Protein AF-0000000083411551 (afdb_homodimer)

InterPro domains:
  IPR002559 Transposase IS4-like domain [PF01609] (124-334)
  IPR012337 Ribonuclease H-like superfamily [SSF53098] (86-340)
  IPR025399 Domain of unknown function DUF4372 [PF14294] (4-76)
  IPR047952 IS4 family transposase [NF033592] (13-339)

Organism: NCBI:txid2530390

Radius of gyration: 30.61 Å; Cα contacts (8 Å, |Δi|>4): 1335; chains: 2; bounding box: 94×78×88 Å

Structure (mmCIF, N/CA/C/O backbone):
data_AF-0000000083411551-model_v1
#
loop_
_entity.id
_entity.type
_entity.pdbx_description
1 polymer 'IS4 family transposase'
#
loop_
_atom_site.group_PDB
_atom_site.id
_atom_site.type_symbol
_atom_site.label_atom_id
_atom_site.label_alt_id
_atom_site.label_comp_id
_atom_site.label_asym_id
_atom_site.label_entity_id
_atom_site.label_seq_id
_atom_site.pdbx_PDB_ins_code
_atom_site.Cartn_x
_atom_site.Cartn_y
_atom_site.Cartn_z
_atom_site.occupancy
_atom_site.B_iso_or_equiv
_atom_site.auth_seq_id
_atom_site.auth_comp_id
_atom_site.auth_asym_id
_atom_site.auth_atom_id
_atom_site.pdbx_PDB_model_num
ATOM 1 N N . MET A 1 1 ? -29.812 7.648 18.281 1 36.5 1 MET A N 1
ATOM 2 C CA . MET A 1 1 ? -29.547 6.34 18.875 1 36.5 1 MET A CA 1
ATOM 3 C C . MET A 1 1 ? -28.922 5.395 17.859 1 36.5 1 MET A C 1
ATOM 5 O O . MET A 1 1 ? -29.578 4.961 16.922 1 36.5 1 MET A O 1
ATOM 9 N N . ASN A 1 2 ? -27.688 5.664 17.391 1 50.16 2 ASN A N 1
ATOM 10 C CA . ASN A 1 2 ? -26.938 4.945 16.375 1 50.16 2 ASN A CA 1
ATOM 11 C C . ASN A 1 2 ? -26.922 3.443 16.641 1 50.16 2 ASN A C 1
ATOM 13 O O . ASN A 1 2 ? -26.031 2.734 16.156 1 50.16 2 ASN A O 1
ATOM 17 N N . GLN A 1 3 ? -27.938 2.891 17.438 1 56.34 3 GLN A N 1
ATOM 18 C CA . GLN A 1 3 ? -28.031 1.465 17.734 1 56.34 3 GLN A CA 1
ATOM 19 C C . GLN A 1 3 ? -28.422 0.667 16.484 1 56.34 3 GLN A C 1
ATOM 21 O O . GLN A 1 3 ? -29.391 1.009 15.812 1 56.34 3 GLN A O 1
ATOM 26 N N . GLY A 1 4 ? -27.484 -0.071 15.828 1 71.12 4 GLY A N 1
ATOM 27 C CA . GLY A 1 4 ? -27.75 -1.009 14.75 1 71.12 4 GLY A CA 1
ATOM 28 C C . GLY A 1 4 ? -27.188 -0.553 13.414 1 71.12 4 GLY A C 1
ATOM 29 O O . GLY A 1 4 ? -27.234 -1.293 12.43 1 71.12 4 GLY A O 1
ATOM 30 N N . LYS A 1 5 ? -26.703 0.751 13.445 1 85.75 5 LYS A N 1
ATOM 31 C CA . LYS A 1 5 ? -26.203 1.228 12.156 1 85.75 5 LYS A CA 1
ATOM 32 C C . LYS A 1 5 ? -24.766 0.76 11.914 1 85.75 5 LYS A C 1
ATOM 34 O O . LYS A 1 5 ? -24.016 0.545 12.859 1 85.75 5 LYS A O 1
ATOM 39 N N . TYR A 1 6 ? -24.484 0.606 10.703 1 90.69 6 TYR A N 1
ATOM 40 C CA . TYR A 1 6 ? -23.125 0.257 10.32 1 90.69 6 TYR A CA 1
ATOM 41 C C . TYR A 1 6 ? -22.156 1.41 10.602 1 90.69 6 TYR A C 1
ATOM 43 O O . TYR A 1 6 ? -22.562 2.578 10.539 1 90.69 6 TYR A O 1
ATOM 51 N N . VAL A 1 7 ? -21 1.104 10.969 1 92.56 7 VAL A N 1
ATOM 52 C CA . VAL A 1 7 ? -19.984 2.104 11.281 1 92.56 7 VAL A CA 1
ATOM 53 C C . VAL A 1 7 ? -19.828 3.053 10.094 1 92.56 7 VAL A C 1
ATOM 55 O O . VAL A 1 7 ? -19.719 4.27 10.273 1 92.56 7 VAL A O 1
ATOM 58 N N . PHE A 1 8 ? -19.859 2.557 8.875 1 94 8 PHE A N 1
ATOM 59 C CA . PHE A 1 8 ? -19.703 3.398 7.695 1 94 8 PHE A CA 1
ATOM 60 C C . PHE A 1 8 ? -20.828 4.434 7.625 1 94 8 PHE A C 1
ATOM 62 O O . PHE A 1 8 ? -20.578 5.605 7.332 1 94 8 PHE A O 1
ATOM 69 N N . SER A 1 9 ? -22 3.994 7.922 1 92.62 9 SER A N 1
ATOM 70 C CA . SER A 1 9 ? -23.141 4.902 7.906 1 92.62 9 SER A CA 1
ATOM 71 C C . SER A 1 9 ? -22.984 6.004 8.953 1 92.62 9 SER A C 1
ATOM 73 O O . SER A 1 9 ? -23.375 7.148 8.719 1 92.62 9 SER A O 1
ATOM 75 N N . GLN A 1 10 ? -22.438 5.645 10.07 1 94.69 10 GLN A N 1
ATOM 76 C CA . GLN A 1 10 ? -22.188 6.629 11.117 1 94.69 10 GLN A CA 1
ATOM 77 C C . GLN A 1 10 ? -21.125 7.641 10.68 1 94.69 10 GLN A C 1
ATOM 79 O O . GLN A 1 10 ? -21.234 8.828 11 1 94.69 10 GLN A O 1
ATOM 84 N N . VAL A 1 11 ? -20.141 7.172 9.953 1 95.56 11 VAL A N 1
ATOM 85 C CA . VAL A 1 11 ? -19.047 8.031 9.492 1 95.56 11 VAL A CA 1
ATOM 86 C C . VAL A 1 11 ? -19.578 9.031 8.469 1 95.56 11 VAL A C 1
ATOM 88 O O . VAL A 1 11 ? -19.25 10.219 8.523 1 95.56 11 VAL A O 1
ATOM 91 N N . ILE A 1 12 ? -20.484 8.578 7.598 1 93.38 12 ILE A N 1
ATOM 92 C CA . ILE A 1 12 ? -20.984 9.398 6.508 1 93.38 12 ILE A CA 1
ATOM 93 C C . ILE A 1 12 ? -21.875 10.508 7.07 1 93.38 12 ILE A C 1
ATOM 95 O O . ILE A 1 12 ? -22.062 11.539 6.43 1 93.38 12 ILE A O 1
ATOM 99 N N . GLU A 1 13 ? -22.391 10.289 8.227 1 93.94 13 GLU A N 1
ATOM 100 C CA . GLU A 1 13 ? -23.25 11.297 8.852 1 93.94 13 GLU A CA 1
ATOM 101 C C . GLU A 1 13 ? -22.438 12.547 9.211 1 93.94 13 GLU A C 1
ATOM 103 O O . GLU A 1 13 ? -23.016 13.617 9.43 1 93.94 13 GLU A O 1
ATOM 108 N N . PHE A 1 14 ? -21.188 12.461 9.258 1 95.81 14 PHE A N 1
ATOM 109 C CA . PHE A 1 14 ? -20.344 13.594 9.602 1 95.81 14 PHE A CA 1
ATOM 110 C C . PHE A 1 14 ? -20.047 14.445 8.375 1 95.81 14 PHE A C 1
ATOM 112 O O . PHE A 1 14 ? -19.453 15.523 8.484 1 95.81 14 PHE A O 1
ATOM 119 N N . ILE A 1 15 ? -20.422 13.961 7.203 1 95.62 15 ILE A N 1
ATOM 120 C CA . ILE A 1 15 ? -20.266 14.734 5.973 1 95.62 15 ILE A CA 1
ATOM 121 C C . ILE A 1 15 ? -21.391 15.758 5.871 1 95.62 15 ILE A C 1
ATOM 123 O O . ILE A 1 15 ? -22.578 15.414 6 1 95.62 15 ILE A O 1
ATOM 127 N N . PRO A 1 16 ? -21.094 17 5.688 1 95.94 16 PRO A N 1
ATOM 128 C CA . PRO A 1 16 ? -22.125 18.016 5.543 1 95.94 16 PRO A CA 1
ATOM 129 C C . PRO A 1 16 ? -22.891 17.906 4.23 1 95.94 16 PRO A C 1
ATOM 131 O O . PRO A 1 16 ? -22.531 18.531 3.238 1 95.94 16 PRO A O 1
ATOM 134 N N . ARG A 1 17 ? -23.984 17.328 4.297 1 93.88 17 ARG A N 1
ATOM 135 C CA . ARG A 1 17 ? -24.766 17 3.111 1 93.88 17 ARG A CA 1
ATOM 136 C C . ARG A 1 17 ? -25.328 18.266 2.467 1 93.88 17 ARG A C 1
ATOM 138 O O . ARG A 1 17 ? -25.328 18.391 1.241 1 93.88 17 ARG A O 1
ATOM 145 N N . TYR A 1 18 ? -25.75 19.141 3.316 1 95 18 TYR A N 1
ATOM 146 C CA . TYR A 1 18 ? -26.359 20.375 2.811 1 95 18 TYR A CA 1
ATOM 147 C C . TYR A 1 18 ? -25.359 21.156 1.97 1 95 18 TYR A C 1
ATOM 149 O O . TYR A 1 18 ? -25.672 21.609 0.868 1 95 18 TYR A O 1
ATOM 157 N N . GLN A 1 19 ? -24.203 21.312 2.5 1 95.5 19 GLN A N 1
ATOM 158 C CA . GLN A 1 19 ? -23.156 22.047 1.777 1 95.5 19 GLN A CA 1
ATOM 159 C C . GLN A 1 19 ? -22.781 21.328 0.481 1 95.5 19 GLN A C 1
ATOM 161 O O . GLN A 1 19 ? -22.531 21.984 -0.539 1 95.5 19 GLN A O 1
ATOM 166 N N . PHE A 1 20 ? -22.766 20.047 0.55 1 96.12 20 PHE A N 1
ATOM 167 C CA . PHE A 1 20 ? -22.453 19.266 -0.644 1 96.12 20 PHE A CA 1
ATOM 168 C C . PHE A 1 20 ? -23.516 19.469 -1.721 1 96.12 20 PHE A C 1
ATOM 170 O O . PHE A 1 20 ? -23.188 19.672 -2.891 1 96.12 20 PHE A O 1
ATOM 177 N N . ASP A 1 21 ? -24.734 19.453 -1.34 1 95.06 21 ASP A N 1
ATOM 178 C CA . ASP A 1 21 ? -25.828 19.609 -2.291 1 95.06 21 ASP A CA 1
ATOM 179 C C . ASP A 1 21 ? -25.812 21 -2.926 1 95.06 21 ASP A C 1
ATOM 181 O O . ASP A 1 21 ? -26.156 21.156 -4.098 1 95.06 21 ASP A O 1
ATOM 185 N N . LYS A 1 22 ? -25.422 21.953 -2.146 1 96.38 22 LYS A N 1
ATOM 186 C CA . LYS A 1 22 ? -25.281 23.312 -2.678 1 96.38 22 LYS A CA 1
ATOM 187 C C . LYS A 1 22 ? -24.219 23.359 -3.771 1 96.38 22 LYS A C 1
ATOM 189 O O . LYS A 1 22 ? -24.406 24.016 -4.801 1 96.38 22 LYS A O 1
ATOM 194 N N . LEU A 1 23 ? -23.141 22.688 -3.518 1 96.38 23 LEU A N 1
ATOM 195 C CA . LEU A 1 23 ? -22.047 22.641 -4.492 1 96.38 23 LEU A CA 1
ATOM 196 C C . LEU A 1 23 ? -22.484 21.891 -5.75 1 96.38 23 LEU A C 1
ATOM 198 O O . LEU A 1 23 ? -22.109 22.281 -6.863 1 96.38 23 LEU A O 1
ATOM 202 N N . VAL A 1 24 ? -23.25 20.844 -5.586 1 95.44 24 VAL A N 1
ATOM 203 C CA . VAL A 1 24 ? -23.75 20.047 -6.711 1 95.44 24 VAL A CA 1
ATOM 204 C C . VAL A 1 24 ? -24.641 20.906 -7.598 1 95.44 24 VAL A C 1
ATOM 206 O O . VAL A 1 24 ? -24.562 20.844 -8.828 1 95.44 24 VAL A O 1
ATOM 209 N N . ARG A 1 25 ? -25.469 21.688 -6.961 1 93.69 25 ARG A N 1
ATOM 210 C CA . ARG A 1 25 ? -26.344 22.578 -7.711 1 93.69 25 ARG A CA 1
ATOM 211 C C . ARG A 1 25 ? -25.531 23.656 -8.422 1 93.69 25 ARG A C 1
ATOM 213 O O . ARG A 1 25 ? -25.812 23.984 -9.578 1 93.69 25 ARG A O 1
ATOM 220 N N . LEU A 1 26 ? -24.625 24.172 -7.781 1 94.12 26 LEU A N 1
ATOM 221 C CA . LEU A 1 26 ? -23.797 25.25 -8.312 1 94.12 26 LEU A CA 1
ATOM 222 C C . LEU A 1 26 ? -23.062 24.812 -9.57 1 94.12 26 LEU A C 1
ATOM 224 O O . LEU A 1 26 ? -23 25.547 -10.555 1 94.12 26 LEU A O 1
ATOM 228 N N . TYR A 1 27 ? -22.562 23.594 -9.57 1 94.31 27 TYR A N 1
ATOM 229 C CA . TYR A 1 27 ? -21.734 23.141 -10.688 1 94.31 27 TYR A CA 1
ATOM 230 C C . TYR A 1 27 ? -22.5 22.156 -11.562 1 94.31 27 TYR A C 1
ATOM 232 O O . TYR A 1 27 ? -21.906 21.453 -12.383 1 94.31 27 TYR A O 1
ATOM 240 N N . LYS A 1 28 ? -23.75 21.953 -11.305 1 89.75 28 LYS A N 1
ATOM 241 C CA . LYS A 1 28 ? -24.641 21.125 -12.102 1 89.75 28 LYS A CA 1
ATOM 242 C C . LYS A 1 28 ? -24.125 19.688 -12.18 1 89.75 28 LYS A C 1
ATOM 244 O O . LYS A 1 28 ? -24.031 19.109 -13.266 1 89.75 28 LYS A O 1
ATOM 249 N N . GLY A 1 29 ? -23.781 19.203 -11.078 1 88.38 29 GLY A N 1
ATOM 250 C CA . GLY A 1 29 ? -23.172 17.891 -11.016 1 88.38 29 GLY A CA 1
ATOM 251 C C . GLY A 1 29 ? -24.125 16.781 -11.414 1 88.38 29 GLY A C 1
ATOM 252 O O . GLY A 1 29 ? -23.703 15.711 -11.852 1 88.38 29 GLY A O 1
ATOM 253 N N . ASP A 1 30 ? -25.406 16.984 -11.25 1 85.06 30 ASP A N 1
ATOM 254 C CA . ASP A 1 30 ? -26.359 15.922 -11.516 1 85.06 30 ASP A CA 1
ATOM 255 C C . ASP A 1 30 ? -27.172 16.219 -12.773 1 85.06 30 ASP A C 1
ATOM 257 O O . ASP A 1 30 ? -28.25 15.656 -12.977 1 85.06 30 ASP A O 1
ATOM 261 N N . TRP A 1 31 ? -26.547 17.031 -13.422 1 78.69 31 TRP A N 1
ATOM 262 C CA . TRP A 1 31 ? -27.25 17.344 -14.672 1 78.69 31 TRP A CA 1
ATOM 263 C C . TRP A 1 31 ? -27.172 16.172 -15.641 1 78.69 31 TRP A C 1
ATOM 265 O O . TRP A 1 31 ? -26.094 15.703 -15.992 1 78.69 31 TRP A O 1
ATOM 275 N N . HIS A 1 32 ? -28.297 15.453 -15.992 1 72.69 32 HIS A N 1
ATOM 276 C CA . HIS A 1 32 ? -28.453 14.352 -16.938 1 72.69 32 HIS A CA 1
ATOM 277 C C . HIS A 1 32 ? -27.953 13.039 -16.359 1 72.69 32 HIS A C 1
ATOM 279 O O . HIS A 1 32 ? -27.516 12.156 -17.094 1 72.69 32 HIS A O 1
ATOM 285 N N . VAL A 1 33 ? -27.812 13.141 -15.086 1 76.06 33 VAL A N 1
ATOM 286 C CA . VAL A 1 33 ? -27.328 11.906 -14.484 1 76.06 33 VAL A CA 1
ATOM 287 C C . VAL A 1 33 ? -28.484 10.922 -14.344 1 76.06 33 VAL A C 1
ATOM 289 O O . VAL A 1 33 ? -29.562 11.281 -13.867 1 76.06 33 VAL A O 1
ATOM 292 N N . LYS A 1 34 ? -28.344 9.75 -14.875 1 69.62 34 LYS A N 1
ATOM 293 C CA . LYS A 1 34 ? -29.406 8.75 -14.852 1 69.62 34 LYS A CA 1
ATOM 294 C C . LYS A 1 34 ? -29.281 7.84 -13.633 1 69.62 34 LYS A C 1
ATOM 296 O O . LYS A 1 34 ? -30.219 7.703 -12.852 1 69.62 34 LYS A O 1
ATOM 301 N N . ASN A 1 35 ? -28.156 7.293 -13.344 1 75.5 35 ASN A N 1
ATOM 302 C CA . ASN A 1 35 ? -28.078 6.203 -12.383 1 75.5 35 ASN A CA 1
ATOM 303 C C . ASN A 1 35 ? -27.203 6.559 -11.188 1 75.5 35 ASN A C 1
ATOM 305 O O . ASN A 1 35 ? -27.438 6.086 -10.07 1 75.5 35 ASN A O 1
ATOM 309 N N . LEU A 1 36 ? -26.25 7.445 -11.391 1 87.5 36 LEU A N 1
ATOM 310 C CA . LEU A 1 36 ? -25.297 7.738 -10.32 1 87.5 36 LEU A CA 1
ATOM 311 C C . LEU A 1 36 ? -25.266 9.234 -10.016 1 87.5 36 LEU A C 1
ATOM 313 O O . LEU A 1 36 ? -24.594 9.992 -10.711 1 87.5 36 LEU A O 1
ATOM 317 N N . ASN A 1 37 ? -25.969 9.562 -8.961 1 90.62 37 ASN A N 1
ATOM 318 C CA . ASN A 1 37 ? -25.938 10.969 -8.586 1 90.62 37 ASN A CA 1
ATOM 319 C C . ASN A 1 37 ? -24.641 11.32 -7.859 1 90.62 37 ASN A C 1
ATOM 321 O O . ASN A 1 37 ? -23.859 10.438 -7.52 1 90.62 37 ASN A O 1
ATOM 325 N N . SER A 1 38 ? -24.438 12.594 -7.664 1 93.06 38 SER A N 1
ATOM 326 C CA . SER A 1 38 ? -23.172 13.086 -7.129 1 93.06 38 SER A CA 1
ATOM 327 C C . SER A 1 38 ? -22.938 12.586 -5.707 1 93.06 38 SER A C 1
ATOM 329 O O . SER A 1 38 ? -21.812 12.25 -5.336 1 93.06 38 SER A O 1
ATOM 331 N N . TYR A 1 39 ? -23.984 12.57 -4.988 1 92.38 39 TYR A N 1
ATOM 332 C CA . TYR A 1 39 ? -23.828 12.125 -3.607 1 92.38 39 TYR A CA 1
ATOM 333 C C . TYR A 1 39 ? -23.484 10.641 -3.547 1 92.38 39 TYR A C 1
ATOM 335 O O . TYR A 1 39 ? -22.609 10.227 -2.785 1 92.38 39 TYR A O 1
ATOM 343 N N . ASN A 1 40 ? -24.188 9.844 -4.316 1 91.56 40 ASN A N 1
ATOM 344 C CA . ASN A 1 40 ? -23.859 8.422 -4.395 1 91.56 40 ASN A CA 1
ATOM 345 C C . ASN A 1 40 ? -22.438 8.203 -4.906 1 91.56 40 ASN A C 1
ATOM 347 O O . ASN A 1 40 ? -21.766 7.258 -4.496 1 91.56 40 ASN A O 1
ATOM 351 N N . HIS A 1 41 ? -22.047 9.055 -5.848 1 93.31 41 HIS A N 1
ATOM 352 C CA . HIS A 1 41 ? -20.672 9.023 -6.344 1 93.31 41 HIS A CA 1
ATOM 353 C C . HIS A 1 41 ? -19.688 9.266 -5.215 1 93.31 41 HIS A C 1
ATOM 355 O O . HIS A 1 41 ? -18.75 8.484 -5.031 1 93.31 41 HIS A O 1
ATOM 361 N N . LEU A 1 42 ? -19.938 10.258 -4.418 1 94.38 42 LEU A N 1
ATOM 362 C CA . LEU A 1 42 ? -19.094 10.57 -3.277 1 94.38 42 LEU A CA 1
ATOM 363 C C . LEU A 1 42 ? -19.047 9.406 -2.297 1 94.38 42 LEU A C 1
ATOM 365 O O . LEU A 1 42 ? -17.969 9.039 -1.82 1 94.38 42 LEU A O 1
ATOM 369 N N . LEU A 1 43 ? -20.156 8.812 -2.084 1 93.12 43 LEU A N 1
ATOM 370 C CA . LEU A 1 43 ? -20.25 7.723 -1.12 1 93.12 43 LEU A CA 1
ATOM 371 C C . LEU A 1 43 ? -19.438 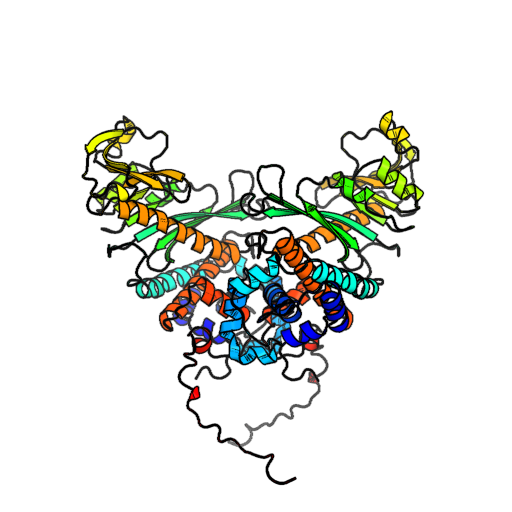6.52 -1.583 1 93.12 43 LEU A C 1
ATOM 373 O O . LEU A 1 43 ? -18.75 5.879 -0.779 1 93.12 43 LEU A O 1
ATOM 377 N N . HIS A 1 44 ? -19.531 6.172 -2.826 1 92.62 44 HIS A N 1
ATOM 378 C CA . HIS A 1 44 ? -18.75 5.062 -3.357 1 92.62 44 HIS A CA 1
ATOM 379 C C . HIS A 1 44 ? -17.266 5.297 -3.17 1 92.62 44 HIS A C 1
ATOM 381 O O . HIS A 1 44 ? -16.531 4.398 -2.738 1 92.62 44 HIS A O 1
ATOM 387 N N . LEU A 1 45 ? -16.828 6.527 -3.457 1 92.69 45 LEU A N 1
ATOM 388 C CA . LEU A 1 45 ? -15.406 6.844 -3.361 1 92.69 45 LEU A CA 1
ATOM 389 C C . LEU A 1 45 ? -14.945 6.844 -1.907 1 92.69 45 LEU A C 1
ATOM 391 O O . LEU A 1 45 ? -13.867 6.336 -1.593 1 92.69 45 LEU A O 1
ATOM 395 N N . LEU A 1 46 ? -15.789 7.371 -1.061 1 93.44 46 LEU A N 1
ATOM 396 C CA . LEU A 1 46 ? -15.453 7.387 0.359 1 93.44 46 LEU A CA 1
ATOM 397 C C . LEU A 1 46 ? -15.391 5.969 0.918 1 93.44 46 LEU A C 1
ATOM 399 O O . LEU A 1 46 ? -14.523 5.66 1.743 1 93.44 46 LEU A O 1
ATOM 403 N N . PHE A 1 47 ? -16.312 5.156 0.46 1 92.31 47 PHE A N 1
ATOM 404 C CA . PHE A 1 47 ? -16.297 3.764 0.895 1 92.31 47 PHE A CA 1
ATOM 405 C C . PHE A 1 47 ? -14.984 3.094 0.518 1 92.31 47 PHE A C 1
ATOM 407 O O . PHE A 1 47 ? -14.367 2.43 1.348 1 92.31 47 PHE A O 1
ATOM 414 N N . GLY A 1 48 ? -14.625 3.283 -0.687 1 90.56 48 GLY A N 1
ATOM 415 C CA . GLY A 1 48 ? -13.375 2.701 -1.152 1 90.56 48 GLY A CA 1
ATOM 416 C C . GLY A 1 48 ? -12.164 3.176 -0.366 1 90.56 48 GLY A C 1
ATOM 417 O O . GLY A 1 48 ? -11.305 2.375 -0.003 1 90.56 48 GLY A O 1
ATOM 418 N N . LEU A 1 49 ? -12.125 4.438 -0.081 1 89.69 49 LEU A N 1
ATOM 419 C CA . LEU A 1 49 ? -10.984 5.027 0.606 1 89.69 49 LEU A CA 1
ATOM 420 C C . LEU A 1 49 ? -10.945 4.602 2.07 1 89.69 49 LEU A C 1
ATOM 422 O O . LEU A 1 49 ? -9.883 4.289 2.605 1 89.69 49 LEU A O 1
ATOM 426 N N . LEU A 1 50 ? -12.109 4.535 2.691 1 90.62 50 LEU A N 1
ATOM 427 C CA . LEU A 1 50 ? -12.172 4.234 4.117 1 90.62 50 LEU A CA 1
ATOM 428 C C . LEU A 1 50 ? -12 2.74 4.367 1 90.62 50 LEU A C 1
ATOM 430 O O . LEU A 1 50 ? -11.555 2.332 5.441 1 90.62 50 LEU A O 1
ATOM 434 N N . THR A 1 51 ? -12.359 1.928 3.396 1 89.75 51 THR A N 1
ATOM 435 C CA . THR A 1 51 ? -12.242 0.486 3.576 1 89.75 51 THR A CA 1
ATOM 436 C C . THR A 1 51 ? -10.945 -0.029 2.965 1 89.75 51 THR A C 1
ATOM 438 O O . THR A 1 51 ? -10.602 -1.202 3.121 1 89.75 51 THR A O 1
ATOM 441 N N . GLY A 1 52 ? -10.273 0.794 2.318 1 82.62 52 GLY A N 1
ATOM 442 C CA . GLY A 1 52 ? -8.969 0.42 1.785 1 82.62 52 GLY A CA 1
ATOM 443 C C . GLY A 1 52 ? -9.062 -0.357 0.486 1 82.62 52 GLY A C 1
ATOM 444 O O . GLY A 1 52 ? -8.281 -1.287 0.258 1 82.62 52 GLY A O 1
ATOM 445 N N . CYS A 1 53 ? -10.039 -0.049 -0.359 1 85.38 53 CYS A N 1
ATOM 446 C CA . CYS A 1 53 ? -10.125 -0.674 -1.674 1 85.38 53 CYS A CA 1
ATOM 447 C C . CYS A 1 53 ? -9.047 -0.143 -2.604 1 85.38 53 CYS A C 1
ATOM 449 O O . CYS A 1 53 ? -8.742 1.053 -2.598 1 85.38 53 CYS A O 1
ATOM 451 N N . ASP A 1 54 ? -8.523 -1.001 -3.398 1 77.44 54 ASP A N 1
ATOM 452 C CA . ASP A 1 54 ? -7.383 -0.641 -4.238 1 77.44 54 ASP A CA 1
ATOM 453 C C . ASP A 1 54 ? -7.844 -0.063 -5.57 1 77.44 54 ASP A C 1
ATOM 455 O O . ASP A 1 54 ? -7.07 0.594 -6.27 1 77.44 54 ASP A O 1
ATOM 459 N N . SER A 1 55 ? -9.141 -0.356 -5.965 1 83.25 55 SER A N 1
ATOM 460 C CA . SER A 1 55 ? -9.617 0.048 -7.285 1 83.25 55 SER A CA 1
ATOM 461 C C . SER A 1 55 ? -11.125 0.281 -7.281 1 83.25 55 SER A C 1
ATOM 463 O O . SER A 1 55 ? -11.82 -0.103 -6.332 1 83.25 55 SER A O 1
ATOM 465 N N . LEU A 1 56 ? -11.492 0.967 -8.406 1 87.56 56 LEU A N 1
ATOM 466 C CA . LEU A 1 56 ? -12.93 1.152 -8.57 1 87.56 56 LEU A CA 1
ATOM 467 C C . LEU A 1 56 ? -13.641 -0.191 -8.688 1 87.56 56 LEU A C 1
ATOM 469 O O . LEU A 1 56 ? -14.766 -0.351 -8.203 1 87.56 56 LEU A O 1
ATOM 473 N N . ARG A 1 57 ? -12.938 -1.119 -9.281 1 86.75 57 ARG A N 1
ATOM 474 C CA . ARG A 1 57 ? -13.5 -2.457 -9.422 1 86.75 57 ARG A CA 1
ATOM 475 C C . ARG A 1 57 ? -13.695 -3.117 -8.062 1 86.75 57 ARG A C 1
ATOM 477 O O . ARG A 1 57 ? -14.695 -3.797 -7.828 1 86.75 57 ARG A O 1
ATOM 484 N N . ASP A 1 58 ? -12.758 -2.871 -7.211 1 87.44 58 ASP A N 1
ATOM 485 C CA . ASP A 1 58 ? -12.852 -3.412 -5.859 1 87.44 58 ASP A CA 1
ATOM 486 C C . ASP A 1 58 ? -14.062 -2.838 -5.125 1 87.44 58 ASP A C 1
ATOM 488 O O . ASP A 1 58 ? -14.766 -3.561 -4.41 1 87.44 58 ASP A O 1
ATOM 492 N N . ILE A 1 59 ? -14.219 -1.562 -5.332 1 89.62 59 ILE A N 1
ATOM 493 C CA . ILE A 1 59 ? -15.352 -0.903 -4.684 1 89.62 59 ILE A CA 1
ATOM 494 C C . ILE A 1 59 ? -16.656 -1.553 -5.133 1 89.62 59 ILE A C 1
ATOM 496 O O . ILE A 1 59 ? -17.484 -1.929 -4.305 1 89.62 59 ILE A O 1
ATOM 500 N N . CYS A 1 60 ? -16.75 -1.736 -6.406 1 90.5 60 CYS A N 1
ATOM 501 C CA . CYS A 1 60 ? -17.969 -2.303 -6.973 1 90.5 60 CYS A CA 1
ATOM 502 C C . CYS A 1 60 ? -18.141 -3.758 -6.555 1 90.5 60 CYS A C 1
ATOM 504 O O . CYS A 1 60 ? -19.25 -4.191 -6.242 1 90.5 60 CYS A O 1
ATOM 506 N N . LEU A 1 61 ? -17.062 -4.473 -6.527 1 89.56 61 LEU A N 1
ATOM 507 C CA . LEU A 1 61 ? -17.094 -5.863 -6.086 1 89.56 61 LEU A CA 1
ATOM 508 C C . LEU A 1 61 ? -17.594 -5.969 -4.652 1 89.56 61 LEU A C 1
ATOM 510 O O . LEU A 1 61 ? -18.484 -6.77 -4.363 1 89.56 61 LEU A O 1
ATOM 514 N N . CYS A 1 62 ? -17.062 -5.141 -3.807 1 89.25 62 CYS A N 1
ATOM 515 C CA . CYS A 1 62 ? -17.422 -5.188 -2.391 1 89.25 62 CYS A CA 1
ATOM 516 C C . CYS A 1 62 ? -18.875 -4.797 -2.176 1 89.25 62 CYS A C 1
ATOM 518 O O . CYS A 1 62 ? -19.594 -5.441 -1.408 1 89.25 62 CYS A O 1
ATOM 520 N N . LEU A 1 63 ? -19.297 -3.801 -2.85 1 88.69 63 LEU A N 1
ATOM 521 C CA . LEU A 1 63 ? -20.656 -3.326 -2.664 1 88.69 63 LEU A CA 1
ATOM 522 C C . LEU A 1 63 ? -21.656 -4.301 -3.279 1 88.69 63 LEU A C 1
ATOM 524 O O . LEU A 1 63 ? -22.766 -4.48 -2.75 1 88.69 63 LEU A O 1
ATOM 528 N N . GLU A 1 64 ? -21.234 -4.902 -4.379 1 87.5 64 GLU A N 1
ATOM 529 C CA . GLU A 1 64 ? -22.109 -5.91 -4.996 1 87.5 64 GLU A CA 1
ATOM 530 C C . GLU A 1 64 ? -22.25 -7.137 -4.102 1 87.5 64 GLU A C 1
ATOM 532 O O . GLU A 1 64 ? -23.344 -7.672 -3.941 1 87.5 64 GLU A O 1
ATOM 537 N N . ALA A 1 65 ? -21.188 -7.562 -3.543 1 85.44 65 ALA A N 1
ATOM 538 C CA . ALA A 1 65 ? -21.203 -8.719 -2.652 1 85.44 65 ALA A CA 1
ATOM 539 C C . ALA A 1 65 ? -22.047 -8.445 -1.407 1 85.44 65 ALA A C 1
ATOM 541 O O . ALA A 1 65 ? -22.531 -9.375 -0.769 1 85.44 65 ALA A O 1
ATOM 542 N N . HIS A 1 66 ? -22.188 -7.168 -1.085 1 85.31 66 HIS A N 1
ATOM 543 C CA . HIS A 1 66 ? -22.969 -6.762 0.083 1 85.31 66 HIS A CA 1
ATOM 544 C C . HIS A 1 66 ? -24.266 -6.062 -0.326 1 85.31 66 HIS A C 1
ATOM 546 O O . HIS A 1 66 ? -24.688 -5.117 0.336 1 85.31 66 HIS A O 1
ATOM 552 N N . SER A 1 67 ? -24.781 -6.422 -1.321 1 82.75 67 SER A N 1
ATOM 553 C CA . SER A 1 67 ? -25.953 -5.758 -1.898 1 82.75 67 SER A CA 1
ATOM 554 C C . SER A 1 67 ? -27.109 -5.742 -0.918 1 82.75 67 SER A C 1
ATOM 556 O O . SER A 1 67 ? -27.922 -4.805 -0.914 1 82.75 67 SER A O 1
ATOM 558 N N . LYS A 1 68 ? -27.172 -6.676 0.023 1 77.06 68 LYS A N 1
ATOM 559 C CA . LYS A 1 68 ? -28.281 -6.781 0.964 1 77.06 68 LYS A CA 1
ATOM 560 C C . LYS A 1 68 ? -28.203 -5.688 2.025 1 77.06 68 LYS A C 1
ATOM 562 O O . LYS A 1 68 ? -29.234 -5.324 2.621 1 77.06 68 LYS A O 1
ATOM 567 N N . MET A 1 69 ? -27.062 -5.219 2.15 1 79.19 69 MET A N 1
ATOM 568 C CA . MET A 1 69 ? -26.906 -4.234 3.219 1 79.19 69 MET A CA 1
ATOM 569 C C . MET A 1 69 ? -26.672 -2.84 2.646 1 79.19 69 MET A C 1
ATOM 571 O O . MET A 1 69 ? -26.469 -1.884 3.395 1 79.19 69 MET A O 1
ATOM 575 N N . LEU A 1 70 ? -26.781 -2.719 1.392 1 78.31 70 LEU A N 1
ATOM 576 C CA . LEU A 1 70 ? -26.422 -1.47 0.728 1 78.31 70 LEU A CA 1
ATOM 577 C C . LEU A 1 70 ? -27.312 -0.323 1.21 1 78.31 70 LEU A C 1
ATOM 579 O O . LEU A 1 70 ? -26.812 0.775 1.478 1 78.31 70 LEU A O 1
ATOM 583 N N . TYR A 1 71 ? -28.547 -0.649 1.364 1 74.06 71 TYR A N 1
ATOM 584 C CA . TYR A 1 71 ? -29.484 0.376 1.785 1 74.06 71 TYR A CA 1
ATOM 585 C C . TYR A 1 71 ? -29.141 0.901 3.174 1 74.06 71 TYR A C 1
ATOM 587 O O . TYR A 1 71 ? -29.25 2.104 3.432 1 74.06 71 TYR A O 1
ATOM 595 N N . HIS A 1 72 ? -28.672 0.059 3.963 1 79.88 72 HIS A N 1
ATOM 596 C CA . HIS A 1 72 ? -28.328 0.443 5.324 1 79.88 72 HIS A CA 1
ATOM 597 C C . HIS A 1 72 ? -27 1.19 5.367 1 79.88 72 HIS A C 1
ATOM 599 O O . HIS A 1 72 ? -26.688 1.855 6.359 1 79.88 72 HIS A O 1
ATOM 605 N N . LEU A 1 73 ? -26.328 1.091 4.277 1 79.44 73 LEU A N 1
ATOM 606 C CA . LEU A 1 73 ? -25.047 1.786 4.184 1 79.44 73 LEU A CA 1
ATOM 607 C C . LEU A 1 73 ? -25.219 3.16 3.547 1 79.44 73 LEU A C 1
ATOM 609 O O . LEU A 1 73 ? -24.281 3.959 3.518 1 79.44 73 LEU A O 1
ATOM 613 N N . GLY A 1 74 ? -26.422 3.443 3.053 1 72.81 74 GLY A N 1
ATOM 614 C CA . GLY A 1 74 ? -26.703 4.746 2.471 1 72.81 74 GLY A CA 1
ATOM 615 C C . GLY A 1 74 ? -26.656 4.742 0.953 1 72.81 74 GLY A C 1
ATOM 616 O O . GLY A 1 74 ? -26.766 5.797 0.322 1 72.81 74 GLY A O 1
ATOM 617 N N . PHE A 1 75 ? -26.438 3.459 0.451 1 79.75 75 PHE A N 1
ATOM 618 C CA . PHE A 1 75 ? -26.359 3.377 -1.003 1 79.75 75 PHE A CA 1
ATOM 619 C C . PHE A 1 75 ? -27.734 3.104 -1.603 1 79.75 75 PHE A C 1
ATOM 621 O O . PHE A 1 75 ? -28.531 2.348 -1.036 1 79.75 75 PHE A O 1
ATOM 628 N N . ARG A 1 76 ? -28.078 3.758 -2.6 1 70.81 76 ARG A N 1
ATOM 629 C CA . ARG A 1 76 ? -29.344 3.494 -3.273 1 70.81 76 ARG A CA 1
ATOM 630 C C . ARG A 1 76 ? -29.203 2.385 -4.309 1 70.81 76 ARG A C 1
ATOM 632 O O . ARG A 1 76 ? -30.047 1.487 -4.391 1 70.81 76 ARG A O 1
ATOM 639 N N . LYS A 1 77 ? -28.172 2.465 -5.129 1 73.69 77 LYS A N 1
ATOM 640 C CA . LYS A 1 77 ? -27.922 1.478 -6.176 1 73.69 77 LYS A CA 1
ATOM 641 C C . LYS A 1 77 ? -26.422 1.224 -6.344 1 73.69 77 LYS A C 1
ATOM 643 O O . LYS A 1 77 ? -25.609 2.117 -6.117 1 73.69 77 LYS A O 1
ATOM 648 N N . THR A 1 78 ? -26.203 -0.068 -6.602 1 76.25 78 THR A N 1
ATOM 649 C CA . THR A 1 78 ? -24.828 -0.374 -6.941 1 76.25 78 THR A CA 1
ATOM 650 C C . THR A 1 78 ? -24.547 -0.077 -8.414 1 76.25 78 THR A C 1
ATOM 652 O O . THR A 1 78 ? -25.453 -0.155 -9.242 1 76.25 78 THR A O 1
ATOM 655 N N . VAL A 1 79 ? -23.438 0.427 -8.586 1 81.56 79 VAL A N 1
ATOM 656 C CA . VAL A 1 79 ? -23.062 0.77 -9.953 1 81.56 79 VAL A CA 1
ATOM 657 C C . VAL A 1 79 ? -21.828 -0.021 -10.367 1 81.56 79 VAL A C 1
ATOM 659 O O . VAL A 1 79 ? -21.141 -0.584 -9.523 1 81.56 79 VAL A O 1
ATOM 662 N N . ASN A 1 80 ? -21.656 -0.08 -11.625 1 86.56 80 ASN A N 1
ATOM 663 C CA . ASN A 1 80 ? -20.469 -0.768 -12.148 1 86.56 80 ASN A CA 1
ATOM 664 C C . ASN A 1 80 ? -19.266 0.16 -12.219 1 86.56 80 ASN A C 1
ATOM 666 O O . ASN A 1 80 ? -19.391 1.372 -12.039 1 86.56 80 ASN A O 1
ATOM 670 N N . HIS A 1 81 ? -18.172 -0.416 -12.359 1 87.81 81 HIS A N 1
ATOM 671 C CA . HIS A 1 81 ? -16.922 0.326 -12.336 1 87.81 81 HIS A CA 1
ATOM 672 C C . HIS A 1 81 ? -16.844 1.312 -13.5 1 87.81 81 HIS A C 1
ATOM 674 O O . HIS A 1 81 ? -16.25 2.385 -13.367 1 87.81 81 HIS A O 1
ATOM 680 N N . THR A 1 82 ? -17.453 0.998 -14.609 1 86.94 82 THR A N 1
ATOM 681 C CA . THR A 1 82 ? -17.438 1.884 -15.766 1 86.94 82 THR A CA 1
ATOM 682 C C . THR A 1 82 ? -18.203 3.172 -15.469 1 86.94 82 THR A C 1
ATOM 684 O O . THR A 1 82 ? -17.781 4.258 -15.867 1 86.94 82 THR A O 1
ATOM 687 N N . SER A 1 83 ? -19.297 3.023 -14.742 1 87.69 83 SER A N 1
ATOM 688 C CA . SER A 1 83 ? -20.078 4.191 -14.359 1 87.69 83 SER A CA 1
ATOM 689 C C . SER A 1 83 ? -19.297 5.098 -13.414 1 87.69 83 SER A C 1
ATOM 691 O O . SER A 1 83 ? -19.344 6.324 -13.547 1 87.69 83 SER A O 1
ATOM 693 N N . LEU A 1 84 ? -18.641 4.523 -12.5 1 89.06 84 LEU A N 1
ATOM 694 C CA . LEU A 1 84 ? -17.828 5.297 -11.562 1 89.06 84 LEU A CA 1
ATOM 695 C C . LEU A 1 84 ? -16.688 6.004 -12.289 1 89.06 84 LEU A C 1
ATOM 697 O O . LEU A 1 84 ? -16.391 7.168 -12.008 1 89.06 84 LEU A O 1
ATOM 701 N N . SER A 1 85 ? -16.078 5.297 -13.18 1 88.62 85 SER A N 1
ATOM 702 C CA . SER A 1 85 ? -14.984 5.867 -13.961 1 88.62 85 SER A CA 1
ATOM 703 C C . SER A 1 85 ? -15.461 7.051 -14.797 1 88.62 85 SER A C 1
ATOM 705 O O . SER A 1 85 ? -14.797 8.086 -14.852 1 88.62 85 SER A O 1
ATOM 707 N N . ARG A 1 86 ? -16.578 6.855 -15.414 1 88.06 86 ARG A N 1
ATOM 708 C CA . ARG A 1 86 ? -17.156 7.926 -16.234 1 88.06 86 ARG A CA 1
ATOM 709 C C . ARG A 1 86 ? -17.5 9.141 -15.367 1 88.06 86 ARG A C 1
ATOM 711 O O . ARG A 1 86 ? -17.297 10.281 -15.781 1 88.06 86 ARG A O 1
ATOM 718 N N . ALA A 1 87 ? -18.062 8.875 -14.25 1 90.56 87 ALA A N 1
ATOM 719 C CA . ALA A 1 87 ? -18.391 9.969 -13.336 1 90.56 87 ALA A CA 1
ATOM 720 C C . ALA A 1 87 ? -17.141 10.719 -12.906 1 90.56 87 ALA A C 1
ATOM 722 O O . ALA A 1 87 ? -17.141 11.953 -12.828 1 90.56 87 ALA A O 1
ATOM 723 N N . ASN A 1 88 ? -16.094 10.016 -12.625 1 89.31 88 ASN A N 1
ATOM 724 C CA . ASN A 1 88 ? -14.828 10.641 -12.258 1 89.31 88 ASN A CA 1
ATOM 725 C C . ASN A 1 88 ? -14.297 11.531 -13.375 1 89.31 88 ASN A C 1
ATOM 727 O O . ASN A 1 88 ? -13.648 12.547 -13.109 1 89.31 88 ASN A O 1
ATOM 731 N N . GLU A 1 89 ? -14.57 11.148 -14.539 1 88.19 89 GLU A N 1
ATOM 732 C CA . GLU A 1 89 ? -14.039 11.859 -15.695 1 88.19 89 GLU A CA 1
ATOM 733 C C . GLU A 1 89 ? -14.883 13.078 -16.031 1 88.19 89 GLU A C 1
ATOM 735 O O . GLU A 1 89 ? -14.352 14.117 -16.453 1 88.19 89 GLU A O 1
ATOM 740 N N . SER A 1 90 ? -16.141 12.977 -15.859 1 89.19 90 SER A N 1
ATOM 741 C CA . SER A 1 90 ? -17.031 13.992 -16.406 1 89.19 90 SER A CA 1
ATOM 742 C C . SER A 1 90 ? -17.531 14.938 -15.328 1 89.19 90 SER A C 1
ATOM 744 O O . SER A 1 90 ? -17.828 16.109 -15.609 1 89.19 90 SER A O 1
ATOM 746 N N . ARG A 1 91 ? -17.719 14.43 -14.156 1 92.25 91 ARG A N 1
ATOM 747 C CA . ARG A 1 91 ? -18.25 15.273 -13.094 1 92.25 91 ARG A CA 1
ATOM 748 C C . ARG A 1 91 ? -17.234 16.328 -12.664 1 92.25 91 ARG A C 1
ATOM 750 O O . ARG A 1 91 ? -16.047 16.031 -12.531 1 92.25 91 ARG A O 1
ATOM 757 N N . ASP A 1 92 ? -17.672 17.5 -12.438 1 95.06 92 ASP A N 1
ATOM 758 C CA . ASP A 1 92 ? -16.812 18.625 -12.102 1 95.06 92 ASP A CA 1
ATOM 759 C C . ASP A 1 92 ? -16.109 18.391 -10.758 1 95.06 92 ASP A C 1
ATOM 761 O O . ASP A 1 92 ? -16.781 18.234 -9.734 1 95.06 92 ASP A O 1
ATOM 765 N N . TYR A 1 93 ? -14.812 18.453 -10.812 1 93.94 93 TYR A N 1
ATOM 766 C CA . TYR A 1 93 ? -14.039 18.172 -9.609 1 93.94 93 TYR A CA 1
ATOM 767 C C . TYR A 1 93 ? -14.25 19.266 -8.555 1 93.94 93 TYR A C 1
ATOM 769 O O . TYR A 1 93 ? -14 19.047 -7.371 1 93.94 93 TYR A O 1
ATOM 777 N N . ARG A 1 94 ? -14.703 20.438 -8.906 1 96.5 94 ARG A N 1
ATOM 778 C CA . ARG A 1 94 ? -14.867 21.578 -8.008 1 96.5 94 ARG A CA 1
ATOM 779 C C . ARG A 1 94 ? -15.93 21.281 -6.953 1 96.5 94 ARG A C 1
ATOM 781 O O . ARG A 1 94 ? -15.969 21.938 -5.906 1 96.5 94 ARG A O 1
ATOM 788 N N . ILE A 1 95 ? -16.75 20.312 -7.215 1 97.06 95 ILE A N 1
ATOM 789 C CA . ILE A 1 95 ? -17.734 19.891 -6.227 1 97.06 95 ILE A CA 1
ATOM 790 C C . ILE A 1 95 ? -17.016 19.266 -5.027 1 97.06 95 ILE A C 1
ATOM 792 O O . ILE A 1 95 ? -17.312 19.625 -3.879 1 97.06 95 ILE A O 1
ATOM 796 N N . PHE A 1 96 ? -16.094 18.438 -5.312 1 96.56 96 PHE A N 1
ATOM 797 C CA . PHE A 1 96 ? -15.336 17.75 -4.27 1 96.56 96 PHE A CA 1
ATOM 798 C C . PHE A 1 96 ? -14.344 18.688 -3.607 1 96.56 96 PHE A C 1
ATOM 800 O O . PHE A 1 96 ? -14.156 18.656 -2.391 1 96.56 96 PHE A O 1
ATOM 807 N N . GLU A 1 97 ? -13.719 19.547 -4.434 1 96.94 97 GLU A N 1
ATOM 808 C CA . GLU A 1 97 ? -12.82 20.562 -3.91 1 96.94 97 GLU A CA 1
ATOM 809 C C . GLU A 1 97 ? -13.547 21.5 -2.939 1 96.94 97 GLU A C 1
ATOM 811 O O . GLU A 1 97 ? -13.047 21.781 -1.854 1 96.94 97 GLU A O 1
ATOM 816 N N . GLY A 1 98 ? -14.695 21.906 -3.369 1 97.31 98 GLY A N 1
ATOM 817 C CA . GLY A 1 98 ? -15.492 22.781 -2.512 1 97.31 98 GLY A CA 1
ATOM 818 C C . GLY A 1 98 ? -15.828 22.156 -1.173 1 97.31 98 GLY A C 1
ATOM 819 O O . GLY A 1 98 ? -15.75 22.812 -0.135 1 97.31 98 GLY A O 1
ATOM 820 N N . LEU A 1 99 ? -16.219 20.891 -1.223 1 97.56 99 LEU A N 1
ATOM 821 C CA . LEU A 1 99 ? -16.516 20.188 0.022 1 97.56 99 LEU A CA 1
ATOM 822 C C . LEU A 1 99 ? -15.258 20.078 0.889 1 97.56 99 LEU A C 1
ATOM 824 O O . LEU A 1 99 ? -15.328 20.266 2.105 1 97.56 99 LEU A O 1
ATOM 828 N N . GLY A 1 100 ? -14.125 19.766 0.26 1 97.25 100 GLY A N 1
ATOM 829 C CA . GLY A 1 100 ? -12.867 19.703 0.986 1 97.25 100 GLY A CA 1
ATOM 830 C C . GLY A 1 100 ? -12.523 21 1.688 1 97.25 100 GLY A C 1
ATOM 831 O O . GLY A 1 100 ? -12.164 21 2.865 1 97.25 100 GLY A O 1
ATOM 832 N N . ILE A 1 101 ? -12.68 22.062 0.992 1 96.94 101 ILE A N 1
ATOM 833 C CA . ILE A 1 101 ? -12.375 23.391 1.527 1 96.94 101 ILE A CA 1
ATOM 834 C C . ILE A 1 101 ? -13.312 23.703 2.689 1 96.94 101 ILE A C 1
ATOM 836 O O . ILE A 1 101 ? -12.883 24.219 3.721 1 96.94 101 ILE A O 1
ATOM 840 N N . TYR A 1 102 ? -14.539 23.391 2.479 1 97.44 102 TYR A N 1
ATOM 841 C CA . TYR A 1 102 ? -15.508 23.609 3.543 1 97.44 102 TYR A CA 1
ATOM 842 C C . TYR A 1 102 ? -15.133 22.828 4.793 1 97.44 102 TYR A C 1
ATOM 844 O O . TYR A 1 102 ? -15.172 23.359 5.902 1 97.44 102 TYR A O 1
ATOM 852 N N . LEU A 1 103 ? -14.812 21.594 4.617 1 97.62 103 LEU A N 1
ATOM 853 C CA . LEU A 1 103 ? -14.445 20.734 5.742 1 97.62 103 LEU A CA 1
ATOM 854 C C . LEU A 1 103 ? -13.18 21.25 6.422 1 97.62 103 LEU A C 1
ATOM 856 O O . LEU A 1 103 ? -13.047 21.156 7.645 1 97.62 103 LEU A O 1
ATOM 860 N N . ILE A 1 104 ? -12.266 21.766 5.648 1 96.88 104 ILE A N 1
ATOM 861 C CA . ILE A 1 104 ? -11.055 22.344 6.223 1 96.88 104 ILE A CA 1
ATOM 862 C C . ILE A 1 104 ? -11.445 23.469 7.191 1 96.88 104 ILE A C 1
ATOM 864 O O . ILE A 1 104 ? -10.938 23.516 8.32 1 96.88 104 ILE A O 1
ATOM 868 N N . GLY A 1 105 ? -12.328 24.281 6.762 1 96.38 105 GLY A N 1
ATOM 869 C CA . GLY A 1 105 ? -12.789 25.375 7.605 1 96.38 105 GLY A CA 1
ATOM 870 C C . GLY A 1 105 ? -13.492 24.906 8.859 1 96.38 105 GLY A C 1
ATOM 871 O O . GLY A 1 105 ? -13.43 25.578 9.898 1 96.38 105 GLY A O 1
ATOM 872 N N . LEU A 1 106 ? -14.117 23.797 8.75 1 96.56 106 LEU A N 1
ATOM 873 C CA . LEU A 1 106 ? -14.883 23.266 9.875 1 96.56 106 LEU A CA 1
ATOM 874 C C . LEU A 1 106 ? -13.961 22.562 10.867 1 96.56 106 LEU A C 1
ATOM 876 O O . LEU A 1 106 ? -14.148 22.688 12.078 1 96.56 106 LEU A O 1
ATOM 880 N N . VAL A 1 107 ? -12.977 21.797 10.391 1 97.12 107 VAL A N 1
ATOM 881 C CA . VAL A 1 107 ? -12.211 20.875 11.227 1 97.12 107 VAL A CA 1
ATOM 882 C C . VAL A 1 107 ? -11.008 21.609 11.82 1 97.12 107 VAL A C 1
ATOM 884 O O . VAL A 1 107 ? -10.617 21.344 12.961 1 97.12 107 VAL A O 1
ATOM 887 N N . ARG A 1 108 ? -10.406 22.531 11.148 1 95.31 108 ARG A N 1
ATOM 888 C CA . ARG A 1 108 ? -9.172 23.188 11.57 1 95.31 108 ARG A CA 1
ATOM 889 C C . ARG A 1 108 ? -9.352 23.875 12.922 1 95.31 108 ARG A C 1
ATOM 891 O O . ARG A 1 108 ? -8.539 23.672 13.828 1 95.31 108 ARG A O 1
ATOM 898 N N . PRO A 1 109 ? -10.453 24.609 13.133 1 94.81 109 PRO A N 1
ATOM 899 C CA . PRO A 1 109 ? -10.633 25.266 14.422 1 94.81 109 PRO A CA 1
ATOM 900 C C . PRO A 1 109 ? -10.805 24.281 15.57 1 94.81 109 PRO A C 1
ATOM 902 O O . PRO A 1 109 ? -10.531 24.625 16.734 1 94.81 109 PRO A O 1
ATOM 905 N N . MET A 1 110 ? -11.219 23.109 15.258 1 95.44 110 MET A N 1
ATOM 906 C CA . MET A 1 110 ? -11.414 22.094 16.297 1 95.44 110 MET A CA 1
ATOM 907 C C . MET A 1 110 ? -10.086 21.672 16.906 1 95.44 110 MET A C 1
ATOM 909 O O . MET A 1 110 ? -10.039 21.156 18.016 1 95.44 110 MET A O 1
ATOM 913 N N . TYR A 1 111 ? -9.008 21.906 16.172 1 93.94 111 TYR A N 1
ATOM 914 C CA . TYR A 1 111 ? -7.688 21.469 16.625 1 93.94 111 TYR A CA 1
ATOM 915 C C . TYR A 1 111 ? -6.828 22.672 17.016 1 93.94 111 TYR A C 1
ATOM 917 O O . TYR A 1 111 ? -5.621 22.531 17.219 1 93.94 111 TYR A O 1
ATOM 925 N N . SER A 1 112 ? -7.363 23.812 17.156 1 88.62 112 SER A N 1
ATOM 926 C CA . SER A 1 112 ? -6.621 25.047 17.422 1 88.62 112 SER A CA 1
ATOM 927 C C . SER A 1 112 ? -5.922 25 18.766 1 88.62 112 SER A C 1
ATOM 929 O O . SER A 1 112 ? -4.855 25.578 18.938 1 88.62 112 SER A O 1
ATOM 931 N N . LYS A 1 113 ? -6.434 24.219 19.703 1 86.25 113 LYS A N 1
ATOM 932 C CA . LYS A 1 113 ? -5.875 24.188 21.047 1 86.25 113 LYS A CA 1
ATOM 933 C C . LYS A 1 113 ? -4.961 22.984 21.234 1 86.25 113 LYS A C 1
ATOM 935 O O . LYS A 1 113 ? -4.457 22.75 22.328 1 86.25 113 LYS A O 1
ATOM 940 N N . ALA A 1 114 ? -4.766 22.328 20.234 1 88.19 114 ALA A N 1
ATOM 941 C CA . ALA A 1 114 ? -3.893 21.156 20.344 1 88.19 114 ALA A CA 1
ATOM 942 C C . ALA A 1 114 ? -2.449 21.578 20.609 1 88.19 114 ALA A C 1
ATOM 944 O O . ALA A 1 114 ? -1.95 22.516 20 1 88.19 114 ALA A O 1
ATOM 945 N N . LYS A 1 115 ? -1.84 20.906 21.5 1 85.75 115 LYS A N 1
ATOM 946 C CA . LYS A 1 115 ? -0.464 21.234 21.859 1 85.75 115 LYS A CA 1
ATOM 947 C C . LYS A 1 115 ? 0.529 20.391 21.062 1 85.75 115 LYS A C 1
ATOM 949 O O . LYS A 1 115 ? 0.261 19.219 20.766 1 85.75 115 LYS A O 1
ATOM 954 N N . LEU A 1 116 ? 1.534 21.062 20.688 1 88.56 116 LEU A N 1
ATOM 955 C CA . LEU A 1 116 ? 2.65 20.375 20.062 1 88.56 116 LEU A CA 1
ATOM 956 C C . LEU A 1 116 ? 3.74 20.047 21.078 1 88.56 116 LEU A C 1
ATOM 958 O O . LEU A 1 116 ? 4.043 20.875 21.938 1 88.56 116 LEU A O 1
ATOM 962 N N . SER A 1 117 ? 4.25 18.891 20.906 1 85.94 117 SER A N 1
ATOM 963 C CA . SER A 1 117 ? 5.289 18.469 21.844 1 85.94 117 SER A CA 1
ATOM 964 C C . SER A 1 117 ? 6.5 19.391 21.781 1 85.94 117 SER A C 1
ATOM 966 O O . SER A 1 117 ? 6.996 19.703 20.688 1 85.94 117 SER A O 1
ATOM 968 N N . GLU A 1 118 ? 6.969 19.938 22.875 1 86.38 118 GLU A N 1
ATOM 969 C CA . GLU A 1 118 ? 8.203 20.703 23.047 1 86.38 118 GLU A CA 1
ATOM 970 C C . GLU A 1 118 ? 8.086 22.094 22.422 1 86.38 118 GLU A C 1
ATOM 972 O O . GLU A 1 118 ? 9.086 22.672 22 1 86.38 118 GLU A O 1
ATOM 977 N N . ILE A 1 119 ? 6.918 22.5 22.156 1 89.38 119 ILE A N 1
ATOM 978 C CA . ILE A 1 119 ? 6.668 23.844 21.641 1 89.38 119 ILE A CA 1
ATOM 979 C C . ILE A 1 119 ? 5.84 24.641 22.656 1 89.38 119 ILE A C 1
ATOM 981 O O . ILE A 1 119 ? 4.809 24.156 23.125 1 89.38 119 ILE A O 1
ATOM 985 N N . THR A 1 120 ? 6.285 25.797 22.984 1 89 120 THR A N 1
ATOM 986 C CA . THR A 1 120 ? 5.621 26.594 24.016 1 89 120 THR A CA 1
ATOM 987 C C . THR A 1 120 ? 4.855 27.75 23.391 1 89 120 THR A C 1
ATOM 989 O O . THR A 1 120 ? 3.996 28.359 24.047 1 89 120 THR A O 1
ATOM 992 N N . ILE A 1 121 ? 5.117 28.016 22.172 1 89.94 121 ILE A N 1
ATOM 993 C CA . ILE A 1 121 ? 4.477 29.156 21.547 1 89.94 121 ILE A CA 1
ATOM 994 C C . ILE A 1 121 ? 3.037 28.797 21.172 1 89.94 121 ILE A C 1
ATOM 996 O O . ILE A 1 121 ? 2.725 27.641 20.906 1 89.94 121 ILE A O 1
ATOM 1000 N N . ASP A 1 122 ? 2.191 29.766 21.109 1 89.81 122 ASP A N 1
ATOM 1001 C CA . ASP A 1 122 ? 0.777 29.562 20.812 1 89.81 122 ASP A CA 1
ATOM 1002 C C . ASP A 1 122 ? 0.453 29.984 19.375 1 89.81 122 ASP A C 1
ATOM 1004 O O . ASP A 1 122 ? -0.696 29.891 18.953 1 89.81 122 ASP A O 1
ATOM 1008 N N . ASN A 1 123 ? 1.44 30.391 18.625 1 92.75 123 ASN A N 1
ATOM 1009 C CA . ASN A 1 123 ? 1.252 30.781 17.25 1 92.75 123 ASN A CA 1
ATOM 1010 C C . ASN A 1 123 ? 0.813 29.609 16.375 1 92.75 123 ASN A C 1
ATOM 1012 O O . ASN A 1 123 ? 1.002 28.453 16.75 1 92.75 123 ASN A O 1
ATOM 1016 N N . VAL A 1 124 ? 0.179 29.969 15.367 1 94.19 124 VAL A N 1
ATOM 1017 C CA . VAL A 1 124 ? -0.107 28.953 14.359 1 94.19 124 VAL A CA 1
ATOM 1018 C C . VAL A 1 124 ? 1.188 28.531 13.672 1 94.19 124 VAL A C 1
ATOM 1020 O O . VAL A 1 124 ? 2.035 29.359 13.359 1 94.19 124 VAL A O 1
ATOM 1023 N N . ILE A 1 125 ? 1.354 27.312 13.531 1 96.19 125 ILE A N 1
ATOM 1024 C CA . ILE A 1 125 ? 2.561 26.781 12.906 1 96.19 125 ILE A CA 1
ATOM 1025 C C . ILE A 1 125 ? 2.186 25.953 11.672 1 96.19 125 ILE A C 1
ATOM 1027 O O . ILE A 1 125 ? 1.421 25 11.766 1 96.19 125 ILE A O 1
ATOM 1031 N N . TYR A 1 126 ? 2.738 26.344 10.555 1 96.56 126 TYR A N 1
ATOM 1032 C CA . TYR A 1 126 ? 2.453 25.672 9.297 1 96.56 126 TYR A CA 1
ATOM 1033 C C . TYR A 1 126 ? 3.678 24.922 8.789 1 96.56 126 TYR A C 1
ATOM 1035 O O . TYR A 1 126 ? 4.809 25.391 8.938 1 96.56 126 TYR A O 1
ATOM 1043 N N . ALA A 1 127 ? 3.438 23.812 8.242 1 96.88 127 ALA A N 1
ATOM 1044 C CA . ALA A 1 127 ? 4.449 23.125 7.449 1 96.88 127 ALA A CA 1
ATOM 1045 C C . ALA A 1 127 ? 4.086 23.141 5.965 1 96.88 127 ALA A C 1
ATOM 1047 O O . ALA A 1 127 ? 2.949 22.844 5.594 1 96.88 127 ALA A O 1
ATOM 1048 N N . LEU A 1 128 ? 4.984 23.547 5.18 1 95 128 LEU A N 1
ATOM 1049 C CA . LEU A 1 128 ? 4.777 23.609 3.738 1 95 128 LEU A CA 1
ATOM 1050 C C . LEU A 1 128 ? 5.625 22.547 3.029 1 95 128 LEU A C 1
ATOM 1052 O O . LEU A 1 128 ? 6.832 22.453 3.264 1 95 128 LEU A O 1
ATOM 1056 N N . ASP A 1 129 ? 5.016 21.75 2.268 1 94.25 129 ASP A N 1
ATOM 1057 C CA . ASP A 1 129 ? 5.707 20.734 1.485 1 94.25 129 ASP A CA 1
ATOM 1058 C C . ASP A 1 129 ? 4.836 20.25 0.327 1 94.25 129 ASP A C 1
ATOM 1060 O O . ASP A 1 129 ? 3.682 20.672 0.195 1 94.25 129 ASP A O 1
ATOM 1064 N N . SER A 1 130 ? 5.453 19.531 -0.545 1 91.62 130 SER A N 1
ATOM 1065 C CA . SER A 1 130 ? 4.719 18.969 -1.675 1 91.62 130 SER A CA 1
ATOM 1066 C C . SER A 1 130 ? 5.004 17.469 -1.838 1 91.62 130 SER A C 1
ATOM 1068 O O . SER A 1 130 ? 6.023 16.984 -1.357 1 91.62 130 SER A O 1
ATOM 1070 N N . THR A 1 131 ? 4.043 16.812 -2.326 1 88.12 131 THR A N 1
ATOM 1071 C CA . THR A 1 131 ? 4.23 15.398 -2.656 1 88.12 131 THR A CA 1
ATOM 1072 C C . THR A 1 131 ? 3.906 15.141 -4.125 1 88.12 131 THR A C 1
ATOM 1074 O O . THR A 1 131 ? 3.012 15.773 -4.691 1 88.12 131 THR A O 1
ATOM 1077 N N . THR A 1 132 ? 4.668 14.258 -4.727 1 83.62 132 THR A N 1
ATOM 1078 C CA . THR A 1 132 ? 4.484 13.914 -6.133 1 83.62 132 THR A CA 1
ATOM 1079 C C . THR A 1 132 ? 3.82 12.547 -6.27 1 83.62 132 THR A C 1
ATOM 1081 O O . THR A 1 132 ? 4.23 11.578 -5.617 1 83.62 132 THR A O 1
ATOM 1084 N N . ILE A 1 133 ? 2.809 12.523 -7 1 77.75 133 ILE A N 1
ATOM 1085 C CA . ILE A 1 133 ? 2.131 11.281 -7.34 1 77.75 133 ILE A CA 1
ATOM 1086 C C . ILE A 1 133 ? 2.42 10.914 -8.797 1 77.75 133 ILE A C 1
ATOM 1088 O O . ILE A 1 133 ? 2.084 11.672 -9.711 1 77.75 133 ILE A O 1
ATOM 1092 N N . SER A 1 134 ? 3.127 9.75 -8.984 1 71.31 134 SER A N 1
ATOM 1093 C CA . SER A 1 134 ? 3.543 9.336 -10.32 1 71.31 134 SER A CA 1
ATOM 1094 C C . SER A 1 134 ? 2.408 8.641 -11.062 1 71.31 134 SER A C 1
ATOM 1096 O O . SER A 1 134 ? 1.635 7.891 -10.461 1 71.31 134 SER A O 1
ATOM 1098 N N . THR A 1 135 ? 2.209 9.078 -12.289 1 66.62 135 THR A N 1
ATOM 1099 C CA . THR A 1 135 ? 1.223 8.445 -13.156 1 66.62 135 THR A CA 1
ATOM 1100 C C . THR A 1 135 ? 1.832 8.117 -14.523 1 66.62 135 THR A C 1
ATOM 1102 O O . THR A 1 135 ? 2.9 8.625 -14.867 1 66.62 135 THR A O 1
ATOM 1105 N N . SER A 1 136 ? 1.319 7.035 -15.086 1 60.91 136 SER A N 1
ATOM 1106 C CA . SER A 1 136 ? 1.766 6.734 -16.438 1 60.91 136 SER A CA 1
ATOM 1107 C C . SER A 1 136 ? 1.485 7.898 -17.391 1 60.91 136 SER A C 1
ATOM 1109 O O . SER A 1 136 ? 0.376 8.438 -17.406 1 60.91 136 SER A O 1
ATOM 1111 N N . ILE A 1 137 ? 2.467 8.32 -17.938 1 56.84 137 ILE A N 1
ATOM 1112 C CA . ILE A 1 137 ? 2.363 9.445 -18.875 1 56.84 137 ILE A CA 1
ATOM 1113 C C . ILE A 1 137 ? 1.387 9.102 -20 1 56.84 137 ILE A C 1
ATOM 1115 O O . ILE A 1 137 ? 0.662 9.969 -20.484 1 56.84 137 ILE A O 1
ATOM 1119 N N . LYS A 1 138 ? 1.419 7.887 -20.328 1 57.28 138 LYS A N 1
ATOM 1120 C CA . LYS A 1 138 ? 0.536 7.473 -21.422 1 57.28 138 LYS A CA 1
ATOM 1121 C C . LYS A 1 138 ? -0.93 7.602 -21.016 1 57.28 138 LYS A C 1
ATOM 1123 O O . LYS A 1 138 ? -1.779 7.941 -21.844 1 57.28 138 LYS A O 1
ATOM 1128 N N . LEU A 1 139 ? -1.082 7.5 -19.812 1 56.59 139 LEU A N 1
ATOM 1129 C CA . LEU A 1 139 ? -2.465 7.52 -19.344 1 56.59 139 LEU A CA 1
ATOM 1130 C C . LEU A 1 139 ? -2.869 8.922 -18.906 1 56.59 139 LEU A C 1
ATOM 1132 O O . LEU A 1 139 ? -4.043 9.289 -19 1 56.59 139 LEU A O 1
ATOM 1136 N N . ALA A 1 140 ? -1.828 9.57 -18.422 1 55.81 140 ALA A N 1
ATOM 1137 C CA . ALA A 1 140 ? -2.113 10.914 -17.922 1 55.81 140 ALA A CA 1
ATOM 1138 C C . ALA A 1 140 ? -1.356 11.969 -18.719 1 55.81 140 ALA A C 1
ATOM 1140 O O . ALA A 1 140 ? -0.36 12.523 -18.25 1 55.81 140 ALA A O 1
ATOM 1141 N N . THR A 1 141 ? -1.789 12.266 -19.844 1 54.16 141 THR A N 1
ATOM 1142 C CA . THR A 1 141 ? -1.085 13.164 -20.75 1 54.16 141 THR A CA 1
ATOM 1143 C C . THR A 1 141 ? -1.047 14.586 -20.203 1 54.16 141 THR A C 1
ATOM 1145 O O . THR A 1 141 ? -0.16 15.367 -20.547 1 54.16 141 THR A O 1
ATOM 1148 N N . TRP A 1 142 ? -1.947 14.867 -19.391 1 55.84 142 TRP A N 1
ATOM 1149 C CA . TRP A 1 142 ? -2.035 16.203 -18.828 1 55.84 142 TRP A CA 1
ATOM 1150 C C . TRP A 1 142 ? -1.013 16.391 -17.703 1 55.84 142 TRP A C 1
ATOM 1152 O O . TRP A 1 142 ? -0.727 17.516 -17.297 1 55.84 142 TRP A O 1
ATOM 1162 N N . ALA A 1 143 ? -0.524 15.203 -17.234 1 55.41 143 ALA A N 1
ATOM 1163 C CA . ALA A 1 143 ? 0.375 15.234 -16.094 1 55.41 143 ALA A CA 1
ATOM 1164 C C . ALA A 1 143 ? 1.83 15.094 -16.531 1 55.41 143 ALA A C 1
ATOM 1166 O O . ALA A 1 143 ? 2.447 14.047 -16.312 1 55.41 143 ALA A O 1
ATOM 1167 N N . LEU A 1 144 ? 2.414 16.047 -17.266 1 53.88 144 LEU A N 1
ATOM 1168 C CA . LEU A 1 144 ? 3.783 15.93 -17.75 1 53.88 144 LEU A CA 1
ATOM 1169 C C . LEU A 1 144 ? 4.781 16 -16.594 1 53.88 144 LEU A C 1
ATOM 1171 O O . LEU A 1 144 ? 4.668 16.875 -15.727 1 53.88 144 LEU A O 1
ATOM 1175 N N . GLY A 1 145 ? 5.441 14.867 -16.375 1 52.91 145 GLY A N 1
ATOM 1176 C CA . GLY A 1 145 ? 6.48 14.867 -15.352 1 52.91 145 GLY A CA 1
ATOM 1177 C C . GLY A 1 145 ? 7.875 15.031 -15.922 1 52.91 145 GLY A C 1
ATOM 1178 O O . GLY A 1 145 ? 8.031 15.32 -17.109 1 52.91 145 GLY A O 1
ATOM 1179 N N . LYS A 1 146 ? 8.898 15.195 -15.133 1 52.5 146 LYS A N 1
ATOM 1180 C CA . LYS A 1 146 ? 10.281 15.438 -15.523 1 52.5 146 LYS A CA 1
ATOM 1181 C C . LYS A 1 146 ? 10.82 14.312 -16.406 1 52.5 146 LYS A C 1
ATOM 1183 O O . LYS A 1 146 ? 11.57 14.562 -17.359 1 52.5 146 LYS A O 1
ATOM 1188 N N . TYR A 1 147 ? 10.57 13.109 -16.016 1 48.94 147 TYR A N 1
ATOM 1189 C CA . TYR A 1 147 ? 11.258 11.992 -16.656 1 48.94 147 TYR A CA 1
ATOM 1190 C C . TYR A 1 147 ? 10.289 11.164 -17.484 1 48.94 147 TYR A C 1
ATOM 1192 O O . TYR A 1 147 ? 10.258 9.938 -17.375 1 48.94 147 TYR A O 1
ATOM 1200 N N . SER A 1 148 ? 9.555 11.875 -18.406 1 56.06 148 SER A N 1
ATOM 1201 C CA . SER A 1 148 ? 8.688 11.188 -19.359 1 56.06 148 SER A CA 1
ATOM 1202 C C . SER A 1 148 ? 7.594 10.406 -18.656 1 56.06 148 SER A C 1
ATOM 1204 O O . SER A 1 148 ? 6.953 9.539 -19.25 1 56.06 148 SER A O 1
ATOM 1206 N N . LYS A 1 149 ? 7.621 10.602 -17.328 1 60.56 149 LYS A N 1
ATOM 1207 C CA . LYS A 1 149 ? 6.496 10.039 -16.594 1 60.56 149 LYS A CA 1
ATOM 1208 C C . LYS A 1 149 ? 5.516 11.125 -16.172 1 60.56 149 LYS A C 1
ATOM 1210 O O . LYS A 1 149 ? 5.91 12.273 -15.938 1 60.56 149 LYS A O 1
ATOM 1215 N N . GLY A 1 150 ? 4.34 10.906 -16.359 1 69 150 GLY A N 1
ATOM 1216 C CA . GLY A 1 150 ? 3.34 11.836 -15.844 1 69 150 GLY A CA 1
ATOM 1217 C C . GLY A 1 150 ? 3.32 11.906 -14.328 1 69 150 GLY A C 1
ATOM 1218 O O . GLY A 1 150 ? 3.572 10.906 -13.648 1 69 150 GLY A O 1
ATOM 1219 N N . ALA A 1 151 ? 3.385 13.141 -13.812 1 76.62 151 ALA A N 1
ATOM 1220 C CA . ALA A 1 151 ? 3.361 13.297 -12.359 1 76.62 151 ALA A CA 1
ATOM 1221 C C . ALA A 1 151 ? 2.43 14.43 -11.945 1 76.62 151 ALA A C 1
ATOM 1223 O O . ALA A 1 151 ? 2.285 15.422 -12.672 1 76.62 151 ALA A O 1
ATOM 1224 N N . VAL A 1 152 ? 1.701 14.242 -10.891 1 82.19 152 VAL A N 1
ATOM 1225 C CA . VAL A 1 152 ? 0.868 15.258 -10.258 1 82.19 152 VAL A CA 1
ATOM 1226 C C . VAL A 1 152 ? 1.455 15.641 -8.898 1 82.19 152 VAL A C 1
ATOM 1228 O O . VAL A 1 152 ? 1.915 14.773 -8.148 1 82.19 152 VAL A O 1
ATOM 1231 N N . LYS A 1 153 ? 1.484 16.922 -8.656 1 86.62 153 LYS A N 1
ATOM 1232 C CA . LYS A 1 153 ? 2.004 17.391 -7.375 1 86.62 153 LYS A CA 1
ATOM 1233 C C . LYS A 1 153 ? 0.891 17.969 -6.512 1 86.62 153 LYS A C 1
ATOM 1235 O O . LYS A 1 153 ? 0.011 18.672 -7.012 1 86.62 153 LYS A O 1
ATOM 1240 N N . MET A 1 154 ? 0.941 17.625 -5.312 1 89.38 154 MET A N 1
ATOM 1241 C CA . MET A 1 154 ? 0.046 18.203 -4.312 1 89.38 154 MET A CA 1
ATOM 1242 C C . MET A 1 154 ? 0.819 19.078 -3.328 1 89.38 154 MET A C 1
ATOM 1244 O O . MET A 1 154 ? 1.605 18.562 -2.527 1 89.38 154 MET A O 1
ATOM 1248 N N . HIS A 1 155 ? 0.656 20.359 -3.428 1 92.31 155 HIS A N 1
ATOM 1249 C CA . HIS A 1 155 ? 1.24 21.297 -2.477 1 92.31 155 HIS A CA 1
ATOM 1250 C C . HIS A 1 155 ? 0.326 21.516 -1.274 1 92.31 155 HIS A C 1
ATOM 1252 O O . HIS A 1 155 ? -0.851 21.844 -1.434 1 92.31 155 HIS A O 1
ATOM 1258 N N . THR A 1 156 ? 0.898 21.266 -0.147 1 94.81 156 THR A N 1
ATOM 1259 C CA . THR A 1 156 ? 0.046 21.297 1.036 1 94.81 156 THR A CA 1
ATOM 1260 C C . THR A 1 156 ? 0.641 22.203 2.107 1 94.81 156 THR A C 1
ATOM 1262 O O . THR A 1 156 ? 1.848 22.172 2.355 1 94.81 156 THR A O 1
ATOM 1265 N N . LEU A 1 157 ? -0.14 23.109 2.562 1 95.94 157 LEU A N 1
ATOM 1266 C CA . LEU A 1 157 ? 0.109 23.828 3.803 1 95.94 157 LEU A CA 1
ATOM 1267 C C . LEU A 1 157 ? -0.605 23.156 4.977 1 95.94 157 LEU A C 1
ATOM 1269 O O . LEU A 1 157 ? -1.835 23.203 5.059 1 95.94 157 LEU A O 1
ATOM 1273 N N . LEU A 1 158 ? 0.15 22.562 5.832 1 96.69 158 LEU A N 1
ATOM 1274 C CA . LEU A 1 158 ? -0.411 21.766 6.918 1 96.69 158 LEU A CA 1
ATOM 1275 C C . LEU A 1 158 ? -0.314 22.5 8.242 1 96.69 158 LEU A C 1
ATOM 1277 O O . LEU A 1 158 ? 0.765 22.969 8.625 1 96.69 158 LEU A O 1
ATOM 1281 N N . ASP A 1 159 ? -1.388 22.719 8.875 1 96.44 159 ASP A N 1
ATOM 1282 C CA . ASP A 1 159 ? -1.388 23.188 10.25 1 96.44 159 ASP A CA 1
ATOM 1283 C C . ASP A 1 159 ? -0.907 22.094 11.211 1 96.44 159 ASP A C 1
ATOM 1285 O O . ASP A 1 159 ? -1.569 21.078 11.367 1 96.44 159 ASP A O 1
ATOM 1289 N N . LEU A 1 160 ? 0.134 22.297 11.922 1 94.56 160 LEU A N 1
ATOM 1290 C CA . LEU A 1 160 ? 0.806 21.266 12.695 1 94.56 160 LEU A CA 1
ATOM 1291 C C . LEU A 1 160 ? 0.062 20.984 13.992 1 94.56 160 LEU A C 1
ATOM 1293 O O . LEU A 1 160 ? 0.295 19.953 14.641 1 94.56 160 LEU A O 1
ATOM 1297 N N . ARG A 1 161 ? -0.692 21.828 14.664 1 89.5 161 ARG A N 1
ATOM 1298 C CA . ARG A 1 161 ? -1.423 21.594 15.906 1 89.5 161 ARG A CA 1
ATOM 1299 C C . ARG A 1 161 ? -2.438 20.469 15.75 1 89.5 161 ARG A C 1
ATOM 1301 O O . ARG A 1 161 ? -2.594 19.641 16.656 1 89.5 161 ARG A O 1
ATOM 1308 N N . GLY A 1 162 ? -2.701 20 14.672 1 89.25 162 GLY A N 1
ATOM 1309 C CA . GLY A 1 162 ? -3.633 18.922 14.43 1 89.25 162 GLY A CA 1
ATOM 1310 C C . GLY A 1 162 ? -3.346 18.172 13.141 1 89.25 162 GLY A C 1
ATOM 1311 O O . GLY A 1 162 ? -4.043 17.203 12.812 1 89.25 162 GLY A O 1
ATOM 1312 N N . SER A 1 163 ? -2.422 18.562 12.531 1 93.38 163 SER A N 1
ATOM 1313 C CA . SER A 1 163 ? -2.082 18 11.234 1 93.38 163 SER A CA 1
ATOM 1314 C C . SER A 1 163 ? -3.248 18.109 10.258 1 93.38 163 SER A C 1
ATOM 1316 O O . SER A 1 163 ? -3.621 17.125 9.609 1 93.38 163 SER A O 1
ATOM 1318 N N . ILE A 1 164 ? -3.846 19.234 10.281 1 95.81 164 ILE A N 1
ATOM 1319 C CA . ILE A 1 164 ? -4.969 19.5 9.391 1 95.81 164 ILE A CA 1
ATOM 1320 C C . ILE A 1 164 ? -4.516 20.406 8.234 1 95.81 164 ILE A C 1
ATOM 1322 O O . ILE A 1 164 ? -3.91 21.453 8.461 1 95.81 164 ILE A O 1
ATOM 1326 N N . PRO A 1 165 ? -4.754 19.984 7.043 1 96.19 165 PRO A N 1
ATOM 1327 C CA . PRO A 1 165 ? -4.367 20.844 5.926 1 96.19 165 PRO A CA 1
ATOM 1328 C C . PRO A 1 165 ? -5.121 22.188 5.926 1 96.19 165 PRO A C 1
ATOM 1330 O O . PRO A 1 165 ? -6.324 22.219 6.199 1 96.19 165 PRO A O 1
ATOM 1333 N N . ALA A 1 166 ? -4.379 23.234 5.734 1 94.88 166 ALA A N 1
ATOM 1334 C CA . ALA A 1 166 ? -4.965 24.562 5.629 1 94.88 166 ALA A CA 1
ATOM 1335 C C . ALA A 1 166 ? -5.184 24.953 4.172 1 94.88 166 ALA A C 1
ATOM 1337 O O . ALA A 1 166 ? -6.121 25.688 3.855 1 94.88 166 ALA A O 1
ATOM 1338 N N . ASN A 1 167 ? -4.336 24.516 3.398 1 93 167 ASN A N 1
ATOM 1339 C CA . ASN A 1 167 ? -4.418 24.781 1.967 1 93 167 ASN A CA 1
ATOM 1340 C C . ASN A 1 167 ? -3.854 23.625 1.147 1 93 167 ASN A C 1
ATOM 1342 O O . ASN A 1 167 ? -2.84 23.031 1.521 1 93 167 ASN A O 1
ATOM 1346 N N . ILE A 1 168 ? -4.539 23.328 0.096 1 93.5 168 ILE A N 1
ATOM 1347 C CA . ILE A 1 168 ? -4.094 22.297 -0.825 1 93.5 168 ILE A CA 1
ATOM 1348 C C . ILE A 1 168 ? -4.152 22.812 -2.26 1 93.5 168 ILE A C 1
ATOM 1350 O O . ILE A 1 168 ? -5.156 23.406 -2.674 1 93.5 168 ILE A O 1
ATOM 1354 N N . HIS A 1 169 ? -3.076 22.703 -2.912 1 91.94 169 HIS A N 1
ATOM 1355 C CA . HIS A 1 169 ? -2.979 23.094 -4.312 1 91.94 169 HIS A CA 1
ATOM 1356 C C . HIS A 1 169 ? -2.443 21.953 -5.172 1 91.94 169 HIS A C 1
ATOM 1358 O O . HIS A 1 169 ? -1.325 21.484 -4.957 1 91.94 169 HIS A O 1
ATOM 1364 N N . ILE A 1 170 ? -3.227 21.516 -6.129 1 88.38 170 ILE A N 1
ATOM 1365 C CA . ILE A 1 170 ? -2.852 20.391 -6.984 1 88.38 170 ILE A CA 1
ATOM 1366 C C . ILE A 1 170 ? -2.385 20.922 -8.344 1 88.38 170 ILE A C 1
ATOM 1368 O O . ILE A 1 170 ? -3.094 21.688 -9 1 88.38 170 ILE A O 1
ATOM 1372 N N . THR A 1 171 ? -1.192 20.516 -8.688 1 85.94 171 THR A N 1
ATOM 1373 C CA . THR A 1 171 ? -0.621 20.969 -9.945 1 85.94 171 THR A CA 1
ATOM 1374 C C . THR A 1 171 ? -0.016 19.797 -10.719 1 85.94 171 THR A C 1
ATOM 1376 O O . THR A 1 171 ? -0.037 18.656 -10.25 1 85.94 171 THR A O 1
ATOM 1379 N N . ASP A 1 172 ? 0.406 20.172 -11.883 1 80.31 172 ASP A N 1
ATOM 1380 C CA . ASP A 1 172 ? 1.131 19.156 -12.656 1 80.31 172 ASP A CA 1
ATOM 1381 C C . ASP A 1 172 ? 2.561 19 -12.148 1 80.31 172 ASP A C 1
ATOM 1383 O O . ASP A 1 172 ? 3.004 19.766 -11.281 1 80.31 172 ASP A O 1
ATOM 1387 N N . GLY A 1 173 ? 3.213 18.031 -12.578 1 75.44 173 GLY A N 1
ATOM 1388 C CA . GLY A 1 173 ? 4.531 17.672 -12.086 1 75.44 173 GLY A CA 1
ATOM 1389 C C . GLY A 1 173 ? 5.598 18.688 -12.406 1 75.44 173 GLY A C 1
ATOM 1390 O O . GLY A 1 173 ? 6.66 18.719 -11.781 1 75.44 173 GLY A O 1
ATOM 1391 N N . LYS A 1 174 ? 5.391 19.609 -13.266 1 73.88 174 LYS A N 1
ATOM 1392 C CA . LYS A 1 174 ? 6.406 20.562 -13.711 1 73.88 174 LYS A CA 1
ATOM 1393 C C . LYS A 1 174 ? 6.441 21.797 -12.812 1 73.88 174 LYS A C 1
ATOM 1395 O O . LYS A 1 174 ? 7.402 22.562 -12.852 1 73.88 174 LYS A O 1
ATOM 1400 N N . TRP A 1 175 ? 5.551 21.953 -12.016 1 75 175 TRP A N 1
ATOM 1401 C CA . TRP A 1 175 ? 5.445 23.125 -11.156 1 75 175 TRP A CA 1
ATOM 1402 C C . TRP A 1 175 ? 6.543 23.125 -10.094 1 75 175 TRP A C 1
ATOM 1404 O O . TRP A 1 175 ? 6.676 22.172 -9.328 1 75 175 TRP A O 1
ATOM 1414 N N . HIS A 1 176 ? 7.32 24.141 -10.094 1 78.88 176 HIS A N 1
ATOM 1415 C CA . HIS A 1 176 ? 8.383 24.219 -9.102 1 78.88 176 HIS A CA 1
ATOM 1416 C C . HIS A 1 176 ? 7.82 24.484 -7.707 1 78.88 176 HIS A C 1
ATOM 1418 O O . HIS A 1 176 ? 6.961 25.359 -7.539 1 78.88 176 HIS A O 1
ATOM 1424 N N . ASP A 1 177 ? 8.281 23.875 -6.773 1 78.56 177 ASP A N 1
ATOM 1425 C CA . ASP A 1 177 ? 7.762 23.922 -5.41 1 78.56 177 ASP A CA 1
ATOM 1426 C C . ASP A 1 177 ? 7.859 25.328 -4.832 1 78.56 177 ASP A C 1
ATOM 1428 O O . ASP A 1 177 ? 6.961 25.766 -4.117 1 78.56 177 ASP A O 1
ATOM 1432 N N . SER A 1 178 ? 8.93 26.078 -5.16 1 78.75 178 SER A N 1
ATOM 1433 C CA . SER A 1 178 ? 9.133 27.406 -4.594 1 78.75 178 SER A CA 1
ATOM 1434 C C . SER A 1 178 ? 8.07 28.391 -5.09 1 78.75 178 SER A C 1
ATOM 1436 O O . SER A 1 178 ? 7.809 29.406 -4.449 1 78.75 178 SER A O 1
ATOM 1438 N N . ASN A 1 179 ? 7.41 28.047 -6.227 1 80.81 179 ASN A N 1
ATOM 1439 C CA . ASN A 1 179 ? 6.355 28.891 -6.77 1 80.81 179 ASN A CA 1
ATOM 1440 C C . ASN A 1 179 ? 5.137 28.922 -5.852 1 80.81 179 ASN A C 1
ATOM 1442 O O . ASN A 1 179 ? 4.316 29.844 -5.934 1 80.81 179 ASN A O 1
ATOM 1446 N N . GLU A 1 180 ? 5.094 27.938 -5.047 1 83.88 180 GLU A N 1
ATOM 1447 C CA . GLU A 1 180 ? 3.957 27.859 -4.133 1 83.88 180 GLU A CA 1
ATOM 1448 C C . GLU A 1 180 ? 3.982 29 -3.121 1 83.88 180 GLU A C 1
ATOM 1450 O O . GLU A 1 180 ? 2.932 29.453 -2.666 1 83.88 180 GLU A O 1
ATOM 1455 N N . LEU A 1 181 ? 5.176 29.516 -2.762 1 86.19 181 LEU A N 1
ATOM 1456 C CA . LEU A 1 181 ? 5.305 30.609 -1.801 1 86.19 181 LEU A CA 1
ATOM 1457 C C . LEU A 1 181 ? 4.664 31.891 -2.338 1 86.19 181 LEU A C 1
ATOM 1459 O O . LEU A 1 181 ? 4.125 32.688 -1.57 1 86.19 181 LEU A O 1
ATOM 1463 N N . ASP A 1 182 ? 4.695 31.938 -3.633 1 84.19 182 ASP A N 1
ATOM 1464 C CA . ASP A 1 182 ? 4.145 33.156 -4.262 1 84.19 182 ASP A CA 1
ATOM 1465 C C . ASP A 1 182 ? 2.617 33.125 -4.23 1 84.19 182 ASP A C 1
ATOM 1467 O O . ASP A 1 182 ? 1.978 34.188 -4.254 1 84.19 182 ASP A O 1
ATOM 1471 N N . MET A 1 183 ? 2.141 31.969 -4.113 1 84.44 183 MET A N 1
ATOM 1472 C CA . MET A 1 183 ? 0.688 31.828 -4.137 1 84.44 183 MET A CA 1
ATOM 1473 C C . MET A 1 183 ? 0.105 31.938 -2.734 1 84.44 183 MET A C 1
ATOM 1475 O O . MET A 1 183 ? -1.092 32.188 -2.572 1 84.44 183 MET A O 1
ATOM 1479 N N . LEU A 1 184 ? 0.959 31.812 -1.812 1 87.88 184 LEU A N 1
ATOM 1480 C CA . LEU A 1 184 ? 0.489 31.812 -0.432 1 87.88 184 LEU A CA 1
ATOM 1481 C C . LEU A 1 184 ? 0.47 33.219 0.137 1 87.88 184 LEU A C 1
ATOM 1483 O O . LEU A 1 184 ? 1.376 34.031 -0.13 1 87.88 184 LEU A O 1
ATOM 1487 N N . SER A 1 185 ? -0.534 33.5 0.82 1 89 185 SER A N 1
ATOM 1488 C CA . SER A 1 185 ? -0.595 34.719 1.604 1 89 185 SER A CA 1
ATOM 1489 C C . SER A 1 185 ? -0.209 34.469 3.059 1 89 185 SER A C 1
ATOM 1491 O O . SER A 1 185 ? -0.955 33.844 3.803 1 89 185 SER A O 1
ATOM 1493 N N . PRO A 1 186 ? 0.907 35.031 3.41 1 92.69 186 PRO A N 1
ATOM 1494 C CA . PRO A 1 186 ? 1.379 34.75 4.766 1 92.69 186 PRO A CA 1
ATOM 1495 C C . PRO A 1 186 ? 0.463 35.344 5.844 1 92.69 186 PRO A C 1
ATOM 1497 O O . PRO A 1 186 ? -0.053 36.438 5.688 1 92.69 186 PRO A O 1
ATOM 1500 N N . GLU A 1 187 ? 0.22 34.594 6.805 1 94.06 187 GLU A N 1
ATOM 1501 C CA . GLU A 1 187 ? -0.524 35.031 7.98 1 94.06 187 GLU A CA 1
ATOM 1502 C C . GLU A 1 187 ? 0.405 35.625 9.023 1 94.06 187 GLU A C 1
ATOM 1504 O O . GLU A 1 187 ? 1.405 35.031 9.406 1 94.06 187 GLU A O 1
ATOM 1509 N N . PRO A 1 188 ? 0.021 36.75 9.484 1 95.94 188 PRO A N 1
ATOM 1510 C CA . PRO A 1 188 ? 0.891 37.375 10.477 1 95.94 188 PRO A CA 1
ATOM 1511 C C . PRO A 1 188 ? 1.062 36.562 11.742 1 95.94 188 PRO A C 1
ATOM 1513 O O . PRO A 1 188 ? 0.108 35.906 12.195 1 95.94 188 PRO A O 1
ATOM 1516 N N . PHE A 1 189 ? 2.285 36.531 12.18 1 95.44 189 PHE A N 1
ATOM 1517 C CA . PHE A 1 189 ? 2.684 35.938 13.445 1 95.44 189 PHE A CA 1
ATOM 1518 C C . PHE A 1 189 ? 2.637 34.438 13.375 1 95.44 189 PHE A C 1
ATOM 1520 O O . PHE A 1 189 ? 2.832 33.75 14.383 1 95.44 189 PHE A O 1
ATOM 1527 N N . ALA A 1 190 ? 2.299 33.906 12.234 1 96 190 ALA A N 1
ATOM 1528 C CA . ALA A 1 190 ? 2.354 32.469 12.039 1 96 190 ALA A CA 1
ATOM 1529 C C . ALA A 1 190 ? 3.766 32.031 11.68 1 96 190 ALA A C 1
ATOM 1531 O O . ALA A 1 190 ? 4.559 32.812 11.156 1 96 190 ALA A O 1
ATOM 1532 N N . PHE A 1 191 ? 4.066 30.859 12.023 1 97 191 PHE A N 1
ATOM 1533 C CA . PHE A 1 191 ? 5.348 30.266 11.664 1 97 191 PHE A CA 1
ATOM 1534 C C . PHE A 1 191 ? 5.195 29.328 10.469 1 97 191 PHE A C 1
ATOM 1536 O O . PHE A 1 191 ? 4.293 28.5 10.438 1 97 191 PHE A O 1
ATOM 1543 N N . TYR A 1 192 ? 6 29.484 9.516 1 96.69 192 TYR A N 1
ATOM 1544 C CA . TYR A 1 192 ? 6.039 28.625 8.352 1 96.69 192 TYR A CA 1
ATOM 1545 C C . TYR A 1 192 ? 7.328 27.797 8.32 1 96.69 192 TYR A C 1
ATOM 1547 O O . TYR A 1 192 ? 8.422 28.359 8.188 1 96.69 192 TYR A O 1
ATOM 1555 N N . VAL A 1 193 ? 7.219 26.531 8.422 1 97.25 193 VAL A N 1
ATOM 1556 C CA . VAL A 1 193 ? 8.375 25.641 8.383 1 97.25 193 VAL A CA 1
ATOM 1557 C C . VAL A 1 193 ? 8.477 24.984 7.008 1 97.25 193 VAL A C 1
ATOM 1559 O O . VAL A 1 193 ? 7.516 24.391 6.523 1 97.25 193 VAL A O 1
ATOM 1562 N N . MET A 1 194 ? 9.641 25.078 6.391 1 94.81 194 MET A N 1
ATOM 1563 C CA . MET A 1 194 ? 9.781 24.578 5.027 1 94.81 194 MET A CA 1
ATOM 1564 C C . MET A 1 194 ? 11.164 23.969 4.812 1 94.81 194 MET A C 1
ATOM 1566 O O . MET A 1 194 ? 12.094 24.25 5.566 1 94.81 194 MET A O 1
ATOM 1570 N N . ASP A 1 195 ? 11.195 23.141 3.834 1 92.69 195 ASP A N 1
ATOM 1571 C CA . ASP A 1 195 ? 12.469 22.516 3.486 1 92.69 195 ASP A CA 1
ATOM 1572 C C . ASP A 1 195 ? 13.383 23.484 2.756 1 92.69 195 ASP A C 1
ATOM 1574 O O . ASP A 1 195 ? 12.953 24.578 2.379 1 92.69 195 ASP A O 1
ATOM 1578 N N . LYS A 1 196 ? 14.617 23.125 2.59 1 91.62 196 LYS A N 1
ATOM 1579 C CA . LYS A 1 196 ? 15.617 24.016 2.004 1 91.62 196 LYS A CA 1
ATOM 1580 C C . LYS A 1 196 ? 15.297 24.328 0.546 1 91.62 196 LYS A C 1
ATOM 1582 O O . LYS A 1 196 ? 15.703 25.359 0.023 1 91.62 196 LYS A O 1
ATOM 1587 N N . ALA A 1 197 ? 14.492 23.469 -0.115 1 86.62 197 ALA A N 1
ATOM 1588 C CA . ALA A 1 197 ? 14.141 23.656 -1.521 1 86.62 197 ALA A CA 1
ATOM 1589 C C . ALA A 1 197 ? 13.211 24.859 -1.701 1 86.62 197 ALA A C 1
ATOM 1591 O O . ALA A 1 197 ? 13.109 25.406 -2.797 1 86.62 197 ALA A O 1
ATOM 1592 N N . TYR A 1 198 ? 12.609 25.25 -0.676 1 89.44 198 TYR A N 1
ATOM 1593 C CA . TYR A 1 198 ? 11.664 26.359 -0.742 1 89.44 198 TYR A CA 1
ATOM 1594 C C . TYR A 1 198 ? 12.352 27.688 -0.484 1 89.44 198 TYR A C 1
ATOM 1596 O O . TYR A 1 198 ? 11.734 28.75 -0.601 1 89.44 198 TYR A O 1
ATOM 1604 N N . VAL A 1 199 ? 13.602 27.656 -0.204 1 87.38 199 VAL A N 1
ATOM 1605 C CA . VAL A 1 199 ? 14.305 28.875 0.174 1 87.38 199 VAL A CA 1
ATOM 1606 C C . VAL A 1 199 ? 14.445 29.781 -1.043 1 87.38 199 VAL A C 1
ATOM 1608 O O . VAL A 1 199 ? 15.172 29.469 -1.985 1 87.38 199 VAL A O 1
ATOM 1611 N N . ASP A 1 200 ? 13.711 30.75 -1.092 1 89.88 200 ASP A N 1
ATOM 1612 C CA . ASP A 1 200 ? 13.719 31.891 -2.008 1 89.88 200 ASP A CA 1
ATOM 1613 C C . ASP A 1 200 ? 13.703 33.219 -1.244 1 89.88 200 ASP A C 1
ATOM 1615 O O . ASP A 1 200 ? 12.688 33.594 -0.659 1 89.88 200 ASP A O 1
ATOM 1619 N N . PHE A 1 201 ? 14.82 33.938 -1.392 1 91.12 201 PHE A N 1
ATOM 1620 C CA . PHE A 1 201 ? 15.023 35.094 -0.54 1 91.12 201 PHE A CA 1
ATOM 1621 C C . PHE A 1 201 ? 13.945 36.156 -0.793 1 91.12 201 PHE A C 1
ATOM 1623 O O . PHE A 1 201 ? 13.477 36.812 0.14 1 91.12 201 PHE A O 1
ATOM 1630 N N . LYS A 1 202 ? 13.555 36.281 -2.004 1 91.69 202 LYS A N 1
ATOM 1631 C CA . LYS A 1 202 ? 12.5 37.25 -2.318 1 91.69 202 LYS A CA 1
ATOM 1632 C C . LYS A 1 202 ? 11.195 36.875 -1.62 1 91.69 202 LYS A C 1
ATOM 1634 O O . LYS A 1 202 ? 10.555 37.719 -0.992 1 91.69 202 LYS A O 1
ATOM 1639 N N . ALA A 1 203 ? 10.852 35.656 -1.717 1 92.12 203 ALA A N 1
ATOM 1640 C CA . ALA A 1 203 ? 9.617 35.188 -1.107 1 92.12 203 ALA A CA 1
ATOM 1641 C C . ALA A 1 203 ? 9.695 35.219 0.415 1 92.12 203 ALA A C 1
ATOM 1643 O O . ALA A 1 203 ? 8.742 35.656 1.078 1 92.12 203 ALA A O 1
ATOM 1644 N N . LEU A 1 204 ? 10.812 34.906 0.94 1 93.31 204 LEU A N 1
ATOM 1645 C CA . LEU A 1 204 ? 11 34.906 2.387 1 93.31 204 LEU A CA 1
ATOM 1646 C C . LEU A 1 204 ? 10.906 36.312 2.939 1 93.31 204 LEU A C 1
ATOM 1648 O O . LEU A 1 204 ? 10.391 36.531 4.039 1 93.31 204 LEU A O 1
ATOM 1652 N N . PHE A 1 205 ? 11.453 37.188 2.17 1 94.69 205 PHE A N 1
ATOM 1653 C CA . PHE A 1 205 ? 11.398 38.594 2.602 1 94.69 205 PHE A CA 1
ATOM 1654 C C . PHE A 1 205 ? 9.953 39.094 2.605 1 94.69 205 PHE A C 1
ATOM 1656 O O . PHE A 1 205 ? 9.562 39.875 3.486 1 94.69 205 PHE A O 1
ATOM 1663 N N . ARG A 1 206 ? 9.219 38.688 1.643 1 94.06 206 ARG A N 1
ATOM 1664 C CA . ARG A 1 206 ? 7.801 39 1.625 1 94.06 206 ARG A CA 1
ATOM 1665 C C . ARG A 1 206 ? 7.105 38.5 2.887 1 94.06 206 ARG A C 1
ATOM 1667 O O . ARG A 1 206 ? 6.293 39.219 3.479 1 94.06 206 ARG A O 1
ATOM 1674 N N . PHE A 1 207 ? 7.406 37.344 3.309 1 94.94 207 PHE A N 1
ATOM 1675 C CA . PHE A 1 207 ? 6.859 36.781 4.543 1 94.94 207 PHE A CA 1
ATOM 1676 C C . PHE A 1 207 ? 7.266 37.625 5.742 1 94.94 207 PHE A C 1
ATOM 1678 O O . PHE A 1 207 ? 6.441 37.906 6.613 1 94.94 207 PHE A O 1
ATOM 1685 N N . HIS A 1 208 ? 8.523 38.031 5.73 1 95.62 208 HIS A N 1
ATOM 1686 C CA . HIS A 1 208 ? 9.055 38.844 6.805 1 95.62 208 HIS A CA 1
ATOM 1687 C C . HIS A 1 208 ? 8.328 40.188 6.879 1 95.62 208 HIS A C 1
ATOM 1689 O O . HIS A 1 208 ? 7.949 40.656 7.965 1 95.62 208 HIS A O 1
ATOM 1695 N N . GLN A 1 209 ? 8.086 40.719 5.734 1 95.12 209 GLN A N 1
ATOM 1696 C CA . GLN A 1 209 ? 7.414 42 5.668 1 95.12 209 GLN A CA 1
ATOM 1697 C C . GLN A 1 209 ? 5.965 41.906 6.141 1 95.12 209 GLN A C 1
ATOM 1699 O O . GLN A 1 209 ? 5.406 42.875 6.66 1 95.12 209 GLN A O 1
ATOM 1704 N N . SER A 1 210 ? 5.434 40.781 5.992 1 95.25 210 SER A N 1
ATOM 1705 C CA . SER A 1 210 ? 4.055 40.531 6.402 1 95.25 210 SER A CA 1
ATOM 1706 C C . SER A 1 210 ? 3.975 40.094 7.859 1 95.25 210 SER A C 1
ATOM 1708 O O . SER A 1 210 ? 2.934 39.625 8.312 1 95.25 210 SER A O 1
ATOM 1710 N N . GLN A 1 211 ? 5.055 40.125 8.516 1 96 211 GLN A N 1
ATOM 1711 C CA . GLN A 1 211 ? 5.172 39.812 9.93 1 96 211 GLN A CA 1
ATOM 1712 C C . GLN A 1 211 ? 4.922 38.312 10.172 1 96 211 GLN A C 1
ATOM 1714 O O . GLN A 1 211 ? 4.379 37.938 11.211 1 96 211 GLN A O 1
ATOM 1719 N N . ALA A 1 212 ? 5.113 37.562 9.18 1 96.81 212 ALA A N 1
ATOM 1720 C CA . ALA A 1 212 ? 5.098 36.125 9.312 1 96.81 212 ALA A CA 1
ATOM 1721 C C . ALA A 1 212 ? 6.496 35.562 9.594 1 96.81 212 ALA A C 1
ATOM 1723 O O . ALA A 1 212 ? 7.492 36.156 9.156 1 96.81 212 ALA A O 1
ATOM 1724 N N . PHE A 1 213 ? 6.57 34.531 10.258 1 97.5 213 PHE A N 1
ATOM 1725 C CA . PHE A 1 213 ? 7.859 33.938 10.594 1 97.5 213 PHE A CA 1
ATOM 1726 C C . PHE A 1 213 ? 8.102 32.656 9.773 1 97.5 213 PHE A C 1
ATOM 1728 O O . PHE A 1 213 ? 7.152 32.062 9.281 1 97.5 213 PHE A O 1
ATOM 1735 N N . TRP A 1 214 ? 9.32 32.375 9.578 1 97.12 214 TRP A N 1
ATOM 1736 C CA . TRP A 1 214 ? 9.648 31.156 8.82 1 97.12 214 TRP A CA 1
ATOM 1737 C C . TRP A 1 214 ? 10.891 30.484 9.383 1 97.12 214 TRP A C 1
ATOM 1739 O O . TRP A 1 214 ? 11.734 31.125 10 1 97.12 214 TRP A O 1
ATOM 1749 N N . VAL A 1 215 ? 10.93 29.219 9.297 1 97.5 215 VAL A N 1
ATOM 1750 C CA . VAL A 1 215 ? 12.062 28.391 9.68 1 97.5 215 VAL A CA 1
ATOM 1751 C C . VAL A 1 215 ? 12.43 27.453 8.531 1 97.5 215 VAL A C 1
ATOM 1753 O O . VAL A 1 215 ? 11.562 26.781 7.973 1 97.5 215 VAL A O 1
ATOM 1756 N N . SER A 1 216 ? 13.625 27.375 8.117 1 96.81 216 SER A N 1
ATOM 1757 C CA . SER A 1 216 ? 14.109 26.516 7.051 1 96.81 216 SER A CA 1
ATOM 1758 C C . SER A 1 216 ? 15.578 26.141 7.262 1 96.81 216 SER A C 1
ATOM 1760 O O . SER A 1 216 ? 16.125 26.375 8.336 1 96.81 216 SER A O 1
ATOM 1762 N N . ARG A 1 217 ? 16.109 25.438 6.348 1 95.75 217 ARG A N 1
ATOM 1763 C CA . ARG A 1 217 ? 17.531 25.125 6.316 1 95.75 217 ARG A CA 1
ATOM 1764 C C . ARG A 1 217 ? 18.234 25.906 5.223 1 95.75 217 ARG A C 1
ATOM 1766 O O . ARG A 1 217 ? 17.672 26.141 4.152 1 95.75 217 ARG A O 1
ATOM 1773 N N . PRO A 1 218 ? 19.453 26.297 5.559 1 94.06 218 PRO A N 1
ATOM 1774 C CA . PRO A 1 218 ? 20.188 27.047 4.535 1 94.06 218 PRO A CA 1
ATOM 1775 C C . PRO A 1 218 ? 20.656 26.156 3.385 1 94.06 218 PRO A C 1
ATOM 1777 O O . PRO A 1 218 ? 20.984 25 3.6 1 94.06 218 PRO A O 1
ATOM 1780 N N . LYS A 1 219 ? 20.641 26.734 2.252 1 90.56 219 LYS A N 1
ATOM 1781 C CA . LYS A 1 219 ? 21.234 26.031 1.119 1 90.56 219 LYS A CA 1
ATOM 1782 C C . LYS A 1 219 ? 22.75 25.906 1.282 1 90.56 219 LYS A C 1
ATOM 1784 O O . LYS A 1 219 ? 23.375 26.719 1.958 1 90.56 219 LYS A O 1
ATOM 1789 N N . GLU A 1 220 ? 23.219 24.984 0.633 1 87.56 220 GLU A N 1
ATOM 1790 C CA . GLU A 1 220 ? 24.656 24.719 0.771 1 87.56 220 GLU A CA 1
ATOM 1791 C C . GLU A 1 220 ? 25.484 25.891 0.282 1 87.56 220 GLU A C 1
ATOM 1793 O O . GLU A 1 220 ? 26.531 26.219 0.861 1 87.56 220 GLU A O 1
ATOM 1798 N N . ASN A 1 221 ? 25.031 26.578 -0.73 1 85.62 221 ASN A N 1
ATOM 1799 C CA . ASN A 1 221 ? 25.812 27.641 -1.351 1 85.62 221 ASN A CA 1
ATOM 1800 C C . ASN A 1 221 ? 25.469 29 -0.751 1 85.62 221 ASN A C 1
ATOM 1802 O O . ASN A 1 221 ? 25.891 30.047 -1.269 1 85.62 221 ASN A O 1
ATOM 1806 N N . MET A 1 222 ? 24.75 28.969 0.288 1 89.31 222 MET A N 1
ATOM 1807 C CA . MET A 1 222 ? 24.344 30.234 0.882 1 89.31 222 MET A CA 1
ATOM 1808 C C . MET A 1 222 ? 25.531 30.938 1.535 1 89.31 222 MET A C 1
ATOM 1810 O O . MET A 1 222 ? 26.234 30.344 2.361 1 89.31 222 MET A O 1
ATOM 1814 N N . LYS A 1 223 ? 25.781 32.156 1.115 1 90.62 223 LYS A N 1
ATOM 1815 C CA . LYS A 1 223 ? 26.859 32.969 1.698 1 90.62 223 LYS A CA 1
ATOM 1816 C C . LYS A 1 223 ? 26.281 34.062 2.627 1 90.62 223 LYS A C 1
ATOM 1818 O O . LYS A 1 223 ? 25.328 34.75 2.277 1 90.62 223 LYS A O 1
ATOM 1823 N N . PHE A 1 224 ? 26.859 34.094 3.781 1 92.56 224 PHE A N 1
ATOM 1824 C CA . PHE A 1 224 ? 26.375 35.094 4.742 1 92.56 224 PHE A CA 1
ATOM 1825 C C . PHE A 1 224 ? 27.5 35.531 5.672 1 92.56 224 PHE A C 1
ATOM 1827 O O . PHE A 1 224 ? 28.562 34.875 5.715 1 92.56 224 PHE A O 1
ATOM 1834 N N . MET A 1 225 ? 27.328 36.688 6.238 1 92.81 225 MET A N 1
ATOM 1835 C CA . MET A 1 225 ? 28.234 37.188 7.266 1 92.81 225 MET A CA 1
ATOM 1836 C C . MET A 1 225 ? 27.547 37.25 8.625 1 92.81 225 MET A C 1
ATOM 1838 O O . MET A 1 225 ? 26.344 37.531 8.703 1 92.81 225 MET A O 1
ATOM 1842 N N . THR A 1 226 ? 28.297 36.969 9.664 1 93.69 226 THR A N 1
ATOM 1843 C CA . THR A 1 226 ? 27.75 37 11.016 1 93.69 226 THR A CA 1
ATOM 1844 C C . THR A 1 226 ? 27.812 38.438 11.555 1 93.69 226 THR A C 1
ATOM 1846 O O . THR A 1 226 ? 28.875 39.062 11.57 1 93.69 226 THR A O 1
ATOM 1849 N N . ILE A 1 227 ? 26.734 38.875 11.961 1 92.88 227 ILE A N 1
ATOM 1850 C CA . ILE A 1 227 ? 26.625 40.25 12.484 1 92.88 227 ILE A CA 1
ATOM 1851 C C . ILE A 1 227 ? 26.766 40.219 14 1 92.88 227 ILE A C 1
ATOM 1853 O O . ILE A 1 227 ? 27.328 41.156 14.586 1 92.88 227 ILE A O 1
ATOM 1857 N N . GLY A 1 228 ? 26.219 39.219 14.609 1 92.56 228 GLY A N 1
ATOM 1858 C CA . GLY A 1 228 ? 26.281 39.125 16.062 1 92.56 228 GLY A CA 1
ATOM 1859 C C . GLY A 1 228 ? 25.969 37.75 16.578 1 92.56 228 GLY A C 1
ATOM 1860 O O . GLY A 1 228 ? 25.281 36.969 15.906 1 92.56 228 GLY A O 1
ATOM 1861 N N . GLN A 1 229 ? 26.531 37.469 17.672 1 89.88 229 GLN A N 1
ATOM 1862 C CA . GLN A 1 229 ? 26.266 36.188 18.328 1 89.88 229 GLN A CA 1
ATOM 1863 C C . GLN A 1 229 ? 25.219 36.312 19.422 1 89.88 229 GLN A C 1
ATOM 1865 O O . GLN A 1 229 ? 25.203 37.312 20.156 1 89.88 229 GLN A O 1
ATOM 1870 N N . MET A 1 230 ? 24.281 35.5 19.297 1 89.38 230 MET A N 1
ATOM 1871 C CA . MET A 1 230 ? 23.25 35.5 20.328 1 89.38 230 MET A CA 1
ATOM 1872 C C . MET A 1 230 ? 23.672 34.625 21.5 1 89.38 230 MET A C 1
ATOM 1874 O O . MET A 1 230 ? 24.562 33.781 21.375 1 89.38 230 MET A O 1
ATOM 1878 N N . GLU A 1 231 ? 23.031 34.844 22.656 1 82.12 231 GLU A N 1
ATOM 1879 C CA . GLU A 1 231 ? 23.391 34.094 23.859 1 82.12 231 GLU A CA 1
ATOM 1880 C C . GLU A 1 231 ? 22.875 32.656 23.781 1 82.12 231 GLU A C 1
ATOM 1882 O O . GLU A 1 231 ? 21.734 32.438 23.375 1 82.12 231 GLU A O 1
ATOM 1887 N N . ILE A 1 232 ? 23.797 31.797 24.016 1 81.38 232 ILE A N 1
ATOM 1888 C CA . ILE A 1 232 ? 23.422 30.375 24.141 1 81.38 232 ILE A CA 1
ATOM 1889 C C . ILE A 1 232 ? 23.297 30 25.609 1 81.38 232 ILE A C 1
ATOM 1891 O O . ILE A 1 232 ? 24.281 30.078 26.359 1 81.38 232 ILE A O 1
ATOM 1895 N N . PRO A 1 233 ? 22.109 29.828 26.094 1 69.56 233 PRO A N 1
ATOM 1896 C CA . PRO A 1 233 ? 21.953 29.625 27.531 1 69.56 233 PRO A CA 1
ATOM 1897 C C . PRO A 1 233 ? 22.781 28.469 28.078 1 69.56 233 PRO A C 1
ATOM 1899 O O . PRO A 1 233 ? 23.406 28.578 29.125 1 69.56 233 PRO A O 1
ATOM 1902 N N . ASN A 1 234 ? 22.484 27.172 27.719 1 65.5 234 ASN A N 1
ATOM 1903 C CA . ASN A 1 234 ? 23.141 26.016 28.312 1 65.5 234 ASN A CA 1
ATOM 1904 C C . ASN A 1 234 ? 23.828 25.156 27.25 1 65.5 234 ASN A C 1
ATOM 1906 O O . ASN A 1 234 ? 23.266 24.906 26.188 1 65.5 234 ASN A O 1
ATOM 1910 N N . ALA A 1 235 ? 25.141 24.984 27.438 1 57.75 235 ALA A N 1
ATOM 1911 C CA . ALA A 1 235 ? 25.984 24.141 26.594 1 57.75 235 ALA A CA 1
ATOM 1912 C C . ALA A 1 235 ? 25.328 22.781 26.359 1 57.75 235 ALA A C 1
ATOM 1914 O O . ALA A 1 235 ? 25.531 22.172 25.297 1 57.75 235 ALA A O 1
ATOM 1915 N N . LYS A 1 236 ? 24.516 22.391 27.25 1 61.06 236 LYS A N 1
ATOM 1916 C CA . LYS A 1 236 ? 24 21.016 27.219 1 61.06 236 LYS A CA 1
ATOM 1917 C C . LYS A 1 236 ? 22.812 20.906 26.266 1 61.06 236 LYS A C 1
ATOM 1919 O O . LYS A 1 236 ? 22.297 19.812 26.031 1 61.06 236 LYS A O 1
ATOM 1924 N N . SER A 1 237 ? 22.469 22 25.719 1 69.06 237 SER A N 1
ATOM 1925 C CA . SER A 1 237 ? 21.234 22 24.938 1 69.06 237 SER A CA 1
ATOM 1926 C C . SER A 1 237 ? 21.484 21.469 23.531 1 69.06 237 SER A C 1
ATOM 1928 O O . SER A 1 237 ? 20.531 21.141 22.812 1 69.06 237 SER A O 1
ATOM 1930 N N . GLY A 1 238 ? 22.703 21.109 23.188 1 81.5 238 GLY A N 1
ATOM 1931 C CA . GLY A 1 238 ? 23.047 20.641 21.844 1 81.5 238 GLY A CA 1
ATOM 1932 C C . GLY A 1 238 ? 23.156 21.75 20.828 1 81.5 238 GLY A C 1
ATOM 1933 O O . GLY A 1 238 ? 23.453 21.5 19.656 1 81.5 238 GLY A O 1
ATOM 1934 N N . ILE A 1 239 ? 22.953 23.016 21.281 1 89.88 239 ILE A N 1
ATOM 1935 C CA . ILE A 1 239 ? 23.062 24.172 20.406 1 89.88 239 ILE A CA 1
ATOM 1936 C C . ILE A 1 239 ? 24.531 24.562 20.25 1 89.88 239 ILE A C 1
ATOM 1938 O O . ILE A 1 239 ? 25.203 24.875 21.234 1 89.88 239 ILE A O 1
ATOM 1942 N N . ILE A 1 240 ? 25 24.594 19.109 1 91.06 240 ILE A N 1
ATOM 1943 C CA . ILE A 1 240 ? 26.391 24.875 18.828 1 91.06 240 ILE A CA 1
ATOM 1944 C C . ILE A 1 240 ? 26.562 26.359 18.531 1 91.06 240 ILE A C 1
ATOM 1946 O O . ILE A 1 240 ? 27.531 26.984 18.984 1 91.06 240 ILE A O 1
ATOM 1950 N N . GLU A 1 241 ? 25.656 26.875 17.734 1 92.31 241 GLU A N 1
ATOM 1951 C CA . GLU A 1 241 ? 25.75 28.266 17.312 1 92.31 241 GLU A CA 1
ATOM 1952 C C . GLU A 1 241 ? 24.375 28.922 17.219 1 92.31 241 GLU A C 1
ATOM 1954 O O . GLU A 1 241 ? 23.391 28.266 16.891 1 92.31 241 GLU A O 1
ATOM 1959 N N . ASP A 1 242 ? 24.219 30.078 17.625 1 94.31 242 ASP A N 1
ATOM 1960 C CA . ASP A 1 242 ? 23.062 30.969 17.516 1 94.31 242 ASP A CA 1
ATOM 1961 C C . ASP A 1 242 ? 23.5 32.406 17.203 1 94.31 242 ASP A C 1
ATOM 1963 O O . ASP A 1 242 ? 24.047 33.094 18.062 1 94.31 242 ASP A O 1
ATOM 1967 N N . SER A 1 243 ? 23.266 32.75 15.914 1 95.31 243 SER A N 1
ATOM 1968 C CA . SER A 1 243 ? 23.844 34.031 15.508 1 95.31 243 SER A CA 1
ATOM 1969 C C . SER A 1 243 ? 22.891 34.812 14.602 1 95.31 243 SER A C 1
ATOM 1971 O O . SER A 1 243 ? 22 34.219 13.977 1 95.31 243 SER A O 1
ATOM 1973 N N . ARG A 1 244 ? 23.016 36.094 14.672 1 96.06 244 ARG A N 1
ATOM 1974 C CA . ARG A 1 244 ? 22.406 36.969 13.695 1 96.06 244 ARG A CA 1
ATOM 1975 C C . ARG A 1 244 ? 23.266 37.094 12.445 1 96.06 244 ARG A C 1
ATOM 1977 O O . ARG A 1 244 ? 24.453 37.438 12.539 1 96.06 244 ARG A O 1
ATOM 1984 N N . ILE A 1 245 ? 22.672 36.844 11.297 1 95.12 245 ILE A N 1
ATOM 1985 C CA . ILE A 1 245 ? 23.469 36.844 10.07 1 95.12 245 ILE A CA 1
ATOM 1986 C C . ILE A 1 245 ? 22.828 37.75 9.023 1 95.12 245 ILE A C 1
ATOM 1988 O O . ILE A 1 245 ? 21.672 38.125 9.156 1 95.12 245 ILE A O 1
ATOM 1992 N N . ARG A 1 246 ? 23.609 38.125 8.055 1 94.62 246 ARG A N 1
ATOM 1993 C CA . ARG A 1 246 ? 23.156 38.875 6.891 1 94.62 246 ARG A CA 1
ATOM 1994 C C . ARG A 1 246 ? 23.719 38.281 5.605 1 94.62 246 ARG A C 1
ATOM 1996 O O . ARG A 1 246 ? 24.922 38 5.523 1 94.62 246 ARG A O 1
ATOM 2003 N N . VAL A 1 247 ? 22.812 38.094 4.664 1 92.69 247 VAL A N 1
ATOM 2004 C CA . VAL A 1 247 ? 23.25 37.5 3.408 1 92.69 247 VAL A CA 1
ATOM 2005 C C . VAL A 1 247 ? 24.125 38.469 2.635 1 92.69 247 VAL A C 1
ATOM 2007 O O . VAL A 1 247 ? 23.828 39.688 2.617 1 92.69 247 VAL A O 1
ATOM 2010 N N . THR A 1 248 ? 25.25 37.969 2.012 1 88.62 248 THR A N 1
ATOM 2011 C CA . THR A 1 248 ? 26.234 38.875 1.411 1 88.62 248 THR A CA 1
ATOM 2012 C C . THR A 1 248 ? 26.219 38.75 -0.11 1 88.62 248 THR A C 1
ATOM 2014 O O . THR A 1 248 ? 26.812 39.594 -0.808 1 88.62 248 THR A O 1
ATOM 2017 N N . GLY A 1 249 ? 25.656 37.875 -0.704 1 83.88 249 GLY A N 1
ATOM 2018 C CA . GLY A 1 249 ? 25.609 37.812 -2.156 1 83.88 249 GLY A CA 1
ATOM 2019 C C . GLY A 1 249 ? 24.938 39 -2.779 1 83.88 249 GLY A C 1
ATOM 2020 O O . GLY A 1 249 ? 23.984 39.562 -2.211 1 83.88 249 GLY A O 1
ATOM 2021 N N . TYR A 1 250 ? 25.531 39.438 -3.895 1 83.88 250 TYR A N 1
ATOM 2022 C CA . TYR A 1 250 ? 25.031 40.656 -4.555 1 83.88 250 TYR A CA 1
ATOM 2023 C C . TYR A 1 250 ? 23.531 40.562 -4.789 1 83.88 250 TYR A C 1
ATOM 2025 O O . TYR A 1 250 ? 22.781 41.469 -4.395 1 83.88 250 TYR A O 1
ATOM 2033 N N . LYS A 1 251 ? 23.125 39.531 -5.387 1 85.81 251 LYS A N 1
ATOM 2034 C CA . LYS A 1 251 ? 21.703 39.375 -5.684 1 85.81 251 LYS A CA 1
ATOM 2035 C C . LYS A 1 251 ? 20.906 39.062 -4.422 1 85.81 251 LYS A C 1
ATOM 2037 O O . LYS A 1 251 ? 19.844 39.625 -4.191 1 85.81 251 LYS A O 1
ATOM 2042 N N . SER A 1 252 ? 21.469 38.281 -3.604 1 87.81 252 SER A N 1
ATOM 2043 C CA . SER A 1 252 ? 20.766 37.812 -2.404 1 87.81 252 SER A CA 1
ATOM 2044 C C . SER A 1 252 ? 20.578 38.938 -1.409 1 87.81 252 SER A C 1
ATOM 2046 O O . SER A 1 252 ? 19.531 39 -0.743 1 87.81 252 SER A O 1
ATOM 2048 N N . SER A 1 253 ? 21.531 39.812 -1.341 1 88.56 253 SER A N 1
ATOM 2049 C CA . SER A 1 253 ? 21.453 40.938 -0.402 1 88.56 253 SER A CA 1
ATOM 2050 C C . SER A 1 253 ? 20.359 41.938 -0.805 1 88.56 253 SER A C 1
ATOM 2052 O O . SER A 1 253 ? 19.812 42.625 0.045 1 88.56 253 SER A O 1
ATOM 2054 N N . LYS A 1 254 ? 20.109 41.938 -2.023 1 89.25 254 LYS A N 1
ATOM 2055 C CA . LYS A 1 254 ? 19.047 42.844 -2.512 1 89.25 254 LYS A CA 1
ATOM 2056 C C . LYS A 1 254 ? 17.672 42.219 -2.291 1 89.25 254 LYS A C 1
ATOM 2058 O O . LYS A 1 254 ? 16.703 42.906 -2.004 1 89.25 254 LYS A O 1
ATOM 2063 N N . LEU A 1 255 ? 17.656 40.969 -2.396 1 91.38 255 LEU A N 1
ATOM 2064 C CA . LEU A 1 255 ? 16.391 40.25 -2.287 1 91.38 255 LEU A CA 1
ATOM 2065 C C . LEU A 1 255 ? 15.945 40.125 -0.83 1 91.38 255 LEU A C 1
ATOM 2067 O O . LEU A 1 255 ? 14.75 40.188 -0.532 1 91.38 255 LEU A O 1
ATOM 2071 N N . TYR A 1 256 ? 16.906 40.031 0.091 1 94.38 256 TYR A N 1
ATOM 2072 C CA . TYR A 1 256 ? 16.656 39.969 1.524 1 94.38 256 TYR A CA 1
ATOM 2073 C C . TYR A 1 256 ? 17.625 40.844 2.297 1 94.38 256 TYR A C 1
ATOM 2075 O O . TYR A 1 256 ? 18.609 40.344 2.867 1 94.38 256 TYR A O 1
ATOM 2083 N N . PRO A 1 257 ? 17.328 42.031 2.455 1 92.44 257 PRO A N 1
ATOM 2084 C CA . PRO A 1 257 ? 18.266 42.969 3.027 1 92.44 257 PRO A CA 1
ATOM 2085 C C . PRO A 1 257 ? 18.312 42.938 4.555 1 92.44 257 PRO A C 1
ATOM 2087 O O . PRO A 1 257 ? 19.234 43.469 5.168 1 92.44 257 PRO A O 1
ATOM 2090 N N . ASP A 1 258 ? 17.438 42.312 5.148 1 94.44 258 ASP A N 1
ATOM 2091 C CA . ASP A 1 258 ? 17.344 42.312 6.605 1 94.44 258 ASP A CA 1
ATOM 2092 C C . ASP A 1 258 ? 18.141 41.156 7.188 1 94.44 258 ASP A C 1
ATOM 2094 O O . ASP A 1 258 ? 18.578 40.25 6.457 1 94.44 258 ASP A O 1
ATOM 2098 N N . ASP A 1 259 ? 18.25 41.156 8.453 1 95.19 259 ASP A N 1
ATOM 2099 C CA . ASP A 1 259 ? 19 40.125 9.148 1 95.19 259 ASP A CA 1
ATOM 2100 C C . ASP A 1 259 ? 18.156 38.875 9.328 1 95.19 259 ASP A C 1
ATOM 2102 O O . ASP A 1 259 ? 16.922 38.938 9.367 1 95.19 259 ASP A O 1
ATOM 2106 N N . MET A 1 260 ? 18.891 37.781 9.383 1 96.06 260 MET A N 1
ATOM 2107 C CA . MET A 1 260 ? 18.297 36.5 9.672 1 96.06 260 MET A CA 1
ATOM 2108 C C . MET A 1 260 ? 18.969 35.812 10.859 1 96.06 260 MET A C 1
ATOM 2110 O O . MET A 1 260 ? 20.016 36.281 11.32 1 96.06 260 MET A O 1
ATOM 2114 N N . ARG A 1 261 ? 18.328 34.938 11.297 1 96.56 261 ARG A N 1
ATOM 2115 C CA . ARG A 1 261 ? 18.875 34.188 12.398 1 96.56 261 ARG A CA 1
ATOM 2116 C C . ARG A 1 261 ? 19.438 32.844 11.914 1 96.56 261 ARG A C 1
ATOM 2118 O O . ARG A 1 261 ? 18.828 32.156 11.094 1 96.56 261 ARG A O 1
ATOM 2125 N N . PHE A 1 262 ? 20.594 32.531 12.336 1 96.44 262 PHE A N 1
ATOM 2126 C CA . PHE A 1 262 ? 21.281 31.266 12.023 1 96.44 262 PHE A CA 1
ATOM 2127 C C . PHE A 1 262 ? 21.484 30.438 13.289 1 96.44 262 PHE A C 1
ATOM 2129 O O . PHE A 1 262 ? 22.031 30.922 14.273 1 96.44 262 PHE A O 1
ATOM 2136 N N . VAL A 1 263 ? 21 29.219 13.289 1 95.19 263 VAL A N 1
ATOM 2137 C CA . VAL A 1 263 ? 21.109 28.344 14.453 1 95.19 263 VAL A CA 1
ATOM 2138 C C . VAL A 1 263 ? 21.734 27.016 14.039 1 95.19 263 VAL A C 1
ATOM 2140 O O . VAL A 1 263 ? 21.281 26.375 13.094 1 95.19 263 VAL A O 1
ATOM 2143 N N . ARG A 1 264 ? 22.766 26.547 14.641 1 94.38 264 ARG A N 1
ATOM 2144 C CA . ARG A 1 264 ? 23.438 25.266 14.43 1 94.38 264 ARG A CA 1
ATOM 2145 C C . ARG A 1 264 ? 23.234 24.328 15.617 1 94.38 264 ARG A C 1
ATOM 2147 O O . ARG A 1 264 ? 23.562 24.688 16.75 1 94.38 264 ARG A O 1
ATOM 2154 N N . VAL A 1 265 ? 22.719 23.234 15.391 1 92.75 265 VAL A N 1
ATOM 2155 C CA . VAL A 1 265 ? 22.375 22.312 16.469 1 92.75 265 VAL A CA 1
ATOM 2156 C C . VAL A 1 265 ? 23 20.938 16.188 1 92.75 265 VAL A C 1
ATOM 2158 O O . VAL A 1 265 ? 23.047 20.5 15.031 1 92.75 265 VAL A O 1
ATOM 2161 N N . TYR A 1 266 ? 23.359 20.281 17.234 1 90.25 266 TYR A N 1
ATOM 2162 C CA . TYR A 1 266 ? 23.828 18.906 17.141 1 90.25 266 TYR A CA 1
ATOM 2163 C C . TYR A 1 266 ? 22.703 17.922 17.391 1 90.25 266 TYR A C 1
ATOM 2165 O O . TYR A 1 266 ? 22.031 17.984 18.422 1 90.25 266 TYR A O 1
ATOM 2173 N N . ASP A 1 267 ? 22.438 17.109 16.406 1 84.38 267 ASP A N 1
ATOM 2174 C CA . ASP A 1 267 ? 21.422 16.062 16.531 1 84.38 267 ASP A CA 1
ATOM 2175 C C . ASP A 1 267 ? 22.047 14.758 17.047 1 84.38 267 ASP A C 1
ATOM 2177 O O . ASP A 1 267 ? 22.719 14.047 16.297 1 84.38 267 ASP A O 1
ATOM 2181 N N . PRO A 1 268 ? 21.781 14.391 18.188 1 79.5 268 PRO A N 1
ATOM 2182 C CA . PRO A 1 268 ? 22.391 13.195 18.766 1 79.5 268 PRO A CA 1
ATOM 2183 C C . PRO A 1 268 ? 21.859 11.906 18.156 1 79.5 268 PRO A C 1
ATOM 2185 O O . PRO A 1 268 ? 22.562 10.891 18.109 1 79.5 268 PRO A O 1
ATOM 2188 N N . ASP A 1 269 ? 20.672 11.93 17.781 1 72.44 269 ASP A N 1
ATOM 2189 C CA . ASP A 1 269 ? 20.047 10.727 17.234 1 72.44 269 ASP A CA 1
ATOM 2190 C C . ASP A 1 269 ? 20.766 10.273 15.961 1 72.44 269 ASP A C 1
ATOM 2192 O O . ASP A 1 269 ? 20.953 9.07 15.742 1 72.44 269 ASP A O 1
ATOM 2196 N N . ASN A 1 270 ? 21.141 11.156 15.148 1 78.69 270 ASN A N 1
ATOM 2197 C CA . ASN A 1 270 ? 21.766 10.836 13.875 1 78.69 270 ASN A CA 1
ATOM 2198 C C . ASN A 1 270 ? 23.25 11.203 13.867 1 78.69 270 ASN A C 1
ATOM 2200 O O . ASN A 1 270 ? 23.953 10.984 12.875 1 78.69 270 ASN A O 1
ATOM 2204 N N . ASP A 1 271 ? 23.703 11.664 14.914 1 83.19 271 ASP A N 1
ATOM 2205 C CA . ASP A 1 271 ? 25.094 12.086 15.047 1 83.19 271 ASP A CA 1
ATOM 2206 C C . ASP A 1 271 ? 25.484 13.031 13.914 1 83.19 271 ASP A C 1
ATOM 2208 O O . ASP A 1 271 ? 26.469 12.781 13.211 1 83.19 271 ASP A O 1
ATOM 2212 N N . THR A 1 272 ? 24.609 13.938 13.68 1 89.69 272 THR A N 1
ATOM 2213 C CA . THR A 1 272 ? 24.844 14.906 12.617 1 89.69 272 THR A CA 1
ATOM 2214 C C . THR A 1 272 ? 24.578 16.328 13.109 1 89.69 272 THR A C 1
ATOM 2216 O O . THR A 1 272 ? 23.906 16.531 14.125 1 89.69 272 THR A O 1
ATOM 2219 N N . ILE A 1 273 ? 25.25 17.297 12.422 1 91.69 273 ILE A N 1
ATOM 2220 C CA . ILE A 1 273 ? 25.031 18.703 12.695 1 91.69 273 ILE A CA 1
ATOM 2221 C C . ILE A 1 273 ? 24.031 19.281 11.68 1 91.69 273 ILE A C 1
ATOM 2223 O O . ILE A 1 273 ? 24.156 19.031 10.477 1 91.69 273 ILE A O 1
ATOM 2227 N N . VAL A 1 274 ? 23.047 19.984 12.219 1 93.44 274 VAL A N 1
ATOM 2228 C CA . VAL A 1 274 ? 22.016 20.531 11.344 1 93.44 274 VAL A CA 1
ATOM 2229 C C . VAL A 1 274 ? 21.953 22.047 11.508 1 93.44 274 VAL A C 1
ATOM 2231 O O . VAL A 1 274 ? 21.984 22.562 12.625 1 93.44 274 VAL A O 1
ATOM 2234 N N . ASP A 1 275 ? 21.922 22.75 10.398 1 95.31 275 ASP A N 1
ATOM 2235 C CA . ASP A 1 275 ? 21.828 24.203 10.383 1 95.31 275 ASP A CA 1
ATOM 2236 C C . ASP A 1 275 ? 20.406 24.656 10.055 1 95.31 275 ASP A C 1
ATOM 2238 O O . ASP A 1 275 ? 19.734 24.078 9.203 1 95.31 275 ASP A O 1
ATOM 2242 N N . PHE A 1 276 ? 19.984 25.719 10.773 1 96.62 276 PHE A N 1
ATOM 2243 C CA . PHE A 1 276 ? 18.672 26.297 10.531 1 96.62 276 PHE A CA 1
ATOM 2244 C C . PHE A 1 276 ? 18.797 27.797 10.289 1 96.62 276 PHE A C 1
ATOM 2246 O O . PHE A 1 276 ? 19.719 28.438 10.781 1 96.62 276 PHE A O 1
ATOM 2253 N N . ILE A 1 277 ? 17.906 28.344 9.547 1 96.81 277 ILE A N 1
ATOM 2254 C CA . ILE A 1 277 ? 17.766 29.781 9.391 1 96.81 277 ILE A CA 1
ATOM 2255 C C . ILE A 1 277 ? 16.328 30.203 9.688 1 96.81 277 ILE A C 1
ATOM 2257 O O . ILE A 1 277 ? 15.391 29.422 9.453 1 96.81 277 ILE A O 1
ATOM 2261 N N . SER A 1 278 ? 16.094 31.359 10.219 1 97.62 278 SER A N 1
ATOM 2262 C CA . SER A 1 278 ? 14.773 31.875 10.578 1 97.62 278 SER A CA 1
ATOM 2263 C C . SER A 1 278 ? 14.781 33.406 10.648 1 97.62 278 SER A C 1
ATOM 2265 O O . SER A 1 278 ? 15.844 34.031 10.586 1 97.62 278 SER A O 1
ATOM 2267 N N . ASN A 1 279 ? 13.633 34 10.641 1 97.06 279 ASN A N 1
ATOM 2268 C CA . ASN A 1 279 ? 13.539 35.438 10.812 1 97.06 279 ASN A CA 1
ATOM 2269 C C . ASN A 1 279 ? 13.031 35.812 12.211 1 97.06 279 ASN A C 1
ATOM 2271 O O . ASN A 1 279 ? 12.758 37 12.484 1 97.06 279 ASN A O 1
ATOM 2275 N N . ASN A 1 280 ? 12.844 34.812 13.008 1 96.12 280 ASN A N 1
ATOM 2276 C CA . ASN A 1 280 ? 12.367 35.062 14.359 1 96.12 280 ASN A CA 1
ATOM 2277 C C . ASN A 1 280 ? 13.508 35.031 15.375 1 96.12 280 ASN A C 1
ATOM 2279 O O . ASN A 1 280 ? 14.266 34.062 15.445 1 96.12 280 ASN A O 1
ATOM 2283 N N . PHE A 1 281 ? 13.594 36.062 16.172 1 94.69 281 PHE A N 1
ATOM 2284 C CA . PHE A 1 281 ? 14.68 36.188 17.141 1 94.69 281 PHE A CA 1
ATOM 2285 C C . PHE A 1 281 ? 14.156 36.031 18.562 1 94.69 281 PHE A C 1
ATOM 2287 O O . PHE A 1 281 ? 14.922 36.094 19.516 1 94.69 281 PHE A O 1
ATOM 2294 N N . GLU A 1 282 ? 12.938 35.812 18.688 1 92.12 282 GLU A N 1
ATOM 2295 C CA . GLU A 1 282 ? 12.297 35.844 20 1 92.12 282 GLU A CA 1
ATOM 2296 C C . GLU A 1 282 ? 12.305 34.469 20.641 1 92.12 282 GLU A C 1
ATOM 2298 O O . GLU A 1 282 ? 12.555 34.344 21.844 1 92.12 282 GLU A O 1
ATOM 2303 N N . ILE A 1 283 ? 12.062 33.469 19.922 1 92.81 283 ILE A N 1
ATOM 2304 C CA . ILE A 1 283 ? 11.969 32.125 20.484 1 92.81 283 ILE A CA 1
ATOM 2305 C C . ILE A 1 283 ? 13.375 31.547 20.688 1 92.81 283 ILE A C 1
ATOM 2307 O O . ILE A 1 283 ? 14.344 32.062 20.125 1 92.81 283 ILE A O 1
ATOM 2311 N N . SER A 1 284 ? 13.453 30.562 21.516 1 91.38 284 SER A N 1
ATOM 2312 C CA . SER A 1 284 ? 14.75 29.969 21.797 1 91.38 284 SER A CA 1
ATOM 2313 C C . SER A 1 284 ? 15.273 29.188 20.609 1 91.38 284 SER A C 1
ATOM 2315 O O . SER A 1 284 ? 14.5 28.781 19.734 1 91.38 284 SER A O 1
ATOM 2317 N N . ALA A 1 285 ? 16.609 29 20.562 1 92.56 285 ALA A N 1
ATOM 2318 C CA . ALA A 1 285 ? 17.234 28.203 19.516 1 92.56 285 ALA A CA 1
ATOM 2319 C C . ALA A 1 285 ? 16.719 26.781 19.516 1 92.56 285 ALA A C 1
ATOM 2321 O O . ALA A 1 285 ? 16.531 26.172 18.453 1 92.56 285 ALA A O 1
ATOM 2322 N N . LEU A 1 286 ? 16.5 26.312 20.656 1 89.75 286 LEU A N 1
ATOM 2323 C CA . LEU A 1 286 ? 15.977 24.969 20.797 1 89.75 286 LEU A CA 1
ATOM 2324 C C . LEU A 1 286 ? 14.578 24.859 20.203 1 89.75 286 LEU A C 1
ATOM 2326 O O . LEU A 1 286 ? 14.242 23.844 19.562 1 89.75 286 LEU A O 1
ATOM 2330 N N . GLU A 1 287 ? 13.82 25.812 20.375 1 92.12 287 GLU A N 1
ATOM 2331 C CA . GLU A 1 287 ? 12.461 25.828 19.844 1 92.12 287 GLU A CA 1
ATOM 2332 C C . GLU A 1 287 ? 12.477 25.859 18.312 1 92.12 287 GLU A C 1
ATOM 2334 O O . GLU A 1 287 ? 11.617 25.266 17.672 1 92.12 287 GLU A O 1
ATOM 2339 N N . ILE A 1 288 ? 13.461 26.578 17.781 1 93.81 288 ILE A N 1
ATOM 2340 C CA . ILE A 1 288 ? 13.602 26.594 16.328 1 93.81 288 ILE A CA 1
ATOM 2341 C C . ILE A 1 288 ? 13.867 25.188 15.82 1 93.81 288 ILE A C 1
ATOM 2343 O O . ILE A 1 288 ? 13.25 24.734 14.852 1 93.81 288 ILE A O 1
ATOM 2347 N N . SER A 1 289 ? 14.727 24.531 16.5 1 92.5 289 SER A N 1
ATOM 2348 C CA . SER A 1 289 ? 15.062 23.156 16.125 1 92.5 289 SER A CA 1
ATOM 2349 C C . SER A 1 289 ? 13.844 22.25 16.266 1 92.5 289 SER A C 1
ATOM 2351 O O . SER A 1 289 ? 13.586 21.422 15.391 1 92.5 289 SER A O 1
ATOM 2353 N N . ASN A 1 290 ? 13.109 22.438 17.312 1 92.5 290 ASN A N 1
ATOM 2354 C CA . ASN A 1 290 ? 11.922 21.625 17.547 1 92.5 290 ASN A CA 1
ATOM 2355 C C . ASN A 1 290 ? 10.836 21.906 16.5 1 92.5 290 ASN A C 1
ATOM 2357 O O . ASN A 1 290 ? 10.148 20.984 16.062 1 92.5 290 ASN A O 1
ATOM 2361 N N . LEU A 1 291 ? 10.664 23.141 16.188 1 94.44 291 LEU A N 1
ATOM 2362 C CA . LEU A 1 291 ? 9.703 23.5 15.148 1 94.44 291 LEU A CA 1
ATOM 2363 C C . LEU A 1 291 ? 10.016 22.766 13.844 1 94.44 291 LEU A C 1
ATOM 2365 O O . LEU A 1 291 ? 9.117 22.203 13.219 1 94.44 291 LEU A O 1
ATOM 2369 N N . TYR A 1 292 ? 11.25 22.797 13.547 1 94.81 292 TYR A N 1
ATOM 2370 C CA . TYR A 1 292 ? 11.633 22.156 12.297 1 94.81 292 TYR A CA 1
ATOM 2371 C C . TYR A 1 292 ? 11.422 20.656 12.367 1 94.81 292 TYR A C 1
ATOM 2373 O O . TYR A 1 292 ? 11.078 20.016 11.367 1 94.81 292 TYR A O 1
ATOM 2381 N N . ARG A 1 293 ? 11.641 20.062 13.477 1 91.44 293 ARG A N 1
ATOM 2382 C CA . ARG A 1 293 ? 11.414 18.641 13.656 1 91.44 293 ARG A CA 1
ATOM 2383 C C . ARG A 1 293 ? 9.961 18.281 13.375 1 91.44 293 ARG A C 1
ATOM 2385 O O . ARG A 1 293 ? 9.68 17.219 12.805 1 91.44 293 ARG A O 1
ATOM 2392 N N . HIS A 1 294 ? 9.086 19.125 13.719 1 93.69 294 HIS A N 1
ATOM 2393 C CA . HIS A 1 294 ? 7.66 18.859 13.523 1 93.69 294 HIS A CA 1
ATOM 2394 C C . HIS A 1 294 ? 7.277 18.969 12.055 1 93.69 294 HIS A C 1
ATOM 2396 O O . HIS A 1 294 ? 6.164 18.594 11.672 1 93.69 294 HIS A O 1
ATOM 2402 N N . ARG A 1 295 ? 8.18 19.484 11.219 1 93.06 295 ARG A N 1
ATOM 2403 C CA . ARG A 1 295 ? 7.914 19.5 9.781 1 93.06 295 ARG A CA 1
ATOM 2404 C C . ARG A 1 295 ? 7.598 18.094 9.273 1 93.06 295 ARG A C 1
ATOM 2406 O O . ARG A 1 295 ? 6.812 17.922 8.344 1 93.06 295 ARG A O 1
ATOM 2413 N N . TRP A 1 296 ? 8.094 17.125 9.93 1 89.19 296 TRP A N 1
ATOM 2414 C CA . TRP A 1 296 ? 7.941 15.734 9.523 1 89.19 296 TRP A CA 1
ATOM 2415 C C . TRP A 1 296 ? 6.48 15.305 9.594 1 89.19 296 TRP A C 1
ATOM 2417 O O . TRP A 1 296 ? 6.07 14.359 8.922 1 89.19 296 TRP A O 1
ATOM 2427 N N . ASP A 1 297 ? 5.73 15.984 10.336 1 90.88 297 ASP A N 1
ATOM 2428 C CA . ASP A 1 297 ? 4.32 15.633 10.469 1 90.88 297 ASP A CA 1
ATOM 2429 C C . ASP A 1 297 ? 3.602 15.703 9.125 1 90.88 297 ASP A C 1
ATOM 2431 O O . ASP A 1 297 ? 2.631 14.977 8.898 1 90.88 297 ASP A O 1
ATOM 2435 N N . ILE A 1 298 ? 4.105 16.562 8.273 1 93.88 298 ILE A N 1
ATOM 2436 C CA . ILE A 1 298 ? 3.479 16.688 6.961 1 93.88 298 ILE A CA 1
ATOM 2437 C C . ILE A 1 298 ? 3.709 15.406 6.156 1 93.88 298 ILE A C 1
ATOM 2439 O O . ILE A 1 298 ? 2.896 15.047 5.301 1 93.88 298 ILE A O 1
ATOM 2443 N N . GLU A 1 299 ? 4.84 14.766 6.445 1 89 299 GLU A N 1
ATOM 2444 C CA . GLU A 1 299 ? 5.102 13.492 5.777 1 89 299 GLU A CA 1
ATOM 2445 C C . GLU A 1 299 ? 4.102 12.43 6.207 1 89 299 GLU A C 1
ATOM 2447 O O . GLU A 1 299 ? 3.725 11.562 5.41 1 89 299 GLU A O 1
ATOM 2452 N N . VAL A 1 300 ? 3.717 12.508 7.402 1 85.31 300 VAL A N 1
ATOM 2453 C CA . VAL A 1 300 ? 2.707 11.578 7.906 1 85.31 300 VAL A CA 1
ATOM 2454 C C . VAL A 1 300 ? 1.388 11.812 7.172 1 85.31 300 VAL A C 1
ATOM 2456 O O . VAL A 1 300 ? 0.723 10.852 6.766 1 85.31 300 VAL A O 1
ATOM 2459 N N . PHE A 1 301 ? 1.062 13.039 6.961 1 90.44 301 PHE A N 1
ATOM 2460 C CA . PHE A 1 301 ? -0.126 13.391 6.191 1 90.44 301 PHE A CA 1
ATOM 2461 C C . PHE A 1 301 ? -0.023 12.859 4.766 1 90.44 301 PHE A C 1
ATOM 2463 O O . PHE A 1 301 ? -0.967 12.258 4.254 1 90.44 301 PHE A O 1
ATOM 2470 N N . PHE A 1 302 ? 1.131 13.078 4.176 1 89.44 302 PHE A N 1
ATOM 2471 C CA . PHE A 1 302 ? 1.319 12.609 2.809 1 89.44 302 PHE A CA 1
ATOM 2472 C C . PHE A 1 302 ? 1.249 11.094 2.744 1 89.44 302 PHE A C 1
ATOM 2474 O O . PHE A 1 302 ? 0.758 10.531 1.763 1 89.44 302 PHE A O 1
ATOM 2481 N N . LYS A 1 303 ? 1.747 10.453 3.725 1 83.06 303 LYS A N 1
ATOM 2482 C CA . LYS A 1 303 ? 1.649 9 3.773 1 83.06 303 LYS A CA 1
ATOM 2483 C C . LYS A 1 303 ? 0.192 8.547 3.787 1 83.06 303 LYS A C 1
ATOM 2485 O O . LYS A 1 303 ? -0.164 7.566 3.133 1 83.06 303 LYS A O 1
ATOM 2490 N N . TRP A 1 304 ? -0.513 9.242 4.469 1 78.12 304 TRP A N 1
ATOM 2491 C CA . TRP A 1 304 ? -1.943 8.961 4.5 1 78.12 304 TRP A CA 1
ATOM 2492 C C . TRP A 1 304 ? -2.559 9.102 3.113 1 78.12 304 TRP A C 1
ATOM 2494 O O . TRP A 1 304 ? -3.334 8.25 2.676 1 78.12 304 TRP A O 1
ATOM 2504 N N . ILE A 1 305 ? -2.266 10.195 2.547 1 81.25 305 ILE A N 1
ATOM 2505 C CA . ILE A 1 305 ? -2.816 10.477 1.226 1 81.25 305 ILE A CA 1
ATOM 2506 C C . ILE A 1 305 ? -2.355 9.406 0.235 1 81.25 305 ILE A C 1
ATOM 2508 O O . ILE A 1 305 ? -3.15 8.914 -0.567 1 81.25 305 ILE A O 1
ATOM 2512 N N . LYS A 1 306 ? -1.099 9.055 0.395 1 76.56 306 LYS A N 1
ATOM 2513 C CA . LYS A 1 306 ? -0.527 8.117 -0.564 1 76.56 306 LYS A CA 1
ATOM 2514 C C . LYS A 1 306 ? -1.025 6.695 -0.306 1 76.56 306 LYS A C 1
ATOM 2516 O O . LYS A 1 306 ? -1.171 5.906 -1.239 1 76.56 306 LYS A O 1
ATOM 2521 N N . GLN A 1 307 ? -1.1 6.305 0.961 1 68 307 GLN A N 1
ATOM 2522 C CA . GLN A 1 307 ? -1.588 4.965 1.271 1 68 307 GLN A CA 1
ATOM 2523 C C . GLN A 1 307 ? -3.008 4.762 0.75 1 68 307 GLN A C 1
ATOM 2525 O O . GLN A 1 307 ? -3.365 3.664 0.318 1 68 307 GLN A O 1
ATOM 2530 N N . ASN A 1 308 ? -3.777 5.742 0.929 1 59.94 308 ASN A N 1
ATOM 2531 C CA . ASN A 1 308 ? -5.172 5.656 0.511 1 59.94 308 ASN A CA 1
ATOM 2532 C C . ASN A 1 308 ? -5.32 5.859 -0.994 1 59.94 308 ASN A C 1
ATOM 2534 O O . ASN A 1 308 ? -6.344 5.5 -1.576 1 59.94 308 ASN A O 1
ATOM 2538 N N . ILE A 1 309 ? -4.504 6.742 -1.492 1 54.09 309 ILE A N 1
ATOM 2539 C CA . ILE A 1 309 ? -4.457 6.902 -2.941 1 54.09 309 ILE A CA 1
ATOM 2540 C C . ILE A 1 309 ? -3.527 5.852 -3.547 1 54.09 309 ILE A C 1
ATOM 2542 O O . ILE A 1 309 ? -2.305 5.953 -3.432 1 54.09 309 ILE A O 1
ATOM 2546 N N . VAL A 1 310 ? -3.957 4.742 -3.262 1 48.41 310 VAL A N 1
ATOM 2547 C CA . VAL A 1 310 ? -2.996 3.783 -3.799 1 48.41 310 VAL A CA 1
ATOM 2548 C C . VAL A 1 310 ? -2.439 4.297 -5.125 1 48.41 310 VAL A C 1
ATOM 2550 O O . VAL A 1 310 ? -3.178 4.441 -6.102 1 48.41 310 VAL A O 1
ATOM 2553 N N . VAL A 1 311 ? -1.688 5.312 -5.148 1 44.66 311 VAL A N 1
ATOM 2554 C CA . VAL A 1 311 ? -1.013 5.754 -6.367 1 44.66 311 VAL A CA 1
ATOM 2555 C C . VAL A 1 311 ? -1.108 4.668 -7.434 1 44.66 311 VAL A C 1
ATOM 2557 O O . VAL A 1 311 ? -1.298 4.965 -8.617 1 44.66 311 VAL A O 1
ATOM 2560 N N . LYS A 1 312 ? -0.709 3.449 -7.066 1 48.66 312 LYS A N 1
ATOM 2561 C CA . LYS A 1 312 ? -0.551 2.518 -8.18 1 48.66 312 LYS A CA 1
ATOM 2562 C C . LYS A 1 312 ? -1.852 2.373 -8.969 1 48.66 312 LYS A C 1
ATOM 2564 O O . LYS A 1 312 ? -1.831 2.062 -10.156 1 48.66 312 LYS A O 1
ATOM 2569 N N . THR A 1 313 ? -3.016 2.723 -8.359 1 58.25 313 THR A N 1
ATOM 2570 C CA . THR A 1 313 ? -4.18 2.535 -9.219 1 58.25 313 THR A CA 1
ATOM 2571 C C . THR A 1 313 ? -5.086 3.762 -9.18 1 58.25 313 THR A C 1
ATOM 2573 O O . THR A 1 313 ? -6.066 3.789 -8.438 1 58.25 313 THR A O 1
ATOM 2576 N N . LEU A 1 314 ? -4.527 4.906 -9.75 1 61.22 314 LEU A N 1
ATOM 2577 C CA . LEU A 1 314 ? -5.457 6.016 -9.93 1 61.22 314 LEU A CA 1
ATOM 2578 C C . LEU A 1 314 ? -6.805 5.516 -10.445 1 61.22 314 LEU A C 1
ATOM 2580 O O . LEU A 1 314 ? -6.859 4.602 -11.273 1 61.22 314 LEU A O 1
ATOM 2584 N N . TRP A 1 315 ? -7.82 5.988 -9.758 1 68 315 TRP A N 1
ATOM 2585 C CA . TRP A 1 315 ? -9.164 5.582 -10.141 1 68 315 TRP A CA 1
ATOM 2586 C C . TRP A 1 315 ? -9.594 6.258 -11.445 1 68 315 TRP A C 1
ATOM 2588 O O . TRP A 1 315 ? -10.781 6.309 -11.766 1 68 315 TRP A O 1
ATOM 2598 N N . GLY A 1 316 ? -8.617 6.914 -12.078 1 68.69 316 GLY A N 1
ATOM 2599 C CA . GLY A 1 316 ? -8.75 7.586 -13.359 1 68.69 316 GLY A CA 1
ATOM 2600 C C . GLY A 1 316 ? -7.543 8.438 -13.711 1 68.69 316 GLY A C 1
ATOM 2601 O O . GLY A 1 316 ? -6.793 8.859 -12.828 1 68.69 316 GLY A O 1
ATOM 2602 N N . PHE A 1 317 ? -7.43 8.703 -15 1 72.25 317 PHE A N 1
ATOM 2603 C CA . PHE A 1 317 ? -6.172 9.32 -15.398 1 72.25 317 PHE A CA 1
ATOM 2604 C C . PHE A 1 317 ? -6.406 10.719 -15.961 1 72.25 317 PHE A C 1
ATOM 2606 O O . PHE A 1 317 ? -5.453 11.477 -16.188 1 72.25 317 PHE A O 1
ATOM 2613 N N . SER A 1 318 ? -7.645 11.039 -16.094 1 80.25 318 SER A N 1
ATOM 2614 C CA . SER A 1 318 ? -7.895 12.422 -16.484 1 80.25 318 SER A CA 1
ATOM 2615 C C . SER A 1 318 ? -7.609 13.383 -15.336 1 80.25 318 SER A C 1
ATOM 2617 O O . SER A 1 318 ? -7.617 12.984 -14.172 1 80.25 318 SER A O 1
ATOM 2619 N N . GLU A 1 319 ? -7.258 14.594 -15.719 1 82.81 319 GLU A N 1
ATOM 2620 C CA . GLU A 1 319 ? -7 15.594 -14.688 1 82.81 319 GLU A CA 1
ATOM 2621 C C . GLU A 1 319 ? -8.164 15.688 -13.703 1 82.81 319 GLU A C 1
ATOM 2623 O O . GLU A 1 319 ? -7.961 15.75 -12.492 1 82.81 319 GLU A O 1
ATOM 2628 N N . ASN A 1 320 ? -9.336 15.734 -14.273 1 87.88 320 ASN A N 1
ATOM 2629 C CA . ASN A 1 320 ? -10.539 15.82 -13.461 1 87.88 320 ASN A CA 1
ATOM 2630 C C . ASN A 1 320 ? -10.68 14.617 -12.531 1 87.88 320 ASN A C 1
ATOM 2632 O O . ASN A 1 320 ? -10.969 14.773 -11.344 1 87.88 320 ASN A O 1
ATOM 2636 N N . ALA A 1 321 ? -10.477 13.484 -13.016 1 87.19 321 ALA A N 1
ATOM 2637 C CA . ALA A 1 321 ? -10.578 12.258 -12.227 1 87.19 321 ALA A CA 1
ATOM 2638 C C . ALA A 1 321 ? -9.547 12.242 -11.102 1 87.19 321 ALA A C 1
ATOM 2640 O O . ALA A 1 321 ? -9.859 11.836 -9.977 1 87.19 321 ALA A O 1
ATOM 2641 N N . VAL A 1 322 ? -8.359 12.68 -11.414 1 85.38 322 VAL A N 1
ATOM 2642 C CA . VAL A 1 322 ? -7.289 12.695 -10.422 1 85.38 322 VAL A CA 1
ATOM 2643 C C . VAL A 1 322 ? -7.625 13.695 -9.312 1 85.38 322 VAL A C 1
ATOM 2645 O O . VAL A 1 322 ? -7.461 13.391 -8.125 1 85.38 322 VAL A O 1
ATOM 2648 N N . LYS A 1 323 ? -8.055 14.836 -9.688 1 89.88 323 LYS A N 1
ATOM 2649 C CA . LYS A 1 323 ? -8.422 15.852 -8.703 1 89.88 323 LYS A CA 1
ATOM 2650 C C . LYS A 1 323 ? -9.57 15.375 -7.82 1 89.88 323 LYS A C 1
ATOM 2652 O O . LYS A 1 323 ? -9.57 15.617 -6.609 1 89.88 323 LYS A O 1
ATOM 2657 N N . ILE A 1 324 ? -10.547 14.703 -8.398 1 91.81 324 ILE A N 1
ATOM 2658 C CA . ILE A 1 324 ? -11.648 14.148 -7.625 1 91.81 324 ILE A CA 1
ATOM 2659 C C . ILE A 1 324 ? -11.117 13.141 -6.609 1 91.81 324 ILE A C 1
ATOM 2661 O O . ILE A 1 324 ? -11.5 13.172 -5.438 1 91.81 324 ILE A O 1
ATOM 2665 N N . HIS A 1 325 ? -10.266 12.289 -7.074 1 89.5 325 HIS A N 1
ATOM 2666 C CA . HIS A 1 325 ? -9.688 11.266 -6.207 1 89.5 325 HIS A CA 1
ATOM 2667 C C . HIS A 1 325 ? -8.922 11.898 -5.051 1 89.5 325 HIS A C 1
ATOM 2669 O O . HIS A 1 325 ? -9.117 11.523 -3.891 1 89.5 325 HIS A O 1
ATOM 2675 N N . LEU A 1 326 ? -8.109 12.891 -5.324 1 89.12 326 LEU A N 1
ATOM 2676 C CA . LEU A 1 326 ? -7.277 13.539 -4.312 1 89.12 326 LEU A CA 1
ATOM 2677 C C . LEU A 1 326 ? -8.141 14.289 -3.305 1 89.12 326 LEU A C 1
ATOM 2679 O O . LEU A 1 326 ? -7.922 14.188 -2.096 1 89.12 326 LEU A O 1
ATOM 2683 N N . TRP A 1 327 ? -9.055 14.969 -3.771 1 93.12 327 TRP A N 1
ATOM 2684 C CA . TRP A 1 327 ? -9.93 15.719 -2.873 1 93.12 327 TRP A CA 1
ATOM 2685 C C . TRP A 1 327 ? -10.789 14.773 -2.037 1 93.12 327 TRP A C 1
ATOM 2687 O O . TRP A 1 327 ? -11.086 15.062 -0.876 1 93.12 327 TRP A O 1
ATOM 2697 N N . THR A 1 328 ? -11.242 13.711 -2.641 1 93.88 328 THR A N 1
ATOM 2698 C CA . THR A 1 328 ? -11.992 12.734 -1.854 1 93.88 328 THR A CA 1
ATOM 2699 C C . THR A 1 328 ? -11.125 12.172 -0.73 1 93.88 328 THR A C 1
ATOM 2701 O O . THR A 1 328 ? -11.617 11.93 0.375 1 93.88 328 THR A O 1
ATOM 2704 N N . ALA A 1 329 ? -9.867 11.961 -1.047 1 92.12 329 ALA A N 1
ATOM 2705 C CA . ALA A 1 329 ? -8.938 11.508 -0.014 1 92.12 329 ALA A CA 1
ATOM 2706 C C . ALA A 1 329 ? -8.836 12.523 1.117 1 92.12 329 ALA A C 1
ATOM 2708 O O . ALA A 1 329 ? -8.828 12.156 2.295 1 92.12 329 ALA A O 1
ATOM 2709 N N . VAL A 1 330 ? -8.727 13.766 0.748 1 94.12 330 VAL A N 1
ATOM 2710 C CA . VAL A 1 330 ? -8.656 14.836 1.735 1 94.12 330 VAL A CA 1
ATOM 2711 C C . VAL A 1 330 ? -9.945 14.867 2.557 1 94.12 330 VAL A C 1
ATOM 2713 O O . VAL A 1 330 ? -9.906 15 3.783 1 94.12 330 VAL A O 1
ATOM 2716 N N . ILE A 1 331 ? -11.055 14.703 1.869 1 95.94 331 ILE A N 1
ATOM 2717 C CA . ILE A 1 331 ? -12.352 14.688 2.533 1 95.94 331 ILE A CA 1
ATOM 2718 C C . ILE A 1 331 ? -12.414 13.539 3.533 1 95.94 331 ILE A C 1
ATOM 2720 O O . ILE A 1 331 ? -12.867 13.711 4.664 1 95.94 331 ILE A O 1
ATOM 2724 N N . ALA A 1 332 ? -11.984 12.391 3.092 1 94.94 332 ALA A N 1
ATOM 2725 C CA . ALA A 1 332 ? -11.945 11.234 3.988 1 94.94 332 ALA A CA 1
ATOM 2726 C C . ALA A 1 332 ? -11.094 11.523 5.219 1 94.94 332 ALA A C 1
ATOM 2728 O O . ALA A 1 332 ? -11.5 11.25 6.348 1 94.94 332 ALA A O 1
ATOM 2729 N N . TYR A 1 333 ? -9.938 12.062 5.023 1 94.31 333 TYR A N 1
ATOM 2730 C CA . TYR A 1 333 ? -9.031 12.406 6.113 1 94.31 333 TYR A CA 1
ATOM 2731 C C . TYR A 1 333 ? -9.695 13.383 7.086 1 94.31 333 TYR A C 1
ATOM 2733 O O . TYR A 1 333 ? -9.656 13.172 8.297 1 94.31 333 TYR A O 1
ATOM 2741 N N . LEU A 1 334 ? -10.266 14.438 6.539 1 96.69 334 LEU A N 1
ATOM 2742 C CA . LEU A 1 334 ? -10.891 15.477 7.352 1 96.69 334 LEU A CA 1
ATOM 2743 C C . LEU A 1 334 ? -12.094 14.922 8.102 1 96.69 334 LEU A C 1
ATOM 2745 O O . LEU A 1 334 ? -12.367 15.328 9.234 1 96.69 334 LEU A O 1
ATOM 2749 N N . THR A 1 335 ? -12.828 14.039 7.461 1 96.94 335 THR A N 1
ATOM 2750 C CA . THR A 1 335 ? -13.961 13.398 8.133 1 96.94 335 THR A CA 1
ATOM 2751 C C . THR A 1 335 ? -13.492 12.594 9.336 1 96.94 335 THR A C 1
ATOM 2753 O O . THR A 1 335 ? -14.078 12.688 10.414 1 96.94 335 THR A O 1
ATOM 2756 N N . VAL A 1 336 ? -12.469 11.852 9.18 1 96.25 336 VAL A N 1
ATOM 2757 C CA . VAL A 1 336 ? -11.898 11.062 10.266 1 96.25 336 VAL A CA 1
ATOM 2758 C C . VAL A 1 336 ? -11.406 11.992 11.375 1 96.25 336 VAL A C 1
ATOM 2760 O O . VAL A 1 336 ? -11.656 11.742 12.555 1 96.25 336 VAL A O 1
ATOM 2763 N N . ALA A 1 337 ? -10.727 13.055 10.977 1 96.38 337 ALA A N 1
ATOM 2764 C CA . ALA A 1 337 ? -10.227 14.031 11.945 1 96.38 337 ALA A CA 1
ATOM 2765 C C . ALA A 1 337 ? -11.375 14.68 12.711 1 96.38 337 ALA A C 1
ATOM 2767 O O . ALA A 1 337 ? -11.266 14.922 13.914 1 96.38 337 ALA A O 1
ATOM 2768 N N . ARG A 1 338 ? -12.406 14.969 11.977 1 97.75 338 ARG A N 1
ATOM 2769 C CA . ARG A 1 338 ? -13.586 15.555 12.609 1 97.75 338 ARG A CA 1
ATOM 2770 C C . ARG A 1 338 ? -14.18 14.617 13.656 1 97.75 338 ARG A C 1
ATOM 2772 O O . ARG A 1 338 ? -14.508 15.039 14.766 1 97.75 338 ARG A O 1
ATOM 2779 N N . ILE A 1 339 ? -14.328 13.406 13.305 1 97.25 339 ILE A N 1
ATOM 2780 C CA . ILE A 1 339 ? -14.875 12.391 14.203 1 97.25 339 ILE A CA 1
ATOM 2781 C C . ILE A 1 339 ? -14.008 12.297 15.453 1 97.25 339 ILE A C 1
ATOM 2783 O O . ILE A 1 339 ? -14.516 12.258 16.578 1 97.25 339 ILE A O 1
ATOM 2787 N N . LYS A 1 340 ? -12.703 12.234 15.242 1 96.12 340 LYS A N 1
ATOM 2788 C CA . LYS A 1 340 ? -11.781 12.172 16.375 1 96.12 340 LYS A CA 1
ATOM 2789 C C . LYS A 1 340 ? -11.984 13.352 17.328 1 96.12 340 LYS A C 1
ATOM 2791 O O . LYS A 1 340 ? -12.039 13.164 18.547 1 96.12 340 LYS A O 1
ATOM 2796 N N . ALA A 1 341 ? -12.062 14.523 16.781 1 95.81 341 ALA A N 1
ATOM 2797 C CA . ALA A 1 341 ? -12.219 15.734 17.594 1 95.81 341 ALA A CA 1
ATOM 2798 C C . ALA A 1 341 ? -13.57 15.742 18.297 1 95.81 341 ALA A C 1
ATOM 2800 O O . ALA A 1 341 ? -13.648 16.078 19.484 1 95.81 341 ALA A O 1
ATOM 2801 N N . ASP A 1 342 ? -14.602 15.367 17.578 1 95.81 342 ASP A N 1
ATOM 2802 C CA . ASP A 1 342 ? -15.953 15.383 18.125 1 95.81 342 ASP A CA 1
ATOM 2803 C C . ASP A 1 342 ? -16.078 14.422 19.297 1 95.81 342 ASP A C 1
ATOM 2805 O O . ASP A 1 342 ? -16.719 14.75 20.312 1 95.81 342 ASP A O 1
ATOM 2809 N N . TYR A 1 343 ? -15.484 13.273 19.172 1 94.75 343 TYR A N 1
ATOM 2810 C CA . TYR A 1 343 ? -15.594 12.258 20.203 1 94.75 343 TYR A CA 1
ATOM 2811 C C . TYR A 1 343 ? -14.469 12.391 21.219 1 94.75 343 TYR A C 1
ATOM 2813 O O . TYR A 1 343 ? -14.422 11.656 22.203 1 94.75 343 TYR A O 1
ATOM 2821 N N . LYS A 1 344 ? -13.531 13.312 21.078 1 93 344 LYS A N 1
ATOM 2822 C CA . LYS A 1 344 ? -12.375 13.5 21.953 1 93 344 LYS A CA 1
ATOM 2823 C C . LYS A 1 344 ? -11.617 12.188 22.141 1 93 344 LYS A C 1
ATOM 2825 O O . LYS A 1 344 ? -11.32 11.797 23.266 1 93 344 LYS A O 1
ATOM 2830 N N . SER A 1 345 ? -11.414 11.594 21.031 1 93.31 345 SER A N 1
ATOM 2831 C CA . SER A 1 345 ? -10.719 10.312 21.047 1 93.31 345 SER A CA 1
ATOM 2832 C C . SER A 1 345 ? -9.25 10.492 21.422 1 93.31 345 SER A C 1
ATOM 2834 O O . SER A 1 345 ? -8.609 11.445 20.984 1 93.31 345 SER A O 1
ATOM 2836 N N . CYS A 1 346 ? -8.688 9.531 22.141 1 90.19 346 CYS A N 1
ATOM 2837 C CA . CYS A 1 346 ? -7.285 9.578 22.547 1 90.19 346 CYS A CA 1
ATOM 2838 C C . CYS A 1 346 ? -6.387 9.031 21.438 1 90.19 346 CYS A C 1
ATOM 2840 O O . CYS A 1 346 ? -5.164 9.164 21.5 1 90.19 346 CYS A O 1
ATOM 2842 N N . TYR A 1 347 ? -7.004 8.477 20.406 1 90.94 347 TYR A N 1
ATOM 2843 C CA . TYR A 1 347 ? -6.238 7.879 19.328 1 90.94 347 TYR A CA 1
ATOM 2844 C C . TYR A 1 347 ? -5.777 8.945 18.344 1 90.94 347 TYR A C 1
ATOM 2846 O O . TYR A 1 347 ? -6.359 10.031 18.266 1 90.94 347 TYR A O 1
ATOM 2854 N N . SER A 1 348 ? -4.703 8.672 17.656 1 90.62 348 SER A N 1
ATOM 2855 C CA . SER A 1 348 ? -4.281 9.531 16.562 1 90.62 348 SER A CA 1
ATOM 2856 C C . SER A 1 348 ? -5.246 9.43 15.383 1 90.62 348 SER A C 1
ATOM 2858 O O . SER A 1 348 ? -6.082 8.523 15.328 1 90.62 348 SER A O 1
ATOM 2860 N N . ILE A 1 349 ? -5.18 10.344 14.453 1 91.56 349 ILE A N 1
ATOM 2861 C CA . ILE A 1 349 ? -6.051 10.336 13.281 1 91.56 349 ILE A CA 1
ATOM 2862 C C . ILE A 1 349 ? -5.852 9.047 12.5 1 91.56 349 ILE A C 1
ATOM 2864 O O . ILE A 1 349 ? -6.82 8.43 12.055 1 91.56 349 ILE A O 1
ATOM 2868 N N . THR A 1 350 ? -4.621 8.578 12.406 1 88.31 350 THR A N 1
ATOM 2869 C CA . THR A 1 350 ? -4.309 7.355 11.68 1 88.31 350 THR A CA 1
ATOM 2870 C C . THR A 1 350 ? -4.906 6.141 12.383 1 88.31 350 THR A C 1
ATOM 2872 O O . THR A 1 350 ? -5.41 5.227 11.727 1 88.31 350 THR A O 1
ATOM 2875 N N . GLU A 1 351 ? -4.855 6.148 13.656 1 90.94 351 GLU A N 1
ATOM 2876 C CA . GLU A 1 351 ? -5.426 5.047 14.422 1 90.94 351 GLU A CA 1
ATOM 2877 C C . GLU A 1 351 ? -6.945 5.004 14.281 1 90.94 351 GLU A C 1
ATOM 2879 O O . GLU A 1 351 ? -7.527 3.928 14.141 1 90.94 351 GLU A O 1
ATOM 2884 N N . VAL A 1 352 ? -7.535 6.164 14.359 1 93.94 352 VAL A N 1
ATOM 2885 C CA . VAL A 1 352 ? -8.984 6.238 14.18 1 93.94 352 VAL A CA 1
ATOM 2886 C C . VAL A 1 352 ? -9.359 5.727 12.797 1 93.94 352 VAL A C 1
ATOM 2888 O O . VAL A 1 352 ? -10.312 4.961 12.648 1 93.94 352 VAL A O 1
ATOM 2891 N N . ALA A 1 353 ? -8.594 6.109 11.836 1 92.19 353 ALA A N 1
ATOM 2892 C CA . ALA A 1 353 ? -8.852 5.66 10.469 1 92.19 353 ALA A CA 1
ATOM 2893 C C . ALA A 1 353 ? -8.75 4.145 10.359 1 92.19 353 ALA A C 1
ATOM 2895 O O . ALA A 1 353 ? -9.562 3.506 9.688 1 92.19 353 ALA A O 1
ATOM 2896 N N . THR A 1 354 ? -7.773 3.586 10.992 1 90.69 354 THR A N 1
ATOM 2897 C CA . THR A 1 354 ? -7.57 2.143 10.977 1 90.69 354 THR A CA 1
ATOM 2898 C C . THR A 1 354 ? -8.758 1.421 11.609 1 90.69 354 THR A C 1
ATOM 2900 O O . THR A 1 354 ? -9.25 0.426 11.07 1 90.69 354 THR A O 1
ATOM 2903 N N . LEU A 1 355 ? -9.203 1.933 12.68 1 92.5 355 LEU A N 1
ATOM 2904 C CA . LEU A 1 355 ? -10.328 1.325 13.375 1 92.5 355 LEU A CA 1
ATOM 2905 C C . LEU A 1 355 ? -11.594 1.405 12.523 1 92.5 355 LEU A C 1
ATOM 2907 O O . LEU A 1 355 ? -12.375 0.448 12.469 1 92.5 355 LEU A O 1
ATOM 2911 N N . ILE A 1 356 ? -11.75 2.521 11.891 1 93.56 356 ILE A N 1
ATOM 2912 C CA . ILE A 1 356 ? -12.906 2.682 11.016 1 93.56 356 ILE A CA 1
ATOM 2913 C C . ILE A 1 356 ? -12.797 1.727 9.828 1 93.56 356 ILE A C 1
ATOM 2915 O O . ILE A 1 356 ? -13.781 1.092 9.445 1 93.56 356 ILE A O 1
ATOM 2919 N N . ARG A 1 357 ? -11.664 1.597 9.328 1 92.06 357 ARG A N 1
ATOM 2920 C CA . ARG A 1 357 ? -11.43 0.752 8.156 1 92.06 357 ARG A CA 1
ATOM 2921 C C . ARG A 1 357 ? -11.789 -0.701 8.453 1 92.06 357 ARG A C 1
ATOM 2923 O O . ARG A 1 357 ? -12.523 -1.333 7.691 1 92.06 357 ARG A O 1
ATOM 2930 N N . ILE A 1 358 ? -11.344 -1.193 9.531 1 90 358 ILE A N 1
ATOM 2931 C CA . ILE A 1 358 ? -11.508 -2.604 9.859 1 90 358 ILE A CA 1
ATOM 2932 C C . ILE A 1 358 ? -12.945 -2.865 10.305 1 90 358 ILE A C 1
ATOM 2934 O O . ILE A 1 358 ? -13.469 -3.969 10.125 1 90 358 ILE A O 1
ATOM 2938 N N . SER A 1 359 ? -13.633 -1.82 10.781 1 91.69 359 SER A N 1
ATOM 2939 C CA . SER A 1 359 ? -14.969 -2.002 11.352 1 91.69 359 SER A CA 1
ATOM 2940 C C . SER A 1 359 ? -16.047 -1.398 10.453 1 91.69 359 SER A C 1
ATOM 2942 O O . SER A 1 359 ? -17.172 -1.203 10.883 1 91.69 359 SER A O 1
ATOM 2944 N N . ALA A 1 360 ? -15.727 -1.101 9.266 1 91.5 360 ALA A N 1
ATOM 2945 C CA . ALA A 1 360 ? -16.609 -0.333 8.391 1 91.5 360 ALA A CA 1
ATOM 2946 C C . ALA A 1 360 ? -17.969 -1.005 8.266 1 91.5 360 ALA A C 1
ATOM 2948 O O . ALA A 1 360 ? -19 -0.328 8.219 1 91.5 360 ALA A O 1
ATOM 2949 N N . LEU A 1 361 ? -18.031 -2.354 8.281 1 89.25 361 LEU A N 1
ATOM 2950 C CA . LEU A 1 361 ? -19.297 -3.062 8.039 1 89.25 361 LEU A CA 1
ATOM 2951 C C . LEU A 1 361 ? -19.812 -3.709 9.32 1 89.25 361 LEU A C 1
ATOM 2953 O O . LEU A 1 361 ? -20.672 -4.586 9.273 1 89.25 361 LEU A O 1
ATOM 2957 N N . GLU A 1 362 ? -19.344 -3.244 10.391 1 87.88 362 GLU A N 1
ATOM 2958 C CA . GLU A 1 362 ? -19.828 -3.707 11.688 1 87.88 362 GLU A CA 1
ATOM 2959 C C . GLU A 1 362 ? -20.969 -2.828 12.195 1 87.88 362 GLU A C 1
ATOM 2961 O O . GLU A 1 362 ? -21.047 -1.652 11.836 1 87.88 362 GLU A O 1
ATOM 2966 N N . ARG A 1 363 ? -21.719 -3.457 13.023 1 87.12 363 ARG A N 1
ATOM 2967 C CA . ARG A 1 363 ? -22.797 -2.723 13.672 1 87.12 363 ARG A CA 1
ATOM 2968 C C . ARG A 1 363 ? -22.438 -2.389 15.117 1 87.12 363 ARG A C 1
ATOM 2970 O O . ARG A 1 363 ? -22.969 -2.998 16.047 1 87.12 363 ARG A O 1
ATOM 2977 N N . VAL A 1 364 ? -21.531 -1.529 15.312 1 87.38 364 VAL A N 1
ATOM 2978 C CA . VAL A 1 364 ? -21.078 -1.054 16.609 1 87.38 364 VAL A CA 1
ATOM 2979 C C . VAL A 1 364 ? -21.141 0.472 16.656 1 87.38 364 VAL A C 1
ATOM 2981 O O . VAL A 1 364 ? -21 1.133 15.625 1 87.38 364 VAL A O 1
ATOM 2984 N N . GLU A 1 365 ? -21.406 0.953 17.812 1 91.12 365 GLU A N 1
ATOM 2985 C CA . GLU A 1 365 ? -21.391 2.404 17.969 1 91.12 365 GLU A CA 1
ATOM 2986 C C . GLU A 1 365 ? -20 2.975 17.766 1 91.12 365 GLU A C 1
ATOM 2988 O O . GLU A 1 365 ? -19.047 2.549 18.422 1 91.12 365 GLU A O 1
ATOM 2993 N N . LEU A 1 366 ? -19.891 3.914 16.922 1 92.5 366 LEU A N 1
ATOM 2994 C CA . LEU A 1 366 ? -18.625 4.492 16.531 1 92.5 366 LEU A CA 1
ATOM 2995 C C . LEU A 1 366 ? -17.906 5.109 17.734 1 92.5 366 LEU A C 1
ATOM 2997 O O . LEU A 1 366 ? -16.688 4.949 17.875 1 92.5 366 LEU A O 1
ATOM 3001 N N . ARG A 1 367 ? -18.625 5.754 18.578 1 92.44 367 ARG A N 1
ATOM 3002 C CA . ARG A 1 367 ? -18.031 6.398 19.75 1 92.44 367 ARG A CA 1
ATOM 3003 C C . ARG A 1 367 ? -17.375 5.371 20.672 1 92.44 367 ARG A C 1
ATOM 3005 O O . ARG A 1 367 ? -16.281 5.609 21.203 1 92.44 367 ARG A O 1
ATOM 3012 N N . GLN A 1 368 ? -18.016 4.234 20.812 1 88.62 368 GLN A N 1
ATOM 3013 C CA . GLN A 1 368 ? -17.484 3.174 21.656 1 88.62 368 GLN A CA 1
ATOM 3014 C C . GLN A 1 368 ? -16.188 2.594 21.078 1 88.62 368 GLN A C 1
ATOM 3016 O O . GLN A 1 368 ? -15.273 2.242 21.828 1 88.62 368 GLN A O 1
ATOM 3021 N N . LEU A 1 369 ? -16.203 2.543 19.844 1 89.38 369 LEU A N 1
ATOM 3022 C CA . LEU A 1 369 ? -15.039 1.994 19.141 1 89.38 369 LEU A CA 1
ATOM 3023 C C . LEU A 1 369 ? -13.828 2.908 19.297 1 89.38 369 LEU A C 1
ATOM 3025 O O . LEU A 1 369 ? -12.695 2.432 19.391 1 89.38 369 LEU A O 1
ATOM 3029 N N . LEU A 1 370 ? -14.07 4.23 19.406 1 92.75 370 LEU A N 1
ATOM 3030 C CA . LEU A 1 370 ? -12.977 5.191 19.297 1 92.75 370 LEU A CA 1
ATOM 3031 C C . LEU A 1 370 ? -12.633 5.77 20.672 1 92.75 370 LEU A C 1
ATOM 3033 O O . LEU A 1 370 ? -11.734 6.609 20.781 1 92.75 370 LEU A O 1
ATOM 3037 N N . THR A 1 371 ? -13.398 5.352 21.703 1 88.69 371 THR A N 1
ATOM 3038 C CA . THR A 1 371 ? -13.109 5.836 23.047 1 88.69 371 THR A CA 1
ATOM 3039 C C . THR A 1 371 ? -12.766 4.676 23.969 1 88.69 371 THR A C 1
ATOM 3041 O O . THR A 1 371 ? -13.258 3.561 23.797 1 88.69 371 THR A O 1
ATOM 3044 N N . LYS A 1 372 ? -11.547 4.605 24.594 1 72 372 LYS A N 1
ATOM 3045 C CA . LYS A 1 372 ? -11.102 3.531 25.484 1 72 372 LYS A CA 1
ATOM 3046 C C . LYS A 1 372 ? -12.125 3.277 26.594 1 72 372 LYS A C 1
ATOM 3048 O O . LYS A 1 372 ? -12.625 4.219 27.203 1 72 372 LYS A O 1
ATOM 3053 N N . GLN A 1 373 ? -12.906 2.213 26.5 1 57.25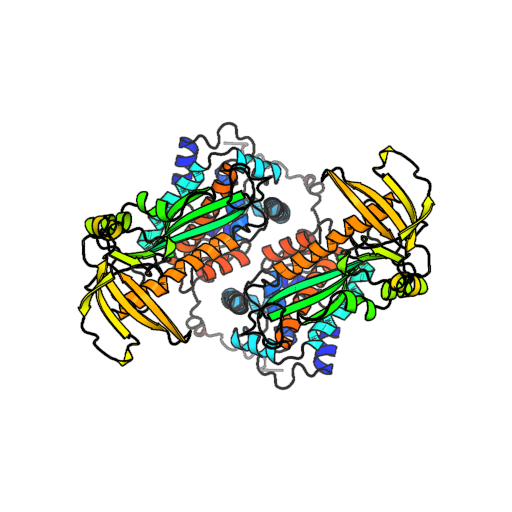 373 GLN A N 1
ATOM 3054 C CA . GLN A 1 373 ? -13.836 1.855 27.562 1 57.25 373 GLN A CA 1
ATOM 3055 C C . GLN A 1 373 ? -13.117 1.748 28.906 1 57.25 373 GLN A C 1
ATOM 3057 O O . GLN A 1 373 ? -12.031 1.157 28.984 1 57.25 373 GLN A O 1
ATOM 3062 N N . ASP A 1 374 ? -13.117 2.689 29.703 1 47.66 374 ASP A N 1
ATOM 3063 C CA . ASP A 1 374 ? -12.742 2.525 31.094 1 47.66 374 ASP A CA 1
ATOM 3064 C C . ASP A 1 374 ? -13.273 1.211 31.656 1 47.66 374 ASP A C 1
ATOM 3066 O O . ASP A 1 374 ? -14.492 1.015 31.75 1 47.66 374 ASP A O 1
ATOM 3070 N N . LEU A 1 375 ? -12.789 0.074 31.281 1 42.5 375 LEU A N 1
ATOM 3071 C CA . LEU A 1 375 ? -13.156 -1.119 32.031 1 42.5 375 LEU A CA 1
ATOM 3072 C C . LEU A 1 375 ? -13.383 -0.786 33.5 1 42.5 375 LEU A C 1
ATOM 3074 O O . LEU A 1 375 ? -13.719 -1.664 34.312 1 42.5 375 LEU A O 1
ATOM 3078 N N . SER A 1 376 ? -12.914 0.249 34.094 1 36.69 376 SER A N 1
ATOM 3079 C CA . SER A 1 376 ? -13.102 0.338 35.531 1 36.69 376 SER A CA 1
ATOM 3080 C C . SER A 1 376 ? -14.578 0.284 35.906 1 36.69 376 SER A C 1
ATOM 3082 O O . SER A 1 376 ? -14.922 -0.04 37.062 1 36.69 376 SER A O 1
ATOM 3084 N N . THR A 1 377 ? -15.484 0.823 35.188 1 35.16 377 THR A N 1
ATOM 3085 C CA . THR A 1 377 ? -16.719 1.028 35.938 1 35.16 377 THR A CA 1
ATOM 3086 C C . THR A 1 377 ? -17.547 -0.257 35.969 1 35.16 377 THR A C 1
ATOM 3088 O O . THR A 1 377 ? -18.406 -0.418 36.844 1 35.16 377 THR A O 1
ATOM 3091 N N . ASN A 1 378 ? -17.594 -1.175 34.938 1 35.38 378 ASN A N 1
ATOM 3092 C CA . ASN A 1 378 ? -18.656 -2.15 35.188 1 35.38 378 ASN A CA 1
ATOM 3093 C C . ASN A 1 378 ? -18.188 -3.256 36.125 1 35.38 378 ASN A C 1
ATOM 3095 O O . ASN A 1 378 ? -18.828 -4.301 36.25 1 35.38 378 ASN A O 1
ATOM 3099 N N . SER A 1 379 ? -16.969 -3.33 36.625 1 33.06 379 SER A N 1
ATOM 3100 C CA . SER A 1 379 ? -16.797 -4.363 37.656 1 33.06 379 SER A CA 1
ATOM 3101 C C . SER A 1 379 ? -17.844 -4.219 38.781 1 33.06 379 SER A C 1
ATOM 3103 O O . SER A 1 379 ? -17.938 -5.078 39.656 1 33.06 379 SER A O 1
ATOM 3105 N N . ASN A 1 380 ? -18.406 -3.119 39.094 1 29.41 380 ASN A N 1
ATOM 3106 C CA . ASN A 1 380 ? -19.203 -3.182 40.312 1 29.41 380 ASN A CA 1
ATOM 3107 C C . ASN A 1 380 ? -20.531 -3.893 40.062 1 29.41 380 ASN A C 1
ATOM 3109 O O . ASN A 1 380 ? -21.469 -3.777 40.875 1 29.41 380 ASN A O 1
ATOM 3113 N N . GLN A 1 381 ? -20.938 -4.223 38.875 1 28.47 381 GLN A N 1
ATOM 3114 C CA . GLN A 1 381 ? -22.172 -4.949 39.094 1 28.47 381 GLN A CA 1
ATOM 3115 C C . GLN A 1 381 ? -21.906 -6.352 39.625 1 28.47 381 GLN A C 1
ATOM 3117 O O . GLN A 1 381 ? -20.984 -7.031 39.188 1 28.47 381 GLN A O 1
ATOM 3122 N N . ASN A 1 382 ? -22.484 -6.77 40.875 1 27.8 382 ASN A N 1
ATOM 3123 C CA . ASN A 1 382 ? -22.672 -7.902 41.781 1 27.8 382 ASN A CA 1
ATOM 3124 C C . ASN A 1 382 ? -23.109 -9.156 41.031 1 27.8 382 ASN A C 1
ATOM 3126 O O . ASN A 1 382 ? -24.234 -9.242 40.531 1 27.8 382 ASN A O 1
ATOM 3130 N N . VAL A 1 383 ? -22.391 -9.703 40.125 1 28.55 383 VAL A N 1
ATOM 3131 C CA . VAL A 1 383 ? -22.812 -11.07 39.906 1 28.55 383 VAL A CA 1
ATOM 3132 C C . VAL A 1 383 ? -22.828 -11.852 41.219 1 28.55 383 VAL A C 1
ATOM 3134 O O . VAL A 1 383 ? -21.766 -12.031 41.844 1 28.55 383 VAL A O 1
ATOM 3137 N N . LYS A 1 384 ? -23.938 -11.836 41.938 1 29.52 384 LYS A N 1
ATOM 3138 C CA . LYS A 1 384 ? -24.281 -12.859 42.938 1 29.52 384 LYS A CA 1
ATOM 3139 C C . LYS A 1 384 ? -23.938 -14.258 42.406 1 29.52 384 LYS A C 1
ATOM 3141 O O . LYS A 1 384 ? -24.234 -14.578 41.25 1 29.52 384 LYS A O 1
ATOM 3146 N N . ASP A 1 385 ? -22.969 -14.953 42.969 1 27.41 385 ASP A N 1
ATOM 3147 C CA . ASP A 1 385 ? -22.391 -16.281 42.906 1 27.41 385 ASP A CA 1
ATOM 3148 C C . ASP A 1 385 ? -23.469 -17.359 42.875 1 27.41 385 ASP A C 1
ATOM 3150 O O . ASP A 1 385 ? -24.219 -17.531 43.844 1 27.41 385 ASP A O 1
ATOM 3154 N N . ILE A 1 386 ? -24.375 -17.562 41.969 1 29.72 386 ILE A N 1
ATOM 3155 C CA . ILE A 1 386 ? -25.203 -18.766 42.094 1 29.72 386 ILE A CA 1
ATOM 3156 C C . ILE A 1 386 ? -24.312 -19.984 42.25 1 29.72 386 ILE A C 1
ATOM 3158 O O . ILE A 1 386 ? -23.5 -20.297 41.375 1 29.72 386 ILE A O 1
ATOM 3162 N N . SER A 1 387 ? -23.906 -20.266 43.562 1 29.45 387 SER A N 1
ATOM 3163 C CA . SER A 1 387 ? -23.344 -21.484 44.156 1 29.45 387 SER A CA 1
ATOM 3164 C C . SER A 1 387 ? -24.109 -22.719 43.688 1 29.45 387 SER A C 1
ATOM 3166 O O . SER A 1 387 ? -24.078 -23.75 44.344 1 29.45 387 SER A O 1
ATOM 3168 N N . LEU A 1 388 ? -24.438 -22.953 42.5 1 25 388 LEU A N 1
ATOM 3169 C CA . LEU A 1 388 ? -25.219 -24.156 42.219 1 25 388 LEU A CA 1
ATOM 3170 C C . LEU A 1 388 ? -24.531 -25.406 42.75 1 25 388 LEU A C 1
ATOM 3172 O O . LEU A 1 388 ? -25.078 -26.5 42.656 1 25 388 LEU A O 1
ATOM 3176 N N . PHE A 1 389 ? -23.141 -25.438 42.875 1 25.78 389 PHE A N 1
ATOM 3177 C CA . PHE A 1 389 ? -22.703 -26.766 43.25 1 25.78 389 PHE A CA 1
ATOM 3178 C C . PHE A 1 389 ? -22.984 -27.062 44.719 1 25.78 389 PHE A C 1
ATOM 3180 O O . PHE A 1 389 ? -22.078 -27.062 45.531 1 25.78 389 PHE A O 1
ATOM 3187 N N . ASP A 1 390 ? -23.984 -26.375 45.375 1 23.94 390 ASP A N 1
ATOM 3188 C CA . ASP A 1 390 ? -24.25 -27 46.688 1 23.94 390 ASP A CA 1
ATOM 3189 C C . ASP A 1 390 ? -24.484 -28.5 46.531 1 23.94 390 ASP A C 1
ATOM 3191 O O . ASP A 1 390 ? -23.844 -29.297 47.219 1 23.94 390 ASP A O 1
ATOM 3195 N N . ASP A 1 391 ? -25.797 -29.062 46.5 1 24.3 391 ASP A N 1
ATOM 3196 C CA . ASP A 1 391 ? -26.328 -30.266 47.125 1 24.3 391 ASP A CA 1
ATOM 3197 C C . ASP A 1 391 ? -26.031 -31.516 46.281 1 24.3 391 ASP A C 1
ATOM 3199 O O . ASP A 1 391 ? -26.203 -32.656 46.75 1 24.3 391 ASP A O 1
ATOM 3203 N N . PHE A 1 392 ? -25.609 -31.812 44.969 1 23.09 392 PHE A N 1
ATOM 3204 C CA . PHE A 1 392 ? -25.438 -33.25 44.875 1 23.09 392 PHE A CA 1
ATOM 3205 C C . PHE A 1 392 ? -24.078 -33.688 45.406 1 23.09 392 PHE A C 1
ATOM 3207 O O . PHE A 1 392 ? -23.094 -32.938 45.25 1 23.09 392 PHE A O 1
ATOM 3214 N N . MET B 1 1 ? -23.219 -25.062 11.367 1 36.81 1 MET B N 1
ATOM 3215 C CA . MET B 1 1 ? -24.156 -23.969 11.094 1 36.81 1 MET B CA 1
ATOM 3216 C C . MET B 1 1 ? -23.516 -22.609 11.406 1 36.81 1 MET B C 1
ATOM 3218 O O . MET B 1 1 ? -23.25 -22.297 12.57 1 36.81 1 MET B O 1
ATOM 3222 N N . ASN B 1 2 ? -22.516 -22.172 10.648 1 50.97 2 ASN B N 1
ATOM 3223 C CA . ASN B 1 2 ? -21.719 -20.969 10.812 1 50.97 2 ASN B CA 1
ATOM 3224 C C . ASN B 1 2 ? -22.609 -19.734 11.016 1 50.97 2 ASN B C 1
ATOM 3226 O O . ASN B 1 2 ? -22.188 -18.609 10.766 1 50.97 2 ASN B O 1
ATOM 3230 N N . GLN B 1 3 ? -23.906 -19.922 11.5 1 56.84 3 GLN B N 1
ATOM 3231 C CA . GLN B 1 3 ? -24.812 -18.828 11.75 1 56.84 3 GLN B CA 1
ATOM 3232 C C . GLN B 1 3 ? -24.375 -18 12.961 1 56.84 3 GLN B C 1
ATOM 3234 O O . GLN B 1 3 ? -24.094 -18.562 14.023 1 56.84 3 GLN B O 1
ATOM 3239 N N . GLY B 1 4 ? -23.812 -16.781 12.766 1 71.56 4 GLY B N 1
ATOM 3240 C CA . GLY B 1 4 ? -23.5 -15.82 13.812 1 71.56 4 GLY B CA 1
ATOM 3241 C C . GLY B 1 4 ? -22 -15.625 14.023 1 71.56 4 GLY B C 1
ATOM 3242 O O . GLY B 1 4 ? -21.594 -14.766 14.805 1 71.56 4 GLY B O 1
ATOM 3243 N N . LYS B 1 5 ? -21.219 -16.516 13.289 1 85.75 5 LYS B N 1
ATOM 3244 C CA . LYS B 1 5 ? -19.797 -16.375 13.508 1 85.75 5 LYS B CA 1
ATOM 3245 C C . LYS B 1 5 ? -19.203 -15.266 12.641 1 85.75 5 LYS B C 1
ATOM 3247 O O . LYS B 1 5 ? -19.734 -14.969 11.57 1 85.75 5 LYS B O 1
ATOM 3252 N N . TYR B 1 6 ? -18.219 -14.695 13.148 1 90.69 6 TYR B N 1
ATOM 3253 C CA . TYR B 1 6 ? -17.5 -13.68 12.375 1 90.69 6 TYR B CA 1
ATOM 3254 C C . TYR B 1 6 ? -16.797 -14.305 11.18 1 90.69 6 TYR B C 1
ATOM 3256 O O . TYR B 1 6 ? -16.391 -15.469 11.227 1 90.69 6 TYR B O 1
ATOM 3264 N N . VAL B 1 7 ? -16.734 -13.617 10.141 1 92.56 7 VAL B N 1
ATOM 3265 C CA . VAL B 1 7 ? -16.094 -14.086 8.914 1 92.56 7 VAL B CA 1
ATOM 3266 C C . VAL B 1 7 ? -14.664 -14.523 9.211 1 92.56 7 VAL B C 1
ATOM 3268 O O . VAL B 1 7 ? -14.219 -15.562 8.727 1 92.56 7 VAL B O 1
ATOM 3271 N N . PHE B 1 8 ? -13.945 -13.805 10.047 1 94 8 PHE B N 1
ATOM 3272 C CA . PHE B 1 8 ? -12.578 -14.164 10.391 1 94 8 PHE B CA 1
ATOM 3273 C C . PHE B 1 8 ? -12.516 -15.539 11.047 1 94 8 PHE B C 1
ATOM 3275 O O . PHE B 1 8 ? -11.656 -16.344 10.719 1 94 8 PHE B O 1
ATOM 3282 N N . SER B 1 9 ? -13.453 -15.766 11.914 1 92.56 9 SER B N 1
ATOM 3283 C CA . SER B 1 9 ? -13.5 -17.062 12.594 1 92.56 9 SER B CA 1
ATOM 3284 C C . SER B 1 9 ? -13.758 -18.188 11.602 1 92.56 9 SER B C 1
ATOM 3286 O O . SER B 1 9 ? -13.219 -19.297 11.758 1 92.56 9 SER B O 1
ATOM 3288 N N . GLN B 1 10 ? -14.562 -17.922 10.625 1 94.69 10 GLN B N 1
ATOM 3289 C CA . GLN B 1 10 ? -14.836 -18.906 9.594 1 94.69 10 GLN B CA 1
ATOM 3290 C C . GLN B 1 10 ? -13.594 -19.188 8.75 1 94.69 10 GLN B C 1
ATOM 3292 O O . GLN B 1 10 ? -13.344 -20.328 8.359 1 94.69 10 GLN B O 1
ATOM 3297 N N . VAL B 1 11 ? -12.82 -18.156 8.5 1 95.56 11 VAL B N 1
ATOM 3298 C CA . VAL B 1 11 ? -11.617 -18.281 7.688 1 95.56 11 VAL B CA 1
ATOM 3299 C C . VAL B 1 11 ? -10.578 -19.125 8.43 1 95.56 11 VAL B C 1
ATOM 3301 O O . VAL B 1 11 ? -9.938 -19.984 7.836 1 95.56 11 VAL B O 1
ATOM 3304 N N . ILE B 1 12 ? -10.469 -18.906 9.742 1 93.31 12 ILE B N 1
ATOM 3305 C CA . ILE B 1 12 ? -9.453 -19.578 10.547 1 93.31 12 ILE B CA 1
ATOM 3306 C C . ILE B 1 12 ? -9.766 -21.062 10.656 1 93.31 12 ILE B C 1
ATOM 3308 O O . ILE B 1 12 ? -8.867 -21.875 10.906 1 93.31 12 ILE B O 1
ATOM 3312 N N . GLU B 1 13 ? -10.984 -21.406 10.469 1 93.94 13 GLU B N 1
ATOM 3313 C CA . GLU B 1 13 ? -11.383 -22.812 10.523 1 93.94 13 GLU B CA 1
ATOM 3314 C C . GLU B 1 13 ? -10.766 -23.609 9.383 1 93.94 13 GLU B C 1
ATOM 3316 O O . GLU B 1 13 ? -10.688 -24.828 9.438 1 93.94 13 GLU B O 1
ATOM 3321 N N . PHE B 1 14 ? -10.305 -22.984 8.391 1 95.75 14 PHE B N 1
ATOM 3322 C CA . PHE B 1 14 ? -9.711 -23.656 7.238 1 95.75 14 PHE B CA 1
ATOM 3323 C C . PHE B 1 14 ? -8.234 -23.938 7.484 1 95.75 14 PHE B C 1
ATOM 3325 O O . PHE B 1 14 ? -7.582 -24.609 6.684 1 95.75 14 PHE B O 1
ATOM 3332 N N . ILE B 1 15 ? -7.68 -23.391 8.562 1 95.56 15 ILE B N 1
ATOM 3333 C CA . ILE B 1 15 ? -6.301 -23.688 8.945 1 95.56 15 ILE B CA 1
ATOM 3334 C C . ILE B 1 15 ? -6.227 -25.047 9.625 1 95.56 15 ILE B C 1
ATOM 3336 O O . ILE B 1 15 ? -6.977 -25.312 10.57 1 95.56 15 ILE B O 1
ATOM 3340 N N . PRO B 1 16 ? -5.402 -25.906 9.18 1 95.88 16 PRO B N 1
ATOM 3341 C CA . PRO B 1 16 ? -5.258 -27.219 9.812 1 95.88 16 PRO B CA 1
ATOM 3342 C C . PRO B 1 16 ? -4.602 -27.141 11.188 1 95.88 16 PRO B C 1
ATOM 3344 O O . PRO B 1 16 ? -3.381 -27.266 11.305 1 95.88 16 PRO B O 1
ATOM 3347 N N . ARG B 1 17 ? -5.371 -27.156 12.148 1 93.88 17 ARG B N 1
ATOM 3348 C CA . ARG B 1 17 ? -4.918 -26.953 13.516 1 93.88 17 ARG B CA 1
ATOM 3349 C C . ARG B 1 17 ? -4.07 -28.125 14 1 93.88 17 ARG B C 1
ATOM 3351 O O . ARG B 1 17 ? -3.049 -27.922 14.664 1 93.88 17 ARG B O 1
ATOM 3358 N N . TYR B 1 18 ? -4.516 -29.281 13.633 1 94.94 18 TYR B N 1
ATOM 3359 C CA . TYR B 1 18 ? -3.811 -30.469 14.078 1 94.94 18 TYR B CA 1
ATOM 3360 C C . TYR B 1 18 ? -2.373 -30.469 13.57 1 94.94 18 TYR B C 1
ATOM 3362 O O . TYR B 1 18 ? -1.438 -30.734 14.328 1 94.94 18 TYR B O 1
ATOM 3370 N N . GLN B 1 19 ? -2.236 -30.219 12.32 1 95.44 19 GLN B N 1
ATOM 3371 C CA . GLN B 1 19 ? -0.902 -30.188 11.727 1 95.44 19 GLN B CA 1
ATOM 3372 C C . GLN B 1 19 ? -0.05 -29.078 12.352 1 95.44 19 GLN B C 1
ATOM 3374 O O . GLN B 1 19 ? 1.15 -29.266 12.57 1 95.44 19 GLN B O 1
ATOM 3379 N N . PHE B 1 20 ? -0.683 -27.984 12.625 1 96.06 20 PHE B N 1
ATOM 3380 C CA . PHE B 1 20 ? 0.041 -26.891 13.242 1 96.06 20 PHE B CA 1
ATOM 3381 C C . PHE B 1 20 ? 0.537 -27.266 14.625 1 96.06 20 PHE B C 1
ATOM 3383 O O . PHE B 1 20 ? 1.688 -27 14.977 1 96.06 20 PHE B O 1
ATOM 3390 N N . ASP B 1 21 ? -0.286 -27.906 15.383 1 95 21 ASP B N 1
ATOM 3391 C CA . ASP B 1 21 ? 0.076 -28.297 16.734 1 95 21 ASP B CA 1
ATOM 3392 C C . ASP B 1 21 ? 1.217 -29.312 16.734 1 95 21 ASP B C 1
ATOM 3394 O O . ASP B 1 21 ? 2.066 -29.312 17.625 1 95 21 ASP B O 1
ATOM 3398 N N . LYS B 1 22 ? 1.197 -30.156 15.742 1 96.31 22 LYS B N 1
ATOM 3399 C CA . LYS B 1 22 ? 2.289 -31.109 15.586 1 96.31 22 LYS B CA 1
ATOM 3400 C C . LYS B 1 22 ? 3.617 -30.391 15.359 1 96.31 22 LYS B C 1
ATOM 3402 O O . LYS B 1 22 ? 4.645 -30.781 15.922 1 96.31 22 LYS B O 1
ATOM 3407 N N . LEU B 1 23 ? 3.568 -29.391 14.539 1 96.31 23 LEU B N 1
ATOM 3408 C CA . LEU B 1 23 ? 4.77 -28.625 14.25 1 96.31 23 LEU B CA 1
ATOM 3409 C C . LEU B 1 23 ? 5.238 -27.859 15.484 1 96.31 23 LEU B C 1
ATOM 3411 O O . LEU B 1 23 ? 6.441 -27.734 15.727 1 96.31 23 LEU B O 1
ATOM 3415 N N . VAL B 1 24 ? 4.309 -27.344 16.266 1 95.38 24 VAL B N 1
ATOM 3416 C CA . VAL B 1 24 ? 4.629 -26.609 17.484 1 95.38 24 VAL B CA 1
ATOM 3417 C C . VAL B 1 24 ? 5.34 -27.531 18.469 1 95.38 24 VAL B C 1
ATOM 3419 O O . VAL B 1 24 ? 6.305 -27.125 19.125 1 95.38 24 VAL B O 1
ATOM 3422 N N . ARG B 1 25 ? 4.844 -28.719 18.578 1 93.62 25 ARG B N 1
ATOM 3423 C CA . ARG B 1 25 ? 5.473 -29.688 19.469 1 93.62 25 ARG B CA 1
ATOM 3424 C C . ARG B 1 25 ? 6.859 -30.078 18.953 1 93.62 25 ARG B C 1
ATOM 3426 O O . ARG B 1 25 ? 7.801 -30.188 19.75 1 93.62 25 ARG B O 1
ATOM 3433 N N . LEU B 1 26 ? 6.973 -30.266 17.734 1 94.06 26 LEU B N 1
ATOM 3434 C CA . LEU B 1 26 ? 8.227 -30.688 17.125 1 94.06 26 LEU B CA 1
ATOM 3435 C C . LEU B 1 26 ? 9.32 -29.656 17.359 1 94.06 26 LEU B C 1
ATOM 3437 O O . LEU B 1 26 ? 10.461 -30.016 17.688 1 94.06 26 LEU B O 1
ATOM 3441 N N . TYR B 1 27 ? 8.977 -28.391 17.266 1 94.25 27 TYR B N 1
ATOM 3442 C CA . TYR B 1 27 ? 9.992 -27.344 17.375 1 94.25 27 TYR B CA 1
ATOM 3443 C C . TYR B 1 27 ? 9.914 -26.641 18.719 1 94.25 27 TYR B C 1
ATOM 3445 O O . TYR B 1 27 ? 10.492 -25.562 18.891 1 94.25 27 TYR B O 1
ATOM 3453 N N . LYS B 1 28 ? 9.102 -27.078 19.594 1 89.69 28 LYS B N 1
ATOM 3454 C CA . LYS B 1 28 ? 8.977 -26.578 20.953 1 89.69 28 LYS B CA 1
ATOM 3455 C C . LYS B 1 28 ? 8.602 -25.094 20.953 1 89.69 28 LYS B C 1
ATOM 3457 O O . LYS B 1 28 ? 9.227 -24.281 21.656 1 89.69 28 LYS B O 1
ATOM 3462 N N . GLY B 1 29 ? 7.66 -24.812 20.188 1 88.5 29 GLY B N 1
ATOM 3463 C CA . GLY B 1 29 ? 7.258 -23.422 20.016 1 88.5 29 GLY B CA 1
ATOM 3464 C C . GLY B 1 29 ? 6.672 -22.812 21.266 1 88.5 29 GLY B C 1
ATOM 3465 O O . GLY B 1 29 ? 6.723 -21.594 21.438 1 88.5 29 GLY B O 1
ATOM 3466 N N . ASP B 1 30 ? 6.098 -23.625 22.109 1 84.81 30 ASP B N 1
ATOM 3467 C CA . ASP B 1 30 ? 5.422 -23.078 23.281 1 84.81 30 ASP B CA 1
ATOM 3468 C C . ASP B 1 30 ? 6.211 -23.375 24.562 1 84.81 30 ASP B C 1
ATOM 3470 O O . ASP B 1 30 ? 5.664 -23.328 25.672 1 84.81 30 ASP B O 1
ATOM 3474 N N . TRP B 1 31 ? 7.348 -23.625 24.234 1 78.62 31 TRP B N 1
ATOM 3475 C CA . TRP B 1 31 ? 8.18 -23.906 25.406 1 78.62 31 TRP B CA 1
ATOM 3476 C C . TRP B 1 31 ? 8.445 -22.625 26.188 1 78.62 31 TRP B C 1
ATOM 3478 O O . TRP B 1 31 ? 8.969 -21.641 25.656 1 78.62 31 TRP B O 1
ATOM 3488 N N . HIS B 1 32 ? 7.938 -22.422 27.453 1 72.5 32 HIS B N 1
ATOM 3489 C CA . HIS B 1 32 ? 8.117 -21.312 28.391 1 72.5 32 HIS B CA 1
ATOM 3490 C C . HIS B 1 32 ? 7.277 -20.109 28 1 72.5 32 HIS B C 1
ATOM 3492 O O . HIS B 1 32 ? 7.633 -18.969 28.297 1 72.5 32 HIS B O 1
ATOM 3498 N N . VAL B 1 33 ? 6.383 -20.453 27.141 1 75.88 33 VAL B N 1
ATOM 3499 C CA . VAL B 1 33 ? 5.539 -19.328 26.734 1 75.88 33 VAL B CA 1
ATOM 3500 C C . VAL B 1 33 ? 4.5 -19.062 27.828 1 75.88 33 VAL B C 1
ATOM 3502 O O . VAL B 1 33 ? 3.842 -19.969 28.312 1 75.88 33 VAL B O 1
ATOM 3505 N N . LYS B 1 34 ? 4.465 -17.844 28.312 1 69.31 34 LYS B N 1
ATOM 3506 C CA . LYS B 1 34 ? 3.551 -17.484 29.391 1 69.31 34 LYS B CA 1
ATOM 3507 C C . LYS B 1 34 ? 2.232 -16.953 28.844 1 69.31 34 LYS B C 1
ATOM 3509 O O . LYS B 1 34 ? 1.161 -17.453 29.188 1 69.31 34 LYS B O 1
ATOM 3514 N N . ASN B 1 35 ? 2.211 -16.047 27.922 1 75.19 35 ASN B N 1
ATOM 3515 C CA . ASN B 1 35 ? 0.982 -15.32 27.594 1 75.19 35 ASN B CA 1
ATOM 3516 C C . ASN B 1 35 ? 0.569 -15.531 26.141 1 75.19 35 ASN B C 1
ATOM 3518 O O . ASN B 1 35 ? -0.623 -15.547 25.828 1 75.19 35 ASN B O 1
ATOM 3522 N N . LEU B 1 36 ? 1.541 -15.789 25.266 1 87.44 36 LEU B N 1
ATOM 3523 C CA . LEU B 1 36 ? 1.228 -15.875 23.844 1 87.44 36 LEU B CA 1
ATOM 3524 C C . LEU B 1 36 ? 1.681 -17.219 23.281 1 87.44 36 LEU B C 1
ATOM 3526 O O . LEU B 1 36 ? 2.855 -17.391 22.938 1 87.44 36 LEU B O 1
ATOM 3530 N N . ASN B 1 37 ? 0.704 -18.078 23.156 1 90.56 37 ASN B N 1
ATOM 3531 C CA . ASN B 1 37 ? 1.059 -19.359 22.562 1 90.56 37 ASN B CA 1
ATOM 3532 C C . ASN B 1 37 ? 1.187 -19.266 21.047 1 90.56 37 ASN B C 1
ATOM 3534 O O . ASN B 1 37 ? 0.846 -18.234 20.453 1 90.56 37 ASN B O 1
ATOM 3538 N N . SER B 1 38 ? 1.702 -20.312 20.453 1 93.06 38 SER B N 1
ATOM 3539 C CA . SER B 1 38 ? 2.035 -20.297 19.031 1 93.06 38 SER B CA 1
ATOM 3540 C C . SER B 1 38 ? 0.786 -20.125 18.172 1 93.06 38 SER B C 1
ATOM 3542 O O . SER B 1 38 ? 0.811 -19.406 17.172 1 93.06 38 SER B O 1
ATOM 3544 N N . TYR B 1 39 ? -0.226 -20.766 18.594 1 92.31 39 TYR B N 1
ATOM 3545 C CA . TYR B 1 39 ? -1.444 -20.656 17.797 1 92.31 39 TYR B CA 1
ATOM 3546 C C . TYR B 1 39 ? -2.023 -19.25 17.875 1 92.31 39 TYR B C 1
ATOM 3548 O O . TYR B 1 39 ? -2.447 -18.688 16.859 1 92.31 39 TYR B O 1
ATOM 3556 N N . ASN B 1 40 ? -2.072 -18.688 19.062 1 91.5 40 ASN B N 1
ATOM 3557 C CA . ASN B 1 40 ? -2.52 -17.297 19.203 1 91.5 40 ASN B CA 1
ATOM 3558 C C . ASN B 1 40 ? -1.62 -16.344 18.422 1 91.5 40 ASN B C 1
ATOM 3560 O O . ASN B 1 40 ? -2.092 -15.336 17.906 1 91.5 40 ASN B O 1
ATOM 3564 N N . HIS B 1 41 ? -0.33 -16.656 18.438 1 93.31 41 HIS B N 1
ATOM 3565 C CA . HIS B 1 41 ? 0.619 -15.883 17.641 1 93.31 41 HIS B CA 1
ATOM 3566 C C . HIS B 1 41 ? 0.258 -15.914 16.172 1 93.31 41 HIS B C 1
ATOM 3568 O O . HIS B 1 41 ? 0.151 -14.867 15.523 1 93.31 41 HIS B O 1
ATOM 3574 N N . LEU B 1 42 ? -0.031 -17.094 15.672 1 94.38 42 LEU B N 1
ATOM 3575 C CA . LEU B 1 42 ? -0.43 -17.266 14.281 1 94.38 42 LEU B CA 1
ATOM 3576 C C . LEU B 1 42 ? -1.711 -16.484 13.984 1 94.38 42 LEU B C 1
ATOM 3578 O O . LEU B 1 42 ? -1.804 -15.797 12.961 1 94.38 42 LEU B O 1
ATOM 3582 N N . LEU B 1 43 ? -2.619 -16.531 14.883 1 93.12 43 LEU B N 1
ATOM 3583 C CA . LEU B 1 43 ? -3.912 -15.891 14.688 1 93.12 43 LEU B CA 1
ATOM 3584 C C . LEU B 1 43 ? -3.754 -14.375 14.617 1 93.12 43 LEU B C 1
ATOM 3586 O O . LEU B 1 43 ? -4.391 -13.719 13.789 1 93.12 43 LEU B O 1
ATOM 3590 N N . HIS B 1 44 ? -2.967 -13.812 15.484 1 92.75 44 HIS B N 1
ATOM 3591 C CA . HIS B 1 44 ? -2.727 -12.375 15.453 1 92.75 44 HIS B CA 1
ATOM 3592 C C . HIS B 1 44 ? -2.141 -11.938 14.109 1 92.75 44 HIS B C 1
ATOM 3594 O O . HIS B 1 44 ? -2.582 -10.953 13.523 1 92.75 44 HIS B O 1
ATOM 3600 N N . LEU B 1 45 ? -1.178 -12.734 13.625 1 92.81 45 LEU B N 1
ATOM 3601 C CA . LEU B 1 45 ? -0.516 -12.383 12.367 1 92.81 45 LEU B CA 1
ATOM 3602 C C . LEU B 1 45 ? -1.469 -12.539 11.188 1 92.81 45 LEU B C 1
ATOM 3604 O O . LEU B 1 45 ? -1.497 -11.688 10.297 1 92.81 45 LEU B O 1
ATOM 3608 N N . LEU B 1 46 ? -2.246 -13.578 11.242 1 93.5 46 LEU B N 1
ATOM 3609 C CA . LEU B 1 46 ? -3.217 -13.797 10.172 1 93.5 46 LEU B CA 1
ATOM 3610 C C . LEU B 1 46 ? -4.273 -12.695 10.164 1 93.5 46 LEU B C 1
ATOM 3612 O O . LEU B 1 46 ? -4.699 -12.242 9.102 1 93.5 46 LEU B O 1
ATOM 3616 N N . PHE B 1 47 ? -4.668 -12.305 11.359 1 92.31 47 PHE B N 1
ATOM 3617 C CA . PHE B 1 47 ? -5.633 -11.211 11.461 1 92.31 47 PHE B CA 1
ATOM 3618 C C . PHE B 1 47 ? -5.094 -9.945 10.805 1 92.31 47 PHE B C 1
ATOM 3620 O O . PHE B 1 47 ? -5.785 -9.305 10.008 1 92.31 47 PHE B O 1
ATOM 3627 N N . GLY B 1 48 ? -3.904 -9.648 11.148 1 90.56 48 GLY B N 1
ATOM 3628 C CA . GLY B 1 48 ? -3.279 -8.469 10.578 1 90.56 48 GLY B CA 1
ATOM 3629 C C . GLY B 1 48 ? -3.178 -8.523 9.062 1 90.56 48 GLY B C 1
ATOM 3630 O O . GLY B 1 48 ? -3.461 -7.535 8.383 1 90.56 48 GLY B O 1
ATOM 3631 N N . LEU B 1 49 ? -2.82 -9.656 8.555 1 89.75 49 LEU B N 1
ATOM 3632 C CA . LEU B 1 49 ? -2.613 -9.812 7.117 1 89.75 49 LEU B CA 1
ATOM 3633 C C . LEU B 1 49 ? -3.945 -9.805 6.371 1 89.75 49 LEU B C 1
ATOM 3635 O O . LEU B 1 49 ? -4.059 -9.188 5.309 1 89.75 49 LEU B O 1
ATOM 3639 N N . LEU B 1 50 ? -4.945 -10.43 6.949 1 90.69 50 LEU B N 1
ATOM 3640 C CA . LEU B 1 50 ? -6.23 -10.562 6.273 1 90.69 50 LEU B CA 1
ATOM 3641 C C . LEU B 1 50 ? -7.031 -9.266 6.371 1 90.69 50 LEU B C 1
ATOM 3643 O O . LEU B 1 50 ? -7.887 -9 5.523 1 90.69 50 LEU B O 1
ATOM 3647 N N . THR B 1 51 ? -6.785 -8.492 7.402 1 89.81 51 THR B N 1
ATOM 3648 C CA . THR B 1 51 ? -7.531 -7.246 7.57 1 89.81 51 THR B CA 1
ATOM 3649 C C . THR B 1 51 ? -6.742 -6.062 7.023 1 89.81 51 THR B C 1
ATOM 3651 O O . THR B 1 51 ? -7.258 -4.941 6.965 1 89.81 51 THR B O 1
ATOM 3654 N N . GLY B 1 52 ? -5.578 -6.293 6.656 1 82.69 52 GLY B N 1
ATOM 3655 C CA . GLY B 1 52 ? -4.785 -5.246 6.031 1 82.69 52 GLY B CA 1
ATOM 3656 C C . GLY B 1 52 ? -4.16 -4.297 7.035 1 82.69 52 GLY B C 1
ATOM 3657 O O . GLY B 1 52 ? -4.078 -3.092 6.785 1 82.69 52 GLY B O 1
ATOM 3658 N N . CYS B 1 53 ? -3.775 -4.789 8.211 1 85.56 53 CYS B N 1
ATOM 3659 C CA . CYS B 1 53 ? -3.062 -3.967 9.18 1 85.56 53 CYS B CA 1
ATOM 3660 C C . CYS B 1 53 ? -1.638 -3.689 8.719 1 85.56 53 CYS B C 1
ATOM 3662 O O . CYS B 1 53 ? -0.973 -4.574 8.18 1 85.56 53 CYS B O 1
ATOM 3664 N N . ASP B 1 54 ? -1.188 -2.518 8.969 1 77.5 54 ASP B N 1
ATOM 3665 C CA . ASP B 1 54 ? 0.109 -2.092 8.453 1 77.5 54 ASP B CA 1
ATOM 3666 C C . ASP B 1 54 ? 1.232 -2.467 9.422 1 77.5 54 ASP B C 1
ATOM 3668 O O . ASP B 1 54 ? 2.402 -2.498 9.031 1 77.5 54 ASP B O 1
ATOM 3672 N N . SER B 1 55 ? 0.872 -2.705 10.742 1 83.31 55 SER B N 1
ATOM 3673 C CA . SER B 1 55 ? 1.897 -2.941 11.758 1 83.31 55 SER B CA 1
ATOM 3674 C C . SER B 1 55 ? 1.372 -3.826 12.883 1 83.31 55 SER B C 1
ATOM 3676 O O . SER B 1 55 ? 0.164 -4.047 12.992 1 83.31 55 SER B O 1
ATOM 3678 N N . LEU B 1 56 ? 2.418 -4.301 13.625 1 87.75 56 LEU B N 1
ATOM 3679 C CA . LEU B 1 56 ? 2.027 -5.078 14.805 1 87.75 56 LEU B CA 1
ATOM 3680 C C . LEU B 1 56 ? 1.217 -4.223 15.773 1 87.75 56 LEU B C 1
ATOM 3682 O O . LEU B 1 56 ? 0.294 -4.719 16.422 1 87.75 56 LEU B O 1
ATOM 3686 N N . ARG B 1 57 ? 1.552 -2.961 15.781 1 86.75 57 ARG B N 1
ATOM 3687 C CA . ARG B 1 57 ? 0.82 -2.039 16.641 1 86.75 57 ARG B CA 1
ATOM 3688 C C . ARG B 1 57 ? -0.63 -1.903 16.188 1 86.75 57 ARG B C 1
ATOM 3690 O O . ARG B 1 57 ? -1.54 -1.837 17.016 1 86.75 57 ARG B O 1
ATOM 3697 N N . ASP B 1 58 ? -0.788 -1.898 14.922 1 87.44 58 ASP B N 1
ATOM 3698 C CA . ASP B 1 58 ? -2.139 -1.818 14.367 1 87.44 58 ASP B CA 1
ATOM 3699 C C . ASP B 1 58 ? -2.963 -3.043 14.766 1 87.44 58 ASP B C 1
ATOM 3701 O O . ASP B 1 58 ? -4.145 -2.922 15.094 1 87.44 58 ASP B O 1
ATOM 3705 N N . ILE B 1 59 ? -2.289 -4.148 14.68 1 89.81 59 ILE B N 1
ATOM 3706 C CA . ILE B 1 59 ? -2.975 -5.387 15.039 1 89.81 59 ILE B CA 1
ATOM 3707 C C . ILE B 1 59 ? -3.459 -5.312 16.484 1 89.81 59 ILE B C 1
ATOM 3709 O O . ILE B 1 59 ? -4.629 -5.578 16.766 1 89.81 59 ILE B O 1
ATOM 3713 N N . CYS B 1 60 ? -2.584 -4.887 17.328 1 90.62 60 CYS B N 1
ATOM 3714 C CA . CYS B 1 60 ? -2.904 -4.816 18.75 1 90.62 60 CYS B CA 1
ATOM 3715 C C . CYS B 1 60 ? -3.963 -3.754 19.016 1 90.62 60 CYS B C 1
ATOM 3717 O O . CYS B 1 60 ? -4.871 -3.965 19.812 1 90.62 60 CYS B O 1
ATOM 3719 N N . LEU B 1 61 ? -3.869 -2.652 18.328 1 89.69 61 LEU B N 1
ATOM 3720 C CA . LEU B 1 61 ? -4.855 -1.587 18.453 1 89.69 61 LEU B CA 1
ATOM 3721 C C . LEU B 1 61 ? -6.246 -2.086 18.078 1 89.69 61 LEU B C 1
ATOM 3723 O O . LEU B 1 61 ? -7.207 -1.879 18.812 1 89.69 61 LEU B O 1
ATOM 3727 N N . CYS B 1 62 ? -6.309 -2.766 16.969 1 89.31 62 CYS B N 1
ATOM 3728 C CA . CYS B 1 62 ? -7.59 -3.242 16.453 1 89.31 62 CYS B CA 1
ATOM 3729 C C . CYS B 1 62 ? -8.188 -4.293 17.391 1 89.31 62 CYS B C 1
ATOM 3731 O O . CYS B 1 62 ? -9.391 -4.254 17.672 1 89.31 62 CYS B O 1
ATOM 3733 N N . LEU B 1 63 ? -7.383 -5.164 17.828 1 88.75 63 LEU B N 1
ATOM 3734 C CA . LEU B 1 63 ? -7.887 -6.238 18.688 1 88.75 63 LEU B CA 1
ATOM 3735 C C . LEU B 1 63 ? -8.266 -5.703 20.062 1 88.75 63 LEU B C 1
ATOM 3737 O O . LEU B 1 63 ? -9.219 -6.18 20.672 1 88.75 63 LEU B O 1
ATOM 3741 N N . GLU B 1 64 ? -7.5 -4.719 20.516 1 87.62 64 GLU B N 1
ATOM 3742 C CA . GLU B 1 64 ? -7.832 -4.098 21.797 1 87.62 64 GLU B CA 1
ATOM 3743 C C . GLU B 1 64 ? -9.156 -3.336 21.703 1 87.62 64 GLU B C 1
ATOM 3745 O O . GLU B 1 64 ? -9.984 -3.42 22.625 1 87.62 64 GLU B O 1
ATOM 3750 N N . ALA B 1 65 ? -9.344 -2.635 20.672 1 85.56 65 ALA B N 1
ATOM 3751 C CA . ALA B 1 65 ? -10.57 -1.873 20.469 1 85.56 65 ALA B CA 1
ATOM 3752 C C . ALA B 1 65 ? -11.773 -2.801 20.359 1 85.56 65 ALA B C 1
ATOM 3754 O O . ALA B 1 65 ? -12.906 -2.391 20.625 1 85.56 65 ALA B O 1
ATOM 3755 N N . HIS B 1 66 ? -11.516 -4.043 19.969 1 85.5 66 HIS B N 1
ATOM 3756 C CA . HIS B 1 66 ? -12.57 -5.031 19.812 1 85.5 66 HIS B CA 1
ATOM 3757 C C . HIS B 1 66 ? -12.477 -6.117 20.891 1 85.5 66 HIS B C 1
ATOM 3759 O O . HIS B 1 66 ? -12.75 -7.285 20.609 1 85.5 66 HIS B O 1
ATOM 3765 N N . SER B 1 67 ? -12.07 -5.797 21.953 1 82.88 67 SER B N 1
ATOM 3766 C CA . SER B 1 67 ? -11.805 -6.746 23.016 1 82.88 67 SER B CA 1
ATOM 3767 C C . SER B 1 67 ? -13.055 -7.539 23.375 1 82.88 67 SER B C 1
ATOM 3769 O O . SER B 1 67 ? -12.969 -8.703 23.781 1 82.88 67 SER B O 1
ATOM 3771 N N . LYS B 1 68 ? -14.25 -7.012 23.125 1 77.19 68 LYS B N 1
ATOM 3772 C CA . LYS B 1 68 ? -15.5 -7.664 23.5 1 77.19 68 LYS B CA 1
ATOM 3773 C C . LYS B 1 68 ? -15.812 -8.836 22.578 1 77.19 68 LYS B C 1
ATOM 3775 O O . LYS B 1 68 ? -16.531 -9.758 22.953 1 77.19 68 LYS B O 1
ATOM 3780 N N . MET B 1 69 ? -15.211 -8.734 21.469 1 79.06 69 MET B N 1
ATOM 3781 C CA . MET B 1 69 ? -15.547 -9.781 20.5 1 79.06 69 MET B CA 1
ATOM 3782 C C . MET B 1 69 ? -14.367 -10.727 20.297 1 79.06 69 MET B C 1
ATOM 3784 O O . MET B 1 69 ? -14.43 -11.633 19.469 1 79.06 69 MET B O 1
ATOM 3788 N N . LEU B 1 70 ? -13.375 -10.562 21.047 1 78.25 70 LEU B N 1
ATOM 3789 C CA . LEU B 1 70 ? -12.133 -11.297 20.828 1 78.25 70 LEU B CA 1
ATOM 3790 C C . LEU B 1 70 ? -12.359 -12.797 20.953 1 78.25 70 LEU B C 1
ATOM 3792 O O . LEU B 1 70 ? -11.867 -13.578 20.141 1 78.25 70 LEU B O 1
ATOM 3796 N N . TYR B 1 71 ? -13.141 -13.117 21.922 1 74.19 71 TYR B N 1
ATOM 3797 C CA . TYR B 1 71 ? -13.398 -14.531 22.172 1 74.19 71 TYR B CA 1
ATOM 3798 C C . TYR B 1 71 ? -14.109 -15.18 20.984 1 74.19 71 TYR B C 1
ATOM 3800 O O . TYR B 1 71 ? -13.805 -16.312 20.609 1 74.19 71 TYR B O 1
ATOM 3808 N N . HIS B 1 72 ? -14.922 -14.438 20.391 1 80.06 72 HIS B N 1
ATOM 3809 C CA . HIS B 1 72 ? -15.672 -14.953 19.25 1 80.06 72 HIS B CA 1
ATOM 3810 C C . HIS B 1 72 ? -14.805 -15 18 1 80.06 72 HIS B C 1
ATOM 3812 O O . HIS B 1 72 ? -15.148 -15.68 17.031 1 80.06 72 HIS B O 1
ATOM 3818 N N . LEU B 1 73 ? -13.711 -14.336 18.094 1 79.38 73 LEU B N 1
ATOM 3819 C CA . LEU B 1 73 ? -12.789 -14.328 16.969 1 79.38 73 LEU B CA 1
ATOM 3820 C C . LEU B 1 73 ? -11.734 -15.422 17.109 1 79.38 73 LEU B C 1
ATOM 3822 O O . LEU B 1 73 ? -10.961 -15.664 16.188 1 79.38 73 LEU B O 1
ATOM 3826 N N . GLY B 1 74 ? -11.719 -16.078 18.281 1 72.88 74 GLY B N 1
ATOM 3827 C CA . GLY B 1 74 ? -10.781 -17.172 18.5 1 72.88 74 GLY B CA 1
ATOM 3828 C C . GLY B 1 74 ? -9.578 -16.766 19.328 1 72.88 74 GLY B C 1
ATOM 3829 O O . GLY B 1 74 ? -8.648 -17.547 19.5 1 72.88 74 GLY B O 1
ATOM 3830 N N . PHE B 1 75 ? -9.672 -15.445 19.766 1 79.94 75 PHE B N 1
ATOM 3831 C CA . PHE B 1 75 ? -8.531 -14.969 20.547 1 79.94 75 PHE B CA 1
ATOM 3832 C C . PHE B 1 75 ? -8.766 -15.203 22.031 1 79.94 75 PHE B C 1
ATOM 3834 O O . PHE B 1 75 ? -9.883 -15.047 22.531 1 79.94 75 PHE B O 1
ATOM 3841 N N . ARG B 1 76 ? -7.84 -15.68 22.703 1 70.69 76 ARG B N 1
ATOM 3842 C CA . ARG B 1 76 ? -7.965 -15.859 24.141 1 70.69 76 ARG B CA 1
ATOM 3843 C C . ARG B 1 76 ? -7.574 -14.594 24.891 1 70.69 76 ARG B C 1
ATOM 3845 O O . ARG B 1 76 ? -8.258 -14.195 25.844 1 70.69 76 ARG B O 1
ATOM 3852 N N . LYS B 1 77 ? -6.465 -13.977 24.5 1 73.69 77 LYS B N 1
ATOM 3853 C CA . LYS B 1 77 ? -5.969 -12.766 25.156 1 73.69 77 LYS B CA 1
ATOM 3854 C C . LYS B 1 77 ? -5.336 -11.82 24.141 1 73.69 77 LYS B C 1
ATOM 3856 O O . LYS B 1 77 ? -4.789 -12.266 23.125 1 73.69 77 LYS B O 1
ATOM 3861 N N . THR B 1 78 ? -5.621 -10.562 24.453 1 76.12 78 THR B N 1
ATOM 3862 C CA . THR B 1 78 ? -4.918 -9.578 23.641 1 76.12 78 THR B CA 1
ATOM 3863 C C . THR B 1 78 ? -3.508 -9.344 24.172 1 76.12 78 THR B C 1
ATOM 3865 O O . THR B 1 78 ? -3.254 -9.5 25.359 1 76.12 78 THR B O 1
ATOM 3868 N N . VAL B 1 79 ? -2.688 -9.219 23.266 1 81.44 79 VAL B N 1
ATOM 3869 C CA . VAL B 1 79 ? -1.296 -9 23.641 1 81.44 79 VAL B CA 1
ATOM 3870 C C . VAL B 1 79 ? -0.812 -7.656 23.109 1 81.44 79 VAL B C 1
ATOM 3872 O O . VAL B 1 79 ? -1.447 -7.066 22.234 1 81.44 79 VAL B O 1
ATOM 3875 N N . ASN B 1 80 ? 0.218 -7.219 23.688 1 86.56 80 ASN B N 1
ATOM 3876 C CA . ASN B 1 80 ? 0.813 -5.965 23.25 1 86.56 80 ASN B CA 1
ATOM 3877 C C . ASN B 1 80 ? 1.794 -6.188 22.094 1 86.56 80 ASN B C 1
ATOM 3879 O O . ASN B 1 80 ? 2.15 -7.328 21.797 1 86.56 80 ASN B O 1
ATOM 3883 N N . HIS B 1 81 ? 2.094 -5.16 21.453 1 87.81 81 HIS B N 1
ATOM 3884 C CA . HIS B 1 81 ? 2.943 -5.223 20.266 1 87.81 81 HIS B CA 1
ATOM 3885 C C . HIS B 1 81 ? 4.332 -5.746 20.625 1 87.81 81 HIS B C 1
ATOM 3887 O O . HIS B 1 81 ? 4.965 -6.426 19.812 1 87.81 81 HIS B O 1
ATOM 3893 N N . THR B 1 82 ? 4.812 -5.477 21.797 1 87 82 THR B N 1
ATOM 3894 C CA . THR B 1 82 ? 6.129 -5.938 22.219 1 87 82 THR B CA 1
ATOM 3895 C C . THR B 1 82 ? 6.164 -7.457 22.328 1 87 82 THR B C 1
ATOM 3897 O O . THR B 1 82 ? 7.148 -8.094 21.953 1 87 82 THR B O 1
ATOM 3900 N N . SER B 1 83 ? 5.062 -8.008 22.812 1 87.81 83 SER B N 1
ATOM 3901 C CA . SER B 1 83 ? 4.965 -9.461 22.922 1 87.81 83 SER B CA 1
ATOM 3902 C C . SER B 1 83 ? 4.961 -10.117 21.547 1 87.81 83 SER B C 1
ATOM 3904 O O . SER B 1 83 ? 5.609 -11.148 21.344 1 87.81 83 SER B O 1
ATOM 3906 N N . LEU B 1 84 ? 4.266 -9.555 20.641 1 89.19 84 LEU B N 1
ATOM 3907 C CA . LEU B 1 84 ? 4.223 -10.086 19.281 1 89.19 84 LEU B CA 1
ATOM 3908 C C . LEU B 1 84 ? 5.594 -9.992 18.625 1 89.19 84 LEU B C 1
ATOM 3910 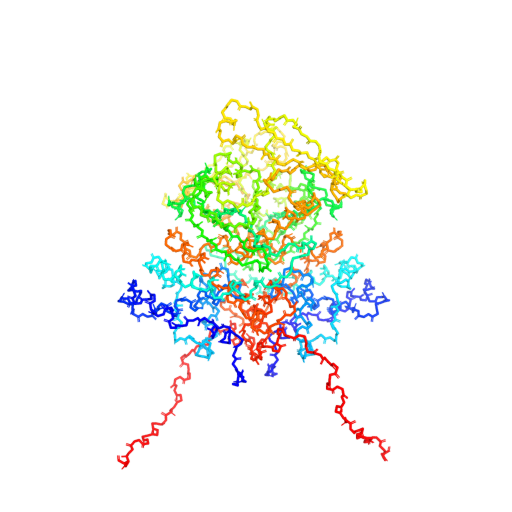O O . LEU B 1 84 ? 6.02 -10.922 17.938 1 89.19 84 LEU B O 1
ATOM 3914 N N . SER B 1 85 ? 6.223 -8.883 18.828 1 88.81 85 SER B N 1
ATOM 3915 C CA . SER B 1 85 ? 7.555 -8.68 18.266 1 88.81 85 SER B CA 1
ATOM 3916 C C . SER B 1 85 ? 8.547 -9.695 18.812 1 88.81 85 SER B C 1
ATOM 3918 O O . SER B 1 85 ? 9.336 -10.273 18.062 1 88.81 85 SER B O 1
ATOM 3920 N N . ARG B 1 86 ? 8.469 -9.891 20.094 1 88.12 86 ARG B N 1
ATOM 3921 C CA . ARG B 1 86 ? 9.359 -10.859 20.719 1 88.12 86 ARG B CA 1
ATOM 3922 C C . ARG B 1 86 ? 9.086 -12.273 20.219 1 88.12 86 ARG B C 1
ATOM 3924 O O . ARG B 1 86 ? 10.016 -13.047 19.984 1 88.12 86 ARG B O 1
ATOM 3931 N N . ALA B 1 87 ? 7.844 -12.578 20.094 1 90.69 87 ALA B N 1
ATOM 3932 C CA . ALA B 1 87 ? 7.484 -13.891 19.562 1 90.69 87 ALA B CA 1
ATOM 3933 C C . ALA B 1 87 ? 8.016 -14.078 18.141 1 90.69 87 ALA B C 1
ATOM 3935 O O . ALA B 1 87 ? 8.5 -15.148 17.781 1 90.69 87 ALA B O 1
ATOM 3936 N N . ASN B 1 88 ? 7.914 -13.07 17.344 1 89.38 88 ASN B N 1
ATOM 3937 C CA . ASN B 1 88 ? 8.438 -13.117 15.977 1 89.38 88 ASN B CA 1
ATOM 3938 C C . ASN B 1 88 ? 9.945 -13.359 15.961 1 89.38 88 ASN B C 1
ATOM 3940 O O . ASN B 1 88 ? 10.469 -14 15.047 1 89.38 88 ASN B O 1
ATOM 3944 N N . GLU B 1 89 ? 10.57 -12.859 16.938 1 88.25 89 GLU B N 1
ATOM 3945 C CA . GLU B 1 89 ? 12.023 -12.938 16.984 1 88.25 89 GLU B CA 1
ATOM 3946 C C . GLU B 1 89 ? 12.484 -14.281 17.547 1 88.25 89 GLU B C 1
ATOM 3948 O O . GLU B 1 89 ? 13.5 -14.828 17.094 1 88.25 89 GLU B O 1
ATOM 3953 N N . SER B 1 90 ? 11.773 -14.805 18.453 1 89.19 90 SER B N 1
ATOM 3954 C CA . SER B 1 90 ? 12.297 -15.938 19.203 1 89.19 90 SER B CA 1
ATOM 3955 C C . SER B 1 90 ? 11.664 -17.25 18.766 1 89.19 90 SER B C 1
ATOM 3957 O O . SER B 1 90 ? 12.281 -18.312 18.859 1 89.19 90 SER B O 1
ATOM 3959 N N . ARG B 1 91 ? 10.438 -17.203 18.359 1 92.38 91 ARG B N 1
ATOM 3960 C CA . ARG B 1 91 ? 9.758 -18.438 17.984 1 92.38 91 ARG B CA 1
ATOM 3961 C C . ARG B 1 91 ? 10.32 -18.984 16.672 1 92.38 91 ARG B C 1
ATOM 3963 O O . ARG B 1 91 ? 10.578 -18.219 15.734 1 92.38 91 ARG B O 1
ATOM 3970 N N . ASP B 1 92 ? 10.508 -20.234 16.594 1 95.06 92 ASP B N 1
ATOM 3971 C CA . ASP B 1 92 ? 11.117 -20.875 15.43 1 95.06 92 ASP B CA 1
ATOM 3972 C C . ASP B 1 92 ? 10.242 -20.703 14.188 1 95.06 92 ASP B C 1
ATOM 3974 O O . ASP B 1 92 ? 9.086 -21.125 14.172 1 95.06 92 ASP B O 1
ATOM 3978 N N . TYR B 1 93 ? 10.859 -20.156 13.18 1 93.94 93 TYR B N 1
ATOM 3979 C CA . TYR B 1 93 ? 10.102 -19.875 11.961 1 93.94 93 TYR B CA 1
ATOM 3980 C C . TYR B 1 93 ? 9.68 -21.156 11.266 1 93.94 93 TYR B C 1
ATOM 3982 O O . TYR B 1 93 ? 8.758 -21.156 10.453 1 93.94 93 TYR B O 1
ATOM 3990 N N . ARG B 1 94 ? 10.32 -22.281 11.516 1 96.5 94 ARG B N 1
ATOM 3991 C CA . ARG B 1 94 ? 10.055 -23.562 10.852 1 96.5 94 ARG B CA 1
ATOM 3992 C C . ARG B 1 94 ? 8.648 -24.062 11.164 1 96.5 94 ARG B C 1
ATOM 3994 O O . ARG B 1 94 ? 8.102 -24.891 10.438 1 96.5 94 ARG B O 1
ATOM 4001 N N . ILE B 1 95 ? 8.07 -23.531 12.211 1 97 95 ILE B N 1
ATOM 4002 C CA . ILE B 1 95 ? 6.684 -23.859 12.531 1 97 95 ILE B CA 1
ATOM 4003 C C . ILE B 1 95 ? 5.758 -23.312 11.453 1 97 95 ILE B C 1
ATOM 4005 O O . ILE B 1 95 ? 4.895 -24.031 10.945 1 97 95 ILE B O 1
ATOM 4009 N N . PHE B 1 96 ? 5.992 -22.109 11.086 1 96.62 96 PHE B N 1
ATOM 4010 C CA . PHE B 1 96 ? 5.176 -21.438 10.078 1 96.62 96 PHE B CA 1
ATOM 4011 C C . PHE B 1 96 ? 5.5 -21.969 8.68 1 96.62 96 PHE B C 1
ATOM 4013 O O . PHE B 1 96 ? 4.602 -22.156 7.859 1 96.62 96 PHE B O 1
ATOM 4020 N N . GLU B 1 97 ? 6.801 -22.203 8.453 1 96.94 97 GLU B N 1
ATOM 4021 C CA . GLU B 1 97 ? 7.23 -22.797 7.195 1 96.94 97 GLU B CA 1
ATOM 4022 C C . GLU B 1 97 ? 6.582 -24.156 6.988 1 96.94 97 GLU B C 1
ATOM 4024 O O . GLU B 1 97 ? 6.074 -24.453 5.906 1 96.94 97 GLU B O 1
ATOM 4029 N N . GLY B 1 98 ? 6.625 -24.938 8.023 1 97.31 98 GLY B N 1
ATOM 4030 C CA . GLY B 1 98 ? 6.016 -26.25 7.941 1 97.31 98 GLY B CA 1
ATOM 4031 C C . GLY B 1 98 ? 4.535 -26.203 7.609 1 97.31 98 GLY B C 1
ATOM 4032 O O . GLY B 1 98 ? 4.051 -27 6.801 1 97.31 98 GLY B O 1
ATOM 4033 N N . LEU B 1 99 ? 3.84 -25.281 8.258 1 97.5 99 LEU B N 1
ATOM 4034 C CA . LEU B 1 99 ? 2.42 -25.125 7.961 1 97.5 99 LEU B CA 1
ATOM 4035 C C . LEU B 1 99 ? 2.213 -24.688 6.52 1 97.5 99 LEU B C 1
ATOM 4037 O O . LEU B 1 99 ? 1.314 -25.188 5.832 1 97.5 99 LEU B O 1
ATOM 4041 N N . GLY B 1 100 ? 3.035 -23.75 6.062 1 97.25 100 GLY B N 1
ATOM 4042 C CA . GLY B 1 100 ? 2.965 -23.312 4.676 1 97.25 100 GLY B CA 1
ATOM 4043 C C . GLY B 1 100 ? 3.15 -24.438 3.682 1 97.25 100 GLY B C 1
ATOM 4044 O O . GLY B 1 100 ? 2.375 -24.578 2.73 1 97.25 100 GLY B O 1
ATOM 4045 N N . ILE B 1 101 ? 4.113 -25.25 3.932 1 96.94 101 ILE B N 1
ATOM 4046 C CA . ILE B 1 101 ? 4.422 -26.375 3.055 1 96.94 101 ILE B CA 1
ATOM 4047 C C . ILE B 1 101 ? 3.26 -27.359 3.057 1 96.94 101 ILE B C 1
ATOM 4049 O O . ILE B 1 101 ? 2.865 -27.859 2.004 1 96.94 101 ILE B O 1
ATOM 4053 N N . TYR B 1 102 ? 2.771 -27.594 4.211 1 97.44 102 TYR B N 1
ATOM 4054 C CA . TYR B 1 102 ? 1.624 -28.484 4.32 1 97.44 102 TYR B CA 1
ATOM 4055 C C . TYR B 1 102 ? 0.443 -27.969 3.514 1 97.44 102 TYR B C 1
ATOM 4057 O O . TYR B 1 102 ? -0.199 -28.719 2.777 1 97.44 102 TYR B O 1
ATOM 4065 N N . LEU B 1 103 ? 0.152 -26.719 3.674 1 97.62 103 LEU B N 1
ATOM 4066 C CA . LEU B 1 103 ? -0.964 -26.109 2.963 1 97.62 103 LEU B CA 1
ATOM 4067 C C . LEU B 1 103 ? -0.735 -26.141 1.456 1 97.62 103 LEU B C 1
ATOM 4069 O O . LEU B 1 103 ? -1.684 -26.297 0.684 1 97.62 103 LEU B O 1
ATOM 4073 N N . ILE B 1 104 ? 0.491 -25.969 1.048 1 96.94 104 ILE B N 1
ATOM 4074 C CA . ILE B 1 104 ? 0.812 -26.062 -0.371 1 96.94 104 ILE B CA 1
ATOM 4075 C C . ILE B 1 104 ? 0.394 -27.438 -0.9 1 96.94 104 ILE B C 1
ATOM 4077 O O . ILE B 1 104 ? -0.259 -27.531 -1.941 1 96.94 104 ILE B O 1
ATOM 4081 N N . GLY B 1 105 ? 0.735 -28.422 -0.17 1 96.38 105 GLY B N 1
ATOM 4082 C CA . GLY B 1 105 ? 0.378 -29.781 -0.559 1 96.38 105 GLY B CA 1
ATOM 4083 C C . GLY B 1 105 ? -1.12 -30.016 -0.595 1 96.38 105 GLY B C 1
ATOM 4084 O O . GLY B 1 105 ? -1.609 -30.812 -1.398 1 96.38 105 GLY B O 1
ATOM 4085 N N . LEU B 1 106 ? -1.8 -29.328 0.235 1 96.56 106 LEU B N 1
ATOM 4086 C CA . LEU B 1 106 ? -3.246 -29.484 0.342 1 96.56 106 LEU B CA 1
ATOM 4087 C C . LEU B 1 106 ? -3.963 -28.719 -0.763 1 96.56 106 LEU B C 1
ATOM 4089 O O . LEU B 1 106 ? -4.934 -29.219 -1.342 1 96.56 106 LEU B O 1
ATOM 4093 N N . VAL B 1 107 ? -3.525 -27.516 -1.083 1 97.12 107 VAL B N 1
ATOM 4094 C CA . VAL B 1 107 ? -4.273 -26.578 -1.922 1 97.12 107 VAL B CA 1
ATOM 4095 C C . VAL B 1 107 ? -3.914 -26.797 -3.389 1 97.12 107 VAL B C 1
ATOM 4097 O O . VAL B 1 107 ? -4.77 -26.688 -4.27 1 97.12 107 VAL B O 1
ATOM 4100 N N . ARG B 1 108 ? -2.709 -27.156 -3.703 1 95.31 108 ARG B N 1
ATOM 4101 C CA . ARG B 1 108 ? -2.229 -27.266 -5.078 1 95.31 108 ARG B CA 1
ATOM 4102 C C . ARG B 1 108 ? -3.059 -28.266 -5.871 1 95.31 108 ARG B C 1
ATOM 4104 O O . ARG B 1 108 ? -3.525 -27.953 -6.973 1 95.31 108 ARG B O 1
ATOM 4111 N N . PRO B 1 109 ? -3.342 -29.438 -5.312 1 94.81 109 PRO B N 1
ATOM 4112 C CA . PRO B 1 109 ? -4.137 -30.406 -6.062 1 94.81 109 PRO B CA 1
ATOM 4113 C C . PRO B 1 109 ? -5.562 -29.938 -6.328 1 94.81 109 PRO B C 1
ATOM 4115 O O . PRO B 1 109 ? -6.207 -30.391 -7.273 1 94.81 109 PRO B O 1
ATOM 4118 N N . MET B 1 110 ? -6.027 -29.047 -5.527 1 95.44 110 MET B N 1
ATOM 4119 C CA . MET B 1 110 ? -7.383 -28.531 -5.703 1 95.44 110 MET B CA 1
ATOM 4120 C C . MET B 1 110 ? -7.496 -27.719 -6.988 1 95.44 110 MET B C 1
ATOM 4122 O O . MET B 1 110 ? -8.594 -27.531 -7.52 1 95.44 110 MET B O 1
ATOM 4126 N N . TYR B 1 111 ? -6.363 -27.234 -7.477 1 93.94 111 TYR B N 1
ATOM 4127 C CA . TYR B 1 111 ? -6.367 -26.391 -8.656 1 93.94 111 TYR B CA 1
ATOM 4128 C C . TYR B 1 111 ? -5.773 -27.109 -9.859 1 93.94 111 TYR B C 1
ATOM 4130 O O . TYR B 1 111 ? -5.484 -26.5 -10.891 1 93.94 111 TYR B O 1
ATOM 4138 N N . SER B 1 112 ? -5.594 -28.375 -9.812 1 88.62 112 SER B N 1
ATOM 4139 C CA . SER B 1 112 ? -4.93 -29.156 -10.852 1 88.62 112 SER B CA 1
ATOM 4140 C C . SER B 1 112 ? -5.727 -29.125 -12.148 1 88.62 112 SER B C 1
ATOM 4142 O O . SER B 1 112 ? -5.148 -29.172 -13.242 1 88.62 112 SER B O 1
ATOM 4144 N N . LYS B 1 113 ? -7.008 -28.922 -12.078 1 86.38 113 LYS B N 1
ATOM 4145 C CA . LYS B 1 113 ? -7.852 -28.984 -13.266 1 86.38 113 LYS B CA 1
ATOM 4146 C C . LYS B 1 113 ? -8.164 -27.578 -13.789 1 86.38 113 LYS B C 1
ATOM 4148 O O . LYS B 1 113 ? -8.93 -27.422 -14.734 1 86.38 113 LYS B O 1
ATOM 4153 N N . ALA B 1 114 ? -7.605 -26.672 -13.203 1 88.19 114 ALA B N 1
ATOM 4154 C CA . ALA B 1 114 ? -7.852 -25.312 -13.656 1 88.19 114 ALA B CA 1
ATOM 4155 C C . ALA B 1 114 ? -7.266 -25.078 -15.047 1 88.19 114 ALA B C 1
ATOM 4157 O O . ALA B 1 114 ? -6.148 -25.5 -15.336 1 88.19 114 ALA B O 1
ATOM 4158 N N . LYS B 1 115 ? -8.016 -24.453 -15.859 1 85.69 115 LYS B N 1
ATOM 4159 C CA . LYS B 1 115 ? -7.586 -24.188 -17.234 1 85.69 115 LYS B CA 1
ATOM 4160 C C . LYS B 1 115 ? -6.93 -22.828 -17.359 1 85.69 115 LYS B C 1
ATOM 4162 O O . LYS B 1 115 ? -7.328 -21.875 -16.672 1 85.69 115 LYS B O 1
ATOM 4167 N N . LEU B 1 116 ? -5.898 -22.859 -18.094 1 88.62 116 LEU B N 1
ATOM 4168 C CA . LEU B 1 116 ? -5.254 -21.594 -18.438 1 88.62 116 LEU B CA 1
ATOM 4169 C C . LEU B 1 116 ? -5.738 -21.078 -19.797 1 88.62 116 LEU B C 1
ATOM 4171 O O . LEU B 1 116 ? -5.914 -21.859 -20.734 1 88.62 116 LEU B O 1
ATOM 4175 N N . SER B 1 117 ? -5.934 -19.812 -19.812 1 86 117 SER B N 1
ATOM 4176 C CA . SER B 1 117 ? -6.422 -19.219 -21.047 1 86 117 SER B CA 1
ATOM 4177 C C . SER B 1 117 ? -5.441 -19.438 -22.203 1 86 117 SER B C 1
ATOM 4179 O O . SER B 1 117 ? -4.238 -19.203 -22.047 1 86 117 SER B O 1
ATOM 4181 N N . GLU B 1 118 ? -5.852 -19.969 -23.312 1 86.44 118 GLU B N 1
ATOM 4182 C CA . GLU B 1 118 ? -5.125 -20.109 -24.578 1 86.44 118 GLU B CA 1
ATOM 4183 C C . GLU B 1 118 ? -4.047 -21.188 -24.484 1 86.44 118 GLU B C 1
ATOM 4185 O O . GLU B 1 118 ? -3.029 -21.125 -25.172 1 86.44 118 GLU B O 1
ATOM 4190 N N . ILE B 1 119 ? -4.145 -22.016 -23.516 1 89.44 119 ILE B N 1
ATOM 4191 C CA . ILE B 1 119 ? -3.234 -23.141 -23.375 1 89.44 119 ILE B CA 1
ATOM 4192 C C . ILE B 1 119 ? -4.012 -24.453 -23.484 1 89.44 119 ILE B C 1
ATOM 4194 O O . ILE B 1 119 ? -5.039 -24.641 -22.828 1 89.44 119 ILE B O 1
ATOM 4198 N N . THR B 1 120 ? -3.566 -25.328 -24.312 1 89.12 120 THR B N 1
ATOM 4199 C CA . THR B 1 120 ? -4.297 -26.562 -24.578 1 89.12 120 THR B CA 1
ATOM 4200 C C . THR B 1 120 ? -3.602 -27.75 -23.922 1 89.12 120 THR B C 1
ATOM 4202 O O . THR B 1 120 ? -4.199 -28.812 -23.766 1 89.12 120 THR B O 1
ATOM 4205 N N . ILE B 1 121 ? -2.418 -27.547 -23.5 1 90.06 121 ILE B N 1
ATOM 4206 C CA . ILE B 1 121 ? -1.668 -28.656 -22.922 1 90.06 121 ILE B CA 1
ATOM 4207 C C . ILE B 1 121 ? -2.137 -28.922 -21.5 1 90.06 121 ILE B C 1
ATOM 4209 O O . ILE B 1 121 ? -2.592 -28 -20.812 1 90.06 121 ILE B O 1
ATOM 4213 N N . ASP B 1 122 ? -2.004 -30.109 -21.047 1 89.94 122 ASP B N 1
ATOM 4214 C CA . ASP B 1 122 ? -2.453 -30.5 -19.719 1 89.94 122 ASP B CA 1
ATOM 4215 C C . ASP B 1 122 ? -1.272 -30.641 -18.75 1 89.94 122 ASP B C 1
ATOM 4217 O O . ASP B 1 122 ? -1.455 -30.953 -17.578 1 89.94 122 ASP B O 1
ATOM 4221 N N . ASN B 1 123 ? -0.086 -30.344 -19.219 1 92.69 123 ASN B N 1
ATOM 4222 C CA . ASN B 1 123 ? 1.112 -30.422 -18.391 1 92.69 123 ASN B CA 1
ATOM 4223 C C . ASN B 1 123 ? 1.082 -29.406 -17.25 1 92.69 123 ASN B C 1
ATOM 4225 O O . ASN B 1 123 ? 0.348 -28.422 -17.328 1 92.69 123 ASN B O 1
ATOM 4229 N N . VAL B 1 124 ? 1.763 -29.734 -16.281 1 94.19 124 VAL B N 1
ATOM 4230 C CA . VAL B 1 124 ? 1.98 -28.75 -15.227 1 94.19 124 VAL B CA 1
ATOM 4231 C C . VAL B 1 124 ? 2.871 -27.625 -15.75 1 94.19 124 VAL B C 1
ATOM 4233 O O . VAL B 1 124 ? 3.854 -27.891 -16.453 1 94.19 124 VAL B O 1
ATOM 4236 N N . ILE B 1 125 ? 2.5 -26.469 -15.492 1 96.25 125 ILE B N 1
ATOM 4237 C CA . ILE B 1 125 ? 3.256 -25.312 -15.961 1 96.25 125 ILE B CA 1
ATOM 4238 C C . ILE B 1 125 ? 3.699 -24.484 -14.758 1 96.25 125 ILE B C 1
ATOM 4240 O O . ILE B 1 125 ? 2.867 -24.031 -13.969 1 96.25 125 ILE B O 1
ATOM 4244 N N . TYR B 1 126 ? 4.988 -24.281 -14.664 1 96.56 126 TYR B N 1
ATOM 4245 C CA . TYR B 1 126 ? 5.555 -23.516 -13.555 1 96.56 126 TYR B CA 1
ATOM 4246 C C . TYR B 1 126 ? 6.121 -22.188 -14.047 1 96.56 126 TYR B C 1
ATOM 4248 O O . TYR B 1 126 ? 6.691 -22.109 -15.141 1 96.56 126 TYR B O 1
ATOM 4256 N N . ALA B 1 127 ? 5.941 -21.219 -13.273 1 96.94 127 ALA B N 1
ATOM 4257 C CA . ALA B 1 127 ? 6.676 -19.969 -13.445 1 96.94 127 ALA B CA 1
ATOM 4258 C C . ALA B 1 127 ? 7.699 -19.781 -12.328 1 96.94 127 ALA B C 1
ATOM 4260 O O . ALA B 1 127 ? 7.379 -19.938 -11.148 1 96.94 127 ALA B O 1
ATOM 4261 N N . LEU B 1 128 ? 8.883 -19.516 -12.703 1 95 128 LEU B N 1
ATOM 4262 C CA . LEU B 1 128 ? 9.961 -19.297 -11.742 1 95 128 LEU B CA 1
ATOM 4263 C C . LEU B 1 128 ? 10.391 -17.828 -11.742 1 95 128 LEU B C 1
ATOM 4265 O O . LEU B 1 128 ? 10.672 -17.25 -12.797 1 95 128 LEU B O 1
ATOM 4269 N N . ASP B 1 129 ? 10.375 -17.234 -10.633 1 94.31 129 ASP B N 1
ATOM 4270 C CA . ASP B 1 129 ? 10.812 -15.852 -10.469 1 94.31 129 ASP B CA 1
ATOM 4271 C C . ASP B 1 129 ? 11.141 -15.547 -9.016 1 94.31 129 ASP B C 1
ATOM 4273 O O . ASP B 1 129 ? 10.93 -16.391 -8.133 1 94.31 129 ASP B O 1
ATOM 4277 N N . SER B 1 130 ? 11.766 -14.43 -8.812 1 91.69 130 SER B N 1
ATOM 4278 C CA . SER B 1 130 ? 12.094 -14.008 -7.457 1 91.69 130 SER B CA 1
ATOM 4279 C C . SER B 1 130 ? 11.664 -12.562 -7.211 1 91.69 130 SER B C 1
ATOM 4281 O O . SER B 1 130 ? 11.484 -11.797 -8.156 1 91.69 130 SER B O 1
ATOM 4283 N N . THR B 1 131 ? 11.336 -12.305 -6.016 1 88.31 131 THR B N 1
ATOM 4284 C CA . THR B 1 131 ? 11.039 -10.93 -5.621 1 88.31 131 THR B CA 1
ATOM 4285 C C . THR B 1 131 ? 11.938 -10.492 -4.473 1 88.31 131 THR B C 1
ATOM 4287 O O . THR B 1 131 ? 12.297 -11.297 -3.613 1 88.31 131 THR B O 1
ATOM 4290 N N . THR B 1 132 ? 12.328 -9.242 -4.5 1 83.81 132 THR B N 1
ATOM 4291 C CA . THR B 1 132 ? 13.203 -8.68 -3.475 1 83.81 132 THR B CA 1
ATOM 4292 C C . THR B 1 132 ? 12.406 -7.777 -2.529 1 83.81 132 THR B C 1
ATOM 4294 O O . THR B 1 132 ? 11.625 -6.938 -2.977 1 83.81 132 THR B O 1
ATOM 4297 N N . ILE B 1 133 ? 12.555 -8.039 -1.327 1 77.94 133 ILE B N 1
ATOM 4298 C CA . ILE B 1 133 ? 11.977 -7.199 -0.287 1 77.94 133 ILE B CA 1
ATOM 4299 C C . ILE B 1 133 ? 13.078 -6.391 0.396 1 77.94 133 ILE B C 1
ATOM 4301 O O . ILE B 1 133 ? 14 -6.957 0.982 1 77.94 133 ILE B O 1
ATOM 4305 N N . SER B 1 134 ? 12.984 -5.02 0.247 1 71.06 134 SER B N 1
ATOM 4306 C CA . SER B 1 134 ? 14.023 -4.137 0.774 1 71.06 134 SER B CA 1
ATOM 4307 C C . SER B 1 134 ? 13.812 -3.869 2.26 1 71.06 134 SER B C 1
ATOM 4309 O O . SER B 1 134 ? 12.68 -3.744 2.723 1 71.06 134 SER B O 1
ATOM 4311 N N . THR B 1 135 ? 14.891 -4.016 3.004 1 66.31 135 THR B N 1
ATOM 4312 C CA . THR B 1 135 ? 14.875 -3.697 4.426 1 66.31 135 THR B CA 1
ATOM 4313 C C . THR B 1 135 ? 16.062 -2.811 4.793 1 66.31 135 THR B C 1
ATOM 4315 O O . THR B 1 135 ? 17.016 -2.684 4.02 1 66.31 135 THR B O 1
ATOM 4318 N N . SER B 1 136 ? 15.797 -1.972 5.773 1 60.44 136 SER B N 1
ATOM 4319 C CA . SER B 1 136 ? 16.922 -1.177 6.262 1 60.44 136 SER B CA 1
ATOM 4320 C C . SER B 1 136 ? 18.062 -2.068 6.727 1 60.44 136 SER B C 1
ATOM 4322 O O . SER B 1 136 ? 17.844 -3.02 7.484 1 60.44 136 SER B O 1
ATOM 4324 N N . ILE B 1 137 ? 19.125 -1.842 6.164 1 56.28 137 ILE B N 1
ATOM 4325 C CA . ILE B 1 137 ? 20.312 -2.619 6.496 1 56.28 137 ILE B CA 1
ATOM 4326 C C . ILE B 1 137 ? 20.625 -2.479 7.98 1 56.28 137 ILE B C 1
ATOM 4328 O O . ILE B 1 137 ? 21.094 -3.424 8.617 1 56.28 137 ILE B O 1
ATOM 4332 N N . LYS B 1 138 ? 20.359 -1.349 8.438 1 56.69 138 LYS B N 1
ATOM 4333 C CA . LYS B 1 138 ? 20.656 -1.117 9.852 1 56.69 138 LYS B CA 1
ATOM 4334 C C . LYS B 1 138 ? 19.781 -1.995 10.742 1 56.69 138 LYS B C 1
ATOM 4336 O O . LYS B 1 138 ? 20.234 -2.457 11.797 1 56.69 138 LYS B O 1
ATOM 4341 N N . LEU B 1 139 ? 18.719 -2.281 10.211 1 56.06 139 LEU B N 1
ATOM 4342 C CA . LEU B 1 139 ? 17.781 -3.041 11.031 1 56.06 139 LEU B CA 1
ATOM 4343 C C . LEU B 1 139 ? 17.906 -4.535 10.758 1 56.06 139 LEU B C 1
ATOM 4345 O O . LEU B 1 139 ? 17.656 -5.359 11.641 1 56.06 139 LEU B O 1
ATOM 4349 N N . ALA B 1 140 ? 18.25 -4.746 9.5 1 55.38 140 ALA B N 1
ATOM 4350 C CA . ALA B 1 140 ? 18.359 -6.152 9.109 1 55.38 140 ALA B CA 1
ATOM 4351 C C . ALA B 1 140 ? 19.781 -6.508 8.703 1 55.38 140 ALA B C 1
ATOM 4353 O O . ALA B 1 140 ? 20.078 -6.641 7.512 1 55.38 140 ALA B O 1
ATOM 4354 N N . THR B 1 141 ? 20.625 -6.684 9.602 1 53.16 141 THR B N 1
ATOM 4355 C CA . THR B 1 141 ? 22.047 -6.902 9.336 1 53.16 141 THR B CA 1
ATOM 4356 C C . THR B 1 141 ? 22.266 -8.234 8.633 1 53.16 141 THR B C 1
ATOM 4358 O O . THR B 1 141 ? 23.25 -8.414 7.93 1 53.16 141 THR B O 1
ATOM 4361 N N . TRP B 1 142 ? 21.375 -9.07 8.828 1 55.12 142 TRP B N 1
ATOM 4362 C CA . TRP B 1 142 ? 21.5 -10.398 8.234 1 55.12 142 TRP B CA 1
ATOM 4363 C C . TRP B 1 142 ? 21.125 -10.375 6.754 1 55.12 142 TRP B C 1
ATOM 4365 O O . TRP B 1 142 ? 21.438 -11.312 6.016 1 55.12 142 TRP B O 1
ATOM 4375 N N . ALA B 1 143 ? 20.422 -9.258 6.406 1 55.22 143 ALA B N 1
ATOM 4376 C CA . ALA B 1 143 ? 19.906 -9.172 5.043 1 55.22 143 ALA B CA 1
ATOM 4377 C C . ALA B 1 143 ? 20.781 -8.281 4.176 1 55.22 143 ALA B C 1
ATOM 4379 O O . ALA B 1 143 ? 20.391 -7.16 3.83 1 55.22 143 ALA B O 1
ATOM 4380 N N . LEU B 1 144 ? 22.047 -8.641 3.895 1 53.41 144 LEU B N 1
ATOM 4381 C CA . LEU B 1 144 ? 22.953 -7.801 3.123 1 53.41 144 LEU B CA 1
ATOM 4382 C C . LEU B 1 144 ? 22.5 -7.695 1.673 1 53.41 144 LEU B C 1
ATOM 4384 O O . LEU B 1 144 ? 22.156 -8.703 1.052 1 53.41 144 LEU B O 1
ATOM 4388 N N . GLY B 1 145 ? 22.078 -6.5 1.305 1 52.84 145 GLY B N 1
ATOM 4389 C CA . GLY B 1 145 ? 21.719 -6.285 -0.089 1 52.84 145 GLY B CA 1
ATOM 4390 C C . GLY B 1 145 ? 22.844 -5.645 -0.897 1 52.84 145 GLY B C 1
ATOM 4391 O O . GLY B 1 145 ? 23.969 -5.543 -0.426 1 52.84 145 GLY B O 1
ATOM 4392 N N . LYS B 1 146 ? 22.766 -5.496 -2.191 1 52.19 146 LYS B N 1
ATOM 4393 C CA . LYS B 1 146 ? 23.781 -4.98 -3.105 1 52.19 146 LYS B CA 1
ATOM 4394 C C . LYS B 1 146 ? 24.203 -3.562 -2.727 1 52.19 146 LYS B C 1
ATOM 4396 O O . LYS B 1 146 ? 25.375 -3.201 -2.83 1 52.19 146 LYS B O 1
ATOM 4401 N N . TYR B 1 147 ? 23.25 -2.736 -2.484 1 48.38 147 TYR B N 1
ATOM 4402 C CA . TYR B 1 147 ? 23.562 -1.316 -2.375 1 48.38 147 TYR B CA 1
ATOM 4403 C C . TYR B 1 147 ? 23.422 -0.838 -0.934 1 48.38 147 TYR B C 1
ATOM 4405 O O . TYR B 1 147 ? 22.781 0.186 -0.671 1 48.38 147 TYR B O 1
ATOM 4413 N N . SER B 1 148 ? 24.109 -1.593 0.018 1 55.47 148 SER B N 1
ATOM 4414 C CA . SER B 1 148 ? 24.172 -1.171 1.413 1 55.47 148 SER B CA 1
ATOM 4415 C C . SER B 1 148 ? 22.797 -1.157 2.047 1 55.47 148 SER B C 1
ATOM 4417 O O . SER B 1 148 ? 22.578 -0.515 3.078 1 55.47 148 SER B O 1
ATOM 4419 N N . LYS B 1 149 ? 21.875 -1.634 1.209 1 60.28 149 LYS B N 1
ATOM 4420 C CA . LYS B 1 149 ? 20.547 -1.835 1.799 1 60.28 149 LYS B CA 1
ATOM 4421 C C . LYS B 1 149 ? 20.281 -3.314 2.061 1 60.28 149 LYS B C 1
ATOM 4423 O O . LYS B 1 149 ? 20.797 -4.18 1.347 1 60.28 149 LYS B O 1
ATOM 4428 N N . GLY B 1 150 ? 19.828 -3.613 3.143 1 68.81 150 GLY B N 1
ATOM 4429 C CA . GLY B 1 150 ? 19.422 -4.98 3.41 1 68.81 150 GLY B CA 1
ATOM 4430 C C . GLY B 1 150 ? 18.25 -5.434 2.549 1 68.81 150 GLY B C 1
ATOM 4431 O O . GLY B 1 150 ? 17.375 -4.637 2.215 1 68.81 150 GLY B O 1
ATOM 4432 N N . ALA B 1 151 ? 18.438 -6.598 1.906 1 76.44 151 ALA B N 1
ATOM 4433 C CA . ALA B 1 151 ? 17.359 -7.109 1.062 1 76.44 151 ALA B CA 1
ATOM 4434 C C . ALA B 1 151 ? 17.156 -8.609 1.277 1 76.44 151 ALA B C 1
ATOM 4436 O O . ALA B 1 151 ? 18.109 -9.336 1.549 1 76.44 151 ALA B O 1
ATOM 4437 N N . VAL B 1 152 ? 15.93 -9.023 1.306 1 82.19 152 VAL B N 1
ATOM 4438 C CA . VAL B 1 152 ? 15.547 -10.43 1.347 1 82.19 152 VAL 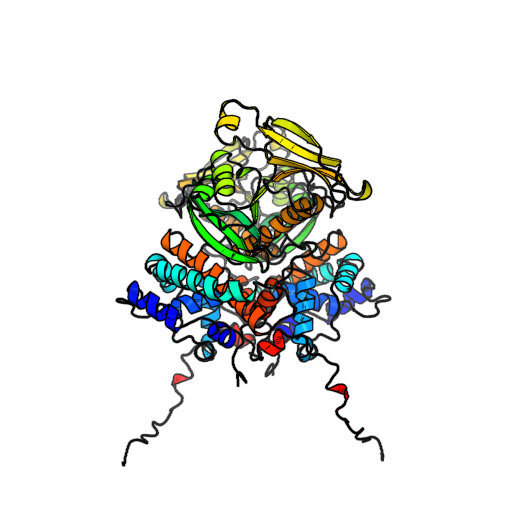B CA 1
ATOM 4439 C C . VAL B 1 152 ? 14.898 -10.828 0.023 1 82.19 152 VAL B C 1
ATOM 4441 O O . VAL B 1 152 ? 14.109 -10.07 -0.539 1 82.19 152 VAL B O 1
ATOM 4444 N N . LYS B 1 153 ? 15.305 -11.977 -0.46 1 86.75 153 LYS B N 1
ATOM 4445 C CA . LYS B 1 153 ? 14.734 -12.469 -1.711 1 86.75 153 LYS B CA 1
ATOM 4446 C C . LYS B 1 153 ? 13.852 -13.688 -1.472 1 86.75 153 LYS B C 1
ATOM 4448 O O . LYS B 1 153 ? 14.195 -14.562 -0.677 1 86.75 153 LYS B O 1
ATOM 4453 N N . MET B 1 154 ? 12.766 -13.664 -2.1 1 89.38 154 MET B N 1
ATOM 4454 C CA . MET B 1 154 ? 11.867 -14.82 -2.105 1 89.38 154 MET B CA 1
ATOM 4455 C C . MET B 1 154 ? 11.812 -15.453 -3.49 1 89.38 154 MET B C 1
ATOM 4457 O O . MET B 1 154 ? 11.289 -14.859 -4.434 1 89.38 154 MET B O 1
ATOM 4461 N N . HIS B 1 155 ? 12.398 -16.609 -3.629 1 92.38 155 HIS B N 1
ATOM 4462 C CA . HIS B 1 155 ? 12.32 -17.391 -4.863 1 92.38 155 HIS B CA 1
ATOM 4463 C C . HIS B 1 155 ? 11.086 -18.281 -4.875 1 92.38 155 HIS B C 1
ATOM 4465 O O . HIS B 1 155 ? 10.867 -19.062 -3.945 1 92.38 155 HIS B O 1
ATOM 4471 N N . THR B 1 156 ? 10.328 -18.094 -5.906 1 94.88 156 THR B N 1
ATOM 4472 C CA . THR B 1 156 ? 9.062 -18.812 -5.91 1 94.88 156 THR B CA 1
ATOM 4473 C C . THR B 1 156 ? 8.883 -19.578 -7.215 1 94.88 156 THR B C 1
ATOM 4475 O O . THR B 1 156 ? 9.18 -19.062 -8.297 1 94.88 156 THR B O 1
ATOM 4478 N N . LEU B 1 157 ? 8.602 -20.812 -7.078 1 95.94 157 LEU B N 1
ATOM 4479 C CA . LEU B 1 157 ? 8.055 -21.625 -8.156 1 95.94 157 LEU B CA 1
ATOM 4480 C C . LEU B 1 157 ? 6.535 -21.688 -8.094 1 95.94 157 LEU B C 1
ATOM 4482 O O . LEU B 1 157 ? 5.973 -22.297 -7.184 1 95.94 157 LEU B O 1
ATOM 4486 N N . LEU B 1 158 ? 5.902 -21.031 -9.008 1 96.69 158 LEU B N 1
ATOM 4487 C CA . LEU B 1 158 ? 4.453 -20.891 -8.977 1 96.69 158 LEU B CA 1
ATOM 4488 C C . LEU B 1 158 ? 3.785 -21.812 -9.992 1 96.69 158 LEU B C 1
ATOM 4490 O O . LEU B 1 158 ? 4.145 -21.797 -11.172 1 96.69 158 LEU B O 1
ATOM 4494 N N . ASP B 1 159 ? 2.932 -22.625 -9.555 1 96.5 159 ASP B N 1
ATOM 4495 C CA . ASP B 1 159 ? 2.061 -23.391 -10.453 1 96.5 159 ASP B CA 1
ATOM 4496 C C . ASP B 1 159 ? 1.014 -22.469 -11.086 1 96.5 159 ASP B C 1
ATOM 4498 O O . ASP B 1 159 ? 0.143 -21.938 -10.398 1 96.5 159 ASP B O 1
ATOM 4502 N N . LEU B 1 160 ? 0.977 -22.359 -12.359 1 94.62 160 LEU B N 1
ATOM 4503 C CA . LEU B 1 160 ? 0.174 -21.359 -13.055 1 94.62 160 LEU B CA 1
ATOM 4504 C C . LEU B 1 160 ? -1.286 -21.797 -13.133 1 94.62 160 LEU B C 1
ATOM 4506 O O . LEU B 1 160 ? -2.166 -20.984 -13.422 1 94.62 160 LEU B O 1
ATOM 4510 N N . ARG B 1 161 ? -1.735 -23.031 -13.141 1 89.5 161 ARG B N 1
ATOM 4511 C CA . ARG B 1 161 ? -3.119 -23.5 -13.203 1 89.5 161 ARG B CA 1
ATOM 4512 C C . ARG B 1 161 ? -3.926 -22.969 -12.016 1 89.5 161 ARG B C 1
ATOM 4514 O O . ARG B 1 161 ? -5.082 -22.578 -12.172 1 89.5 161 ARG B O 1
ATOM 4521 N N . GLY B 1 162 ? -3.416 -22.344 -11.109 1 89.31 162 GLY B N 1
ATOM 4522 C CA . GLY B 1 162 ? -4.102 -21.781 -9.961 1 89.31 162 GLY B CA 1
ATOM 4523 C C . GLY B 1 162 ? -3.309 -20.688 -9.273 1 89.31 162 GLY B C 1
ATOM 4524 O O . GLY B 1 162 ? -3.771 -20.109 -8.289 1 89.31 162 GLY B O 1
ATOM 4525 N N . SER B 1 163 ? -2.262 -20.469 -9.75 1 93.44 163 SER B N 1
ATOM 4526 C CA . SER B 1 163 ? -1.352 -19.5 -9.141 1 93.44 163 SER B CA 1
ATOM 4527 C C . SER B 1 163 ? -1.019 -19.891 -7.707 1 93.44 163 SER B C 1
ATOM 4529 O O . SER B 1 163 ? -1.105 -19.047 -6.801 1 93.44 163 SER B O 1
ATOM 4531 N N . ILE B 1 164 ? -0.768 -21.141 -7.527 1 95.81 164 ILE B N 1
ATOM 4532 C CA . ILE B 1 164 ? -0.416 -21.656 -6.211 1 95.81 164 ILE B CA 1
ATOM 4533 C C . ILE B 1 164 ? 1.086 -21.922 -6.145 1 95.81 164 ILE B C 1
ATOM 4535 O O . ILE B 1 164 ? 1.637 -22.609 -7.012 1 95.81 164 ILE B O 1
ATOM 4539 N N . PRO B 1 165 ? 1.734 -21.375 -5.18 1 96.19 165 PRO B N 1
ATOM 4540 C CA . PRO B 1 165 ? 3.168 -21.656 -5.078 1 96.19 165 PRO B CA 1
ATOM 4541 C C . PRO B 1 165 ? 3.459 -23.141 -4.82 1 96.19 165 PRO B C 1
ATOM 4543 O O . PRO B 1 165 ? 2.766 -23.781 -4.023 1 96.19 165 PRO B O 1
ATOM 4546 N N . ALA B 1 166 ? 4.383 -23.656 -5.566 1 94.88 166 ALA B N 1
ATOM 4547 C CA . ALA B 1 166 ? 4.828 -25.031 -5.387 1 94.88 166 ALA B CA 1
ATOM 4548 C C . ALA B 1 166 ? 6.062 -25.094 -4.488 1 94.88 166 ALA B C 1
ATOM 4550 O O . ALA B 1 166 ? 6.25 -26.062 -3.754 1 94.88 166 ALA B O 1
ATOM 4551 N N . ASN B 1 167 ? 6.824 -24.141 -4.605 1 93 167 ASN B N 1
ATOM 4552 C CA . ASN B 1 167 ? 8.039 -24.047 -3.801 1 93 167 ASN B CA 1
ATOM 4553 C C . ASN B 1 167 ? 8.398 -22.594 -3.492 1 93 167 ASN B C 1
ATOM 4555 O O . ASN B 1 167 ? 8.258 -21.719 -4.348 1 93 167 ASN B O 1
ATOM 4559 N N . ILE B 1 168 ? 8.805 -22.391 -2.299 1 93.5 168 ILE B N 1
ATOM 4560 C CA . ILE B 1 168 ? 9.242 -21.078 -1.864 1 93.5 168 ILE B CA 1
ATOM 4561 C C . ILE B 1 168 ? 10.586 -21.188 -1.143 1 93.5 168 ILE B C 1
ATOM 4563 O O . ILE B 1 168 ? 10.758 -22.031 -0.268 1 93.5 168 ILE B O 1
ATOM 4567 N N . HIS B 1 169 ? 11.5 -20.422 -1.583 1 91.94 169 HIS B N 1
ATOM 4568 C CA . HIS B 1 169 ? 12.82 -20.375 -0.97 1 91.94 169 HIS B CA 1
ATOM 4569 C C . HIS B 1 169 ? 13.203 -18.938 -0.617 1 91.94 169 HIS B C 1
ATOM 4571 O O . HIS B 1 169 ? 13.289 -18.078 -1.497 1 91.94 169 HIS B O 1
ATOM 4577 N N . ILE B 1 170 ? 13.43 -18.672 0.642 1 88.38 170 ILE B N 1
ATOM 4578 C CA . ILE B 1 170 ? 13.75 -17.344 1.113 1 88.38 170 ILE B CA 1
ATOM 4579 C C . ILE B 1 170 ? 15.25 -17.234 1.381 1 88.38 170 ILE B C 1
ATOM 4581 O O . ILE B 1 170 ? 15.812 -18.047 2.117 1 88.38 170 ILE B O 1
ATOM 4585 N N . THR B 1 171 ? 15.836 -16.266 0.745 1 86 171 THR B N 1
ATOM 4586 C CA . THR B 1 171 ? 17.281 -16.078 0.893 1 86 171 THR B CA 1
ATOM 4587 C C . THR B 1 171 ? 17.609 -14.609 1.15 1 86 171 THR B C 1
ATOM 4589 O O . THR B 1 171 ? 16.719 -13.758 1.194 1 86 171 THR B O 1
ATOM 4592 N N . ASP B 1 172 ? 18.875 -14.438 1.386 1 80.06 172 ASP B N 1
ATOM 4593 C CA . ASP B 1 172 ? 19.328 -13.055 1.506 1 80.06 172 ASP B CA 1
ATOM 4594 C C . ASP B 1 172 ? 19.453 -12.398 0.134 1 80.06 172 ASP B C 1
ATOM 4596 O O . ASP B 1 172 ? 19.297 -13.055 -0.895 1 80.06 172 ASP B O 1
ATOM 4600 N N . GLY B 1 173 ? 19.625 -11.172 0.102 1 75.31 173 GLY B N 1
ATOM 4601 C CA . GLY B 1 173 ? 19.609 -10.383 -1.119 1 75.31 173 GLY B CA 1
ATOM 4602 C C . GLY B 1 173 ? 20.781 -10.688 -2.039 1 75.31 173 GLY B C 1
ATOM 4603 O O . GLY B 1 173 ? 20.734 -10.383 -3.232 1 75.31 173 GLY B O 1
ATOM 4604 N N . LYS B 1 174 ? 21.797 -11.344 -1.631 1 73.81 174 LYS B N 1
ATOM 4605 C CA . LYS B 1 174 ? 23 -11.578 -2.422 1 73.81 174 LYS B CA 1
ATOM 4606 C C . LYS B 1 174 ? 22.859 -12.844 -3.268 1 73.81 174 LYS B C 1
ATOM 4608 O O . LYS B 1 174 ? 23.641 -13.055 -4.199 1 73.81 174 LYS B O 1
ATOM 4613 N N . TRP B 1 175 ? 21.922 -13.586 -3.045 1 74.94 175 TRP B N 1
ATOM 4614 C CA . TRP B 1 175 ? 21.734 -14.844 -3.748 1 74.94 175 TRP B CA 1
ATOM 4615 C C . TRP B 1 175 ? 21.359 -14.609 -5.207 1 74.94 175 TRP B C 1
ATOM 4617 O O . TRP B 1 175 ? 20.375 -13.922 -5.496 1 74.94 175 TRP B O 1
ATOM 4627 N N . HIS B 1 176 ? 22.125 -15.125 -6.082 1 78.81 176 HIS B N 1
ATOM 4628 C CA . HIS B 1 176 ? 21.828 -14.953 -7.496 1 78.81 176 HIS B CA 1
ATOM 4629 C C . HIS B 1 176 ? 20.625 -15.797 -7.906 1 78.81 176 HIS B C 1
ATOM 4631 O O . HIS B 1 176 ? 20.531 -16.969 -7.547 1 78.81 176 HIS B O 1
ATOM 4637 N N . ASP B 1 177 ? 19.797 -15.297 -8.633 1 78.38 177 ASP B N 1
ATOM 4638 C CA . ASP B 1 177 ? 18.531 -15.914 -9.008 1 78.38 177 ASP B CA 1
ATOM 4639 C C . ASP B 1 177 ? 18.766 -17.219 -9.766 1 78.38 177 ASP B C 1
ATOM 4641 O O . ASP B 1 177 ? 18.031 -18.188 -9.57 1 78.38 177 ASP B O 1
ATOM 4645 N N . SER B 1 178 ? 19.828 -17.297 -10.609 1 78.62 178 SER B N 1
ATOM 4646 C CA . SER B 1 178 ? 20.062 -18.469 -11.422 1 78.62 178 SER B CA 1
ATOM 4647 C C . SER B 1 178 ? 20.453 -19.672 -10.562 1 78.62 178 SER B C 1
ATOM 4649 O O . SER B 1 178 ? 20.312 -20.812 -10.977 1 78.62 178 SER B O 1
ATOM 4651 N N . ASN B 1 179 ? 20.906 -19.391 -9.328 1 80.81 179 ASN B N 1
ATOM 4652 C CA . ASN B 1 179 ? 21.281 -20.453 -8.414 1 80.81 179 ASN B CA 1
ATOM 4653 C C . ASN B 1 179 ? 20.078 -21.266 -7.977 1 80.81 179 ASN B C 1
ATOM 4655 O O . ASN B 1 179 ? 20.219 -22.406 -7.512 1 80.81 179 ASN B O 1
ATOM 4659 N N . GLU B 1 180 ? 18.969 -20.641 -8.141 1 83.88 180 GLU B N 1
ATOM 4660 C CA . GLU B 1 180 ? 17.75 -21.328 -7.738 1 83.88 180 GLU B CA 1
ATOM 4661 C C . GLU B 1 180 ? 17.484 -22.547 -8.617 1 83.88 180 GLU B C 1
ATOM 4663 O O . GLU B 1 180 ? 16.891 -23.531 -8.156 1 83.88 180 GLU B O 1
ATOM 4668 N N . LEU B 1 181 ? 17.922 -22.547 -9.883 1 86.44 181 LEU B N 1
ATOM 4669 C CA . LEU B 1 181 ? 17.719 -23.656 -10.805 1 86.44 181 LEU B CA 1
ATOM 4670 C C . LEU B 1 181 ? 18.453 -24.906 -10.32 1 86.44 181 LEU B C 1
ATOM 4672 O O . LEU B 1 181 ? 17.984 -26.031 -10.531 1 86.44 181 LEU B O 1
ATOM 4676 N N . ASP B 1 182 ? 19.516 -24.625 -9.633 1 84.31 182 ASP B N 1
ATOM 4677 C CA . ASP B 1 182 ? 20.312 -25.734 -9.148 1 84.31 182 ASP B CA 1
ATOM 4678 C C . ASP B 1 182 ? 19.641 -26.422 -7.961 1 84.31 182 ASP B C 1
ATOM 4680 O O . ASP B 1 182 ? 19.875 -27.609 -7.715 1 84.31 182 ASP B O 1
ATOM 4684 N N . MET B 1 183 ? 18.828 -25.688 -7.367 1 84.56 183 MET B N 1
ATOM 4685 C CA . MET B 1 183 ? 18.172 -26.219 -6.176 1 84.56 183 MET B CA 1
ATOM 4686 C C . MET B 1 183 ? 16.875 -26.938 -6.539 1 84.56 183 MET B C 1
ATOM 4688 O O . MET B 1 183 ? 16.359 -27.719 -5.754 1 84.56 183 MET B O 1
ATOM 4692 N N . LEU B 1 184 ? 16.453 -26.656 -7.691 1 88 184 LEU B N 1
ATOM 4693 C CA . LEU B 1 184 ? 15.164 -27.203 -8.102 1 88 184 LEU B CA 1
ATOM 4694 C C . LEU B 1 184 ? 15.344 -28.578 -8.766 1 88 184 LEU B C 1
ATOM 4696 O O . LEU B 1 184 ? 16.297 -28.766 -9.523 1 88 184 LEU B O 1
ATOM 4700 N N . SER B 1 185 ? 14.516 -29.438 -8.438 1 89.06 185 SER B N 1
ATOM 4701 C CA . SER B 1 185 ? 14.43 -30.719 -9.133 1 89.06 185 SER B CA 1
ATOM 4702 C C . SER B 1 185 ? 13.336 -30.688 -10.195 1 89.06 185 SER B C 1
ATOM 4704 O O . SER B 1 185 ? 12.148 -30.672 -9.867 1 89.06 185 SER B O 1
ATOM 4706 N N . PRO B 1 186 ? 13.789 -30.75 -11.406 1 92.69 186 PRO B N 1
ATOM 4707 C CA . PRO B 1 186 ? 12.789 -30.641 -12.477 1 92.69 186 PRO B CA 1
ATOM 4708 C C . PRO B 1 186 ? 11.82 -31.812 -12.508 1 92.69 186 PRO B C 1
ATOM 4710 O O . PRO B 1 186 ? 12.234 -32.969 -12.289 1 92.69 186 PRO B O 1
ATOM 4713 N N . GLU B 1 187 ? 10.625 -31.516 -12.672 1 94.06 187 GLU B N 1
ATOM 4714 C CA . GLU B 1 187 ? 9.578 -32.531 -12.859 1 94.06 187 GLU B CA 1
ATOM 4715 C C . GLU B 1 187 ? 9.422 -32.875 -14.336 1 94.06 187 GLU B C 1
ATOM 4717 O O . GLU B 1 187 ? 9.266 -32 -15.18 1 94.06 187 GLU B O 1
ATOM 4722 N N . PRO B 1 188 ? 9.406 -34.125 -14.578 1 95.94 188 PRO B N 1
ATOM 4723 C CA . PRO B 1 188 ? 9.281 -34.531 -15.977 1 95.94 188 PRO B CA 1
ATOM 4724 C C . PRO B 1 188 ? 7.977 -34.062 -16.609 1 95.94 188 PRO B C 1
ATOM 4726 O O . PRO B 1 188 ? 6.93 -34.062 -15.961 1 95.94 188 PRO B O 1
ATOM 4729 N N . PHE B 1 189 ? 8.133 -33.594 -17.812 1 95.44 189 PHE B N 1
ATOM 4730 C CA . PHE B 1 189 ? 7.027 -33.219 -18.688 1 95.44 189 PHE B CA 1
ATO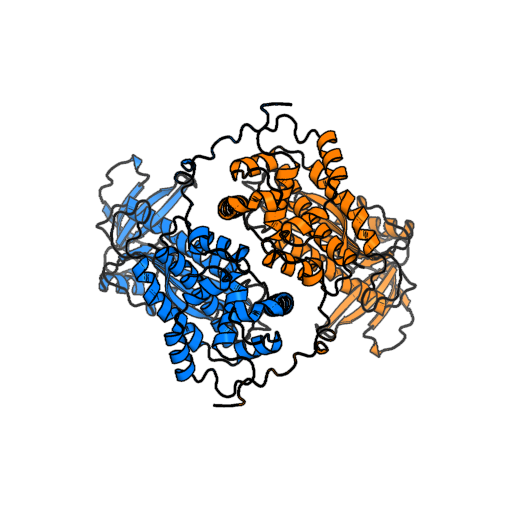M 4731 C C . PHE B 1 189 ? 6.379 -31.922 -18.234 1 95.44 189 PHE B C 1
ATOM 4733 O O . PHE B 1 189 ? 5.359 -31.5 -18.781 1 95.44 189 PHE B O 1
ATOM 4740 N N . ALA B 1 190 ? 6.91 -31.359 -17.188 1 96 190 ALA B N 1
ATOM 4741 C CA . ALA B 1 190 ? 6.426 -30.047 -16.766 1 96 190 ALA B CA 1
ATOM 4742 C C . ALA B 1 190 ? 7.098 -28.938 -17.562 1 96 190 ALA B C 1
ATOM 4744 O O . ALA B 1 190 ? 8.195 -29.109 -18.078 1 96 190 ALA B O 1
ATOM 4745 N N . PHE B 1 191 ? 6.418 -27.891 -17.688 1 96.94 191 PHE B N 1
ATOM 4746 C CA . PHE B 1 191 ? 6.969 -26.703 -18.344 1 96.94 191 PHE B CA 1
ATOM 4747 C C . PHE B 1 191 ? 7.426 -25.688 -17.312 1 96.94 191 PHE B C 1
ATOM 4749 O O . PHE B 1 191 ? 6.695 -25.375 -16.359 1 96.94 191 PHE B O 1
ATOM 4756 N N . TYR B 1 192 ? 8.586 -25.219 -17.453 1 96.75 192 TYR B N 1
ATOM 4757 C CA . TYR B 1 192 ? 9.133 -24.156 -16.609 1 96.75 192 TYR B CA 1
ATOM 4758 C C . TYR B 1 192 ? 9.32 -22.875 -17.391 1 96.75 192 TYR B C 1
ATOM 4760 O O . TYR B 1 192 ? 10.133 -22.812 -18.312 1 96.75 192 TYR B O 1
ATOM 4768 N N . VAL B 1 193 ? 8.617 -21.859 -17.047 1 97.25 193 VAL B N 1
ATOM 4769 C CA . VAL B 1 193 ? 8.719 -20.562 -17.703 1 97.25 193 VAL B CA 1
ATOM 4770 C C . VAL B 1 193 ? 9.555 -19.609 -16.844 1 97.25 193 VAL B C 1
ATOM 4772 O O . VAL B 1 193 ? 9.266 -19.422 -15.656 1 97.25 193 VAL B O 1
ATOM 4775 N N . MET B 1 194 ? 10.578 -19 -17.422 1 94.88 194 MET B N 1
ATOM 4776 C CA . MET B 1 194 ? 11.477 -18.172 -16.641 1 94.88 194 MET B CA 1
ATOM 4777 C C . MET B 1 194 ? 11.945 -16.969 -17.453 1 94.88 194 MET B C 1
ATOM 4779 O O . MET B 1 194 ? 11.867 -16.969 -18.688 1 94.88 194 MET B O 1
ATOM 4783 N N . ASP B 1 195 ? 12.352 -15.992 -16.719 1 92.75 195 ASP B N 1
ATOM 4784 C CA . ASP B 1 195 ? 12.867 -14.789 -17.359 1 92.75 195 ASP B CA 1
ATOM 4785 C C . ASP B 1 195 ? 14.266 -15.023 -17.922 1 92.75 195 ASP B C 1
ATOM 4787 O O . ASP B 1 195 ? 14.883 -16.062 -17.641 1 92.75 195 ASP B O 1
ATOM 4791 N N . LYS B 1 196 ? 14.75 -14.117 -18.703 1 91.69 196 LYS B N 1
ATOM 4792 C CA . LYS B 1 196 ? 16.031 -14.258 -19.391 1 91.69 196 LYS B CA 1
ATOM 4793 C C . LYS B 1 196 ? 17.188 -14.305 -18.391 1 91.69 196 LYS B C 1
ATOM 4795 O O . LYS B 1 196 ? 18.234 -14.875 -18.688 1 91.69 196 LYS B O 1
ATOM 4800 N N . ALA B 1 197 ? 16.984 -13.789 -17.172 1 86.69 197 ALA B N 1
ATOM 4801 C CA . ALA B 1 197 ? 18.031 -13.75 -16.156 1 86.69 197 ALA B CA 1
ATOM 4802 C C . ALA B 1 197 ? 18.328 -15.156 -15.625 1 86.69 197 ALA B C 1
ATOM 4804 O O . ALA B 1 197 ? 19.406 -15.398 -15.07 1 86.69 197 ALA B O 1
ATOM 4805 N N . TYR B 1 198 ? 17.453 -16.016 -15.828 1 89.44 198 TYR B N 1
ATOM 4806 C CA . TYR B 1 198 ? 17.609 -17.375 -15.32 1 89.44 198 TYR B CA 1
ATOM 4807 C C . TYR B 1 198 ? 18.297 -18.266 -16.344 1 89.44 198 TYR B C 1
ATOM 4809 O O . TYR B 1 198 ? 18.609 -19.422 -16.062 1 89.44 198 TYR B O 1
ATOM 4817 N N . VAL B 1 199 ? 18.578 -17.75 -17.469 1 87.31 199 VAL B N 1
ATOM 4818 C CA . VAL B 1 199 ? 19.125 -18.562 -18.547 1 87.31 199 VAL B CA 1
ATOM 4819 C C . VAL B 1 199 ? 20.562 -18.984 -18.203 1 87.31 199 VAL B C 1
ATOM 4821 O O . VAL B 1 199 ? 21.453 -18.141 -18.172 1 87.31 199 VAL B O 1
ATOM 4824 N N . ASP B 1 200 ? 20.734 -20.125 -17.859 1 89.75 200 ASP B N 1
ATOM 4825 C CA . ASP B 1 200 ? 21.969 -20.875 -17.625 1 89.75 200 ASP B CA 1
ATOM 4826 C C . ASP B 1 200 ? 21.953 -22.203 -18.391 1 89.75 200 ASP B C 1
ATOM 4828 O O . ASP B 1 200 ? 21.234 -23.125 -18.016 1 89.75 200 ASP B O 1
ATOM 4832 N N . PHE B 1 201 ? 22.859 -22.281 -19.359 1 91.06 201 PHE B N 1
ATOM 4833 C CA . PHE B 1 201 ? 22.797 -23.391 -20.297 1 91.06 201 PHE B CA 1
ATOM 4834 C C . PHE B 1 201 ? 23.016 -24.719 -19.578 1 91.06 201 PHE B C 1
ATOM 4836 O O . PHE B 1 201 ? 22.391 -25.719 -19.906 1 91.06 201 PHE B O 1
ATOM 4843 N N . LYS B 1 202 ? 23.875 -24.688 -18.609 1 91.69 202 LYS B N 1
ATOM 4844 C CA . LYS B 1 202 ? 24.109 -25.922 -17.859 1 91.69 202 LYS B CA 1
ATOM 4845 C C . LYS B 1 202 ? 22.844 -26.375 -17.125 1 91.69 202 LYS B C 1
ATOM 4847 O O . LYS B 1 202 ? 22.469 -27.547 -17.203 1 91.69 202 LYS B O 1
ATOM 4852 N N . ALA B 1 203 ? 22.234 -25.469 -16.5 1 92.12 203 ALA B N 1
ATOM 4853 C CA . ALA B 1 203 ? 21.016 -25.766 -15.75 1 92.12 203 ALA B CA 1
ATOM 4854 C C . ALA B 1 203 ? 19.875 -26.156 -16.688 1 92.12 203 ALA B C 1
ATOM 4856 O O . ALA B 1 203 ? 19.156 -27.109 -16.422 1 92.12 203 ALA B O 1
ATOM 4857 N N . LEU B 1 204 ? 19.781 -25.484 -17.781 1 93.31 204 LEU B N 1
ATOM 4858 C CA . LEU B 1 204 ? 18.734 -25.781 -18.734 1 93.31 204 LEU B CA 1
ATOM 4859 C C . LEU B 1 204 ? 18.906 -27.172 -19.344 1 93.31 204 LEU B C 1
ATOM 4861 O O . LEU B 1 204 ? 17.906 -27.859 -19.609 1 93.31 204 LEU B O 1
ATOM 4865 N N . PHE B 1 205 ? 20.125 -27.484 -19.562 1 94.69 205 PHE B N 1
ATOM 4866 C CA . PHE B 1 205 ? 20.391 -28.797 -20.109 1 94.69 205 PHE B CA 1
ATOM 4867 C C . PHE B 1 205 ? 20.016 -29.891 -19.109 1 94.69 205 PHE B C 1
ATOM 4869 O O . PHE B 1 205 ? 19.5 -30.938 -19.484 1 94.69 205 PHE B O 1
ATOM 4876 N N . ARG B 1 206 ? 20.281 -29.625 -17.891 1 94.06 206 ARG B N 1
ATOM 4877 C CA . ARG B 1 206 ? 19.859 -30.547 -16.844 1 94.06 206 ARG B CA 1
ATOM 4878 C C . ARG B 1 206 ? 18.344 -30.75 -16.875 1 94.06 206 ARG B C 1
ATOM 4880 O O . ARG B 1 206 ? 17.875 -31.891 -16.75 1 94.06 206 ARG B O 1
ATOM 4887 N N . PHE B 1 207 ? 17.609 -29.734 -17.047 1 95 207 PHE B N 1
ATOM 4888 C CA . PHE B 1 207 ? 16.172 -29.812 -17.172 1 95 207 PHE B CA 1
ATOM 4889 C C . PHE B 1 207 ? 15.773 -30.656 -18.391 1 95 207 PHE B C 1
ATOM 4891 O O . PHE B 1 207 ? 14.875 -31.484 -18.312 1 95 207 PHE B O 1
ATOM 4898 N N . HIS B 1 208 ? 16.484 -30.422 -19.469 1 95.69 208 HIS B N 1
ATOM 4899 C CA . HIS B 1 208 ? 16.234 -31.156 -20.703 1 95.69 208 HIS B CA 1
ATOM 4900 C C . HIS B 1 208 ? 16.484 -32.656 -20.516 1 95.69 208 HIS B C 1
ATOM 4902 O O . HIS B 1 208 ? 15.664 -33.469 -20.938 1 95.69 208 HIS B O 1
ATOM 4908 N N . GLN B 1 209 ? 17.516 -32.906 -19.812 1 95.12 209 GLN B N 1
ATOM 4909 C CA . GLN B 1 209 ? 17.875 -34.312 -19.578 1 95.12 209 GLN B CA 1
ATOM 4910 C C . GLN B 1 209 ? 16.844 -35 -18.672 1 95.12 209 GLN B C 1
ATOM 4912 O O . GLN B 1 209 ? 16.641 -36.219 -18.781 1 95.12 209 GLN B O 1
ATOM 4917 N N . SER B 1 210 ? 16.234 -34.25 -17.891 1 95.25 210 SER B N 1
ATOM 4918 C CA . SER B 1 210 ? 15.227 -34.75 -16.969 1 95.25 210 SER B CA 1
ATOM 4919 C C . SER B 1 210 ? 13.852 -34.781 -17.625 1 95.25 210 SER B C 1
ATOM 4921 O O . SER B 1 210 ? 12.844 -34.969 -16.938 1 95.25 210 SER B O 1
ATOM 4923 N N . GLN B 1 211 ? 13.805 -34.469 -18.859 1 96 211 GLN B N 1
ATOM 4924 C CA . GLN B 1 211 ? 12.586 -34.5 -19.656 1 96 211 GLN B CA 1
ATOM 4925 C C . GLN B 1 211 ? 11.625 -33.406 -19.219 1 96 211 GLN B C 1
ATOM 4927 O O . GLN B 1 211 ? 10.406 -33.594 -19.281 1 96 211 GLN B O 1
ATOM 4932 N N . ALA B 1 212 ? 12.148 -32.438 -18.625 1 96.81 212 ALA B N 1
ATOM 4933 C CA . ALA B 1 212 ? 11.375 -31.234 -18.312 1 96.81 212 ALA B CA 1
ATOM 4934 C C . ALA B 1 212 ? 11.5 -30.203 -19.422 1 96.81 212 ALA B C 1
ATOM 4936 O O . ALA B 1 212 ? 12.523 -30.125 -20.094 1 96.81 212 ALA B O 1
ATOM 4937 N N . PHE B 1 213 ? 10.523 -29.453 -19.594 1 97.56 213 PHE B N 1
ATOM 4938 C CA . PHE B 1 213 ? 10.531 -28.438 -20.641 1 97.56 213 PHE B CA 1
ATOM 4939 C C . PHE B 1 213 ? 10.703 -27.047 -20.047 1 97.56 213 PHE B C 1
ATOM 4941 O O . PHE B 1 213 ? 10.414 -26.828 -18.875 1 97.56 213 PHE B O 1
ATOM 4948 N N . TRP B 1 214 ? 11.227 -26.172 -20.828 1 97.12 214 TRP B N 1
ATOM 4949 C CA . TRP B 1 214 ? 11.414 -24.812 -20.344 1 97.12 214 TRP B CA 1
ATOM 4950 C C . TRP B 1 214 ? 11.18 -23.797 -21.469 1 97.12 214 TRP B C 1
ATOM 4952 O O . TRP B 1 214 ? 11.344 -24.125 -22.641 1 97.12 214 TRP B O 1
ATOM 4962 N N . VAL B 1 215 ? 10.688 -22.688 -21.125 1 97.5 215 VAL B N 1
ATOM 4963 C CA . VAL B 1 215 ? 10.477 -21.547 -22.031 1 97.5 215 VAL B CA 1
ATOM 4964 C C . VAL B 1 215 ? 11.109 -20.297 -21.438 1 97.5 215 VAL B C 1
ATOM 4966 O O . VAL B 1 215 ? 10.883 -19.969 -20.266 1 97.5 215 VAL B O 1
ATOM 4969 N N . SER B 1 216 ? 11.914 -19.594 -22.109 1 96.81 216 SER B N 1
ATOM 4970 C CA . SER B 1 216 ? 12.562 -18.359 -21.672 1 96.81 216 SER B CA 1
ATOM 4971 C C . SER B 1 216 ? 12.844 -17.438 -22.859 1 96.81 216 SER B C 1
ATOM 4973 O O . SER B 1 216 ? 12.336 -17.656 -23.953 1 96.81 216 SER B O 1
ATOM 4975 N N . ARG B 1 217 ? 13.453 -16.344 -22.578 1 95.81 217 ARG B N 1
ATOM 4976 C CA . ARG B 1 217 ? 13.938 -15.422 -23.594 1 95.81 217 ARG B CA 1
ATOM 4977 C C . ARG B 1 217 ? 15.453 -15.5 -23.75 1 95.81 217 ARG B C 1
ATOM 4979 O O . ARG B 1 217 ? 16.172 -15.688 -22.75 1 95.81 217 ARG B O 1
ATOM 4986 N N . PRO B 1 218 ? 15.867 -15.383 -24.984 1 94 218 PRO B N 1
ATOM 4987 C CA . PRO B 1 218 ? 17.328 -15.422 -25.172 1 94 218 PRO B CA 1
ATOM 4988 C C . PRO B 1 218 ? 18.016 -14.156 -24.672 1 94 218 PRO B C 1
ATOM 4990 O O . PRO B 1 218 ? 17.453 -13.062 -24.75 1 94 218 PRO B O 1
ATOM 4993 N N . LYS B 1 219 ? 19.156 -14.367 -24.172 1 90.56 219 LYS B N 1
ATOM 4994 C CA . LYS B 1 219 ? 19.984 -13.211 -23.812 1 90.56 219 LYS B CA 1
ATOM 4995 C C . LYS B 1 219 ? 20.422 -12.453 -25.062 1 90.56 219 LYS B C 1
ATOM 4997 O O . LYS B 1 219 ? 20.531 -13.039 -26.156 1 90.56 219 LYS B O 1
ATOM 5002 N N . GLU B 1 220 ? 20.719 -11.281 -24.844 1 87.62 220 GLU B N 1
ATOM 5003 C CA . GLU B 1 220 ? 21.078 -10.438 -25.969 1 87.62 220 GLU B CA 1
ATOM 5004 C C . GLU B 1 220 ? 22.344 -10.953 -26.656 1 87.62 220 GLU B C 1
ATOM 5006 O O . GLU B 1 220 ? 22.469 -10.891 -27.875 1 87.62 220 GLU B O 1
ATOM 5011 N N . ASN B 1 221 ? 23.281 -11.492 -25.906 1 85.69 221 ASN B N 1
ATOM 5012 C CA . ASN B 1 221 ? 24.578 -11.898 -26.438 1 85.69 221 ASN B CA 1
ATOM 5013 C C . ASN B 1 221 ? 24.578 -13.367 -26.844 1 85.69 221 ASN B C 1
ATOM 5015 O O . ASN B 1 221 ? 25.625 -13.93 -27.141 1 85.69 221 ASN B O 1
ATOM 5019 N N . MET B 1 222 ? 23.438 -13.914 -26.859 1 89.25 222 MET B N 1
ATOM 5020 C CA . MET B 1 222 ? 23.375 -15.336 -27.203 1 89.25 222 MET B CA 1
ATOM 5021 C C . MET B 1 222 ? 23.672 -15.555 -28.688 1 89.25 222 MET B C 1
ATOM 5023 O O . MET B 1 222 ? 23.062 -14.93 -29.547 1 89.25 222 MET B O 1
ATOM 5027 N N . LYS B 1 223 ? 24.672 -16.406 -28.953 1 90.62 223 LYS B N 1
ATOM 5028 C CA . LYS B 1 223 ? 25.016 -16.75 -30.328 1 90.62 223 LYS B CA 1
ATOM 5029 C C . LYS B 1 223 ? 24.547 -18.156 -30.688 1 90.62 223 LYS B C 1
ATOM 5031 O O . LYS B 1 223 ? 24.734 -19.094 -29.906 1 90.62 223 LYS B O 1
ATOM 5036 N N . PHE B 1 224 ? 23.891 -18.219 -31.781 1 92.5 224 PHE B N 1
ATOM 5037 C CA . PHE B 1 224 ? 23.391 -19.516 -32.219 1 92.5 224 PHE B CA 1
ATOM 5038 C C . PHE B 1 224 ? 23.312 -19.609 -33.719 1 92.5 224 PHE B C 1
ATOM 5040 O O . PHE B 1 224 ? 23.438 -18.594 -34.406 1 92.5 224 PHE B O 1
ATOM 5047 N N . MET B 1 225 ? 23.312 -20.828 -34.188 1 92.81 225 MET B N 1
ATOM 5048 C CA . MET B 1 225 ? 23.109 -21.094 -35.625 1 92.81 225 MET B CA 1
ATOM 5049 C C . MET B 1 225 ? 21.781 -21.797 -35.844 1 92.81 225 MET B C 1
ATOM 5051 O O . MET B 1 225 ? 21.344 -22.609 -35.031 1 92.81 225 MET B O 1
ATOM 5055 N N . THR B 1 226 ? 21.141 -21.469 -36.969 1 93.69 226 THR B N 1
ATOM 5056 C CA . THR B 1 226 ? 19.875 -22.109 -37.312 1 93.69 226 THR B CA 1
ATOM 5057 C C . THR B 1 226 ? 20.125 -23.438 -38.031 1 93.69 226 THR B C 1
ATOM 5059 O O . THR B 1 226 ? 20.844 -23.484 -39.031 1 93.69 226 THR B O 1
ATOM 5062 N N . ILE B 1 227 ? 19.547 -24.406 -37.531 1 92.88 227 ILE B N 1
ATOM 5063 C CA . ILE B 1 227 ? 19.719 -25.734 -38.094 1 92.88 227 ILE B CA 1
ATOM 5064 C C . ILE B 1 227 ? 18.562 -26.047 -39.031 1 92.88 227 ILE B C 1
ATOM 5066 O O . ILE B 1 227 ? 18.75 -26.75 -40.031 1 92.88 227 ILE B O 1
ATOM 5070 N N . GLY B 1 228 ? 17.406 -25.594 -38.688 1 92.38 228 GLY B N 1
ATOM 5071 C CA . GLY B 1 228 ? 16.234 -25.844 -39.531 1 92.38 228 GLY B CA 1
ATOM 5072 C C . GLY B 1 228 ? 15.07 -24.938 -39.219 1 92.38 228 GLY B C 1
ATOM 5073 O O . GLY B 1 228 ? 14.961 -24.406 -38.094 1 92.38 228 GLY B O 1
ATOM 5074 N N . GLN B 1 229 ? 14.32 -24.719 -40.219 1 89.62 229 GLN B N 1
ATOM 5075 C CA . GLN B 1 229 ? 13.117 -23.906 -40.031 1 89.62 229 GLN B CA 1
ATOM 5076 C C . GLN B 1 229 ? 11.883 -24.766 -39.844 1 89.62 229 GLN B C 1
ATOM 5078 O O . GLN B 1 229 ? 11.734 -25.797 -40.5 1 89.62 229 GLN B O 1
ATOM 5083 N N . MET B 1 230 ? 11.219 -24.469 -38.844 1 89.06 230 MET B N 1
ATOM 5084 C CA . MET B 1 230 ? 9.961 -25.188 -38.594 1 89.06 230 MET B CA 1
ATOM 5085 C C . MET B 1 230 ? 8.82 -24.531 -39.375 1 89.06 230 MET B C 1
ATOM 5087 O O . MET B 1 230 ? 8.922 -23.375 -39.781 1 89.06 230 MET B O 1
ATOM 5091 N N . GLU B 1 231 ? 7.754 -25.312 -39.562 1 81.81 231 GLU B N 1
ATOM 5092 C CA . GLU B 1 231 ? 6.613 -24.812 -40.344 1 81.81 231 GLU B CA 1
ATOM 5093 C C . GLU B 1 231 ? 5.805 -23.797 -39.531 1 81.81 231 GLU B C 1
ATOM 5095 O O . GLU B 1 231 ? 5.551 -24.016 -38.344 1 81.81 231 GLU B O 1
ATOM 5100 N N . ILE B 1 232 ? 5.609 -22.688 -40.156 1 81.06 232 ILE B N 1
ATOM 5101 C CA . ILE B 1 232 ? 4.73 -21.688 -39.594 1 81.06 232 ILE B CA 1
ATOM 5102 C C . ILE B 1 232 ? 3.344 -21.781 -40.219 1 81.06 232 ILE B C 1
ATOM 5104 O O . ILE B 1 232 ? 3.191 -21.594 -41.438 1 81.06 232 ILE B O 1
ATOM 5108 N N . PRO B 1 233 ? 2.381 -22.281 -39.5 1 69.81 233 PRO B N 1
ATOM 5109 C CA . PRO B 1 233 ? 1.093 -22.547 -40.156 1 69.81 233 PRO B CA 1
ATOM 5110 C C . PRO B 1 233 ? 0.483 -21.312 -40.812 1 69.81 233 PRO B C 1
ATOM 5112 O O . PRO B 1 233 ? -0.053 -21.406 -41.906 1 69.81 233 PRO B O 1
ATOM 5115 N N . ASN B 1 234 ? 0.049 -20.234 -40.031 1 65.81 234 ASN B N 1
ATOM 5116 C CA . ASN B 1 234 ? -0.668 -19.094 -40.594 1 65.81 234 ASN B CA 1
ATOM 5117 C C . ASN B 1 234 ? 0.071 -17.781 -40.312 1 65.81 234 ASN B C 1
ATOM 5119 O O . ASN B 1 234 ? 0.568 -17.562 -39.219 1 65.81 234 ASN B O 1
ATOM 5123 N N . ALA B 1 235 ? 0.414 -17.109 -41.438 1 57.75 235 ALA B N 1
ATOM 5124 C CA . ALA B 1 235 ? 1.049 -15.789 -41.406 1 57.75 235 ALA B CA 1
ATOM 5125 C C . ALA B 1 235 ? 0.347 -14.867 -40.438 1 57.75 235 ALA B C 1
ATOM 5127 O O . ALA B 1 235 ? 0.975 -13.977 -39.844 1 57.75 235 ALA B O 1
ATOM 5128 N N . LYS B 1 236 ? -0.899 -15.102 -40.156 1 61.25 236 LYS B N 1
ATOM 5129 C CA . LYS B 1 236 ? -1.701 -14.156 -39.406 1 61.25 236 LYS B CA 1
ATOM 5130 C C . LYS B 1 236 ? -1.515 -14.367 -37.906 1 61.25 236 LYS B C 1
ATOM 5132 O O . LYS B 1 236 ? -2.053 -13.609 -37.094 1 61.25 236 LYS B O 1
ATOM 5137 N N . SER B 1 237 ? -0.728 -15.328 -37.594 1 69.56 237 SER B N 1
ATOM 5138 C CA . SER B 1 237 ? -0.62 -15.711 -36.188 1 69.56 237 SER B CA 1
ATOM 5139 C C . SER B 1 237 ? 0.339 -14.789 -35.438 1 69.56 237 SER B C 1
ATOM 5141 O O . SER B 1 237 ? 0.361 -14.781 -34.219 1 69.56 237 SER B O 1
ATOM 5143 N N . GLY B 1 238 ? 0.989 -13.844 -36.125 1 81.44 238 GLY B N 1
ATOM 5144 C CA . GLY B 1 238 ? 1.958 -12.953 -35.5 1 81.44 238 GLY B CA 1
ATOM 5145 C C . GLY B 1 238 ? 3.32 -13.594 -35.312 1 81.44 238 GLY B C 1
ATOM 5146 O O . GLY B 1 238 ? 4.246 -12.961 -34.812 1 81.44 238 GLY B O 1
ATOM 5147 N N . ILE B 1 239 ? 3.445 -14.898 -35.719 1 89.94 239 ILE B N 1
ATOM 5148 C CA . ILE B 1 239 ? 4.711 -15.609 -35.625 1 89.94 239 ILE B CA 1
ATOM 5149 C C . ILE B 1 239 ? 5.613 -15.242 -36.781 1 89.94 239 ILE B C 1
ATOM 5151 O O . ILE B 1 239 ? 5.246 -15.438 -37.938 1 89.94 239 ILE B O 1
ATOM 5155 N N . I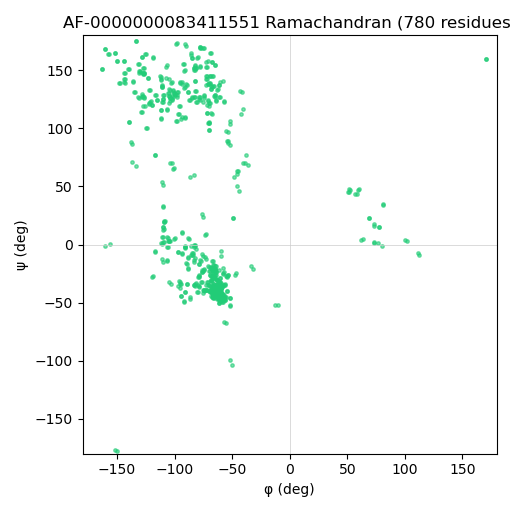LE B 1 240 ? 6.719 -14.766 -36.531 1 91.12 240 ILE B N 1
ATOM 5156 C CA . ILE B 1 240 ? 7.656 -14.297 -37.531 1 91.12 240 ILE B CA 1
ATOM 5157 C C . ILE B 1 240 ? 8.633 -15.414 -37.875 1 91.12 240 ILE B C 1
ATOM 5159 O O . ILE B 1 240 ? 8.945 -15.633 -39.062 1 91.12 240 ILE B O 1
ATOM 5163 N N . GLU B 1 241 ? 9.117 -16.078 -36.844 1 92.31 241 GLU B N 1
ATOM 5164 C CA . GLU B 1 241 ? 10.125 -17.125 -37.062 1 92.31 241 GLU B CA 1
ATOM 5165 C C . GLU B 1 241 ? 9.914 -18.281 -36.094 1 92.31 241 GLU B C 1
ATOM 5167 O O . GLU B 1 241 ? 9.469 -18.078 -34.938 1 92.31 241 GLU B O 1
ATOM 5172 N N . ASP B 1 242 ? 10.055 -19.453 -36.469 1 94.31 242 ASP B N 1
ATOM 5173 C CA . ASP B 1 242 ? 10.07 -20.703 -35.75 1 94.31 242 ASP B CA 1
ATOM 5174 C C . ASP B 1 242 ? 11.148 -21.656 -36.281 1 94.31 242 ASP B C 1
ATOM 5176 O O . ASP B 1 242 ? 11.008 -22.219 -37.344 1 94.31 242 ASP B O 1
ATOM 5180 N N . SER B 1 243 ? 12.219 -21.734 -35.438 1 95.25 243 SER B N 1
ATOM 5181 C CA . SER B 1 243 ? 13.359 -22.453 -36 1 95.25 243 SER B CA 1
ATOM 5182 C C . SER B 1 243 ? 14.031 -23.328 -34.938 1 95.25 243 SER B C 1
ATOM 5184 O O . SER B 1 243 ? 13.891 -23.078 -33.75 1 95.25 243 SER B O 1
ATOM 5186 N N . ARG B 1 244 ? 14.609 -24.391 -35.406 1 96 244 ARG B N 1
ATOM 5187 C CA . ARG B 1 244 ? 15.523 -25.188 -34.594 1 96 244 ARG B CA 1
ATOM 5188 C C . ARG B 1 244 ? 16.922 -24.594 -34.594 1 96 244 ARG B C 1
ATOM 5190 O O . ARG B 1 244 ? 17.5 -24.359 -35.656 1 96 244 ARG B O 1
ATOM 5197 N N . ILE B 1 245 ? 17.469 -24.359 -33.438 1 95.12 245 ILE B N 1
ATOM 5198 C CA . ILE B 1 245 ? 18.75 -23.672 -33.375 1 95.12 245 ILE B CA 1
ATOM 5199 C C . ILE B 1 245 ? 19.719 -24.484 -32.5 1 95.12 245 ILE B C 1
ATOM 5201 O O . ILE B 1 245 ? 19.312 -25.375 -31.766 1 95.12 245 ILE B O 1
ATOM 5205 N N . ARG B 1 246 ? 21 -24.203 -32.656 1 94.62 246 ARG B N 1
ATOM 5206 C CA . ARG B 1 246 ? 22.062 -24.766 -31.844 1 94.62 246 ARG B CA 1
ATOM 5207 C C . ARG B 1 246 ? 23.047 -23.672 -31.422 1 94.62 246 ARG B C 1
ATOM 5209 O O . ARG B 1 246 ? 23.484 -22.859 -32.25 1 94.62 246 ARG B O 1
ATOM 5216 N N . VAL B 1 247 ? 23.328 -23.672 -30.125 1 92.75 247 VAL B N 1
ATOM 5217 C CA . VAL B 1 247 ? 24.219 -22.656 -29.609 1 92.75 247 VAL B CA 1
ATOM 5218 C C . VAL B 1 247 ? 25.641 -22.922 -30.109 1 92.75 247 VAL B C 1
ATOM 5220 O O . VAL B 1 247 ? 26.078 -24.062 -30.172 1 92.75 247 VAL B O 1
ATOM 5223 N N . THR B 1 248 ? 26.391 -21.812 -30.516 1 88.62 248 THR B N 1
ATOM 5224 C CA . THR B 1 248 ? 27.672 -21.969 -31.172 1 88.62 248 THR B CA 1
ATOM 5225 C C . THR B 1 248 ? 28.812 -21.516 -30.266 1 88.62 248 THR B C 1
ATOM 5227 O O . THR B 1 248 ? 29.984 -21.766 -30.562 1 88.62 248 THR B O 1
ATOM 5230 N N . GLY B 1 249 ? 28.641 -20.844 -29.266 1 83.88 249 GLY B N 1
ATOM 5231 C CA . GLY B 1 249 ? 29.734 -20.453 -28.391 1 83.88 249 GLY B CA 1
ATOM 5232 C C . GLY B 1 249 ? 30.5 -21.625 -27.828 1 83.88 249 GLY B C 1
ATOM 5233 O O . GLY B 1 249 ? 29.906 -22.672 -27.547 1 83.88 249 GLY B O 1
ATOM 5234 N N . TYR B 1 250 ? 31.812 -21.453 -27.766 1 83.94 250 TYR B N 1
ATOM 5235 C CA . TYR B 1 250 ? 32.656 -22.531 -27.312 1 83.94 250 TYR B CA 1
ATOM 5236 C C . TYR B 1 250 ? 32.188 -23.094 -25.984 1 83.94 250 TYR B C 1
ATOM 5238 O O . TYR B 1 250 ? 31.984 -24.297 -25.844 1 83.94 250 TYR B O 1
ATOM 5246 N N . LYS B 1 251 ? 32 -22.266 -25.062 1 85.62 251 LYS B N 1
ATOM 5247 C CA . LYS B 1 251 ? 31.578 -22.703 -23.734 1 85.62 251 LYS B CA 1
ATOM 5248 C C . LYS B 1 251 ? 30.109 -23.109 -23.734 1 85.62 251 LYS B C 1
ATOM 5250 O O . LYS B 1 251 ? 29.734 -24.141 -23.188 1 85.62 251 LYS B O 1
ATOM 5255 N N . SER B 1 252 ? 29.344 -22.391 -24.438 1 87.62 252 SER B N 1
ATOM 5256 C CA . SER B 1 252 ? 27.891 -22.609 -24.453 1 87.62 252 SER B CA 1
ATOM 5257 C C . SER B 1 252 ? 27.547 -23.922 -25.141 1 87.62 252 SER B C 1
ATOM 5259 O O . SER B 1 252 ? 26.609 -24.625 -24.734 1 87.62 252 SER B O 1
ATOM 5261 N N . SER B 1 253 ? 28.297 -24.25 -26.156 1 88.44 253 SER B N 1
ATOM 5262 C CA . SER B 1 253 ? 28.016 -25.469 -26.922 1 88.44 253 SER B CA 1
ATOM 5263 C C . SER B 1 253 ? 28.328 -26.719 -26.078 1 88.44 253 SER B C 1
ATOM 5265 O O . SER B 1 253 ? 27.75 -27.781 -26.297 1 88.44 253 SER B O 1
ATOM 5267 N N . LYS B 1 254 ? 29.188 -26.547 -25.203 1 89.06 254 LYS B N 1
ATOM 5268 C CA . LYS B 1 254 ? 29.531 -27.656 -24.312 1 89.06 254 LYS B CA 1
ATOM 5269 C C . LYS B 1 254 ? 28.5 -27.812 -23.203 1 89.06 254 LYS B C 1
ATOM 5271 O O . LYS B 1 254 ? 28.188 -28.922 -22.781 1 89.06 254 LYS B O 1
ATOM 5276 N N . LEU B 1 255 ? 28.016 -26.734 -22.812 1 91.31 255 LEU B N 1
ATOM 5277 C CA . LEU B 1 255 ? 27.062 -26.719 -21.703 1 91.31 255 LEU B CA 1
ATOM 5278 C C . LEU B 1 255 ? 25.688 -27.188 -22.141 1 91.31 255 LEU B C 1
ATOM 5280 O O . LEU B 1 255 ? 24.969 -27.844 -21.391 1 91.31 255 LEU B O 1
ATOM 5284 N N . TYR B 1 256 ? 25.328 -26.906 -23.406 1 94.31 256 TYR B N 1
ATOM 5285 C CA . TYR B 1 256 ? 24.062 -27.328 -23.984 1 94.31 256 TYR B CA 1
ATOM 5286 C C . TYR B 1 256 ? 24.25 -27.828 -25.406 1 94.31 256 TYR B C 1
ATOM 5288 O O . TYR B 1 256 ? 23.984 -27.094 -26.375 1 94.31 256 TYR B O 1
ATOM 5296 N N . PRO B 1 257 ? 24.516 -29 -25.562 1 92.31 257 PRO B N 1
ATOM 5297 C CA . PRO B 1 257 ? 24.906 -29.531 -26.859 1 92.31 257 PRO B CA 1
ATOM 5298 C C . PRO B 1 257 ? 23.688 -29.859 -27.75 1 92.31 257 PRO B C 1
ATOM 5300 O O . PRO B 1 257 ? 23.844 -30.031 -28.953 1 92.31 257 PRO B O 1
ATOM 5303 N N . ASP B 1 258 ? 22.594 -29.891 -27.234 1 94.38 258 ASP B N 1
ATOM 5304 C CA . ASP B 1 258 ? 21.406 -30.281 -27.984 1 94.38 258 ASP B CA 1
ATOM 5305 C C . ASP B 1 258 ? 20.734 -29.062 -28.641 1 94.38 258 ASP B C 1
ATOM 5307 O O . ASP B 1 258 ? 21.109 -27.922 -28.359 1 94.38 258 ASP B O 1
ATOM 5311 N N . ASP B 1 259 ? 19.797 -29.344 -29.453 1 95.19 259 ASP B N 1
ATOM 5312 C CA . ASP B 1 259 ? 19.109 -28.281 -30.172 1 95.19 259 ASP B CA 1
ATOM 5313 C C . ASP B 1 259 ? 18.031 -27.641 -29.281 1 95.19 259 ASP B C 1
ATOM 5315 O O . ASP B 1 259 ? 17.531 -28.266 -28.359 1 95.19 259 ASP B O 1
ATOM 5319 N N . MET B 1 260 ? 17.828 -26.391 -29.625 1 96.06 260 MET B N 1
ATOM 5320 C CA . MET B 1 260 ? 16.75 -25.641 -28.969 1 96.06 260 MET B CA 1
ATOM 5321 C C . MET B 1 260 ? 15.797 -25.047 -30.016 1 96.06 260 MET B C 1
ATOM 5323 O O . MET B 1 260 ? 16.078 -25.078 -31.203 1 96.06 260 MET B O 1
ATOM 5327 N N . ARG B 1 261 ? 14.781 -24.703 -29.531 1 96.56 261 ARG B N 1
ATOM 5328 C CA . ARG B 1 261 ? 13.789 -24.062 -30.391 1 96.56 261 ARG B CA 1
ATOM 5329 C C . ARG B 1 261 ? 13.805 -22.547 -30.219 1 96.56 261 ARG B C 1
ATOM 5331 O O . ARG B 1 261 ? 13.883 -22.047 -29.094 1 96.56 261 ARG B O 1
ATOM 5338 N N . PHE B 1 262 ? 13.82 -21.859 -31.281 1 96.44 262 PHE B N 1
ATOM 5339 C CA . PHE B 1 262 ? 13.773 -20.406 -31.312 1 96.44 262 PHE B CA 1
ATOM 5340 C C . PHE B 1 262 ? 12.492 -19.906 -31.969 1 96.44 262 PHE B C 1
ATOM 5342 O O . PHE B 1 262 ? 12.172 -20.312 -33.094 1 96.44 262 PHE B O 1
ATOM 5349 N N . VAL B 1 263 ? 11.727 -19.094 -31.297 1 95.19 263 VAL B N 1
ATOM 5350 C CA . VAL B 1 263 ? 10.461 -18.578 -31.812 1 95.19 263 VAL B CA 1
ATOM 5351 C C . VAL B 1 263 ? 10.453 -17.062 -31.734 1 95.19 263 VAL B C 1
ATOM 5353 O O . VAL B 1 263 ? 10.711 -16.484 -30.688 1 95.19 263 VAL B O 1
ATOM 5356 N N . ARG B 1 264 ? 10.195 -16.328 -32.75 1 94.19 264 ARG B N 1
ATOM 5357 C CA . ARG B 1 264 ? 10.062 -14.883 -32.844 1 94.19 264 ARG B CA 1
ATOM 5358 C C . ARG B 1 264 ? 8.617 -14.477 -33.125 1 94.19 264 ARG B C 1
ATOM 5360 O O . ARG B 1 264 ? 8.023 -14.906 -34.094 1 94.19 264 ARG B O 1
ATOM 5367 N N . VAL B 1 265 ? 8.086 -13.711 -32.312 1 92.88 265 VAL B N 1
ATOM 5368 C CA . VAL B 1 265 ? 6.68 -13.344 -32.406 1 92.88 265 VAL B CA 1
ATOM 5369 C C . VAL B 1 265 ? 6.539 -11.82 -32.375 1 92.88 265 VAL B C 1
ATOM 5371 O O . VAL B 1 265 ? 7.277 -11.133 -31.672 1 92.88 265 VAL B O 1
ATOM 5374 N N . TYR B 1 266 ? 5.57 -11.352 -33.062 1 90.31 266 TYR B N 1
ATOM 5375 C CA . TYR B 1 266 ? 5.215 -9.938 -33.062 1 90.31 266 TYR B CA 1
ATOM 5376 C C . TYR B 1 266 ? 4.098 -9.672 -32.062 1 90.31 266 TYR B C 1
ATOM 5378 O O . TYR B 1 266 ? 3.033 -10.289 -32.125 1 90.31 266 TYR B O 1
ATOM 5386 N N . ASP B 1 267 ? 4.402 -8.844 -31.094 1 84.62 267 ASP B N 1
ATOM 5387 C CA . ASP B 1 267 ? 3.408 -8.445 -30.109 1 84.62 267 ASP B CA 1
ATOM 5388 C C . ASP B 1 267 ? 2.672 -7.18 -30.547 1 84.62 267 ASP B C 1
ATOM 5390 O O . ASP B 1 267 ? 3.219 -6.078 -30.469 1 84.62 267 ASP B O 1
ATOM 5394 N N . PRO B 1 268 ? 1.505 -7.277 -30.891 1 79.62 268 PRO B N 1
ATOM 5395 C CA . PRO B 1 268 ? 0.765 -6.117 -31.391 1 79.62 268 PRO B CA 1
ATOM 5396 C C . PRO B 1 268 ? 0.44 -5.102 -30.297 1 79.62 268 PRO B C 1
ATOM 5398 O O . PRO B 1 268 ? 0.308 -3.906 -30.578 1 79.62 268 PRO B O 1
ATOM 5401 N N . ASP B 1 269 ? 0.253 -5.574 -29.172 1 72.81 269 ASP B N 1
ATOM 5402 C CA . ASP B 1 269 ? -0.124 -4.684 -28.078 1 72.81 269 ASP B CA 1
ATOM 5403 C C . ASP B 1 269 ? 0.972 -3.658 -27.797 1 72.81 269 ASP B C 1
ATOM 5405 O O . ASP B 1 269 ? 0.683 -2.492 -27.531 1 72.81 269 ASP B O 1
ATOM 5409 N N . ASN B 1 270 ? 2.176 -4.039 -27.875 1 79.06 270 ASN B N 1
ATOM 5410 C CA . ASN B 1 270 ? 3.299 -3.156 -27.562 1 79.06 270 ASN B CA 1
ATOM 5411 C C . ASN B 1 270 ? 4.082 -2.797 -28.828 1 79.06 270 ASN B C 1
ATOM 5413 O O . ASN B 1 270 ? 5.059 -2.047 -28.766 1 79.06 270 ASN B O 1
ATOM 5417 N N . ASP B 1 271 ? 3.645 -3.254 -29.875 1 83.31 271 ASP B N 1
ATOM 5418 C CA . ASP B 1 271 ? 4.312 -3.02 -31.156 1 83.31 271 ASP B CA 1
ATOM 5419 C C . ASP B 1 271 ? 5.797 -3.363 -31.078 1 83.31 271 ASP B C 1
ATOM 5421 O O . ASP B 1 271 ? 6.652 -2.533 -31.391 1 83.31 271 ASP B O 1
ATOM 5425 N N . THR B 1 272 ? 6.031 -4.492 -30.469 1 89.88 272 THR B N 1
ATOM 5426 C CA . THR B 1 272 ? 7.406 -4.945 -30.297 1 89.88 272 THR B CA 1
ATOM 5427 C C . THR B 1 272 ? 7.551 -6.402 -30.734 1 89.88 272 THR B C 1
ATOM 5429 O O . THR B 1 272 ? 6.559 -7.133 -30.812 1 89.88 272 THR B O 1
ATOM 5432 N N . ILE B 1 273 ? 8.805 -6.754 -31.109 1 91.75 273 ILE B N 1
ATOM 5433 C CA . ILE B 1 273 ? 9.141 -8.133 -31.453 1 91.75 273 ILE B CA 1
ATOM 5434 C C . ILE B 1 273 ? 9.781 -8.812 -30.25 1 91.75 273 ILE B C 1
ATOM 5436 O O . ILE B 1 273 ? 10.672 -8.242 -29.609 1 91.75 273 ILE B O 1
ATOM 5440 N N . VAL B 1 274 ? 9.258 -10 -29.953 1 93.56 274 VAL B N 1
ATOM 5441 C CA . VAL B 1 274 ? 9.758 -10.719 -28.781 1 93.56 274 VAL B CA 1
ATOM 5442 C C . VAL B 1 274 ? 10.297 -12.086 -29.219 1 93.56 274 VAL B C 1
ATOM 5444 O O . VAL B 1 274 ? 9.664 -12.789 -30 1 93.56 274 VAL B O 1
ATOM 5447 N N . ASP B 1 275 ? 11.469 -12.422 -28.734 1 95.38 275 ASP B N 1
ATOM 5448 C CA . ASP B 1 275 ? 12.102 -13.703 -29.031 1 95.38 275 ASP B CA 1
ATOM 5449 C C . ASP B 1 275 ? 11.977 -14.664 -27.844 1 95.38 275 ASP B C 1
ATOM 5451 O O . ASP B 1 275 ? 12.102 -14.25 -26.688 1 95.38 275 ASP B O 1
ATOM 5455 N N . PHE B 1 276 ? 11.703 -15.938 -28.188 1 96.69 276 PHE B N 1
ATOM 5456 C CA . PHE B 1 276 ? 11.617 -16.969 -27.156 1 96.69 276 PHE B CA 1
ATOM 5457 C C . PHE B 1 276 ? 12.531 -18.141 -27.5 1 96.69 276 PHE B C 1
ATOM 5459 O O . PHE B 1 276 ? 12.828 -18.391 -28.672 1 96.69 276 PHE B O 1
ATOM 5466 N N . ILE B 1 277 ? 12.992 -18.828 -26.531 1 96.81 277 ILE B N 1
ATOM 5467 C CA . ILE B 1 277 ? 13.719 -20.078 -26.688 1 96.81 277 ILE B CA 1
ATOM 5468 C C . ILE B 1 277 ? 13.07 -21.172 -25.828 1 96.81 277 ILE B C 1
ATOM 5470 O O . ILE B 1 277 ? 12.516 -20.875 -24.766 1 96.81 277 ILE B O 1
ATOM 5474 N N . SER B 1 278 ? 13.086 -22.391 -26.25 1 97.69 278 SER B N 1
ATOM 5475 C CA . SER B 1 278 ? 12.492 -23.531 -25.547 1 97.69 278 SER B CA 1
ATOM 5476 C C . SER B 1 278 ? 13.125 -24.844 -25.969 1 97.69 278 SER B C 1
ATOM 5478 O O . SER B 1 278 ? 13.906 -24.875 -26.938 1 97.69 278 SER B O 1
ATOM 5480 N N . ASN B 1 279 ? 12.93 -25.875 -25.234 1 97.12 279 ASN B N 1
ATOM 5481 C CA . ASN B 1 279 ? 13.406 -27.203 -25.625 1 97.12 279 ASN B CA 1
ATOM 5482 C C . ASN B 1 279 ? 12.266 -28.094 -26.109 1 97.12 279 ASN B C 1
ATOM 5484 O O . ASN B 1 279 ? 12.461 -29.281 -26.344 1 97.12 279 ASN B O 1
ATOM 5488 N N . ASN B 1 280 ? 11.094 -27.5 -26.156 1 96.12 280 ASN B N 1
ATOM 5489 C CA . ASN B 1 280 ? 9.945 -28.281 -26.609 1 96.12 280 ASN B CA 1
ATOM 5490 C C . ASN B 1 280 ? 9.617 -28 -28.062 1 96.12 280 ASN B C 1
ATOM 5492 O O . ASN B 1 280 ? 9.453 -26.844 -28.453 1 96.12 280 ASN B O 1
ATOM 5496 N N . PHE B 1 281 ? 9.477 -29.031 -28.828 1 94.69 281 PHE B N 1
ATOM 5497 C CA . PHE B 1 281 ? 9.227 -28.891 -30.25 1 94.69 281 PHE B CA 1
ATOM 5498 C C . PHE B 1 281 ? 7.82 -29.359 -30.609 1 94.69 281 PHE B C 1
ATOM 5500 O O . PHE B 1 281 ? 7.418 -29.312 -31.766 1 94.69 281 PHE B O 1
ATOM 5507 N N . GLU B 1 282 ? 7.113 -29.75 -29.672 1 91.94 282 GLU B N 1
ATOM 5508 C CA . GLU B 1 282 ? 5.828 -30.391 -29.922 1 91.94 282 GLU B CA 1
ATOM 5509 C C . GLU B 1 282 ? 4.691 -29.375 -29.938 1 91.94 282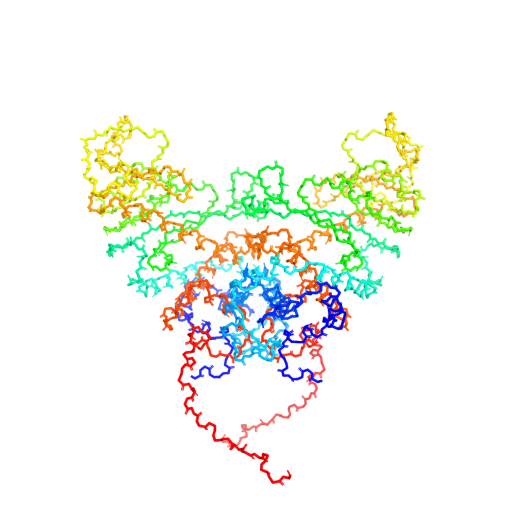 GLU B C 1
ATOM 5511 O O . GLU B 1 282 ? 3.799 -29.453 -30.781 1 91.94 282 GLU B O 1
ATOM 5516 N N . ILE B 1 283 ? 4.715 -28.453 -29.078 1 92.75 283 ILE B N 1
ATOM 5517 C CA . ILE B 1 283 ? 3.625 -27.484 -28.984 1 92.75 283 ILE B CA 1
ATOM 5518 C C . ILE B 1 283 ? 3.791 -26.422 -30.062 1 92.75 283 ILE B C 1
ATOM 5520 O O . ILE B 1 283 ? 4.871 -26.281 -30.641 1 92.75 283 ILE B O 1
ATOM 5524 N N . SER B 1 284 ? 2.727 -25.734 -30.328 1 91.38 284 SER B N 1
ATOM 5525 C CA . SER B 1 284 ? 2.775 -24.719 -31.375 1 91.38 284 SER B CA 1
ATOM 5526 C C . SER B 1 284 ? 3.57 -23.5 -30.906 1 91.38 284 SER B C 1
ATOM 5528 O O . SER B 1 284 ? 3.75 -23.297 -29.703 1 91.38 284 SER B O 1
ATOM 5530 N N . ALA B 1 285 ? 4.086 -22.734 -31.875 1 92.56 285 ALA B N 1
ATOM 5531 C CA . ALA B 1 285 ? 4.816 -21.5 -31.578 1 92.56 285 ALA B CA 1
ATOM 5532 C C . ALA B 1 285 ? 3.941 -20.516 -30.812 1 92.56 285 ALA B C 1
ATOM 5534 O O . ALA B 1 285 ? 4.418 -19.828 -29.906 1 92.56 285 ALA B O 1
ATOM 5535 N N . LEU B 1 286 ? 2.748 -20.516 -31.156 1 89.81 286 LEU B N 1
ATOM 5536 C CA . LEU B 1 286 ? 1.806 -19.625 -30.484 1 89.81 286 LEU B CA 1
ATOM 5537 C C . LEU B 1 286 ? 1.643 -20.016 -29.016 1 89.81 286 LEU B C 1
ATOM 5539 O O . LEU B 1 286 ? 1.553 -19.156 -28.156 1 89.81 286 LEU B O 1
ATOM 5543 N N . GLU B 1 287 ? 1.627 -21.234 -28.781 1 92.06 287 GLU B N 1
ATOM 5544 C CA . GLU B 1 287 ? 1.493 -21.734 -27.406 1 92.06 287 GLU B CA 1
ATOM 5545 C C . GLU B 1 287 ? 2.713 -21.359 -26.562 1 92.06 287 GLU B C 1
ATOM 5547 O O . GLU B 1 287 ? 2.588 -21.078 -25.375 1 92.06 287 GLU B O 1
ATOM 5552 N N . ILE B 1 288 ? 3.863 -21.406 -27.219 1 93.88 288 ILE B N 1
ATOM 5553 C CA . ILE B 1 288 ? 5.074 -20.984 -26.516 1 93.88 288 ILE B CA 1
ATOM 5554 C C . ILE B 1 288 ? 4.945 -19.531 -26.094 1 93.88 288 ILE B C 1
ATOM 5556 O O . ILE B 1 288 ? 5.25 -19.188 -24.938 1 93.88 288 ILE B O 1
ATOM 5560 N N . SER B 1 289 ? 4.477 -18.75 -26.984 1 92.56 289 SER B N 1
ATOM 5561 C CA . SER B 1 289 ? 4.277 -17.344 -26.688 1 92.56 289 SER B CA 1
ATOM 5562 C C . SER B 1 289 ? 3.25 -17.141 -25.578 1 92.56 289 SER B C 1
ATOM 5564 O O . SER B 1 289 ? 3.455 -16.344 -24.672 1 92.56 289 SER B O 1
ATOM 5566 N N . ASN B 1 290 ? 2.209 -17.922 -25.625 1 92.56 290 ASN B N 1
ATOM 5567 C CA . ASN B 1 290 ? 1.159 -17.812 -24.625 1 92.56 290 ASN B CA 1
ATOM 5568 C C . ASN B 1 290 ? 1.648 -18.281 -23.25 1 92.56 290 ASN B C 1
ATOM 5570 O O . ASN B 1 290 ? 1.299 -17.703 -22.234 1 92.56 290 ASN B O 1
ATOM 5574 N N . LEU B 1 291 ? 2.398 -19.344 -23.25 1 94.56 291 LEU B N 1
ATOM 5575 C CA . LEU B 1 291 ? 2.982 -19.828 -22 1 94.56 291 LEU B CA 1
ATOM 5576 C C . LEU B 1 291 ? 3.801 -18.734 -21.328 1 94.56 291 LEU B C 1
ATOM 5578 O O . LEU B 1 291 ? 3.66 -18.5 -20.125 1 94.56 291 LEU B O 1
ATOM 5582 N N . TYR B 1 292 ? 4.559 -18.109 -22.141 1 94.94 292 TYR B N 1
ATOM 5583 C CA . TYR B 1 292 ? 5.414 -17.078 -21.578 1 94.94 292 TYR B CA 1
ATOM 5584 C C . TYR B 1 292 ? 4.586 -15.898 -21.062 1 94.94 292 TYR B C 1
ATOM 5586 O O . TYR B 1 292 ? 4.945 -15.266 -20.062 1 94.94 292 TYR B O 1
ATOM 5594 N N . ARG B 1 293 ? 3.537 -15.586 -21.719 1 91.62 293 ARG B N 1
ATOM 5595 C CA . ARG B 1 293 ? 2.652 -14.508 -21.266 1 91.62 293 ARG B CA 1
ATOM 5596 C C . ARG B 1 293 ? 2.102 -14.797 -19.875 1 91.62 293 ARG B C 1
ATOM 5598 O O . ARG B 1 293 ? 1.952 -13.883 -19.062 1 91.62 293 ARG B O 1
ATOM 5605 N N . HIS B 1 294 ? 1.849 -16 -19.594 1 93.81 294 HIS B N 1
ATOM 5606 C CA . HIS B 1 294 ? 1.289 -16.391 -18.297 1 93.81 294 HIS B CA 1
ATOM 5607 C C . HIS B 1 294 ? 2.334 -16.281 -17.203 1 93.81 294 HIS B C 1
ATOM 5609 O O . HIS B 1 294 ? 2.002 -16.375 -16.016 1 93.81 294 HIS B O 1
ATOM 5615 N N . ARG B 1 295 ? 3.602 -16.109 -17.562 1 93.19 295 ARG B N 1
ATOM 5616 C CA . ARG B 1 295 ? 4.625 -15.867 -16.547 1 93.19 295 ARG B CA 1
ATOM 5617 C C . ARG B 1 295 ? 4.25 -14.688 -15.664 1 93.19 295 ARG B C 1
ATOM 5619 O O . ARG B 1 295 ? 4.586 -14.672 -14.477 1 93.19 295 ARG B O 1
ATOM 5626 N N . TRP B 1 296 ? 3.506 -13.797 -16.172 1 89.44 296 TRP B N 1
ATOM 5627 C CA . TRP B 1 296 ? 3.129 -12.578 -15.469 1 89.44 296 TRP B CA 1
ATOM 5628 C C . TRP B 1 296 ? 2.271 -12.898 -14.25 1 89.44 296 TRP B C 1
ATOM 5630 O O . TRP B 1 296 ? 2.205 -12.109 -13.305 1 89.44 296 TRP B O 1
ATOM 5640 N N . ASP B 1 297 ? 1.686 -14.016 -14.242 1 91.06 297 ASP B N 1
ATOM 5641 C CA . ASP B 1 297 ? 0.837 -14.398 -13.117 1 91.06 297 ASP B CA 1
ATOM 5642 C C . ASP B 1 297 ? 1.635 -14.445 -11.82 1 91.06 297 ASP B C 1
ATOM 5644 O O . ASP B 1 297 ? 1.088 -14.203 -10.742 1 91.06 297 ASP B O 1
ATOM 5648 N N . ILE B 1 298 ? 2.91 -14.727 -11.961 1 94 298 ILE B N 1
ATOM 5649 C CA . ILE B 1 298 ? 3.742 -14.781 -10.766 1 94 298 ILE B CA 1
ATOM 5650 C C . ILE B 1 298 ? 3.895 -13.383 -10.172 1 94 298 ILE B C 1
ATOM 5652 O O . ILE B 1 298 ? 4.066 -13.234 -8.961 1 94 298 ILE B O 1
ATOM 5656 N N . GLU B 1 299 ? 3.848 -12.398 -11.055 1 89.31 299 GLU B N 1
ATOM 5657 C CA . GLU B 1 299 ? 3.906 -11.023 -10.57 1 89.31 299 GLU B CA 1
ATOM 5658 C C . GLU B 1 299 ? 2.662 -10.672 -9.758 1 89.31 299 GLU B C 1
ATOM 5660 O O . GLU B 1 299 ? 2.74 -9.906 -8.797 1 89.31 299 GLU B O 1
ATOM 5665 N N . VAL B 1 300 ? 1.598 -11.219 -10.148 1 85.5 300 VAL B N 1
ATOM 5666 C CA . VAL B 1 300 ? 0.36 -11.016 -9.406 1 85.5 300 VAL B CA 1
ATOM 5667 C C . VAL B 1 300 ? 0.489 -11.625 -8.016 1 85.5 300 VAL B C 1
ATOM 5669 O O . VAL B 1 300 ? 0.098 -11.008 -7.02 1 85.5 300 VAL B O 1
ATOM 5672 N N . PHE B 1 301 ? 1.077 -12.766 -7.949 1 90.62 301 PHE B N 1
ATOM 5673 C CA . PHE B 1 301 ? 1.345 -13.406 -6.668 1 90.62 301 PHE B CA 1
ATOM 5674 C C . PHE B 1 301 ? 2.27 -12.555 -5.812 1 90.62 301 PHE B C 1
ATOM 5676 O O . PHE B 1 301 ? 2.002 -12.336 -4.629 1 90.62 301 PHE B O 1
ATOM 5683 N N . PHE B 1 302 ? 3.312 -12.07 -6.445 1 89.5 302 PHE B N 1
ATOM 5684 C CA . PHE B 1 302 ? 4.254 -11.242 -5.703 1 89.5 302 PHE B CA 1
ATOM 5685 C C . PHE B 1 302 ? 3.588 -9.953 -5.23 1 89.5 302 PHE B C 1
ATOM 5687 O O . PHE B 1 302 ? 3.904 -9.445 -4.148 1 89.5 302 PHE B O 1
ATOM 5694 N N . LYS B 1 303 ? 2.73 -9.43 -6.008 1 83.25 303 LYS B N 1
ATOM 5695 C CA . LYS B 1 303 ? 1.991 -8.242 -5.594 1 83.25 303 LYS B CA 1
ATOM 5696 C C . LYS B 1 303 ? 1.166 -8.523 -4.34 1 83.25 303 LYS B C 1
ATOM 5698 O O . LYS B 1 303 ? 1.083 -7.676 -3.445 1 83.25 303 LYS B O 1
ATOM 5703 N N . TRP B 1 304 ? 0.661 -9.609 -4.348 1 78.31 304 TRP B N 1
ATOM 5704 C CA . TRP B 1 304 ? -0.093 -10.023 -3.168 1 78.31 304 TRP B CA 1
ATOM 5705 C C . TRP B 1 304 ? 0.806 -10.078 -1.938 1 78.31 304 TRP B C 1
ATOM 5707 O O . TRP B 1 304 ? 0.438 -9.594 -0.869 1 78.31 304 TRP B O 1
ATOM 5717 N N . ILE B 1 305 ? 1.87 -10.727 -2.125 1 81.56 305 ILE B N 1
ATOM 5718 C CA . ILE B 1 305 ? 2.805 -10.891 -1.018 1 81.56 305 ILE B CA 1
ATOM 5719 C C . ILE B 1 305 ? 3.295 -9.523 -0.552 1 81.56 305 ILE B C 1
ATOM 5721 O O . ILE B 1 305 ? 3.377 -9.258 0.651 1 81.56 305 ILE B O 1
ATOM 5725 N N . LYS B 1 306 ? 3.533 -8.688 -1.535 1 76.75 306 LYS B N 1
ATOM 5726 C CA . LYS B 1 306 ? 4.102 -7.383 -1.205 1 76.75 306 LYS B CA 1
ATOM 5727 C C . LYS B 1 306 ? 3.047 -6.465 -0.598 1 76.75 306 LYS B C 1
ATOM 5729 O O . LYS B 1 306 ? 3.367 -5.598 0.218 1 76.75 306 LYS B O 1
ATOM 5734 N N . GLN B 1 307 ? 1.815 -6.52 -1.119 1 68.25 307 GLN B N 1
ATOM 5735 C CA . GLN B 1 307 ? 0.762 -5.684 -0.548 1 68.25 307 GLN B CA 1
ATOM 5736 C C . GLN B 1 307 ? 0.54 -6.012 0.926 1 68.25 307 GLN B C 1
ATOM 5738 O O . GLN B 1 307 ? 0.23 -5.125 1.724 1 68.25 307 GLN B O 1
ATOM 5743 N N . ASN B 1 308 ? 0.576 -7.246 1.201 1 59.97 308 ASN B N 1
ATOM 5744 C CA . ASN B 1 308 ? 0.348 -7.695 2.57 1 59.97 308 ASN B CA 1
ATOM 5745 C C . ASN B 1 308 ? 1.587 -7.5 3.439 1 59.97 308 ASN B C 1
ATOM 5747 O O . ASN B 1 308 ? 1.496 -7.508 4.668 1 59.97 308 ASN B O 1
ATOM 5751 N N . ILE B 1 309 ? 2.711 -7.695 2.809 1 54.31 309 ILE B N 1
ATOM 5752 C CA . ILE B 1 309 ? 3.963 -7.41 3.504 1 54.31 309 ILE B CA 1
ATOM 5753 C C . ILE B 1 309 ? 4.32 -5.934 3.34 1 54.31 309 ILE B C 1
ATOM 5755 O O . ILE B 1 309 ? 4.801 -5.52 2.283 1 54.31 309 ILE B O 1
ATOM 5759 N N . VAL B 1 310 ? 3.428 -5.234 3.764 1 48.19 310 VAL B N 1
ATOM 5760 C CA . VAL B 1 310 ? 3.779 -3.848 3.48 1 48.19 310 VAL B CA 1
ATOM 5761 C C . VAL B 1 310 ? 5.281 -3.645 3.674 1 48.19 310 VAL B C 1
ATOM 5763 O O . VAL B 1 310 ? 5.805 -3.857 4.77 1 48.19 310 VAL B O 1
ATOM 5766 N N . VAL B 1 311 ? 6.086 -4.066 2.766 1 44.41 311 VAL B N 1
ATOM 5767 C CA . VAL B 1 311 ? 7.508 -3.744 2.789 1 44.41 311 VAL B CA 1
ATOM 5768 C C . VAL B 1 311 ? 7.777 -2.68 3.85 1 44.41 311 VAL B C 1
ATOM 5770 O O . VAL B 1 311 ? 8.789 -2.74 4.559 1 44.41 311 VAL B O 1
ATOM 5773 N N . LYS B 1 312 ? 7.016 -1.594 3.785 1 49.78 312 LYS B N 1
ATOM 5774 C CA . LYS B 1 312 ? 7.473 -0.475 4.602 1 49.78 312 LYS B CA 1
ATOM 5775 C C . LYS B 1 312 ? 7.496 -0.848 6.082 1 49.78 312 LYS B C 1
ATOM 5777 O O . LYS B 1 312 ? 8.281 -0.298 6.855 1 49.78 312 LYS B O 1
ATOM 5782 N N . THR B 1 313 ? 6.727 -1.886 6.508 1 58.56 313 THR B N 1
ATOM 5783 C CA . THR B 1 313 ? 6.836 -2.082 7.949 1 58.56 313 THR B CA 1
ATOM 5784 C C . THR B 1 313 ? 6.965 -3.566 8.281 1 58.56 313 THR B C 1
ATOM 5786 O O . THR B 1 313 ? 5.957 -4.246 8.508 1 58.56 313 THR B O 1
ATOM 5789 N N . LEU B 1 314 ? 8.203 -4.133 7.926 1 61.78 314 LEU B N 1
ATOM 5790 C CA . LEU B 1 314 ? 8.453 -5.461 8.477 1 61.78 314 LEU B CA 1
ATOM 5791 C C . LEU B 1 314 ? 8.039 -5.523 9.945 1 61.78 314 LEU B C 1
ATOM 5793 O O . LEU B 1 314 ? 8.234 -4.559 10.688 1 61.78 314 LEU B O 1
ATOM 5797 N N . TRP B 1 315 ? 7.309 -6.566 10.242 1 68.75 315 TRP B N 1
ATOM 5798 C CA . TRP B 1 315 ? 6.852 -6.742 11.617 1 68.75 315 TRP B CA 1
ATOM 5799 C C . TRP B 1 315 ? 8 -7.184 12.516 1 68.75 315 TRP B C 1
ATOM 5801 O O . TRP B 1 315 ? 7.773 -7.66 13.633 1 68.75 315 TRP B O 1
ATOM 5811 N N . GLY B 1 316 ? 9.211 -7.152 11.945 1 69.19 316 GLY B N 1
ATOM 5812 C CA . GLY B 1 316 ? 10.469 -7.477 12.602 1 69.19 316 GLY B CA 1
ATOM 5813 C C . GLY B 1 316 ? 11.633 -7.562 11.633 1 69.19 316 GLY B C 1
ATOM 5814 O O . GLY B 1 316 ? 11.445 -7.797 10.438 1 69.19 316 GLY B O 1
ATOM 5815 N N . PHE B 1 317 ? 12.82 -7.426 12.211 1 72.31 317 PHE B N 1
ATOM 5816 C CA . PHE B 1 317 ? 13.945 -7.277 11.289 1 72.31 317 PHE B CA 1
ATOM 5817 C C . PHE B 1 317 ? 14.922 -8.438 11.438 1 72.31 317 PHE B C 1
ATOM 5819 O O . PHE B 1 317 ? 15.836 -8.586 10.625 1 72.31 317 PHE B O 1
ATOM 5826 N N . SER B 1 318 ? 14.648 -9.242 12.398 1 80.31 318 SER B N 1
ATOM 5827 C CA . SER B 1 318 ? 15.484 -10.438 12.469 1 80.31 318 SER B CA 1
ATOM 5828 C C . SER B 1 318 ? 15.133 -11.414 11.352 1 80.31 318 SER B C 1
ATOM 5830 O O . SER B 1 318 ? 14.031 -11.367 10.797 1 80.31 318 SER B O 1
ATOM 5832 N N . GLU B 1 319 ? 16.141 -12.203 10.977 1 82.81 319 GLU B N 1
ATOM 5833 C CA . GLU B 1 319 ? 15.883 -13.203 9.945 1 82.81 319 GLU B CA 1
ATOM 5834 C C . GLU B 1 319 ? 14.672 -14.055 10.289 1 82.81 319 GLU B C 1
ATOM 5836 O O . GLU B 1 319 ? 13.828 -14.32 9.43 1 82.81 319 GLU B O 1
ATOM 5841 N N . ASN B 1 320 ? 14.641 -14.477 11.508 1 87.94 320 ASN B N 1
ATOM 5842 C CA . ASN B 1 320 ? 13.539 -15.305 11.977 1 87.94 320 ASN B CA 1
ATOM 5843 C C . ASN B 1 320 ? 12.203 -14.57 11.867 1 87.94 320 ASN B C 1
ATOM 5845 O O . ASN B 1 320 ? 11.219 -15.133 11.383 1 87.94 320 ASN B O 1
ATOM 5849 N N . ALA B 1 321 ? 12.148 -13.375 12.266 1 87.38 321 ALA B N 1
ATOM 5850 C CA . ALA B 1 321 ? 10.93 -12.578 12.211 1 87.38 321 ALA B CA 1
ATOM 5851 C C . ALA B 1 321 ? 10.461 -12.383 10.766 1 87.38 321 ALA B C 1
ATOM 5853 O O . ALA B 1 321 ? 9.266 -12.453 10.477 1 87.38 321 ALA B O 1
ATOM 5854 N N . VAL B 1 322 ? 11.406 -12.133 9.906 1 85.38 322 VAL B N 1
ATOM 5855 C CA . VAL B 1 322 ? 11.078 -11.914 8.5 1 85.38 322 VAL B CA 1
ATOM 5856 C C . VAL B 1 322 ? 10.523 -13.195 7.887 1 85.38 322 VAL B C 1
ATOM 5858 O O . VAL B 1 322 ? 9.523 -13.164 7.164 1 85.38 322 VAL B O 1
ATOM 5861 N N . LYS B 1 323 ? 11.164 -14.281 8.148 1 89.88 323 LYS B N 1
ATOM 5862 C CA . LYS B 1 323 ? 10.695 -15.562 7.625 1 89.88 323 LYS B CA 1
ATOM 5863 C C . LYS B 1 323 ? 9.297 -15.891 8.148 1 89.88 323 LYS B C 1
ATOM 5865 O O . LYS B 1 323 ? 8.461 -16.406 7.406 1 89.88 323 LYS B O 1
ATOM 5870 N N . ILE B 1 324 ? 9.047 -15.617 9.414 1 91.88 324 ILE B N 1
ATOM 5871 C CA . ILE B 1 324 ? 7.719 -15.844 9.984 1 91.88 324 ILE B CA 1
ATOM 5872 C C . ILE B 1 324 ? 6.688 -15 9.242 1 91.88 324 ILE B C 1
ATOM 5874 O O . ILE B 1 324 ? 5.617 -15.492 8.875 1 91.88 324 ILE B O 1
ATOM 5878 N N . HIS B 1 325 ? 7.023 -13.758 9.047 1 89.62 325 HIS B N 1
ATOM 5879 C CA . HIS B 1 325 ? 6.117 -12.844 8.367 1 89.62 325 HIS B CA 1
ATOM 5880 C C . HIS B 1 325 ? 5.816 -13.328 6.949 1 89.62 325 HIS B C 1
ATOM 5882 O O . HIS B 1 325 ? 4.652 -13.383 6.547 1 89.62 325 HIS B O 1
ATOM 5888 N N . LEU B 1 326 ? 6.82 -13.727 6.219 1 89.25 326 LEU B N 1
ATOM 5889 C CA . LEU B 1 326 ? 6.664 -14.156 4.832 1 89.25 326 LEU B CA 1
ATOM 5890 C C . LEU B 1 326 ? 5.855 -15.453 4.754 1 89.25 326 LEU B C 1
ATOM 5892 O O . LEU B 1 326 ? 4.949 -15.57 3.928 1 89.25 326 LEU B O 1
ATOM 5896 N N . TRP B 1 327 ? 6.16 -16.328 5.559 1 93.25 327 TRP B N 1
ATOM 5897 C CA . TRP B 1 327 ? 5.43 -17.594 5.543 1 93.25 327 TRP B CA 1
ATOM 5898 C C . TRP B 1 327 ? 3.984 -17.391 5.988 1 93.25 327 TRP B C 1
ATOM 5900 O O . TRP B 1 327 ? 3.078 -18.062 5.496 1 93.25 327 TRP B O 1
ATOM 5910 N N . THR B 1 328 ? 3.781 -16.531 6.961 1 94 328 THR B N 1
ATOM 5911 C CA . THR B 1 328 ? 2.406 -16.25 7.348 1 94 328 THR B CA 1
ATOM 5912 C C . THR B 1 328 ? 1.628 -15.648 6.18 1 94 328 THR B C 1
ATOM 5914 O O . THR B 1 328 ? 0.443 -15.945 6.004 1 94 328 THR B O 1
ATOM 5917 N N . ALA B 1 329 ? 2.309 -14.82 5.426 1 92.12 329 ALA B N 1
ATOM 5918 C CA . ALA B 1 329 ? 1.679 -14.273 4.23 1 92.12 329 ALA B CA 1
ATOM 5919 C C . ALA B 1 329 ? 1.295 -15.375 3.252 1 92.12 329 ALA B C 1
ATOM 5921 O O . ALA B 1 329 ? 0.205 -15.352 2.676 1 92.12 329 ALA B O 1
ATOM 5922 N N . VAL B 1 330 ? 2.193 -16.281 3.062 1 94.31 330 VAL B N 1
ATOM 5923 C CA . VAL B 1 330 ? 1.932 -17.422 2.182 1 94.31 330 VAL B CA 1
ATOM 5924 C C . VAL B 1 330 ? 0.759 -18.234 2.721 1 94.31 330 VAL B C 1
ATOM 5926 O O . VAL B 1 330 ? -0.127 -18.641 1.962 1 94.31 330 VAL B O 1
ATOM 5929 N N . ILE B 1 331 ? 0.764 -18.438 4.016 1 95.94 331 ILE B N 1
ATOM 5930 C CA . ILE B 1 331 ? -0.308 -19.172 4.664 1 95.94 331 ILE B CA 1
ATOM 5931 C C . ILE B 1 331 ? -1.642 -18.469 4.438 1 95.94 331 ILE B C 1
ATOM 5933 O O . ILE B 1 331 ? -2.645 -19.109 4.117 1 95.94 331 ILE B O 1
ATOM 5937 N N . ALA B 1 332 ? -1.641 -17.188 4.645 1 95 332 ALA B N 1
ATOM 5938 C CA . ALA B 1 332 ? -2.854 -16.406 4.402 1 95 332 ALA B CA 1
ATOM 5939 C C . ALA B 1 332 ? -3.332 -16.578 2.963 1 95 332 ALA B C 1
ATOM 5941 O O . ALA B 1 332 ? -4.52 -16.812 2.721 1 95 332 ALA B O 1
ATOM 5942 N N . TYR B 1 333 ? -2.455 -16.469 2.035 1 94.5 333 TYR B N 1
ATOM 5943 C CA . TYR B 1 333 ? -2.775 -16.625 0.62 1 94.5 333 TYR B CA 1
ATOM 5944 C C . TYR B 1 333 ? -3.375 -18 0.342 1 94.5 333 TYR B C 1
ATOM 5946 O O . TYR B 1 333 ? -4.414 -18.109 -0.317 1 94.5 333 TYR B O 1
ATOM 5954 N N . LEU B 1 334 ? -2.699 -19.016 0.831 1 96.62 334 LEU B N 1
ATOM 5955 C CA . LEU B 1 334 ? -3.131 -20.391 0.599 1 96.62 334 LEU B CA 1
ATOM 5956 C C . LEU B 1 334 ? -4.477 -20.656 1.264 1 96.62 334 LEU B C 1
ATOM 5958 O O . LEU B 1 334 ? -5.297 -21.422 0.735 1 96.62 334 LEU B O 1
ATOM 5962 N N . THR B 1 335 ? -4.68 -20.078 2.424 1 96.94 335 THR B N 1
ATOM 5963 C CA . THR B 1 335 ? -5.969 -20.219 3.094 1 96.94 335 THR B CA 1
ATOM 5964 C C . THR B 1 335 ? -7.086 -19.609 2.25 1 96.94 335 THR B C 1
ATOM 5966 O O . THR B 1 335 ? -8.141 -20.234 2.078 1 96.94 335 THR B O 1
ATOM 5969 N N . VAL B 1 336 ? -6.871 -18.469 1.729 1 96.25 336 VAL B N 1
ATOM 5970 C CA . VAL B 1 336 ? -7.848 -17.812 0.866 1 96.25 336 VAL B CA 1
ATOM 5971 C C . VAL B 1 336 ? -8.094 -18.656 -0.379 1 96.25 336 VAL B C 1
ATOM 5973 O O . VAL B 1 336 ? -9.242 -18.859 -0.788 1 96.25 336 VAL B O 1
ATOM 5976 N N . ALA B 1 337 ? -7.004 -19.156 -0.959 1 96.38 337 ALA B N 1
ATOM 5977 C CA . ALA B 1 337 ? -7.113 -20.016 -2.143 1 96.38 337 ALA B CA 1
ATOM 5978 C C . ALA B 1 337 ? -7.906 -21.281 -1.837 1 96.38 337 ALA B C 1
ATOM 5980 O O . ALA B 1 337 ? -8.695 -21.734 -2.664 1 96.38 337 ALA B O 1
ATOM 5981 N N . ARG B 1 338 ? -7.637 -21.812 -0.689 1 97.69 338 ARG B N 1
ATOM 5982 C CA . ARG B 1 338 ? -8.359 -23.016 -0.266 1 97.69 338 ARG B CA 1
ATOM 5983 C C . ARG B 1 338 ? -9.852 -22.734 -0.156 1 97.69 338 ARG B C 1
ATOM 5985 O O . ARG B 1 338 ? -10.672 -23.531 -0.631 1 97.69 338 ARG B O 1
ATOM 5992 N N . ILE B 1 339 ? -10.195 -21.672 0.467 1 97.25 339 ILE B N 1
ATOM 5993 C CA . ILE B 1 339 ? -11.594 -21.297 0.641 1 97.25 339 ILE B CA 1
ATOM 5994 C C . ILE B 1 339 ? -12.258 -21.125 -0.725 1 97.25 339 ILE B C 1
ATOM 5996 O O . ILE B 1 339 ? -13.367 -21.609 -0.945 1 97.25 339 ILE B O 1
ATOM 6000 N N . LYS B 1 340 ? -11.57 -20.438 -1.609 1 96.12 340 LYS B N 1
ATOM 6001 C CA . LYS B 1 340 ? -12.094 -20.234 -2.959 1 96.12 340 LYS B CA 1
ATOM 6002 C C . LYS B 1 340 ? -12.398 -21.578 -3.629 1 96.12 340 LYS B C 1
ATOM 6004 O O . LYS B 1 340 ? -13.461 -21.75 -4.227 1 96.12 340 LYS B O 1
ATOM 6009 N N . ALA B 1 341 ? -11.469 -22.484 -3.553 1 95.88 341 ALA B N 1
ATOM 6010 C CA . ALA B 1 341 ? -11.625 -23.781 -4.188 1 95.88 341 ALA B CA 1
ATOM 6011 C C . ALA B 1 341 ? -12.75 -24.578 -3.531 1 95.88 341 ALA B C 1
ATOM 6013 O O . ALA B 1 341 ? -13.562 -25.203 -4.219 1 95.88 341 ALA B O 1
ATOM 6014 N N . ASP B 1 342 ? -12.781 -24.547 -2.221 1 95.88 342 ASP B N 1
ATOM 6015 C CA . ASP B 1 342 ? -13.773 -25.328 -1.474 1 95.88 342 ASP B CA 1
ATOM 6016 C C . ASP B 1 342 ? -15.188 -24.859 -1.794 1 95.88 342 ASP B C 1
ATOM 6018 O O . ASP B 1 342 ? -16.094 -25.672 -1.942 1 95.88 342 ASP B O 1
ATOM 6022 N N . TYR B 1 343 ? -15.352 -23.562 -1.893 1 94.75 343 TYR B N 1
ATOM 6023 C CA . TYR B 1 343 ? -16.672 -23.016 -2.133 1 94.75 343 TYR B CA 1
ATOM 6024 C C . TYR B 1 343 ? -16.953 -22.859 -3.627 1 94.75 343 TYR B C 1
ATOM 6026 O O . TYR B 1 343 ? -18.031 -22.453 -4.031 1 94.75 343 TYR B O 1
ATOM 6034 N N . LYS B 1 344 ? -16.016 -23.188 -4.512 1 93 344 LYS B N 1
ATOM 6035 C CA . LYS B 1 344 ? -16.141 -23.047 -5.961 1 93 344 LYS B CA 1
ATOM 6036 C C . LYS B 1 344 ? -16.562 -21.625 -6.332 1 93 344 LYS B C 1
ATOM 6038 O O . LYS B 1 344 ? -17.5 -21.438 -7.102 1 93 344 LYS B O 1
ATOM 6043 N N . SER B 1 345 ? -15.867 -20.75 -5.711 1 93.31 345 SER B N 1
ATOM 6044 C CA . SER B 1 345 ? -16.172 -19.344 -5.949 1 93.31 345 SER B CA 1
ATOM 6045 C C . SER B 1 345 ? -15.773 -18.922 -7.355 1 93.31 345 SER B C 1
ATOM 6047 O O . SER B 1 345 ? -14.727 -19.344 -7.863 1 93.31 345 SER B O 1
ATOM 6049 N N . CYS B 1 346 ? -16.547 -18.031 -7.961 1 90.25 346 CYS B N 1
ATOM 6050 C CA . CYS B 1 346 ? -16.25 -17.531 -9.297 1 90.25 346 CYS B CA 1
ATOM 6051 C C . CYS B 1 346 ? -15.258 -16.375 -9.25 1 90.25 346 CYS B C 1
ATOM 6053 O O . CYS B 1 346 ? -14.734 -15.953 -10.281 1 90.25 346 CYS B O 1
ATOM 6055 N N . TYR B 1 347 ? -14.953 -15.922 -8.055 1 91 347 TYR B N 1
ATOM 6056 C CA . TYR B 1 347 ? -14.047 -14.797 -7.891 1 91 347 TYR B CA 1
ATOM 6057 C C . TYR B 1 347 ? -12.594 -15.25 -7.969 1 91 347 TYR B C 1
ATOM 6059 O O . TYR B 1 347 ? -12.289 -16.422 -7.746 1 91 347 TYR B O 1
ATOM 6067 N N . SER B 1 348 ? -11.734 -14.359 -8.367 1 90.62 348 SER B N 1
ATOM 6068 C CA . SER B 1 348 ? -10.297 -14.625 -8.289 1 90.62 348 SER B CA 1
ATOM 6069 C C . SER B 1 348 ? -9.828 -14.68 -6.84 1 90.62 348 SER B C 1
ATOM 6071 O O . SER B 1 348 ? -10.547 -14.281 -5.926 1 90.62 348 SER B O 1
ATOM 6073 N N . ILE B 1 349 ? -8.656 -15.195 -6.602 1 91.62 349 ILE B N 1
ATOM 6074 C CA . ILE B 1 349 ? -8.102 -15.289 -5.254 1 91.62 349 ILE B CA 1
ATOM 6075 C C . ILE B 1 349 ? -7.992 -13.898 -4.641 1 91.62 349 ILE B C 1
ATOM 6077 O O . ILE B 1 349 ? -8.328 -13.695 -3.473 1 91.62 349 ILE B O 1
ATOM 6081 N N . THR B 1 350 ? -7.621 -12.922 -5.441 1 88.44 350 THR B N 1
ATOM 6082 C CA . THR B 1 350 ? -7.473 -11.547 -4.973 1 88.44 350 THR B CA 1
ATOM 6083 C C . THR B 1 350 ? -8.828 -10.961 -4.586 1 88.44 350 THR B C 1
ATOM 6085 O O . THR B 1 350 ? -8.938 -10.242 -3.59 1 88.44 350 THR B O 1
ATOM 6088 N N . GLU B 1 351 ? -9.805 -11.266 -5.348 1 91.12 351 GLU B N 1
ATOM 6089 C CA . GLU B 1 351 ? -11.156 -10.781 -5.055 1 91.12 351 GLU B CA 1
ATOM 6090 C C . GLU B 1 351 ? -11.695 -11.398 -3.77 1 91.12 351 GLU B C 1
ATOM 6092 O O . GLU B 1 351 ? -12.328 -10.711 -2.963 1 91.12 351 GLU B O 1
ATOM 6097 N N . VAL B 1 352 ? -11.469 -12.68 -3.641 1 94 352 VAL B N 1
ATOM 6098 C CA . VAL B 1 352 ? -11.898 -13.352 -2.422 1 94 352 VAL B CA 1
ATOM 6099 C C . VAL B 1 352 ? -11.195 -12.734 -1.213 1 94 352 VAL B C 1
ATOM 6101 O O . VAL B 1 352 ? -11.828 -12.477 -0.186 1 94 352 VAL B O 1
ATOM 6104 N N . ALA B 1 353 ? -9.953 -12.469 -1.367 1 92.31 353 ALA B N 1
ATOM 6105 C CA . ALA B 1 353 ? -9.188 -11.859 -0.285 1 92.31 353 ALA B CA 1
ATOM 6106 C C . ALA B 1 353 ? -9.75 -10.484 0.076 1 92.31 353 ALA B C 1
ATOM 6108 O O . ALA B 1 353 ? -9.852 -10.141 1.255 1 92.31 353 ALA B O 1
ATOM 6109 N N . THR B 1 354 ? -10.102 -9.727 -0.904 1 90.81 354 THR B N 1
ATOM 6110 C CA . THR B 1 354 ? -10.656 -8.398 -0.692 1 90.81 354 THR B CA 1
ATOM 6111 C C . THR B 1 354 ? -11.977 -8.477 0.067 1 90.81 354 THR B C 1
ATOM 6113 O O . THR B 1 354 ? -12.203 -7.707 1.005 1 90.81 354 THR B O 1
ATOM 6116 N N . LEU B 1 355 ? -12.766 -9.391 -0.31 1 92.56 355 LEU B N 1
ATOM 6117 C CA . LEU B 1 355 ? -14.062 -9.555 0.342 1 92.56 355 LEU B CA 1
ATOM 6118 C C . LEU B 1 355 ? -13.891 -9.984 1.794 1 92.56 355 LEU B C 1
ATOM 6120 O O . LEU B 1 355 ? -14.602 -9.508 2.68 1 92.56 355 LEU B O 1
ATOM 6124 N N . ILE B 1 356 ? -12.938 -10.852 1.987 1 93.62 356 ILE B N 1
ATOM 6125 C CA . ILE B 1 356 ? -12.664 -11.297 3.35 1 93.62 356 ILE B CA 1
ATOM 6126 C C . ILE B 1 356 ? -12.125 -10.125 4.172 1 93.62 356 ILE B C 1
ATOM 6128 O O . ILE B 1 356 ? -12.516 -9.938 5.324 1 93.62 356 ILE B O 1
ATOM 6132 N N . ARG B 1 357 ? -11.305 -9.367 3.592 1 92.06 357 ARG B N 1
ATOM 6133 C CA . ARG B 1 357 ? -10.68 -8.25 4.281 1 92.06 357 ARG B CA 1
ATOM 6134 C C . ARG B 1 357 ? -11.719 -7.246 4.762 1 92.06 357 ARG B C 1
ATOM 6136 O O . ARG B 1 357 ? -11.711 -6.844 5.926 1 92.06 357 ARG B O 1
ATOM 6143 N N . ILE B 1 358 ? -12.609 -6.895 3.939 1 90 358 ILE B N 1
ATOM 6144 C CA . ILE B 1 358 ? -13.578 -5.848 4.238 1 90 358 ILE B CA 1
ATOM 6145 C C . ILE B 1 358 ? -14.648 -6.391 5.188 1 90 358 ILE B C 1
ATOM 6147 O O . ILE B 1 358 ? -15.227 -5.637 5.977 1 90 358 ILE B O 1
ATOM 6151 N N . SER B 1 359 ? -14.836 -7.715 5.199 1 91.62 359 SER B N 1
ATOM 6152 C CA . SER B 1 359 ? -15.922 -8.312 5.969 1 91.62 359 SER B CA 1
ATOM 6153 C C . SER B 1 359 ? -15.391 -9.094 7.164 1 91.62 359 SER B C 1
ATOM 6155 O O . SER B 1 359 ? -16.125 -9.891 7.762 1 91.62 359 SER B O 1
ATOM 6157 N N . ALA B 1 360 ? -14.188 -8.898 7.512 1 91.56 360 ALA B N 1
ATOM 6158 C CA . ALA B 1 360 ? -13.523 -9.742 8.508 1 91.56 360 ALA B CA 1
ATOM 6159 C C . ALA B 1 360 ? -14.297 -9.758 9.82 1 91.56 360 ALA B C 1
ATOM 6161 O O . ALA B 1 360 ? -14.391 -10.789 10.477 1 91.56 360 ALA B O 1
ATOM 6162 N N . LEU B 1 361 ? -14.953 -8.633 10.203 1 89.25 361 LEU B N 1
ATOM 6163 C CA . LEU B 1 361 ? -15.609 -8.539 11.5 1 89.25 361 LEU B CA 1
ATOM 6164 C C . LEU B 1 361 ? -17.125 -8.539 11.344 1 89.25 361 LEU B C 1
ATOM 6166 O O . LEU B 1 361 ? -17.844 -8.164 12.273 1 89.25 361 LEU B O 1
ATOM 6170 N N . GLU B 1 362 ? -17.562 -8.992 10.258 1 87.81 362 GLU B N 1
ATOM 6171 C CA . GLU B 1 362 ? -19 -9.141 10.031 1 87.81 362 GLU B CA 1
ATOM 6172 C C . GLU B 1 362 ? -19.484 -10.539 10.406 1 87.81 362 GLU B C 1
ATOM 6174 O O . GLU B 1 362 ? -18.703 -11.5 10.375 1 87.81 362 GLU B O 1
ATOM 6179 N N . ARG B 1 363 ? -20.719 -10.547 10.703 1 87.12 363 ARG B N 1
ATOM 6180 C CA . ARG B 1 363 ? -21.359 -11.828 10.992 1 87.12 363 ARG B CA 1
ATOM 6181 C C . ARG B 1 363 ? -22.188 -12.312 9.812 1 87.12 363 ARG B C 1
ATOM 6183 O O . ARG B 1 363 ? -23.422 -12.234 9.844 1 87.12 363 ARG B O 1
ATOM 6190 N N . VAL B 1 364 ? -21.578 -12.695 8.773 1 87.38 364 VAL B N 1
ATOM 6191 C CA . VAL B 1 364 ? -22.188 -13.219 7.555 1 87.38 364 VAL B CA 1
ATOM 6192 C C . VAL B 1 364 ? -21.562 -14.562 7.191 1 87.38 364 VAL B C 1
ATOM 6194 O O . VAL B 1 364 ? -20.391 -14.805 7.504 1 87.38 364 VAL B O 1
ATOM 6197 N N . GLU B 1 365 ? -22.359 -15.375 6.617 1 91.19 365 GLU B N 1
ATOM 6198 C CA . GLU B 1 365 ? -21.828 -16.656 6.152 1 91.19 365 GLU B CA 1
ATOM 6199 C C . GLU B 1 365 ? -20.812 -16.453 5.023 1 91.19 365 GLU B C 1
ATOM 6201 O O . GLU B 1 365 ? -21.125 -15.82 4.012 1 91.19 365 GLU B O 1
ATOM 6206 N N . LEU B 1 366 ? -19.688 -17.016 5.195 1 92.56 366 LEU B N 1
ATOM 6207 C CA . LEU B 1 366 ? -18.578 -16.828 4.27 1 92.56 366 LEU B CA 1
ATOM 6208 C C . LEU B 1 366 ? -18.938 -17.328 2.875 1 92.56 366 LEU B C 1
ATOM 6210 O O . LEU B 1 366 ? -18.625 -16.672 1.876 1 92.56 366 LEU B O 1
ATOM 6214 N N . ARG B 1 367 ? -19.625 -18.406 2.797 1 92.44 367 ARG B N 1
ATOM 6215 C CA . ARG B 1 367 ? -20 -18.984 1.512 1 92.44 367 ARG B CA 1
ATOM 6216 C C . ARG B 1 367 ? -20.922 -18.047 0.736 1 92.44 367 ARG B C 1
ATOM 6218 O O . ARG B 1 367 ? -20.766 -17.891 -0.477 1 92.44 367 ARG B O 1
ATOM 6225 N N . GLN B 1 368 ? -21.812 -17.406 1.442 1 88.69 368 GLN B N 1
ATOM 6226 C CA . GLN B 1 368 ? -22.734 -16.469 0.814 1 88.69 368 GLN B CA 1
ATOM 6227 C C . GLN B 1 368 ? -22 -15.242 0.275 1 88.69 368 GLN B C 1
ATOM 6229 O O . GLN B 1 368 ? -22.359 -14.719 -0.781 1 88.69 368 GLN B O 1
ATOM 6234 N N . LEU B 1 369 ? -21.047 -14.883 0.993 1 89.31 369 LEU B N 1
ATOM 6235 C CA . LEU B 1 369 ? -20.266 -13.711 0.611 1 89.31 369 LEU B CA 1
ATOM 6236 C C . LEU B 1 369 ? -19.469 -13.984 -0.659 1 89.31 369 LEU B C 1
ATOM 6238 O O . LEU B 1 369 ? -19.266 -13.086 -1.481 1 89.31 369 LEU B O 1
ATOM 6242 N N . LEU B 1 370 ? -19.047 -15.25 -0.862 1 92.81 370 LEU B N 1
ATOM 6243 C CA . LEU B 1 370 ? -18.078 -15.555 -1.903 1 92.81 370 LEU B CA 1
ATOM 6244 C C . LEU B 1 370 ? -18.75 -16.234 -3.094 1 92.81 370 LEU B C 1
ATOM 6246 O O . LEU B 1 370 ? -18.078 -16.578 -4.074 1 92.81 370 LEU B O 1
ATOM 6250 N N . THR B 1 371 ? -20.078 -16.484 -2.973 1 88.69 371 THR B N 1
ATOM 6251 C CA . THR B 1 371 ? -20.781 -17.109 -4.082 1 88.69 371 THR B CA 1
ATOM 6252 C C . THR B 1 371 ? -21.906 -16.188 -4.586 1 88.69 371 THR B C 1
ATOM 6254 O O . THR B 1 371 ? -22.469 -15.406 -3.818 1 88.69 371 THR B O 1
ATOM 6257 N N . LYS B 1 372 ? -21.906 -15.75 -5.875 1 72.5 372 LYS B N 1
ATOM 6258 C CA . LYS B 1 372 ? -22.906 -14.852 -6.461 1 72.5 372 LYS B CA 1
ATOM 6259 C C . LYS B 1 372 ? -24.312 -15.367 -6.207 1 72.5 372 LYS B C 1
ATOM 6261 O O . LYS B 1 372 ? -24.594 -16.562 -6.363 1 72.5 372 LYS B O 1
ATOM 6266 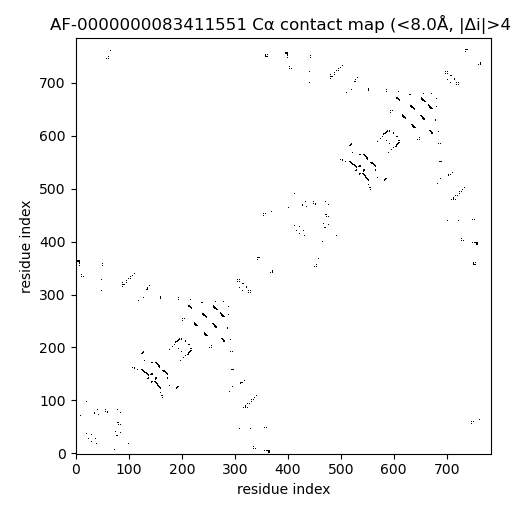N N . GLN B 1 373 ? -25.062 -14.75 -5.305 1 57.66 373 GLN B N 1
ATOM 6267 C CA . GLN B 1 373 ? -26.453 -15.117 -5.066 1 57.66 373 GLN B CA 1
ATOM 6268 C C . GLN B 1 373 ? -27.266 -15.047 -6.355 1 57.66 373 GLN B C 1
ATOM 6270 O O . GLN B 1 373 ? -27.156 -14.094 -7.121 1 57.66 373 GLN B O 1
ATOM 6275 N N . ASP B 1 374 ? -27.484 -16.047 -7.012 1 47.44 374 ASP B N 1
ATOM 6276 C CA . ASP B 1 374 ? -28.516 -16.078 -8.047 1 47.44 374 ASP B CA 1
ATOM 6277 C C . ASP B 1 374 ? -29.781 -15.336 -7.594 1 47.44 374 ASP B C 1
ATOM 6279 O O . ASP B 1 374 ? -30.453 -15.766 -6.656 1 47.44 374 ASP B O 1
ATOM 6283 N N . LEU B 1 375 ? -29.812 -14.039 -7.465 1 42.56 375 LEU B N 1
ATOM 6284 C CA . LEU B 1 375 ? -31.094 -13.375 -7.281 1 42.56 375 LEU B CA 1
ATOM 6285 C C . LEU B 1 375 ? -32.188 -14.109 -8.047 1 42.56 375 LEU B C 1
ATOM 6287 O O . LEU B 1 375 ? -33.344 -13.672 -8.047 1 42.56 375 LEU B O 1
ATOM 6291 N N . SER B 1 376 ? -31.984 -14.922 -8.977 1 36.62 376 SER B N 1
ATOM 6292 C CA . SER B 1 376 ? -33.188 -15.414 -9.68 1 36.62 376 SER B CA 1
ATOM 6293 C C . SER B 1 376 ? -34.125 -16.109 -8.719 1 36.62 376 SER B C 1
ATOM 6295 O O . SER B 1 376 ? -35.312 -16.234 -9.008 1 36.62 376 SER B O 1
ATOM 6297 N N . THR B 1 377 ? -33.75 -16.797 -7.711 1 35.03 377 THR B N 1
ATOM 6298 C CA . THR B 1 377 ? -34.781 -17.688 -7.207 1 35.03 377 THR B CA 1
ATOM 6299 C C . THR B 1 377 ? -35.719 -16.938 -6.27 1 35.03 377 THR B C 1
ATOM 6301 O O . THR B 1 377 ? -36.844 -17.406 -6.004 1 35.03 377 THR B O 1
ATOM 6304 N N . ASN B 1 378 ? -35.344 -15.938 -5.414 1 35.28 378 ASN B N 1
ATOM 6305 C CA . ASN B 1 378 ? -36.406 -15.633 -4.473 1 35.28 378 ASN B CA 1
ATOM 6306 C C . ASN B 1 378 ? -37.438 -14.672 -5.074 1 35.28 378 ASN B C 1
ATOM 6308 O O . ASN B 1 378 ? -38.25 -14.086 -4.352 1 35.28 378 ASN B O 1
ATOM 6312 N N . SER B 1 379 ? -37.375 -14.18 -6.293 1 33.41 379 SER B N 1
ATOM 6313 C CA . SER B 1 379 ? -38.562 -13.438 -6.715 1 33.41 379 SER B CA 1
ATOM 6314 C C . SER B 1 379 ? -39.844 -14.273 -6.535 1 33.41 379 SER B C 1
ATOM 6316 O O . SER B 1 379 ? -40.938 -13.766 -6.715 1 33.41 379 SER B O 1
ATOM 6318 N N . ASN B 1 380 ? -39.875 -15.555 -6.551 1 29.94 380 ASN B N 1
ATOM 6319 C CA . ASN B 1 380 ? -41.219 -16.125 -6.566 1 29.94 380 ASN B CA 1
ATOM 6320 C C . ASN B 1 380 ? -41.906 -16.047 -5.195 1 29.94 380 ASN B C 1
ATOM 6322 O O . ASN B 1 380 ? -42.875 -16.75 -4.934 1 29.94 380 ASN B O 1
ATOM 6326 N N . GLN B 1 381 ? -41.25 -15.703 -4.113 1 28.95 381 GLN B N 1
ATOM 6327 C CA . GLN B 1 381 ? -42.25 -15.703 -3.064 1 28.95 381 GLN B CA 1
ATOM 6328 C C . GLN B 1 381 ? -43.156 -14.492 -3.182 1 28.95 381 GLN B C 1
ATOM 6330 O O . GLN B 1 381 ? -42.719 -13.391 -3.508 1 28.95 381 GLN B O 1
ATOM 6335 N N . ASN B 1 382 ? -44.625 -14.664 -3.234 1 28.52 382 ASN B N 1
ATOM 6336 C CA . ASN B 1 382 ? -45.906 -13.984 -3.273 1 28.52 382 ASN B CA 1
ATOM 6337 C C . ASN B 1 382 ? -46 -12.906 -2.201 1 28.52 382 ASN B C 1
ATOM 6339 O O . ASN B 1 382 ? -46.156 -13.211 -1.016 1 28.52 382 ASN B O 1
ATOM 6343 N N . VAL B 1 383 ? -45.219 -11.945 -2.105 1 28.62 383 VAL B N 1
ATOM 6344 C CA . VAL B 1 383 ? -45.781 -10.891 -1.278 1 28.62 383 VAL B CA 1
ATOM 6345 C C . VAL B 1 383 ? -47.156 -10.492 -1.827 1 28.62 383 VAL B C 1
ATOM 6347 O O . VAL B 1 383 ? -47.25 -9.984 -2.947 1 28.62 383 VAL B O 1
ATOM 6350 N N . LYS B 1 384 ? -48.25 -11.164 -1.383 1 29.34 384 LYS B N 1
ATOM 6351 C CA . LYS B 1 384 ? -49.594 -10.664 -1.387 1 29.34 384 LYS B CA 1
ATOM 6352 C C . LYS B 1 384 ? -49.656 -9.195 -0.985 1 29.34 384 LYS B C 1
ATOM 6354 O O . LYS B 1 384 ? -48.969 -8.773 -0.043 1 29.34 384 LYS B O 1
ATOM 6359 N N . ASP B 1 385 ? -50.094 -8.266 -1.852 1 27.98 385 ASP B N 1
ATOM 6360 C CA . ASP B 1 385 ? -50.438 -6.852 -1.891 1 27.98 385 ASP B CA 1
ATOM 6361 C C . ASP B 1 385 ? -51.312 -6.461 -0.701 1 27.98 385 ASP B C 1
ATOM 6363 O O . ASP B 1 385 ? -52.438 -6.926 -0.582 1 27.98 385 ASP B O 1
ATOM 6367 N N . ILE B 1 386 ? -50.969 -6.516 0.563 1 29.59 386 ILE B N 1
ATOM 6368 C CA . ILE B 1 386 ? -51.938 -5.926 1.5 1 29.59 386 ILE B CA 1
ATOM 6369 C C . ILE B 1 386 ? -52.25 -4.5 1.065 1 29.59 386 ILE B C 1
ATOM 6371 O O . ILE B 1 386 ? -51.375 -3.643 1 1 29.59 386 ILE B O 1
ATOM 6375 N N . SER B 1 387 ? -53.312 -4.367 0.121 1 29.78 387 SER B N 1
ATOM 6376 C CA . SER B 1 387 ? -54.094 -3.203 -0.264 1 29.78 387 SER B CA 1
ATOM 6377 C C . SER B 1 387 ? -54.562 -2.416 0.96 1 29.78 387 SER B C 1
ATOM 6379 O O . SER B 1 387 ? -55.562 -2.762 1.588 1 29.78 387 SER B O 1
ATOM 6381 N N . LEU B 1 388 ? -53.781 -2.062 1.891 1 25.23 388 LEU B N 1
ATOM 6382 C CA . LEU B 1 388 ? -54.375 -1.349 3.023 1 25.23 388 LEU B CA 1
ATOM 6383 C C . LEU B 1 388 ? -55.094 -0.096 2.557 1 25.23 388 LEU B C 1
ATOM 6385 O O . LEU B 1 388 ? -55.688 0.618 3.367 1 25.23 388 LEU B O 1
ATOM 6389 N N . PHE B 1 389 ? -54.781 0.548 1.376 1 26.16 389 PHE B N 1
ATOM 6390 C CA . PHE B 1 389 ? -55.5 1.794 1.205 1 26.16 389 PHE B CA 1
ATOM 6391 C C . PHE B 1 389 ? -56.938 1.518 0.796 1 26.16 389 PHE B C 1
ATOM 6393 O O . PHE B 1 389 ? -57.312 1.664 -0.374 1 26.16 389 PHE B O 1
ATOM 6400 N N . ASP B 1 390 ? -57.594 0.334 1.123 1 24.28 390 ASP B N 1
ATOM 6401 C CA . ASP B 1 390 ? -59.031 0.425 0.865 1 24.28 390 ASP B CA 1
ATOM 6402 C C . ASP B 1 390 ? -59.625 1.681 1.499 1 24.28 390 ASP B C 1
ATOM 6404 O O . ASP B 1 390 ? -60.312 2.461 0.826 1 24.28 390 ASP B O 1
ATOM 6408 N N . ASP B 1 391 ? -60.406 1.662 2.719 1 24.58 391 ASP B N 1
ATOM 6409 C CA . ASP B 1 391 ? -61.625 2.348 3.111 1 24.58 391 ASP B CA 1
ATOM 6410 C C . ASP B 1 391 ? -61.344 3.748 3.643 1 24.58 391 ASP B C 1
ATOM 6412 O O . ASP B 1 391 ? -62.25 4.551 3.844 1 24.58 391 ASP B O 1
ATOM 6416 N N . PHE B 1 392 ? -60.25 4.527 4 1 23.83 392 PHE B N 1
ATOM 6417 C CA . PHE B 1 392 ? -60.75 5.879 4.242 1 23.83 392 PHE B CA 1
ATOM 6418 C C . PHE B 1 392 ? -60.844 6.66 2.936 1 23.83 392 PHE B C 1
ATOM 6420 O O . PHE B 1 392 ? -60.031 6.465 2.029 1 23.83 392 PHE B O 1
#

Foldseek 3Di:
DLFQAFLLLVLCVLQDPVQLVVLCVVQVQCPPPDPAGPVLLLSLLLLCLLQVPQELQSSLVVCVVVVVCCVSNVHDDRDHLVVSQVSLFPGFLVSLVSSLQVLLVVLVVLLLPADDPPADDSAWEKEKDKDKQWAACVFAVVQDADPNTRIKMWIFIAGLSARGTNDIDIDHRVDQRLVVLVVDDADAPYEYEYEQSNDDLLSQQVCVVNNYKYKYAHDPPFAKAFPAFDDDPDPPLQWDGWTKIAGDDPVNCVSHVDIKIKTWGQDPVVRDIGIMIMRDDPDDSSNSVVSNVSSCSNVVVVCQLCSSCVSVYQNHRYPSSNSNSSSSSSVSLSSLSRVCSVLVFPDRSVVSSVQCNVRRRPSDDSSPSRHPPPVPPPVPPDPPPPPVPPDD/DLFQAFLLLVLCVLQDPVQLVVLCVVQVQCPPPDPAGPVLLLSLLLLCLLQQPQELQSSLVVCVVVVVCCVSNVHDDRDHLVVSQVSLFPGFLVSLVSSLQVLLVVLVVLLLPADDPPADDSAWEKEWDKDKQWAACVFAVVQDADPNTRIKMWIFIAGLSARGTNDIDIDHRVDQRLVVLVVDDADAPYEYEYEQSNDDLLSQQVCVVNNYKYKYAHDPPFAKDFDAFDDDPDPVLQWDGWTKIATDDPVNCVSHVDIKIKTWGQDPVVRDIGIMIMRDDPDDSSNSVVSNVSSCSNVVVVCQLCSSCVSVYQNHRYPSSNSNSSSSSSVSLSSLSRVCSVLVFPDRSVVSSVQCNVRRRPSDDSSPSRHPPPVPPPVPDDPDPPPVPPDD

pLDDT: mean 84.29, std 16.47, range [23.09, 97.75]

Sequence (784 aa):
MNQGKYVFSQVIEFIPRYQFDKLVRLYKGDWHVKNLNSYNHLLHLLFGLLTGCDSLRDICLCLEAHSKMLYHLGFRKTVNHTSLSRANESRDYRIFEGLGIYLIGLVRPMYSKAKLSEITIDNVIYALDSTTISTSIKLATWALGKYSKGAVKMHTLLDLRGSIPANIHITDGKWHDSNELDMLSPEPFAFYVMDKAYVDFKALFRFHQSQAFWVSRPKENMKFMTIGQMEIPNAKSGIIEDSRIRVTGYKSSKLYPDDMRFVRVYDPDNDTIVDFISNNFEISALEISNLYRHRWDIEVFFKWIKQNIVVKTLWGFSENAVKIHLWTAVIAYLTVARIKADYKSCYSITEVATLIRISALERVELRQLLTKQDLSTNSNQNVKDISLFDDFMNQGKYVFSQVIEFIPRYQFDKLVRLYKGDWHVKNLNSYNHLLHLLFGLLTGCDSLRDICLCLEAHSKMLYHLGFRKTVNHTSLSRANESRDYRIFEGLGIYLIGLVRPMYSKAKLSEITIDNVIYALDSTTISTSIKLATWALGKYSKGAVKMHTLLDLRGSIPANIHITDGKWHDSNELDMLSPEPFAFYVMDKAYVDFKALFRFHQSQAFWVSRPKENMKFMTIGQMEIPNAKSGIIEDSRIRVTGYKSSKLYPDDMRFVRVYDPDNDTIVDFISNNFEISALEISNLYRHRWDIEVFFKWIKQNIVVKTLWGFSENAVKIHLWTAVIAYLTVARIKADYKSCYSITEVATLIRISALERVELRQLLTKQDLSTNSNQNVKDISLFDDF

Secondary structure (DSSP, 8-state):
--TT--HHHHHHTTS-HHHHHHHHHHTTTTTT-SS--HHHHHHHHHHHHHHT-SSHHHHHHHHHHTGGGHHHHT-S----HHHHHHHHHHS-THHHHHHHHHHHHHHGGGGTTPPPTT----S-EEEEEEEEEEE-TTT-TT-B-TTSSEEEEEEEEEETTTTEEEEEEEEETTS-TTHHHHH--PPTT-EEEE-GGG--HHHHHHHHHTT-EEEE---TT--EEEEEEPP---GGGSEEEEEEEEE-SHHHHHH--S-EEEEEEEETTTTEEEEEEES--SS-HHHHHHHHHGGGHHHHHHHHHHHHTTGGG-S--SHHHHHHHHHHHHHHHHHHHHHHHHHT-SS-HHHHHHHHHHTTT--S-HHHHHS---TTGGGGS--------S--/--TT--HHHHHHTTS-HHHHHHHHHHTTTTTT-SS--HHHHHHHHHHHHHHT-SSHHHHHHHHHHTGGGHHHHT-S----HHHHHHHHHHS-THHHHHHHHHHHHHHGGGGTTPPPTT----S-EEEEEEEEEEE-TTT-TT-B-TTSSEEEEEEEEEETTTTEEEEEEEEETTS-TTHHHHH--PPTT-EEEE-GGG--HHHHHHHHHTT-EEEE---TT--EEEEEEPP---GGGSEEEEEEEEE-SHHHHHH--S-EEEEEEEETTTTEEEEEEES--SS-HHHHHHHHHGGGHHHHHHHHHHHHTTGGG-S--SHHHHHHHHHHHHHHHHHHHHHHHHHT-SS-HHHHHHHHHHTTT--S-HHHHHS---TTGGGGS--------S--

Nearest PDB structures (foldseek):
  5njk-assembly6_F  TM=3.505E-01  e=2.277E+00  Homo sapiens
  5ze1-assembly1_A  TM=2.964E-01  e=3.090E+00  Mus musculus
  6oes-assembly1_A  TM=2.540E-01  e=5.991E+00  Mus musculus
  5ze1-assembly1_A  TM=2.910E-01  e=4.056E+00  Mus musculus
  6qlf-assembly1_L  TM=2.051E-01  e=4.489E+00  Saccharomyces cerevisiae

Solvent-accessible surface area (backbone atoms only — not comparable to full-atom values): 42632 Å² total; per-residue (Å²): 127,67,79,74,38,27,27,46,34,59,57,55,66,69,52,62,58,68,63,43,50,51,34,31,62,74,65,49,47,54,66,88,50,84,84,66,42,56,66,59,49,49,49,52,52,45,49,22,48,50,52,64,40,64,38,52,55,44,34,30,50,50,47,58,57,38,52,89,49,29,60,67,54,72,43,88,72,88,59,54,42,67,57,54,39,50,44,35,57,67,36,59,34,64,40,40,43,50,46,32,54,51,46,34,67,63,39,48,68,72,28,66,80,41,77,50,89,81,53,86,72,83,56,55,44,32,26,48,52,69,48,77,45,69,39,58,26,87,61,16,70,82,20,51,26,87,79,79,30,7,15,36,25,42,38,35,35,25,32,58,45,60,66,36,61,75,41,78,46,80,44,44,36,72,63,59,71,48,59,51,57,74,71,49,77,70,50,64,60,22,35,38,28,36,56,45,78,51,70,40,54,54,57,52,36,52,29,48,73,49,48,19,34,42,38,33,33,69,52,89,83,64,53,66,44,79,74,42,77,49,89,75,88,56,79,84,70,36,55,75,44,44,29,36,27,34,49,62,41,77,68,51,25,67,41,29,72,58,69,33,30,37,37,32,34,52,39,75,91,74,71,42,79,47,59,35,33,28,67,59,81,79,67,54,70,65,43,52,53,44,54,53,59,55,40,54,54,53,53,55,52,49,46,50,50,45,66,51,40,37,53,89,39,61,70,37,50,45,69,40,13,41,49,33,53,53,27,45,48,50,37,50,51,48,49,45,44,38,50,38,59,75,64,63,31,86,60,52,61,68,53,49,43,50,50,46,22,50,36,32,66,20,64,48,52,60,65,62,56,51,35,85,74,70,69,72,66,69,70,72,66,78,77,77,76,82,63,76,83,62,83,128,125,66,80,75,38,27,26,45,36,59,57,54,66,70,52,63,57,67,62,44,51,51,35,31,61,74,65,49,46,51,67,88,51,84,85,66,43,55,66,59,50,49,48,52,54,46,47,21,49,50,52,64,41,68,38,51,56,45,34,30,50,51,48,57,57,38,52,88,50,29,61,67,54,73,41,89,71,87,59,54,42,67,58,52,39,48,45,35,56,67,38,61,33,64,40,42,44,50,47,31,52,50,47,34,66,62,42,46,67,73,28,66,80,41,77,50,89,82,53,86,72,84,57,55,43,33,26,47,53,70,48,75,45,68,40,57,27,88,61,16,71,83,19,52,26,89,82,81,30,7,15,36,26,43,38,36,36,25,33,59,46,60,66,36,59,75,42,78,46,78,45,42,38,72,64,59,72,48,57,51,59,74,71,51,78,70,50,64,61,22,36,38,29,36,54,45,80,51,70,38,51,53,58,51,37,51,29,48,75,48,48,20,34,41,39,33,33,68,52,90,84,65,53,64,44,78,76,41,76,52,90,74,89,54,79,83,70,36,56,75,45,43,29,36,28,32,48,62,42,76,68,50,27,68,41,27,72,60,69,32,31,37,36,31,33,52,39,74,90,72,71,42,78,46,58,35,34,28,67,59,82,80,66,54,70,66,42,53,54,45,55,52,59,54,40,54,53,53,53,54,52,49,47,52,51,44,67,53,40,38,57,90,39,62,72,37,49,45,68,39,15,41,50,32,52,53,27,46,47,51,36,50,50,50,47,44,43,39,51,37,58,75,64,64,30,87,57,53,60,67,53,49,44,49,48,47,23,50,36,30,66,21,66,47,52,61,63,61,56,51,34,85,73,70,70,72,67,68,70,72,67,80,76,76,78,80,71,71,85,64,84,129